Protein AF-0000000070731863 (afdb_homodimer)

InterPro domains:
  IPR002685 Glycosyl transferase, family 15 [PF01793] (49-348)
  IPR002685 Glycosyl transferase, family 15 [PIRSF018153] (50-398)
  IPR002685 Glycosyl transferase, family 15 [PTHR31121] (8-396)
  IPR029044 Nucleotide-diphospho-sugar transferases [G3DSA:3.90.550.10] (48-402)
  IPR029044 Nucleotide-diphospho-sugar transferases [SSF53448] (59-400)

Solvent-accessible surface area (backbone atoms only — not comparable to full-atom values): 43566 Å² total; per-residue (Å²): 126,85,52,68,64,58,55,52,49,49,49,50,49,49,49,50,48,48,47,46,47,46,49,52,59,65,49,49,60,64,75,70,68,72,64,69,40,31,78,44,33,52,69,30,58,68,58,60,81,83,56,86,68,56,77,36,72,80,84,60,81,38,67,60,62,47,88,65,56,45,32,36,35,29,74,54,57,70,91,43,46,69,32,36,52,50,18,48,48,33,43,34,74,28,47,37,60,75,23,12,52,30,39,38,38,33,21,85,52,81,76,48,70,65,53,52,51,40,50,49,50,55,43,45,18,49,70,44,83,43,67,50,52,62,81,56,42,47,84,57,87,86,56,57,63,67,60,29,52,51,35,34,72,66,21,76,87,32,89,68,24,55,36,65,67,56,26,27,49,20,47,19,68,56,68,34,58,76,69,36,75,84,45,65,82,39,47,32,39,33,43,46,44,59,57,29,45,53,28,19,35,54,40,55,58,67,68,56,51,30,57,77,64,59,30,47,36,35,32,68,46,34,31,54,57,63,58,83,36,39,75,60,51,55,63,52,49,51,50,46,48,70,73,40,56,86,51,45,32,90,54,33,20,56,56,41,34,48,52,74,73,35,76,75,42,79,59,45,79,75,72,83,54,96,53,67,48,50,41,48,21,40,44,50,65,43,32,36,35,36,44,62,58,62,68,29,70,57,43,44,52,52,40,50,56,50,57,72,69,34,43,33,58,58,56,33,32,52,31,29,50,52,50,34,51,49,49,25,36,50,30,52,24,74,21,48,39,77,50,62,65,35,26,39,34,41,90,90,46,36,41,57,51,82,32,54,66,54,32,32,64,28,50,43,52,91,64,63,47,83,55,69,70,87,74,81,61,48,39,69,78,37,67,58,32,33,47,57,49,31,37,71,42,42,57,42,73,75,57,41,31,88,46,62,51,50,70,123,126,86,52,69,66,58,56,52,50,50,49,49,49,46,50,49,46,48,48,46,47,46,49,54,59,63,50,49,60,66,75,71,70,72,65,68,41,31,76,44,32,52,68,28,58,67,58,61,79,82,58,84,67,56,76,35,71,82,82,60,82,38,68,59,63,48,87,64,56,46,31,36,36,30,75,52,57,71,90,43,44,69,33,37,47,50,17,48,48,32,42,34,74,29,48,37,61,75,23,12,52,31,39,39,36,32,20,84,53,82,76,49,69,66,54,52,51,41,51,48,49,56,43,46,16,48,70,43,81,42,66,50,53,62,83,57,41,49,82,56,87,87,57,57,62,66,60,29,52,52,36,33,72,67,22,77,88,30,90,67,24,55,37,64,66,55,25,27,48,20,48,19,69,57,68,32,57,73,68,36,76,84,44,65,81,39,48,32,40,33,43,46,46,58,57,29,44,53,28,19,36,53,38,56,58,67,67,55,52,30,56,79,64,61,32,48,36,36,33,68,49,35,32,55,56,62,58,82,38,40,76,60,53,57,63,52,49,51,50,46,47,69,74,40,57,85,52,44,31,92,55,33,19,55,56,41,33,48,53,76,76,35,77,73,42,78,59,45,79,77,74,83,53,96,53,66,47,52,39,48,22,40,43,51,64,42,31,36,36,36,44,61,59,62,68,29,68,59,43,43,51,51,40,49,56,51,57,74,70,34,43,32,57,60,56,34,32,51,32,29,50,52,48,34,50,48,49,24,38,50,31,53,24,74,20,48,42,74,50,62,66,35,23,41,35,42,88,90,46,35,40,57,50,83,31,56,66,55,32,31,65,30,50,43,52,93,63,64,46,82,55,70,68,87,73,82,62,48,40,70,80,38,65,57,30,32,47,57,47,32,37,71,42,42,60,44,72,74,58,41,32,87,47,64,52,50,72,123

Structure (mmCIF, N/CA/C/O backbone):
data_AF-0000000070731863-model_v1
#
loop_
_entity.id
_entity.type
_entity.pdbx_description
1 polymer 'Uncharacterized protein'
#
loop_
_atom_site.group_PDB
_atom_site.id
_atom_site.type_symbol
_atom_site.label_atom_id
_atom_site.label_alt_id
_atom_site.label_comp_id
_atom_site.label_asym_id
_atom_site.label_entity_id
_atom_site.label_seq_id
_atom_site.pdbx_PDB_ins_code
_atom_site.Cartn_x
_atom_site.Cartn_y
_atom_site.Cartn_z
_atom_site.occupancy
_atom_site.B_iso_or_equiv
_atom_site.auth_seq_id
_atom_site.auth_comp_id
_atom_site.auth_asym_id
_atom_site.auth_atom_id
_atom_site.pdbx_PDB_model_num
ATOM 1 N N . MET A 1 1 ? 79.625 26.672 -36.219 1 32.94 1 MET A N 1
ATOM 2 C CA . MET A 1 1 ? 79.188 25.297 -36.344 1 32.94 1 MET A CA 1
ATOM 3 C C . MET A 1 1 ? 78.125 24.938 -35.281 1 32.94 1 MET A C 1
ATOM 5 O O . MET A 1 1 ? 78.438 24.953 -34.094 1 32.94 1 MET A O 1
ATOM 9 N N . PHE A 1 2 ? 76.938 25.344 -35.562 1 45.62 2 PHE A N 1
ATOM 10 C CA . PHE A 1 2 ? 75.812 25.031 -34.656 1 45.62 2 PHE A CA 1
ATOM 11 C C . PHE A 1 2 ? 75.75 23.547 -34.375 1 45.62 2 PHE A C 1
ATOM 13 O O . PHE A 1 2 ? 75.812 22.719 -35.281 1 45.62 2 PHE A O 1
ATOM 20 N N . LYS A 1 3 ? 76.375 23.203 -33.156 1 52.5 3 LYS A N 1
ATOM 21 C CA . LYS A 1 3 ? 76.625 21.844 -32.75 1 52.5 3 LYS A CA 1
ATOM 22 C C . LYS A 1 3 ? 75.438 20.938 -32.969 1 52.5 3 LYS A C 1
ATOM 24 O O . LYS A 1 3 ? 74.25 21.375 -32.844 1 52.5 3 LYS A O 1
ATOM 29 N N . ILE A 1 4 ? 75.75 19.875 -33.625 1 61.94 4 ILE A N 1
ATOM 30 C CA . ILE A 1 4 ? 74.812 18.781 -34 1 61.94 4 ILE A CA 1
ATOM 31 C C . ILE A 1 4 ? 73.938 18.422 -32.812 1 61.94 4 ILE A C 1
ATOM 33 O O . ILE A 1 4 ? 72.75 18.109 -33 1 61.94 4 ILE A O 1
ATOM 37 N N . SER A 1 5 ? 74.438 18.828 -31.641 1 66.94 5 SER A N 1
ATOM 38 C CA . SER A 1 5 ? 73.688 18.453 -30.438 1 66.94 5 SER A CA 1
ATOM 39 C C . SER A 1 5 ? 72.438 19.344 -30.25 1 66.94 5 SER A C 1
ATOM 41 O O . SER A 1 5 ? 71.438 18.859 -29.797 1 66.94 5 SER A O 1
ATOM 43 N N . THR A 1 6 ? 72.562 20.547 -30.641 1 65.44 6 THR A N 1
ATOM 44 C CA . THR A 1 6 ? 71.438 21.469 -30.5 1 65.44 6 THR A CA 1
ATOM 45 C C . THR A 1 6 ? 70.375 21.172 -31.531 1 65.44 6 THR A C 1
ATOM 47 O O . THR A 1 6 ? 69.188 21.234 -31.234 1 65.44 6 THR A O 1
ATOM 50 N N . VAL A 1 7 ? 70.875 20.766 -32.688 1 63.72 7 VAL A N 1
ATOM 51 C CA . VAL A 1 7 ? 69.875 20.453 -33.719 1 63.72 7 VAL A CA 1
ATOM 52 C C . VAL A 1 7 ? 69.125 19.172 -33.375 1 63.72 7 VAL A C 1
ATOM 54 O O . VAL A 1 7 ? 67.875 19.094 -33.531 1 63.72 7 VAL A O 1
ATOM 57 N N . LEU A 1 8 ? 69.812 18.25 -32.75 1 64.88 8 LEU A N 1
ATOM 58 C CA . LEU A 1 8 ? 69.188 17 -32.375 1 64.88 8 LEU A CA 1
ATOM 59 C C . LEU A 1 8 ? 68.188 17.25 -31.188 1 64.88 8 LEU A C 1
ATOM 61 O O . LEU A 1 8 ? 67.125 16.672 -31.156 1 64.88 8 LEU A O 1
ATOM 65 N N . LEU A 1 9 ? 68.5 18.188 -30.359 1 66.88 9 LEU A N 1
ATOM 66 C CA . LEU A 1 9 ? 67.562 18.516 -29.25 1 66.88 9 LEU A CA 1
ATOM 67 C C . LEU A 1 9 ? 66.312 19.219 -29.75 1 66.88 9 LEU A C 1
ATOM 69 O O . LEU A 1 9 ? 65.188 18.922 -29.312 1 66.88 9 LEU A O 1
ATOM 73 N N . VAL A 1 10 ? 66.438 20.016 -30.734 1 65.19 10 VAL A N 1
ATOM 74 C CA . VAL A 1 10 ? 65.312 20.719 -31.281 1 65.19 10 VAL A CA 1
ATOM 75 C C . VAL A 1 10 ? 64.438 19.734 -32.062 1 65.19 10 VAL A C 1
ATOM 77 O O . VAL A 1 10 ? 63.219 19.766 -31.953 1 65.19 10 VAL A O 1
ATOM 80 N N . ALA A 1 11 ? 65.062 18.844 -32.719 1 66 11 ALA A N 1
ATOM 81 C CA . ALA A 1 11 ? 64.312 17.844 -33.438 1 66 11 ALA A CA 1
ATOM 82 C C . ALA A 1 11 ? 63.562 16.906 -32.469 1 66 11 ALA A C 1
ATOM 84 O O . ALA A 1 11 ? 62.406 16.578 -32.688 1 66 11 ALA A O 1
ATOM 85 N N . ALA A 1 12 ? 64.188 16.594 -31.406 1 66.31 12 ALA A N 1
ATOM 86 C CA . ALA A 1 12 ? 63.531 15.75 -30.422 1 66.31 12 ALA A CA 1
ATOM 87 C C . ALA A 1 12 ? 62.375 16.5 -29.75 1 66.31 12 ALA A C 1
ATOM 89 O O . ALA A 1 12 ? 61.312 15.922 -29.547 1 66.31 12 ALA A O 1
ATOM 90 N N . ILE A 1 13 ? 62.531 17.75 -29.516 1 66.81 13 ILE A N 1
ATOM 91 C CA . ILE A 1 13 ? 61.438 18.531 -28.922 1 66.81 13 ILE A CA 1
ATOM 92 C C . ILE A 1 13 ? 60.312 18.688 -29.938 1 66.81 13 ILE A C 1
ATOM 94 O O . ILE A 1 13 ? 59.125 18.547 -29.578 1 66.81 13 ILE A O 1
ATOM 98 N N . THR A 1 14 ? 60.656 18.859 -31.188 1 65.94 14 THR A N 1
ATOM 99 C CA . THR A 1 14 ? 59.625 18.984 -32.188 1 65.94 14 THR A CA 1
ATOM 100 C C . THR A 1 14 ? 58.906 17.656 -32.406 1 65.94 14 THR A C 1
ATOM 102 O O . THR A 1 14 ? 57.688 17.625 -32.562 1 65.94 14 THR A O 1
ATOM 105 N N . ILE A 1 15 ? 59.594 16.547 -32.438 1 65.62 15 ILE A N 1
ATOM 106 C CA . ILE A 1 15 ? 58.938 15.242 -32.531 1 65.62 15 ILE A CA 1
ATOM 107 C C . ILE A 1 15 ? 58.125 14.969 -31.297 1 65.62 15 ILE A C 1
ATOM 109 O O . ILE A 1 15 ? 56.969 14.492 -31.391 1 65.62 15 ILE A O 1
ATOM 113 N N . ASN A 1 16 ? 58.625 15.289 -30.078 1 61.59 16 ASN A N 1
ATOM 114 C CA . ASN A 1 16 ? 57.812 15.117 -28.891 1 61.59 16 ASN A CA 1
ATOM 115 C C . ASN A 1 16 ? 56.594 16.031 -28.906 1 61.59 16 ASN A C 1
ATOM 117 O O . ASN A 1 16 ? 55.5 15.617 -28.516 1 61.59 16 ASN A O 1
ATOM 121 N N . TYR A 1 17 ? 56.781 17.25 -29.344 1 62.34 17 TYR A N 1
ATOM 122 C CA . TYR A 1 17 ? 55.625 18.141 -29.5 1 62.34 17 TYR A CA 1
ATOM 123 C C . TYR A 1 17 ? 54.688 17.641 -30.578 1 62.34 17 TYR A C 1
ATOM 125 O O . TYR A 1 17 ? 53.469 17.672 -30.391 1 62.34 17 TYR A O 1
ATOM 133 N N . TYR A 1 18 ? 55.188 17.203 -31.703 1 58.69 18 TYR A N 1
ATOM 134 C CA . TYR A 1 18 ? 54.344 16.594 -32.719 1 58.69 18 TYR A CA 1
ATOM 135 C C . TYR A 1 18 ? 53.688 15.336 -32.188 1 58.69 18 TYR A C 1
ATOM 137 O O . TYR A 1 18 ? 52.469 15.117 -32.406 1 58.69 18 TYR A O 1
ATOM 145 N N . LEU A 1 19 ? 54.344 14.398 -31.5 1 60.06 19 LEU A N 1
ATOM 146 C CA . LEU A 1 19 ? 53.75 13.219 -30.906 1 60.06 19 LEU A CA 1
ATOM 147 C C . LEU A 1 19 ? 52.75 13.617 -29.797 1 60.06 19 LEU A C 1
ATOM 149 O O . LEU A 1 19 ? 51.688 13.016 -29.672 1 60.06 19 LEU A O 1
ATOM 153 N N . ALA A 1 20 ? 53.062 14.609 -29 1 57.66 20 ALA A N 1
ATOM 154 C CA . ALA A 1 20 ? 52.094 15.148 -28.031 1 57.66 20 ALA A CA 1
ATOM 155 C C . ALA A 1 20 ? 50.906 15.773 -28.734 1 57.66 20 ALA A C 1
ATOM 157 O O . ALA A 1 20 ? 49.75 15.602 -28.297 1 57.66 20 ALA A O 1
ATOM 158 N N . LEU A 1 21 ? 51.094 16.531 -29.75 1 54.78 21 LEU A N 1
ATOM 159 C CA . LEU A 1 21 ? 49.969 17.078 -30.516 1 54.78 21 LEU A CA 1
ATOM 160 C C . LEU A 1 21 ? 49.188 15.953 -31.188 1 54.78 21 LEU A C 1
ATOM 162 O O . LEU A 1 21 ? 47.969 16 -31.25 1 54.78 21 LEU A O 1
ATOM 166 N N . ARG A 1 22 ? 49.844 15.008 -31.875 1 50.16 22 ARG A N 1
ATOM 167 C CA . ARG A 1 22 ? 49.125 13.867 -32.438 1 50.16 22 ARG A CA 1
ATOM 168 C C . ARG A 1 22 ? 48.5 13.008 -31.344 1 50.16 22 ARG A C 1
ATOM 170 O O . ARG A 1 22 ? 47.406 12.469 -31.516 1 50.16 22 ARG A O 1
ATOM 177 N N . TYR A 1 23 ? 49.25 12.688 -30.234 1 48.22 23 TYR A N 1
ATOM 178 C CA . TYR A 1 23 ? 48.625 12.039 -29.094 1 48.22 23 TYR A CA 1
ATOM 179 C C . TYR A 1 23 ? 47.469 12.898 -28.547 1 48.22 23 TYR A C 1
ATOM 181 O O . TYR A 1 23 ? 46.406 12.383 -28.188 1 48.22 23 TYR A O 1
ATOM 189 N N . ASN A 1 24 ? 47.656 14.18 -28.391 1 45.62 24 ASN A N 1
ATOM 190 C CA . ASN A 1 24 ? 46.531 15.031 -28.031 1 45.62 24 ASN A CA 1
ATOM 191 C C . ASN A 1 24 ? 45.469 15.039 -29.125 1 45.62 24 ASN A C 1
ATOM 193 O O . ASN A 1 24 ? 44.281 15.141 -28.828 1 45.62 24 ASN A O 1
ATOM 197 N N . SER A 1 25 ? 45.844 15.172 -30.422 1 44.75 25 SER A N 1
ATOM 198 C CA . SER A 1 25 ? 44.812 15.125 -31.453 1 44.75 25 SER A CA 1
ATOM 199 C C . SER A 1 25 ? 44.188 13.734 -31.547 1 44.75 25 SER A C 1
ATOM 201 O O . SER A 1 25 ? 43 13.609 -31.906 1 44.75 25 SER A O 1
ATOM 203 N N . GLN A 1 26 ? 44.969 12.648 -31.609 1 40.28 26 GLN A N 1
ATOM 204 C CA . GLN A 1 26 ? 44.344 11.328 -31.594 1 40.28 26 GLN A CA 1
ATOM 205 C C . GLN A 1 26 ? 43.688 11.039 -30.25 1 40.28 26 GLN A C 1
ATOM 207 O O . GLN A 1 26 ? 42.969 10.039 -30.094 1 40.28 26 GLN A O 1
ATOM 212 N N . SER A 1 27 ? 44.188 11.672 -29.219 1 36.44 27 SER A N 1
ATOM 213 C CA . SER A 1 27 ? 43.438 11.477 -28 1 36.44 27 SER A CA 1
ATOM 214 C C . SER A 1 27 ? 42.031 12.109 -28.109 1 36.44 27 SER A C 1
ATOM 216 O O . SER A 1 27 ? 41.75 13.117 -27.469 1 36.44 27 SER A O 1
ATOM 218 N N . GLN A 1 28 ? 41.656 12.492 -29.312 1 35.03 28 GLN A N 1
ATOM 219 C CA . GLN A 1 28 ? 40.188 12.594 -29.266 1 35.03 28 GLN A CA 1
ATOM 220 C C . GLN A 1 28 ? 39.594 11.461 -28.422 1 35.03 28 GLN A C 1
ATOM 222 O O . GLN A 1 28 ? 39.688 10.289 -28.797 1 35.03 28 GLN A O 1
ATOM 227 N N . LEU A 1 29 ? 39.656 11.68 -27.188 1 32.97 29 LEU A N 1
ATOM 228 C CA . LEU A 1 29 ? 38.781 10.758 -26.453 1 32.97 29 LEU A CA 1
ATOM 229 C C . LEU A 1 29 ? 37.562 10.43 -27.266 1 32.97 29 LEU A C 1
ATOM 231 O O . LEU A 1 29 ? 36.906 11.328 -27.828 1 32.97 29 LEU A O 1
ATOM 235 N N . PRO A 1 30 ? 37.594 9.336 -27.953 1 31.31 30 PRO A N 1
ATOM 236 C CA . PRO A 1 30 ? 36.281 9.156 -28.547 1 31.31 30 PRO A CA 1
ATOM 237 C C . PRO A 1 30 ? 35.188 9.914 -27.781 1 31.31 30 PRO A C 1
ATOM 239 O O . PRO A 1 30 ? 35.281 10.102 -26.562 1 31.31 30 PRO A O 1
ATOM 242 N N . LYS A 1 31 ? 34.531 10.898 -28.438 1 35.16 31 LYS A N 1
ATOM 243 C CA . LYS A 1 31 ? 33.281 11.305 -27.844 1 35.16 31 LYS A CA 1
ATOM 244 C C . LYS A 1 31 ? 32.75 10.234 -26.906 1 35.16 31 LYS A C 1
ATOM 246 O O . LYS A 1 31 ? 32.531 9.086 -27.312 1 35.16 31 LYS A O 1
ATOM 251 N N . GLU A 1 32 ? 33.281 10.227 -25.672 1 36.19 32 GLU A N 1
ATOM 252 C CA . GLU A 1 32 ? 32.562 9.367 -24.734 1 36.19 32 GLU A CA 1
ATOM 253 C C . GLU A 1 32 ? 31.141 9.102 -25.188 1 36.19 32 GLU A C 1
ATOM 255 O O . GLU A 1 32 ? 30.312 10.016 -25.25 1 36.19 32 GLU A O 1
ATOM 260 N N . THR A 1 33 ? 30.938 8.516 -26.219 1 39.91 33 THR A N 1
ATOM 261 C CA . THR A 1 33 ? 29.578 8.039 -26.422 1 39.91 33 THR A CA 1
ATOM 262 C C . THR A 1 33 ? 28.875 7.824 -25.078 1 39.91 33 THR A C 1
ATOM 264 O O . THR A 1 33 ? 29.219 6.895 -24.344 1 39.91 33 THR A O 1
ATOM 267 N N . THR A 1 34 ? 28.734 8.891 -24.344 1 44.94 34 THR A N 1
ATOM 268 C CA . THR A 1 34 ? 27.984 8.836 -23.094 1 44.94 34 THR A CA 1
ATOM 269 C C . THR A 1 34 ? 26.953 7.715 -23.141 1 44.94 34 THR A C 1
ATOM 271 O O . THR A 1 34 ? 26 7.773 -23.922 1 44.94 34 THR A O 1
ATOM 274 N N . TYR A 1 35 ? 27.312 6.562 -23.219 1 52.5 35 TYR A N 1
ATOM 275 C CA . TYR A 1 35 ? 26.406 5.43 -23.047 1 52.5 35 TYR A CA 1
ATOM 276 C C . TYR A 1 35 ? 25.312 5.75 -22.047 1 52.5 35 TYR A C 1
ATOM 278 O O . TYR A 1 35 ? 25.578 5.969 -20.859 1 52.5 35 TYR A O 1
ATOM 286 N N . ASN A 1 36 ? 24.188 6.324 -22.5 1 67.12 36 ASN A N 1
ATOM 287 C CA . ASN A 1 36 ? 22.969 6.555 -21.75 1 67.12 36 ASN A CA 1
ATOM 288 C C . ASN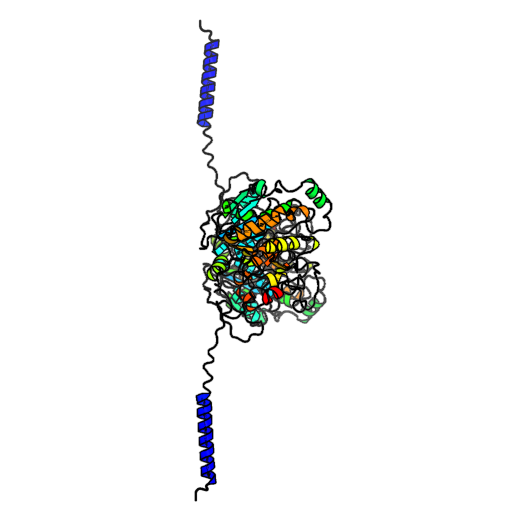 A 1 36 ? 22.297 5.238 -21.344 1 67.12 36 ASN A C 1
ATOM 290 O O . ASN A 1 36 ? 21.797 4.508 -22.188 1 67.12 36 ASN A O 1
ATOM 294 N N . TYR A 1 37 ? 22.719 4.789 -20.312 1 79.19 37 TYR A N 1
ATOM 295 C CA . TYR A 1 37 ? 22.141 3.58 -19.734 1 79.19 37 TYR A CA 1
ATOM 296 C C . TYR A 1 37 ? 20.719 3.826 -19.25 1 79.19 37 TYR A C 1
ATOM 298 O O . TYR A 1 37 ? 20.484 4.727 -18.438 1 79.19 37 TYR A O 1
ATOM 306 N N . ASN A 1 38 ? 19.766 3.145 -19.922 1 78.62 38 ASN A N 1
ATOM 307 C CA . ASN A 1 38 ? 18.391 3.148 -19.469 1 78.62 38 ASN A CA 1
ATOM 308 C C . ASN A 1 38 ? 18.031 1.845 -18.766 1 78.62 38 ASN A C 1
ATOM 310 O O . ASN A 1 38 ? 17.781 0.829 -19.422 1 78.62 38 ASN A O 1
ATOM 314 N N . PRO A 1 39 ? 17.969 1.894 -17.531 1 76.94 39 PRO A N 1
ATOM 315 C CA . PRO A 1 39 ? 17.703 0.66 -16.781 1 76.94 39 PRO A CA 1
ATOM 316 C C . PRO A 1 39 ? 16.344 0.06 -17.094 1 76.94 39 PRO A C 1
ATOM 318 O O . PRO A 1 39 ? 16.062 -1.087 -16.719 1 76.94 39 PRO A O 1
ATOM 321 N N . LEU A 1 40 ? 15.508 0.773 -17.812 1 80.44 40 LEU A N 1
ATOM 322 C CA . LEU A 1 40 ? 14.141 0.319 -18.031 1 80.44 40 LEU A CA 1
ATOM 323 C C . LEU A 1 40 ? 13.938 -0.104 -19.484 1 80.44 40 LEU A C 1
ATOM 325 O O . LEU A 1 40 ? 12.852 -0.54 -19.859 1 80.44 40 LEU A O 1
ATOM 329 N N . ALA A 1 41 ? 14.992 0.006 -20.203 1 82.56 41 ALA A N 1
ATOM 330 C CA . ALA A 1 41 ? 14.859 -0.299 -21.625 1 82.56 41 ALA A CA 1
ATOM 331 C C . ALA A 1 41 ? 15.156 -1.771 -21.906 1 82.56 41 ALA A C 1
ATOM 333 O O . ALA A 1 41 ? 16.078 -2.346 -21.312 1 82.56 41 ALA A O 1
ATOM 334 N N . LYS A 1 42 ? 14.414 -2.193 -22.859 1 86.38 42 LYS A N 1
ATOM 335 C CA . LYS A 1 42 ? 14.641 -3.564 -23.312 1 86.38 42 LYS A CA 1
ATOM 336 C C . LYS A 1 42 ? 16.062 -3.736 -23.859 1 86.38 42 LYS A C 1
ATOM 338 O O . LYS A 1 42 ? 16.547 -2.877 -24.594 1 86.38 42 LYS A O 1
ATOM 343 N N . GLY A 1 43 ? 16.688 -4.832 -23.438 1 84.44 43 GLY A N 1
ATOM 344 C CA . GLY A 1 43 ? 18.016 -5.148 -23.938 1 84.44 43 GLY A CA 1
ATOM 345 C C . GLY A 1 43 ? 19.125 -4.535 -23.109 1 84.44 43 GLY A C 1
ATOM 346 O O . GLY A 1 43 ? 20.297 -4.895 -23.266 1 84.44 43 GLY A O 1
ATOM 347 N N . GLN A 1 44 ? 18.766 -3.639 -22.234 1 80.56 44 GLN A N 1
ATOM 348 C CA . GLN A 1 44 ? 19.781 -3.021 -21.375 1 80.56 44 GLN A CA 1
ATOM 349 C C . GLN A 1 44 ? 20.109 -3.922 -20.188 1 80.56 44 GLN A C 1
ATOM 351 O O . GLN A 1 44 ? 19.234 -4.602 -19.656 1 80.56 44 GLN A O 1
ATOM 356 N N . PRO A 1 45 ? 21.375 -3.891 -19.844 1 77.56 45 PRO A N 1
ATOM 357 C CA . PRO A 1 45 ? 21.781 -4.734 -18.719 1 77.56 45 PRO A CA 1
ATOM 358 C C . PRO A 1 45 ? 21.266 -4.215 -17.375 1 77.56 45 PRO A C 1
ATOM 360 O O . PRO A 1 45 ? 21.141 -3.002 -17.188 1 77.56 45 PRO A O 1
ATOM 363 N N . LYS A 1 46 ? 21.016 -5.137 -16.516 1 73.62 46 LYS A N 1
ATOM 364 C CA . LYS A 1 46 ? 20.688 -4.809 -15.141 1 73.62 46 LYS A CA 1
ATOM 365 C C . LYS A 1 46 ? 21.953 -4.625 -14.297 1 73.62 46 LYS A C 1
ATOM 367 O O . LYS A 1 46 ? 22.578 -5.602 -13.891 1 73.62 46 LYS A O 1
ATOM 372 N N . LEU A 1 47 ? 22.297 -3.463 -14.156 1 69.44 47 LEU A N 1
ATOM 373 C CA . LEU A 1 47 ? 23.594 -3.17 -13.562 1 69.44 47 LEU A CA 1
ATOM 374 C C . LEU A 1 47 ? 23.547 -3.307 -12.047 1 69.44 47 LEU A C 1
ATOM 376 O O . LEU A 1 47 ? 22.484 -3.137 -11.438 1 69.44 47 LEU A O 1
ATOM 380 N N . ALA A 1 48 ? 24.703 -3.758 -11.562 1 63.06 48 ALA A N 1
ATOM 381 C CA . ALA A 1 48 ? 24.859 -3.811 -10.109 1 63.06 48 ALA A CA 1
ATOM 382 C C . ALA A 1 48 ? 24.922 -2.408 -9.516 1 63.06 48 ALA A C 1
ATOM 384 O O . ALA A 1 48 ? 25.094 -1.425 -10.242 1 63.06 48 ALA A O 1
ATOM 385 N N . THR A 1 49 ? 24.719 -2.277 -8.219 1 60.16 49 THR A N 1
ATOM 386 C CA . THR A 1 49 ? 24.672 -1.032 -7.461 1 60.16 49 THR A CA 1
ATOM 387 C C . THR A 1 49 ? 25.922 -0.199 -7.707 1 60.16 49 THR A C 1
ATOM 389 O O . THR A 1 49 ? 25.859 1.032 -7.699 1 60.16 49 THR A O 1
ATOM 392 N N . ASN A 1 50 ? 27 -0.874 -8.086 1 55.41 50 ASN A N 1
ATOM 393 C CA . ASN A 1 50 ? 28.266 -0.161 -8.133 1 55.41 50 ASN A CA 1
ATOM 394 C C . ASN A 1 50 ? 28.594 0.296 -9.547 1 55.41 50 ASN A C 1
ATOM 396 O O . ASN A 1 50 ? 29.734 0.668 -9.836 1 55.41 50 ASN A O 1
ATOM 400 N N . SER A 1 51 ? 27.625 0.326 -10.352 1 61.44 51 SER A N 1
ATOM 401 C CA . SER A 1 51 ? 27.922 0.732 -11.719 1 61.44 51 SER A CA 1
ATOM 402 C C . SER A 1 51 ? 28.062 2.246 -11.828 1 61.44 51 SER A C 1
ATOM 404 O O . SER A 1 51 ? 27.344 2.992 -11.141 1 61.44 51 SER A O 1
ATOM 406 N N . TYR A 1 52 ? 29.016 2.738 -12.484 1 62.53 52 TYR A N 1
ATOM 407 C CA . TYR A 1 52 ? 29.344 4.152 -12.609 1 62.53 52 TYR A CA 1
ATOM 408 C C . TYR A 1 52 ? 28.719 4.746 -13.867 1 62.53 52 TYR A C 1
ATOM 410 O O . TYR A 1 52 ? 29.062 5.859 -14.273 1 62.53 52 TYR A O 1
ATOM 418 N N . LEU A 1 53 ? 27.875 4.055 -14.398 1 67.81 53 LEU A N 1
ATOM 419 C CA . LEU A 1 53 ? 27.281 4.578 -15.617 1 67.81 53 LEU A CA 1
ATOM 420 C C . LEU A 1 53 ? 26.219 5.633 -15.297 1 67.81 53 LEU A C 1
ATOM 422 O O . LEU A 1 53 ? 25.531 5.531 -14.289 1 67.81 53 LEU A O 1
ATOM 426 N N . ARG A 1 54 ? 26.281 6.676 -16.141 1 70.38 54 ARG A N 1
ATOM 427 C CA . ARG A 1 54 ? 25.219 7.672 -16.031 1 70.38 54 ARG A CA 1
ATOM 428 C C . ARG A 1 54 ? 23.875 7.086 -16.453 1 70.38 54 ARG A C 1
ATOM 430 O O . ARG A 1 54 ? 23.734 6.57 -17.562 1 70.38 54 ARG A O 1
ATOM 437 N N . LYS A 1 55 ? 22.922 7.211 -15.617 1 80.31 55 LYS A N 1
ATOM 438 C CA . LYS A 1 55 ? 21.609 6.602 -15.812 1 80.31 55 LYS A CA 1
ATOM 439 C C . LYS A 1 55 ? 20.641 7.578 -16.484 1 80.31 55 LYS A C 1
ATOM 441 O O . LYS A 1 55 ? 20.641 8.773 -16.172 1 80.31 55 LYS A O 1
ATOM 446 N N . HIS A 1 56 ? 19.984 6.965 -17.5 1 76.19 56 HIS A N 1
ATOM 447 C CA . HIS A 1 56 ? 18.891 7.707 -18.125 1 76.19 56 HIS A CA 1
ATOM 448 C C . HIS A 1 56 ? 17.578 6.945 -18.016 1 76.19 56 HIS A C 1
ATOM 450 O O . HIS A 1 56 ? 17.5 5.773 -18.391 1 76.19 56 HIS A O 1
ATOM 456 N N . PHE A 1 57 ? 16.656 7.613 -17.453 1 76.75 57 PHE A N 1
ATOM 457 C CA . PHE A 1 57 ? 15.344 7.008 -17.328 1 76.75 57 PHE A CA 1
ATOM 458 C C . PHE A 1 57 ? 14.414 7.512 -18.438 1 76.75 57 PHE A C 1
ATOM 460 O O . PHE A 1 57 ? 14.57 8.633 -18.922 1 76.75 57 PHE A O 1
ATOM 467 N N . PRO A 1 58 ? 13.5 6.598 -18.844 1 70.88 58 PRO A N 1
ATOM 468 C CA . PRO A 1 58 ? 12.531 7.082 -19.828 1 70.88 58 PRO A CA 1
ATOM 469 C C . PRO A 1 58 ? 11.805 8.344 -19.359 1 70.88 58 PRO A C 1
ATOM 471 O O . PRO A 1 58 ? 11.555 8.523 -18.172 1 70.88 58 PRO A O 1
ATOM 474 N N . PRO A 1 59 ? 11.625 9.195 -20.406 1 71.25 59 PRO A N 1
ATOM 475 C CA . PRO A 1 59 ? 10.953 10.438 -20.047 1 71.25 59 PRO A CA 1
ATOM 476 C C . PRO A 1 59 ? 9.547 10.203 -19.484 1 71.25 59 PRO A C 1
ATOM 478 O O . PRO A 1 59 ? 8.883 9.242 -19.859 1 71.25 59 PRO A O 1
ATOM 481 N N . ARG A 1 60 ? 9.297 10.922 -18.516 1 81.81 60 ARG A N 1
ATOM 482 C CA . ARG A 1 60 ? 7.957 10.93 -17.938 1 81.81 60 ARG A CA 1
ATOM 483 C C . ARG A 1 60 ? 7.328 12.312 -18.031 1 81.81 60 ARG A C 1
ATOM 485 O O . ARG A 1 60 ? 8.031 13.32 -17.969 1 81.81 60 ARG A O 1
ATOM 492 N N . ASN A 1 61 ? 6.043 12.266 -18.359 1 87.44 61 ASN A N 1
ATOM 493 C CA . ASN A 1 61 ? 5.301 13.523 -18.312 1 87.44 61 ASN A CA 1
ATOM 494 C C . ASN A 1 61 ? 5.051 13.969 -16.875 1 87.44 61 ASN A C 1
ATOM 496 O O . ASN A 1 61 ? 4.23 13.383 -16.172 1 87.44 61 ASN A O 1
ATOM 500 N N . LEU A 1 62 ? 5.738 14.945 -16.516 1 92.69 62 LEU A N 1
ATOM 501 C CA . LEU A 1 62 ? 5.641 15.438 -15.148 1 92.69 62 LEU A CA 1
ATOM 502 C C . LEU A 1 62 ? 4.695 16.625 -15.07 1 92.69 62 LEU A C 1
ATOM 504 O O . LEU A 1 62 ? 4.594 17.281 -14.023 1 92.69 62 LEU A O 1
ATO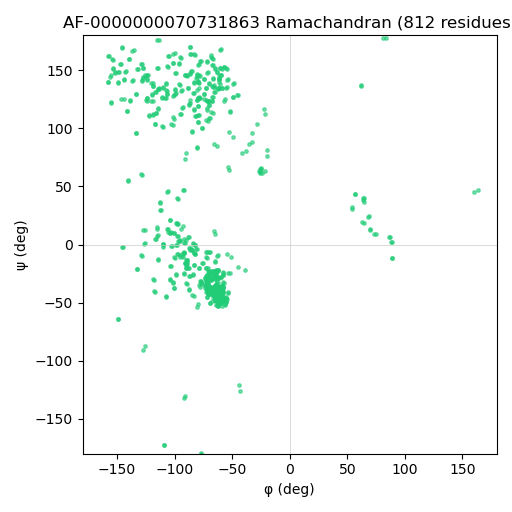M 508 N N . GLU A 1 63 ? 4.039 16.906 -16.141 1 94.5 63 GLU A N 1
ATOM 509 C CA . GLU A 1 63 ? 3.162 18.078 -16.172 1 94.5 63 GLU A CA 1
ATOM 510 C C . GLU A 1 63 ? 1.986 17.906 -15.219 1 94.5 63 GLU A C 1
ATOM 512 O O . GLU A 1 63 ? 1.312 16.875 -15.234 1 94.5 63 GLU A O 1
ATOM 517 N N . GLN A 1 64 ? 1.786 18.891 -14.461 1 96.75 64 GLN A N 1
ATOM 518 C CA . GLN A 1 64 ? 0.686 18.891 -13.5 1 96.75 64 GLN A CA 1
ATOM 519 C C . GLN A 1 64 ? -0.662 18.812 -14.211 1 96.75 64 GLN A C 1
ATOM 521 O O . GLN A 1 64 ? -0.9 19.531 -15.18 1 96.75 64 GLN A O 1
ATOM 526 N N . ILE A 1 65 ? -1.489 17.969 -13.703 1 96.94 65 ILE A N 1
ATOM 527 C CA . ILE A 1 65 ? -2.846 17.828 -14.227 1 96.94 65 ILE A CA 1
ATOM 528 C C . ILE A 1 65 ? -3.824 18.578 -13.32 1 96.94 65 ILE A C 1
ATOM 530 O O . ILE A 1 65 ? -4.777 19.188 -13.805 1 96.94 65 ILE A O 1
ATOM 534 N N . GLY A 1 66 ? -3.547 18.516 -11.992 1 97.31 66 GLY A N 1
ATOM 535 C CA . GLY A 1 66 ? -4.383 19.25 -11.055 1 97.31 66 GLY A CA 1
ATOM 536 C C . GLY A 1 66 ? -4.488 20.734 -11.383 1 97.31 66 GLY A C 1
ATOM 537 O O . GLY A 1 66 ? -3.533 21.344 -11.867 1 97.31 66 GLY A O 1
ATOM 538 N N . LYS A 1 67 ? -5.578 21.328 -11.016 1 97.69 67 LYS A N 1
ATOM 539 C CA . LYS A 1 67 ? -5.852 22.688 -11.453 1 97.69 67 LYS A CA 1
ATOM 540 C C . LYS A 1 67 ? -5.52 23.703 -10.359 1 97.69 67 LYS A C 1
ATOM 542 O O . LYS A 1 67 ? -5.484 24.906 -10.602 1 97.69 67 LYS A O 1
ATOM 547 N N . GLU A 1 68 ? -5.293 23.188 -9.211 1 98.38 68 GLU A N 1
ATOM 548 C CA . GLU A 1 68 ? -5.031 24.078 -8.086 1 98.38 68 GLU A CA 1
ATOM 549 C C . GLU A 1 68 ? -3.557 24.469 -8.023 1 98.38 68 GLU A C 1
ATOM 551 O O . GLU A 1 68 ? -2.693 23.734 -8.516 1 98.38 68 GLU A O 1
ATOM 556 N N . ASN A 1 69 ? -3.316 25.609 -7.547 1 98.69 69 ASN A N 1
ATOM 557 C CA . ASN A 1 69 ? -1.945 26 -7.242 1 98.69 69 ASN A CA 1
ATOM 558 C C . ASN A 1 69 ? -1.485 25.438 -5.902 1 98.69 69 ASN A C 1
ATOM 560 O O . ASN A 1 69 ? -1.521 26.141 -4.887 1 98.69 69 ASN A O 1
ATOM 564 N N . ALA A 1 70 ? -1.043 24.203 -5.945 1 98.81 70 ALA A N 1
ATOM 565 C CA . ALA A 1 70 ? -0.834 23.453 -4.715 1 98.81 70 ALA A CA 1
ATOM 566 C C . ALA A 1 70 ? 0.453 22.625 -4.789 1 98.81 70 ALA A C 1
ATOM 568 O O . ALA A 1 70 ? 1.001 22.422 -5.875 1 98.81 70 ALA A O 1
ATOM 569 N N . THR A 1 71 ? 0.926 22.281 -3.678 1 98.81 71 THR A N 1
ATOM 570 C CA . THR A 1 71 ? 2.125 21.453 -3.594 1 98.81 71 THR A CA 1
ATOM 571 C C . THR A 1 71 ? 2.082 20.562 -2.357 1 98.81 71 THR A C 1
ATOM 573 O O . THR A 1 71 ? 1.472 20.922 -1.348 1 98.81 71 THR A O 1
ATOM 576 N N . MET A 1 72 ? 2.686 19.375 -2.449 1 98.75 72 MET A N 1
ATOM 577 C CA . MET A 1 72 ? 3.016 18.594 -1.262 1 98.75 72 MET A CA 1
ATOM 578 C C . MET A 1 72 ? 4.332 19.062 -0.651 1 98.75 72 MET A C 1
ATOM 580 O O . MET A 1 72 ? 5.289 19.344 -1.372 1 98.75 72 MET A O 1
ATOM 584 N N . ILE A 1 73 ? 4.371 19.125 0.637 1 98.81 73 ILE A N 1
ATOM 585 C CA . ILE A 1 73 ? 5.629 19.5 1.276 1 98.81 73 ILE A CA 1
ATOM 586 C C . ILE A 1 73 ? 6.055 18.406 2.26 1 98.81 73 ILE A C 1
ATOM 588 O O . ILE A 1 73 ? 5.211 17.781 2.898 1 98.81 73 ILE A O 1
ATOM 592 N N . MET A 1 74 ? 7.332 18.203 2.375 1 98.75 74 MET A N 1
ATOM 593 C CA . MET A 1 74 ? 7.914 17.266 3.334 1 98.75 74 MET A CA 1
ATOM 594 C C . MET A 1 74 ? 9.195 17.828 3.938 1 98.75 74 MET A C 1
ATOM 596 O O . MET A 1 74 ? 10.156 18.109 3.215 1 98.75 74 MET A O 1
ATOM 600 N N . LEU A 1 75 ? 9.164 18.078 5.211 1 98.62 75 LEU A N 1
ATOM 601 C CA . LEU A 1 75 ? 10.398 18.312 5.957 1 98.62 75 LEU A CA 1
ATOM 602 C C . LEU A 1 75 ? 11.047 16.984 6.363 1 98.62 75 LEU A C 1
ATOM 604 O O . LEU A 1 75 ? 10.477 16.234 7.145 1 98.62 75 LEU A O 1
ATOM 608 N N . VAL A 1 76 ? 12.273 16.719 5.824 1 98.56 76 VAL A N 1
ATOM 609 C CA . VAL A 1 76 ? 12.805 15.367 5.918 1 98.56 76 VAL A CA 1
ATOM 610 C C . VAL A 1 76 ? 14.328 15.406 5.848 1 98.56 76 VAL A C 1
ATOM 612 O O . VAL A 1 76 ? 14.906 16.25 5.164 1 98.56 76 VAL A O 1
ATOM 615 N N . ARG A 1 77 ? 14.945 14.516 6.559 1 97.88 77 ARG A N 1
ATOM 616 C CA . ARG A 1 77 ? 16.406 14.359 6.531 1 97.88 77 ARG A CA 1
ATOM 617 C C . ARG A 1 77 ? 16.812 13.266 5.547 1 97.88 77 ARG A C 1
ATOM 619 O O . ARG A 1 77 ? 16.016 12.391 5.215 1 97.88 77 ARG A O 1
ATOM 626 N N . ASN A 1 78 ? 18.078 13.297 5.148 1 97.88 78 ASN A N 1
ATOM 627 C CA . ASN A 1 78 ? 18.594 12.297 4.219 1 97.88 78 ASN A CA 1
ATOM 628 C C . ASN A 1 78 ? 18.438 10.883 4.773 1 97.88 78 ASN A C 1
ATOM 630 O O . ASN A 1 78 ? 18.109 9.953 4.039 1 97.88 78 ASN A O 1
ATOM 634 N N . GLY A 1 79 ? 18.688 10.75 6.074 1 97.5 79 GLY A N 1
ATOM 635 C CA . GLY A 1 79 ? 18.641 9.438 6.707 1 97.5 79 GLY A CA 1
ATOM 636 C C . GLY A 1 79 ? 17.234 8.867 6.797 1 97.5 79 GLY A C 1
ATOM 637 O O . GLY A 1 79 ? 17.062 7.695 7.141 1 97.5 79 GLY A O 1
ATOM 638 N N . GLU A 1 80 ? 16.203 9.602 6.438 1 97.75 80 GLU A N 1
ATOM 639 C CA . GLU A 1 80 ? 14.812 9.18 6.535 1 97.75 80 GLU A CA 1
ATOM 640 C C . GLU A 1 80 ? 14.25 8.797 5.168 1 97.75 80 GLU A C 1
ATOM 642 O O . GLU A 1 80 ? 13.039 8.805 4.969 1 97.75 80 GLU A O 1
ATOM 647 N N . LEU A 1 81 ? 15.086 8.484 4.246 1 97.94 81 LEU A N 1
ATOM 648 C CA . LEU A 1 81 ? 14.719 8.242 2.855 1 97.94 81 LEU A CA 1
ATOM 649 C C . LEU A 1 81 ? 13.695 7.113 2.752 1 97.94 81 LEU A C 1
ATOM 651 O O . LEU A 1 81 ? 12.703 7.238 2.037 1 97.94 81 LEU A O 1
ATOM 655 N N . GLU A 1 82 ? 13.898 6.027 3.461 1 95.06 82 GLU A N 1
ATOM 656 C CA . GLU A 1 82 ? 12.992 4.887 3.371 1 95.06 82 GLU A CA 1
ATOM 657 C C . GLU A 1 82 ? 11.57 5.277 3.773 1 95.06 82 GLU A C 1
ATOM 659 O O . GLU A 1 82 ? 10.609 4.941 3.078 1 95.06 82 GLU A O 1
ATOM 664 N N . GLY A 1 83 ? 11.484 5.969 4.859 1 96.88 83 GLY A N 1
ATOM 665 C CA . GLY A 1 83 ? 10.18 6.43 5.309 1 96.88 83 GLY A CA 1
ATOM 666 C C . GLY A 1 83 ? 9.539 7.43 4.363 1 96.88 83 GLY A C 1
ATOM 667 O O . GLY A 1 83 ? 8.328 7.422 4.172 1 96.88 83 GLY A O 1
ATOM 668 N N . ALA A 1 84 ? 10.383 8.266 3.818 1 98.56 84 ALA A N 1
ATOM 669 C CA . ALA A 1 84 ? 9.898 9.242 2.846 1 98.56 84 ALA A CA 1
ATOM 670 C C . ALA A 1 84 ? 9.305 8.555 1.622 1 98.56 84 ALA A C 1
ATOM 672 O O . ALA A 1 84 ? 8.195 8.875 1.196 1 98.56 84 ALA A O 1
ATOM 673 N N . LEU A 1 85 ? 10.031 7.594 1.111 1 98.19 85 LEU A N 1
ATOM 674 C CA . LEU A 1 85 ? 9.594 6.891 -0.089 1 98.19 85 LEU A CA 1
ATOM 675 C C . LEU A 1 85 ? 8.289 6.141 0.168 1 98.19 85 LEU A C 1
ATOM 677 O O . LEU A 1 85 ? 7.387 6.148 -0.674 1 98.19 85 LEU A O 1
ATOM 681 N N . SER A 1 86 ? 8.211 5.523 1.284 1 96.69 86 SER A N 1
ATOM 682 C CA . SER A 1 86 ? 7 4.793 1.631 1 96.69 86 SER A CA 1
ATOM 683 C C . SER A 1 86 ? 5.797 5.727 1.706 1 96.69 86 SER A C 1
ATOM 685 O O . SER A 1 86 ? 4.723 5.406 1.186 1 96.69 86 SER A O 1
ATOM 687 N N . ALA A 1 87 ? 5.961 6.836 2.307 1 98.06 87 ALA A N 1
ATOM 688 C CA . ALA A 1 87 ? 4.891 7.824 2.418 1 98.06 87 ALA A CA 1
ATOM 689 C C . ALA A 1 87 ? 4.504 8.375 1.048 1 98.06 87 ALA A C 1
ATOM 691 O O . ALA A 1 87 ? 3.318 8.516 0.743 1 98.06 87 ALA A O 1
ATOM 692 N N . MET A 1 88 ? 5.496 8.672 0.289 1 98.5 88 MET A N 1
ATOM 693 C CA . MET A 1 88 ? 5.246 9.188 -1.056 1 98.5 88 MET A CA 1
ATOM 694 C C . MET A 1 88 ? 4.43 8.188 -1.873 1 98.5 88 MET A C 1
ATOM 696 O O . MET A 1 88 ? 3.439 8.555 -2.504 1 98.5 88 MET A O 1
ATOM 700 N N . ARG A 1 89 ? 4.832 6.949 -1.86 1 97.5 89 ARG A N 1
ATOM 701 C CA . ARG A 1 89 ? 4.121 5.945 -2.646 1 97.5 89 ARG A CA 1
ATOM 702 C C . ARG A 1 89 ? 2.664 5.84 -2.215 1 97.5 89 ARG A C 1
ATOM 704 O O . ARG A 1 89 ? 1.767 5.742 -3.055 1 97.5 89 ARG A O 1
ATOM 711 N N . SER A 1 90 ? 2.516 5.809 -0.942 1 97.31 90 SER A N 1
ATOM 712 C CA . SER A 1 90 ? 1.16 5.73 -0.41 1 97.31 90 SER A CA 1
ATOM 713 C C . SER A 1 90 ? 0.295 6.871 -0.931 1 97.31 90 SER A C 1
ATOM 715 O O . SER A 1 90 ? -0.817 6.648 -1.412 1 97.31 90 SER A O 1
ATOM 717 N N . LEU A 1 91 ? 0.81 8.07 -0.878 1 98.56 91 LEU A N 1
ATOM 718 C CA . LEU A 1 91 ? 0.033 9.227 -1.299 1 98.56 91 LEU A CA 1
ATOM 719 C C . LEU A 1 91 ? -0.125 9.258 -2.816 1 98.56 91 LEU A C 1
ATOM 721 O O . LEU A 1 91 ? -1.193 9.602 -3.326 1 98.56 91 LEU A O 1
ATOM 725 N N . GLU A 1 92 ? 0.945 8.914 -3.535 1 97.56 92 GLU A N 1
ATOM 726 C CA . GLU A 1 92 ? 0.876 8.859 -4.992 1 97.56 92 GLU A CA 1
ATOM 727 C C . GLU A 1 92 ? -0.199 7.879 -5.457 1 97.56 92 GLU A C 1
ATOM 729 O O . GLU A 1 92 ? -0.993 8.195 -6.344 1 97.56 92 GLU A O 1
ATOM 734 N N . ASP A 1 93 ? -0.288 6.793 -4.824 1 96.62 93 ASP A N 1
ATOM 735 C CA . ASP A 1 93 ? -1.235 5.75 -5.215 1 96.62 93 ASP A CA 1
ATOM 736 C C . ASP A 1 93 ? -2.672 6.18 -4.926 1 96.62 93 ASP A C 1
ATOM 738 O O . ASP A 1 93 ? -3.588 5.844 -5.68 1 96.62 93 ASP A O 1
ATOM 742 N N . ARG A 1 94 ? -2.797 6.902 -3.842 1 97.31 94 ARG A N 1
ATOM 743 C CA . ARG A 1 94 ? -4.141 7.207 -3.357 1 97.31 94 ARG A CA 1
ATOM 744 C C . ARG A 1 94 ? -4.66 8.508 -3.965 1 97.31 94 ARG A C 1
ATOM 746 O O . ARG A 1 94 ? -5.871 8.727 -4.027 1 97.31 94 ARG A O 1
ATOM 753 N N . PHE A 1 95 ? -3.777 9.328 -4.438 1 97.19 95 PHE A N 1
ATOM 754 C CA . PHE A 1 95 ? -4.211 10.672 -4.781 1 97.19 95 PHE A CA 1
ATOM 755 C C . PHE A 1 95 ? -3.395 11.227 -5.945 1 97.19 95 PHE A C 1
ATOM 757 O O . PHE A 1 95 ? -3.893 11.328 -7.066 1 97.19 95 PHE A O 1
ATOM 764 N N . ASN A 1 96 ? -2.08 11.43 -5.801 1 97.94 96 ASN A N 1
ATOM 765 C CA . ASN A 1 96 ? -1.377 12.453 -6.57 1 97.94 96 ASN A CA 1
ATOM 766 C C . ASN A 1 96 ? -1.003 11.945 -7.961 1 97.94 96 ASN A C 1
ATOM 768 O O . ASN A 1 96 ? -0.68 12.734 -8.852 1 97.94 96 ASN A O 1
ATOM 772 N N . ARG A 1 97 ? -1.022 10.656 -8.109 1 94.12 97 ARG A N 1
ATOM 773 C CA . ARG A 1 97 ? -0.736 10.125 -9.438 1 94.12 97 ARG A CA 1
ATOM 774 C C . ARG A 1 97 ? -1.719 10.672 -10.469 1 94.12 97 ARG A C 1
ATOM 776 O O . ARG A 1 97 ? -1.379 10.812 -11.641 1 94.12 97 ARG A O 1
ATOM 783 N N . GLU A 1 98 ? -2.846 11.031 -10.039 1 93.44 98 GLU A N 1
ATOM 784 C CA . GLU A 1 98 ? -3.906 11.5 -10.922 1 93.44 98 GLU A CA 1
ATOM 785 C C . GLU A 1 98 ? -3.801 13.008 -11.156 1 93.44 98 GLU A C 1
ATOM 787 O O . GLU A 1 98 ? -4.344 13.531 -12.133 1 93.44 98 GLU A O 1
ATOM 792 N N . TYR A 1 99 ? -3.107 13.688 -10.273 1 97.25 99 TYR A N 1
ATOM 793 C CA . TYR A 1 99 ? -3.129 15.141 -10.344 1 97.25 99 TYR A CA 1
ATOM 794 C C . TYR A 1 99 ? -1.731 15.695 -10.586 1 97.25 99 TYR A C 1
ATOM 796 O O . TYR A 1 99 ? -1.579 16.812 -11.102 1 97.25 99 TYR A O 1
ATOM 804 N N . LYS A 1 100 ? -0.727 15.023 -10.133 1 97.69 100 LYS A N 1
ATOM 805 C CA . LYS A 1 100 ? 0.683 15.297 -10.398 1 97.69 100 LYS A CA 1
ATOM 806 C C . LYS A 1 100 ? 1.095 16.656 -9.828 1 97.69 100 LYS A C 1
ATOM 808 O O . LYS A 1 100 ? 1.766 17.438 -10.5 1 97.69 100 LYS A O 1
ATOM 813 N N . TYR A 1 101 ? 0.575 16.984 -8.68 1 98.62 101 TYR A N 1
ATOM 814 C CA . TYR A 1 101 ? 1.071 18.156 -7.984 1 98.62 101 TYR A CA 1
ATOM 815 C C . TYR A 1 101 ? 2.539 18 -7.605 1 98.62 101 TYR A C 1
ATOM 817 O O . TYR A 1 101 ? 2.99 16.891 -7.32 1 98.62 101 TYR A O 1
ATOM 825 N N . PRO A 1 102 ? 3.232 19.047 -7.578 1 98.56 102 PRO A N 1
ATOM 826 C CA . PRO A 1 102 ? 4.66 18.969 -7.262 1 98.56 102 PRO A CA 1
ATOM 827 C C . PRO A 1 102 ? 4.922 18.656 -5.789 1 98.56 102 PRO A C 1
ATOM 829 O O . PRO A 1 102 ? 4.047 18.875 -4.945 1 98.56 102 PRO A O 1
ATOM 832 N N . TRP A 1 103 ? 6.16 18.109 -5.559 1 98.75 103 TRP A N 1
ATOM 833 C CA . TRP A 1 103 ? 6.688 17.875 -4.219 1 98.75 103 TRP A CA 1
ATOM 834 C C . TRP A 1 103 ? 7.789 18.875 -3.883 1 98.75 103 TRP A C 1
ATOM 836 O O . TRP A 1 103 ? 8.695 19.094 -4.688 1 98.75 103 TRP A O 1
ATOM 846 N N . VAL A 1 104 ? 7.711 19.453 -2.734 1 98.81 104 VAL A N 1
ATOM 847 C CA . VAL A 1 104 ? 8.797 20.297 -2.221 1 98.81 104 VAL A CA 1
ATOM 848 C C . VAL A 1 104 ? 9.375 19.672 -0.959 1 98.81 104 VAL A C 1
ATOM 850 O O . VAL A 1 104 ? 8.703 19.578 0.07 1 98.81 104 VAL A O 1
ATOM 853 N N . PHE A 1 105 ? 10.594 19.25 -1.081 1 98.88 105 PHE A N 1
ATOM 854 C CA . PHE A 1 105 ? 11.328 18.688 0.055 1 98.88 105 PHE A CA 1
ATOM 855 C C . PHE A 1 105 ? 12.188 19.766 0.717 1 98.88 105 PHE A C 1
ATOM 857 O O . PHE A 1 105 ? 12.82 20.562 0.033 1 98.88 105 PHE A O 1
ATOM 864 N N . MET A 1 106 ? 12.188 19.781 2.025 1 98.75 106 MET A N 1
ATOM 865 C CA . MET A 1 106 ? 12.992 20.75 2.773 1 98.75 106 MET A CA 1
ATOM 866 C C . MET A 1 106 ? 13.859 20.047 3.805 1 98.75 106 MET A C 1
ATOM 868 O O . MET A 1 106 ? 13.445 19.047 4.398 1 98.75 106 MET A O 1
ATOM 872 N N . ASN A 1 107 ? 15.016 20.5 4.02 1 98.44 107 ASN A N 1
ATOM 873 C CA . ASN A 1 107 ? 16.016 19.969 4.938 1 98.44 107 ASN A CA 1
ATOM 874 C C . ASN A 1 107 ? 16.953 21.062 5.457 1 98.44 107 ASN A C 1
ATOM 876 O O . ASN A 1 107 ? 17.219 22.031 4.758 1 98.44 107 ASN A O 1
ATOM 880 N N . ASP A 1 108 ? 17.406 20.875 6.699 1 97.5 108 ASP A N 1
ATOM 881 C CA . ASP A 1 108 ? 18.359 21.828 7.234 1 97.5 108 ASP A CA 1
ATOM 882 C C . ASP A 1 108 ? 19.781 21.484 6.801 1 97.5 108 ASP A C 1
ATOM 884 O O . ASP A 1 108 ? 20.734 22.172 7.16 1 97.5 108 ASP A O 1
ATOM 888 N N . GLU A 1 109 ? 19.953 20.438 6.035 1 97.75 109 GLU A N 1
ATOM 889 C CA . GLU A 1 109 ? 21.172 20.031 5.352 1 97.75 109 GLU A CA 1
ATOM 890 C C . GLU A 1 109 ? 20.922 19.781 3.869 1 97.75 109 GLU A C 1
ATOM 892 O O . GLU A 1 109 ? 19.797 19.469 3.471 1 97.75 109 GLU A O 1
ATOM 897 N N . PRO A 1 110 ? 21.984 19.906 3.076 1 98.12 110 PRO A N 1
ATOM 898 C CA . PRO A 1 110 ? 21.797 19.594 1.657 1 98.12 110 PRO A CA 1
ATOM 899 C C . PRO A 1 110 ? 21.375 18.141 1.423 1 98.12 110 PRO A C 1
ATOM 901 O O . PRO A 1 110 ? 21.891 17.234 2.086 1 98.12 110 PRO A O 1
ATOM 904 N N . PHE A 1 111 ? 20.516 17.969 0.485 1 98.5 111 PHE A N 1
ATOM 905 C CA . PHE A 1 111 ? 20.094 16.609 0.122 1 98.5 111 PHE A CA 1
ATOM 906 C C . PHE A 1 111 ? 21.188 15.906 -0.672 1 98.5 111 PHE A C 1
ATOM 908 O O . PHE A 1 111 ? 21.859 16.516 -1.499 1 98.5 111 PHE A O 1
ATOM 915 N N . ASP A 1 112 ? 21.328 14.664 -0.414 1 97 112 ASP A N 1
ATOM 916 C CA . ASP A 1 112 ? 22.328 13.922 -1.182 1 97 112 ASP A CA 1
ATOM 917 C C . ASP A 1 112 ? 21.734 13.391 -2.484 1 97 112 ASP A C 1
ATOM 919 O O . ASP A 1 112 ? 20.531 13.508 -2.715 1 97 112 ASP A O 1
ATOM 923 N N . GLU A 1 113 ? 22.594 12.883 -3.34 1 94.75 113 GLU A N 1
ATOM 924 C CA . GLU A 1 113 ? 22.203 12.453 -4.68 1 94.75 113 GLU A CA 1
ATOM 925 C C . GLU A 1 113 ? 21.203 11.297 -4.621 1 94.75 113 GLU A C 1
ATOM 927 O O . GLU A 1 113 ? 20.266 11.242 -5.418 1 94.75 113 GLU A O 1
ATOM 932 N N . GLU A 1 114 ? 21.391 10.422 -3.736 1 94.56 114 GLU A N 1
ATOM 933 C CA . GLU A 1 114 ? 20.5 9.273 -3.605 1 94.56 114 GLU A CA 1
ATOM 934 C C . GLU A 1 114 ? 19.078 9.711 -3.264 1 94.56 114 GLU A C 1
ATOM 936 O O . GLU A 1 114 ? 18.125 9.234 -3.865 1 94.56 114 GLU A O 1
ATOM 941 N N . PHE A 1 115 ? 19.016 10.586 -2.289 1 97.88 115 PHE A N 1
ATOM 942 C CA . PHE A 1 115 ? 17.703 11.094 -1.884 1 97.88 115 PHE A CA 1
ATOM 943 C C . PHE A 1 115 ? 16.984 11.734 -3.062 1 97.88 115 PHE A C 1
ATOM 945 O O . PHE A 1 115 ? 15.812 11.445 -3.312 1 97.88 115 PHE A O 1
ATOM 952 N N . VAL A 1 116 ? 17.672 12.539 -3.779 1 97.62 116 VAL A N 1
ATOM 953 C CA . VAL A 1 116 ? 17.094 13.281 -4.895 1 97.62 116 VAL A CA 1
ATOM 954 C C . VAL A 1 116 ? 16.656 12.312 -5.988 1 97.62 116 VAL A C 1
ATOM 956 O O . VAL A 1 116 ? 15.531 12.398 -6.488 1 97.62 116 VAL A O 1
ATOM 959 N N . GLU A 1 117 ? 17.469 11.391 -6.332 1 93.62 117 GLU A N 1
ATOM 960 C CA . GLU A 1 117 ? 17.172 10.445 -7.402 1 93.62 117 GLU A CA 1
ATOM 961 C C . GLU A 1 117 ? 15.945 9.594 -7.059 1 93.62 117 GLU A C 1
ATOM 963 O O . GLU A 1 117 ? 15 9.516 -7.844 1 93.62 117 GLU A O 1
ATOM 968 N N . LYS A 1 118 ? 15.93 9.031 -5.93 1 95.81 118 LYS A N 1
ATOM 969 C CA . LYS A 1 118 ? 14.891 8.07 -5.578 1 95.81 118 LYS A CA 1
ATOM 970 C C . LYS A 1 118 ? 13.547 8.766 -5.359 1 95.81 118 LYS A C 1
ATOM 972 O O . LYS A 1 118 ? 12.5 8.25 -5.773 1 95.81 118 LYS A O 1
ATOM 977 N N . THR A 1 119 ? 13.578 9.93 -4.758 1 98 119 THR A N 1
ATOM 978 C CA . THR A 1 119 ? 12.32 10.625 -4.539 1 98 119 THR A CA 1
ATOM 979 C C . THR A 1 119 ? 11.781 11.203 -5.848 1 98 119 THR A C 1
ATOM 981 O O . THR A 1 119 ? 10.57 11.258 -6.055 1 98 119 THR A O 1
ATOM 984 N N . SER A 1 120 ? 12.656 11.633 -6.711 1 96.31 120 SER A N 1
ATOM 985 C CA . SER A 1 120 ? 12.195 12.117 -8.008 1 96.31 120 SER A CA 1
ATOM 986 C C . SER A 1 120 ? 11.57 11 -8.836 1 96.31 120 SER A C 1
ATOM 988 O O . SER A 1 120 ? 10.602 11.227 -9.562 1 96.31 120 SER A O 1
ATOM 990 N N . LEU A 1 121 ? 12.102 9.844 -8.75 1 93.62 121 LEU A N 1
ATOM 991 C CA . LEU A 1 121 ? 11.57 8.695 -9.477 1 93.62 121 LEU A CA 1
ATOM 992 C C . LEU A 1 121 ? 10.25 8.227 -8.867 1 93.62 121 LEU A C 1
ATOM 994 O O . LEU A 1 121 ? 9.406 7.664 -9.57 1 93.62 121 LEU A O 1
ATOM 998 N N . MET A 1 122 ? 10.062 8.492 -7.59 1 96.31 122 MET A N 1
ATOM 999 C CA . MET A 1 122 ? 8.852 8.109 -6.883 1 96.31 122 MET A CA 1
ATOM 1000 C C . MET A 1 122 ? 7.699 9.047 -7.219 1 96.31 122 MET A C 1
ATOM 1002 O O . MET A 1 122 ? 6.539 8.633 -7.254 1 96.31 122 MET A O 1
ATOM 1006 N N . ALA A 1 123 ? 8.016 10.25 -7.48 1 96.62 123 ALA A N 1
ATOM 1007 C CA . ALA A 1 123 ? 7.02 11.305 -7.66 1 96.62 123 ALA A CA 1
ATOM 1008 C C . ALA A 1 123 ? 6.418 11.258 -9.062 1 96.62 123 ALA A C 1
ATOM 1010 O O . ALA A 1 123 ? 7.113 10.945 -10.031 1 96.62 123 ALA A O 1
ATOM 1011 N N . SER A 1 124 ? 5.125 11.602 -9.156 1 95.56 124 SER A N 1
ATOM 1012 C CA . SER A 1 124 ? 4.465 11.719 -10.453 1 95.56 124 SER A CA 1
ATOM 1013 C C . SER A 1 124 ? 4.652 13.117 -11.039 1 95.56 124 SER A C 1
ATOM 1015 O O . SER A 1 124 ? 4.59 13.289 -12.258 1 95.56 124 SER A O 1
ATOM 1017 N N . GLY A 1 125 ? 4.836 14.117 -10.203 1 96.56 125 GLY A N 1
ATOM 1018 C CA . GLY A 1 125 ? 5.059 15.492 -10.617 1 96.56 125 GLY A CA 1
ATOM 1019 C C . GLY A 1 125 ? 6.477 15.977 -10.375 1 96.56 125 GLY A C 1
ATOM 1020 O O . GLY A 1 125 ? 7.352 15.18 -10.023 1 96.56 125 GLY A O 1
ATOM 1021 N N . GLU A 1 126 ? 6.676 17.234 -10.586 1 96.94 126 GLU A N 1
ATOM 1022 C CA . GLU A 1 126 ? 7.996 17.828 -10.375 1 96.94 126 GLU A CA 1
ATOM 1023 C C . GLU A 1 126 ? 8.398 17.766 -8.906 1 96.94 126 GLU A C 1
ATOM 1025 O O . GLU A 1 126 ? 7.539 17.734 -8.023 1 96.94 126 GLU A O 1
ATOM 1030 N N . THR A 1 127 ? 9.711 17.703 -8.719 1 98.19 127 THR A N 1
ATOM 1031 C CA . THR A 1 127 ? 10.242 17.703 -7.355 1 98.19 127 THR A CA 1
ATOM 1032 C C . THR A 1 127 ? 11.234 18.844 -7.16 1 98.19 127 THR A C 1
ATOM 1034 O O . THR A 1 127 ? 12 19.172 -8.07 1 98.19 127 THR A O 1
ATOM 1037 N N . TYR A 1 128 ? 11.18 19.422 -5.996 1 98.56 128 TYR A N 1
ATOM 1038 C CA . TYR A 1 128 ? 12.094 20.5 -5.609 1 98.56 128 TYR A CA 1
ATOM 1039 C C . TYR A 1 128 ? 12.75 20.188 -4.27 1 98.56 128 TYR A C 1
ATOM 1041 O O . TYR A 1 128 ? 12.109 19.656 -3.359 1 98.56 128 TYR A O 1
ATOM 1049 N N . TYR A 1 129 ? 13.992 20.516 -4.18 1 98.69 129 TYR A N 1
ATOM 1050 C CA . TYR A 1 129 ? 14.797 20.234 -2.998 1 98.69 129 TYR A CA 1
ATOM 1051 C C . TYR A 1 129 ? 15.375 21.531 -2.422 1 98.69 129 TYR A C 1
ATOM 1053 O O . TYR A 1 129 ? 16.281 22.125 -3.006 1 98.69 129 TYR A O 1
ATOM 1061 N N . GLU A 1 130 ? 14.875 21.906 -1.243 1 98.31 130 GLU A N 1
ATOM 1062 C CA . GLU A 1 130 ? 15.195 23.219 -0.671 1 98.31 130 GLU A CA 1
ATOM 1063 C C . GLU A 1 130 ? 16.031 23.078 0.6 1 98.31 130 GLU A C 1
ATOM 1065 O O . GLU A 1 130 ? 15.734 22.219 1.447 1 98.31 130 GLU A O 1
ATOM 1070 N N . LEU A 1 131 ? 17.031 23.844 0.692 1 98.5 131 LEU A N 1
ATOM 1071 C CA . LEU A 1 131 ? 17.797 23.984 1.928 1 98.5 131 LEU A CA 1
ATOM 1072 C C . LEU A 1 131 ? 17.203 25.062 2.818 1 98.5 131 LEU A C 1
ATOM 1074 O O . LEU A 1 131 ? 17.156 26.234 2.434 1 98.5 131 LEU A O 1
ATOM 1078 N N . VAL A 1 132 ? 16.797 24.703 4 1 98.38 132 VAL A N 1
ATOM 1079 C CA . VAL A 1 132 ? 16.25 25.672 4.941 1 98.38 132 VAL A CA 1
ATOM 1080 C C . VAL A 1 132 ? 17.359 26.594 5.453 1 98.38 132 VAL A C 1
ATOM 1082 O O . VAL A 1 132 ? 18.375 26.125 5.984 1 98.38 132 VAL A O 1
ATOM 1085 N N . PRO A 1 133 ? 17.188 27.844 5.293 1 97.75 133 PRO A N 1
ATOM 1086 C CA . PRO A 1 133 ? 18.203 28.75 5.828 1 97.75 133 PRO A CA 1
ATOM 1087 C C . PRO A 1 133 ? 18.391 28.609 7.34 1 97.75 133 PRO A C 1
ATOM 1089 O O . PRO A 1 133 ? 17.406 28.422 8.062 1 97.75 133 PRO A O 1
ATOM 1092 N N . ALA A 1 134 ? 19.562 28.781 7.785 1 97 134 ALA A N 1
ATOM 1093 C CA . ALA A 1 134 ? 19.875 28.656 9.211 1 97 134 ALA A CA 1
ATOM 1094 C C . ALA A 1 134 ? 19.047 29.625 10.047 1 97 134 ALA A C 1
ATOM 1096 O O . ALA A 1 134 ? 18.625 29.281 11.148 1 97 134 ALA A O 1
ATOM 1097 N N . GLU A 1 135 ? 18.797 30.797 9.539 1 96.62 135 GLU A N 1
ATOM 1098 C CA . GLU A 1 135 ? 18.062 31.828 10.258 1 96.62 135 GLU A CA 1
ATOM 1099 C C . GLU A 1 135 ? 16.609 31.406 10.484 1 96.62 135 GLU A C 1
ATOM 1101 O O . GLU A 1 135 ? 15.953 31.891 11.414 1 96.62 135 GLU A O 1
ATOM 1106 N N . HIS A 1 136 ? 16.109 30.562 9.641 1 97.56 136 HIS A N 1
ATOM 1107 C CA . HIS A 1 136 ? 14.727 30.109 9.766 1 97.56 136 HIS A CA 1
ATOM 1108 C C . HIS A 1 136 ? 14.656 28.812 10.562 1 97.56 136 HIS A C 1
ATOM 1110 O O . HIS A 1 136 ? 13.562 28.359 10.914 1 97.56 136 HIS A O 1
ATOM 1116 N N . TRP A 1 137 ? 15.773 28.172 10.844 1 97.75 137 TRP A N 1
ATOM 1117 C CA . TRP A 1 137 ? 15.797 26.875 11.492 1 97.75 137 TRP A CA 1
ATOM 1118 C C . TRP A 1 137 ? 16.281 26.984 12.93 1 97.75 137 TRP A C 1
ATOM 1120 O O . TRP A 1 137 ? 15.672 26.406 13.844 1 97.75 137 TRP A O 1
ATOM 1130 N N . GLN A 1 138 ? 17.297 27.719 13.125 1 96.81 138 GLN A N 1
ATOM 1131 C CA . GLN A 1 138 ? 17.938 27.844 14.43 1 96.81 138 GLN A CA 1
ATOM 1132 C C . GLN A 1 138 ? 17.156 28.75 15.359 1 96.81 138 GLN A C 1
ATOM 1134 O O . GLN A 1 138 ? 16.406 29.609 14.898 1 96.81 138 GLN A O 1
ATOM 1139 N N . PRO A 1 139 ? 17.406 28.547 16.688 1 96.69 139 PRO A N 1
ATOM 1140 C CA . PRO A 1 139 ? 16.75 29.469 17.625 1 96.69 139 PRO A CA 1
ATOM 1141 C C . PRO A 1 139 ? 17.062 30.938 17.312 1 96.69 139 PRO A C 1
ATOM 1143 O O . PRO A 1 139 ? 18.219 31.266 17.016 1 96.69 139 PRO A O 1
ATOM 1146 N N . PRO A 1 140 ? 16.062 31.766 17.328 1 96.38 140 PRO A N 1
ATOM 1147 C CA . PRO A 1 140 ? 16.312 33.188 17.094 1 96.38 140 PRO A CA 1
ATOM 1148 C C . PRO A 1 140 ? 17.266 33.812 18.109 1 96.38 140 PRO A C 1
ATOM 1150 O O . PRO A 1 140 ? 17.5 33.219 19.188 1 96.38 140 PRO A O 1
ATOM 1153 N N . PRO A 1 141 ? 17.719 35.031 17.812 1 94.75 141 PRO A N 1
ATOM 1154 C CA . PRO A 1 141 ? 18.75 35.625 18.656 1 94.75 141 PRO A CA 1
ATOM 1155 C C . PRO A 1 141 ? 18.234 36.031 20.047 1 94.75 141 PRO A C 1
ATOM 1157 O O . PRO A 1 141 ? 19 36.125 20.984 1 94.75 141 PRO A O 1
ATOM 1160 N N . TYR A 1 142 ? 17.016 36.188 20.172 1 95.19 142 TYR A N 1
ATOM 1161 C CA . TYR A 1 142 ? 16.469 36.625 21.453 1 95.19 142 TYR A CA 1
ATOM 1162 C C . TYR A 1 142 ? 16.297 35.438 22.406 1 95.19 142 TYR A C 1
ATOM 1164 O O . TYR A 1 142 ? 15.93 35.625 23.562 1 95.19 142 TYR A O 1
ATOM 1172 N N . ILE A 1 143 ? 16.484 34.25 21.969 1 96.69 143 ILE A N 1
ATOM 1173 C CA . ILE A 1 143 ? 16.422 33.062 22.812 1 96.69 143 ILE A CA 1
ATOM 1174 C C . ILE A 1 143 ? 17.703 32.906 23.609 1 96.69 143 ILE A C 1
ATOM 1176 O O . ILE A 1 143 ? 18.812 32.969 23.047 1 96.69 143 ILE A O 1
ATOM 1180 N N . ASN A 1 144 ? 17.609 32.781 24.922 1 96.31 144 ASN A N 1
ATOM 1181 C CA . ASN A 1 144 ? 18.766 32.562 25.781 1 96.31 144 ASN A CA 1
ATOM 1182 C C . ASN A 1 144 ? 19.328 31.141 25.609 1 96.31 144 ASN A C 1
ATOM 1184 O O . ASN A 1 144 ? 18.688 30.172 26 1 96.31 144 ASN A O 1
ATOM 1188 N N . LYS A 1 145 ? 20.484 31.062 25.172 1 94.62 145 LYS A N 1
ATOM 1189 C CA . LYS A 1 145 ? 21.094 29.781 24.828 1 94.62 145 LYS A CA 1
ATOM 1190 C C . LYS A 1 145 ? 21.328 28.938 26.094 1 94.62 145 LYS A C 1
ATOM 1192 O O . LYS A 1 145 ? 21.141 27.719 26.062 1 94.62 145 LYS A O 1
ATOM 1197 N N . THR A 1 146 ? 21.719 29.578 27.125 1 95.75 146 THR A N 1
ATOM 1198 C CA . THR A 1 146 ? 21.984 28.875 28.359 1 95.75 146 THR A CA 1
ATOM 1199 C C . THR A 1 146 ? 20.688 28.25 28.906 1 95.75 146 THR A C 1
ATOM 1201 O O . THR A 1 146 ? 20.688 27.094 29.328 1 95.75 146 THR A O 1
ATOM 1204 N N . ARG A 1 147 ? 19.688 29.078 28.922 1 94.56 147 ARG A N 1
ATOM 1205 C CA . ARG A 1 147 ? 18.391 28.578 29.391 1 94.56 147 ARG A CA 1
ATOM 1206 C C . ARG A 1 147 ? 17.906 27.422 28.516 1 94.56 147 ARG A C 1
ATOM 1208 O O . ARG A 1 147 ? 17.375 26.438 29.031 1 94.56 147 ARG A O 1
ATOM 1215 N N . LEU A 1 148 ? 18.047 27.531 27.234 1 95.44 148 LEU A N 1
ATOM 1216 C CA . LEU A 1 148 ? 17.672 26.484 26.297 1 95.44 148 LEU A CA 1
ATOM 1217 C C . LEU A 1 148 ? 18.453 25.203 26.594 1 95.44 148 LEU A C 1
ATOM 1219 O O . LEU A 1 148 ? 17.859 24.125 26.703 1 95.44 148 LEU A O 1
ATOM 1223 N N . ASP A 1 149 ? 19.734 25.266 26.797 1 94.12 149 ASP A N 1
ATOM 1224 C CA . ASP A 1 149 ? 20.578 24.094 27.031 1 94.12 149 ASP A CA 1
ATOM 1225 C C . ASP A 1 149 ? 20.203 23.406 28.344 1 94.12 149 ASP A C 1
ATOM 1227 O O . ASP A 1 149 ? 20.188 22.172 28.422 1 94.12 149 ASP A O 1
ATOM 1231 N N . GLU A 1 150 ? 19.938 24.234 29.266 1 92.62 150 GLU A N 1
ATOM 1232 C CA . GLU A 1 150 ? 19.531 23.672 30.547 1 92.62 150 GLU A CA 1
ATOM 1233 C C . GLU A 1 150 ? 18.234 22.891 30.422 1 92.62 150 GLU A C 1
ATOM 1235 O O . GLU A 1 150 ? 18.094 21.812 31 1 92.62 150 GLU A O 1
ATOM 1240 N N . ASN A 1 151 ? 17.312 23.438 29.734 1 92.06 151 ASN A N 1
ATOM 1241 C CA . ASN A 1 151 ? 16.047 22.75 29.562 1 92.06 151 ASN A CA 1
ATOM 1242 C C . ASN A 1 151 ? 16.203 21.453 28.75 1 92.06 151 ASN A C 1
ATOM 1244 O O . ASN A 1 151 ? 15.57 20.453 29.062 1 92.06 151 ASN A O 1
ATOM 1248 N N . LEU A 1 152 ? 17.031 21.5 27.766 1 92.88 152 LEU A N 1
ATOM 1249 C CA . LEU A 1 152 ? 17.312 20.297 26.969 1 92.88 152 LEU A CA 1
ATOM 1250 C C . LEU A 1 152 ? 17.844 19.172 27.859 1 92.88 152 LEU A C 1
ATOM 1252 O O . LEU A 1 152 ? 17.438 18.016 27.703 1 92.88 152 LEU A O 1
ATOM 1256 N N . ASN A 1 153 ? 18.594 19.516 28.797 1 91.12 153 ASN A N 1
ATOM 1257 C CA . ASN A 1 153 ? 19.25 18.547 29.672 1 91.12 153 ASN A CA 1
ATOM 1258 C C . ASN A 1 153 ? 18.281 18.016 30.734 1 91.12 153 ASN A C 1
ATOM 1260 O O . ASN A 1 153 ? 18.5 16.922 31.266 1 91.12 153 ASN A O 1
ATOM 1264 N N . THR A 1 154 ? 17.25 18.719 30.969 1 88.44 154 THR A N 1
ATOM 1265 C CA . THR A 1 154 ? 16.375 18.328 32.062 1 88.44 154 THR A CA 1
ATOM 1266 C C . THR A 1 154 ? 15.039 17.797 31.562 1 88.44 154 THR A C 1
ATOM 1268 O O . THR A 1 154 ? 14.156 17.453 32.344 1 88.44 154 THR A O 1
ATOM 1271 N N . SER A 1 155 ? 14.82 17.781 30.344 1 88 155 SER A N 1
ATOM 1272 C CA . SER A 1 155 ? 13.539 17.422 29.75 1 88 155 SER A CA 1
ATOM 1273 C C . SER A 1 155 ? 13.516 15.969 29.312 1 88 155 SER A C 1
ATOM 1275 O O . SER A 1 155 ? 12.922 15.625 28.281 1 88 155 SER A O 1
ATOM 1277 N N . THR A 1 156 ? 14.062 15.125 30.031 1 82.94 156 THR A N 1
ATOM 1278 C CA . THR A 1 156 ? 14.172 13.711 29.672 1 82.94 156 THR A CA 1
ATOM 1279 C C . THR A 1 156 ? 12.82 13.016 29.797 1 82.94 156 THR A C 1
ATOM 1281 O O . THR A 1 156 ? 12.578 11.992 29.141 1 82.94 156 THR A O 1
ATOM 1284 N N . ASN A 1 157 ? 11.906 13.57 30.531 1 85.12 157 ASN A N 1
ATOM 1285 C CA . ASN A 1 157 ? 10.594 12.961 30.734 1 85.12 157 ASN A CA 1
ATOM 1286 C C . ASN A 1 157 ? 9.547 13.57 29.812 1 85.12 157 ASN A C 1
ATOM 1288 O O . ASN A 1 157 ? 8.367 13.203 29.875 1 85.12 157 ASN A O 1
ATOM 1292 N N . VAL A 1 158 ? 9.961 14.445 29.094 1 83.62 158 VAL A N 1
ATOM 1293 C CA . VAL A 1 158 ? 9.07 15.109 28.141 1 83.62 158 VAL A CA 1
ATOM 1294 C C . VAL A 1 158 ? 9.258 14.508 26.75 1 83.62 158 VAL A C 1
ATOM 1296 O O . VAL A 1 158 ? 10.391 14.305 26.297 1 83.62 158 VAL A O 1
ATOM 1299 N N . LEU A 1 159 ? 8.172 14.141 26.094 1 84.12 159 LEU A N 1
ATOM 1300 C CA . LEU A 1 159 ? 8.211 13.555 24.766 1 84.12 159 LEU A CA 1
ATOM 1301 C C . LEU A 1 159 ? 9.031 14.422 23.812 1 84.12 159 LEU A C 1
ATOM 1303 O O . LEU A 1 159 ? 8.633 15.547 23.5 1 84.12 159 LEU A O 1
ATOM 1307 N N . TYR A 1 160 ? 10.125 13.953 23.328 1 83.75 160 TYR A N 1
ATOM 1308 C CA . TYR A 1 160 ? 11.055 14.625 22.438 1 83.75 160 TYR A CA 1
ATOM 1309 C C . TYR A 1 160 ? 11.664 15.852 23.109 1 83.75 160 TYR A C 1
ATOM 1311 O O . TYR A 1 160 ? 12.203 16.734 22.438 1 83.75 160 TYR A O 1
ATOM 1319 N N . GLY A 1 161 ? 11.617 15.93 24.375 1 86.62 161 GLY A N 1
ATOM 1320 C CA . GLY A 1 161 ? 12.094 17.078 25.109 1 86.62 161 GLY A CA 1
ATOM 1321 C C . GLY A 1 161 ? 13.594 17.281 25 1 86.62 161 GLY A C 1
ATOM 1322 O O . GLY A 1 161 ? 14.094 18.406 25.062 1 86.62 161 GLY A O 1
ATOM 1323 N N . PHE A 1 162 ? 14.266 16.234 24.75 1 86.25 162 PHE A N 1
ATOM 1324 C CA . PHE A 1 162 ? 15.719 16.266 24.719 1 86.25 162 PHE A CA 1
ATOM 1325 C C . PHE A 1 162 ? 16.219 16.672 23.328 1 86.25 162 PHE A C 1
ATOM 1327 O O . PHE A 1 162 ? 17.406 16.938 23.141 1 86.25 162 PHE A O 1
ATOM 1334 N N . SER A 1 163 ? 15.375 16.828 22.406 1 92 163 SER A N 1
ATOM 1335 C CA . SER A 1 163 ? 15.781 16.984 21.016 1 92 163 SER A CA 1
ATOM 1336 C C . SER A 1 163 ? 15.75 18.438 20.578 1 92 163 SER A C 1
ATOM 1338 O O . SER A 1 163 ? 14.68 19 20.359 1 92 163 SER A O 1
ATOM 1340 N N . ARG A 1 164 ? 16.875 19.031 20.391 1 93.69 164 ARG A N 1
ATOM 1341 C CA . ARG A 1 164 ? 16.984 20.391 19.875 1 93.69 164 ARG A CA 1
ATOM 1342 C C . ARG A 1 164 ? 16.375 20.5 18.469 1 93.69 164 ARG A C 1
ATOM 1344 O O . ARG A 1 164 ? 15.68 21.453 18.156 1 93.69 164 ARG A O 1
ATOM 1351 N N . SER A 1 165 ? 16.719 19.484 17.688 1 94.31 165 SER A N 1
ATOM 1352 C CA . SER A 1 165 ? 16.234 19.484 16.297 1 94.31 165 SER A CA 1
ATOM 1353 C C . SER A 1 165 ? 14.711 19.453 16.25 1 94.31 165 SER A C 1
ATOM 1355 O O . SER A 1 165 ? 14.102 20.062 15.375 1 94.31 165 SER A O 1
ATOM 1357 N N . TYR A 1 166 ? 14.195 18.734 17.156 1 95.88 166 TYR A N 1
ATOM 1358 C CA . TYR A 1 166 ? 12.734 18.672 17.203 1 95.88 166 TYR A CA 1
ATOM 1359 C C . TYR A 1 166 ? 12.148 20.031 17.547 1 95.88 166 TYR A C 1
ATOM 1361 O O . TYR A 1 166 ? 11.141 20.453 16.969 1 95.88 166 TYR A O 1
ATOM 1369 N N . ARG A 1 167 ? 12.711 20.75 18.5 1 96.75 167 ARG A N 1
ATOM 1370 C CA . ARG A 1 167 ? 12.25 22.078 18.875 1 96.75 167 ARG A CA 1
ATOM 1371 C C . ARG A 1 167 ? 12.367 23.047 17.703 1 96.75 167 ARG A C 1
ATOM 1373 O O . ARG A 1 167 ? 11.461 23.844 17.469 1 96.75 167 ARG A O 1
ATOM 1380 N N . ASN A 1 168 ? 13.461 22.938 16.969 1 97.31 168 ASN A N 1
ATOM 1381 C CA . ASN A 1 168 ? 13.641 23.75 15.773 1 97.31 168 ASN A CA 1
ATOM 1382 C C . ASN A 1 168 ? 12.57 23.453 14.727 1 97.31 168 ASN A C 1
ATOM 1384 O O . ASN A 1 168 ? 12.039 24.375 14.109 1 97.31 168 ASN A O 1
ATOM 1388 N N . MET A 1 169 ? 12.305 22.203 14.539 1 97.81 169 MET A N 1
ATOM 1389 C CA . MET A 1 169 ? 11.289 21.781 13.578 1 97.81 169 MET A CA 1
ATOM 1390 C C . MET A 1 169 ? 9.93 22.391 13.93 1 97.81 169 MET A C 1
ATOM 1392 O O . MET A 1 169 ? 9.242 22.922 13.055 1 97.81 169 MET A O 1
ATOM 1396 N N . CYS A 1 170 ? 9.57 22.344 15.211 1 98.06 170 CYS A N 1
ATOM 1397 C CA . CYS A 1 170 ? 8.289 22.875 15.664 1 98.06 170 CYS A CA 1
ATOM 1398 C C . CYS A 1 170 ? 8.203 24.375 15.422 1 98.06 170 CYS A C 1
ATOM 1400 O O . CYS A 1 170 ? 7.172 24.875 14.969 1 98.06 170 CYS A O 1
ATOM 1402 N N . HIS A 1 171 ? 9.273 25.062 15.711 1 98.44 171 HIS A N 1
ATOM 1403 C CA . HIS A 1 171 ? 9.328 26.5 15.469 1 98.44 171 HIS A CA 1
ATOM 1404 C C . HIS A 1 171 ? 9.25 26.812 13.984 1 98.44 171 HIS A C 1
ATOM 1406 O O . HIS A 1 171 ? 8.508 27.719 13.57 1 98.44 171 HIS A O 1
ATOM 1412 N N . PHE A 1 172 ? 9.898 26.047 13.195 1 98.56 172 PHE A N 1
ATOM 1413 C CA . PHE A 1 172 ? 9.922 26.219 11.75 1 98.56 172 PHE A CA 1
ATOM 1414 C C . PHE A 1 172 ? 8.531 26.031 11.156 1 98.56 172 PHE A C 1
ATOM 1416 O O . PHE A 1 172 ? 8.039 26.891 10.43 1 98.56 172 PHE A O 1
ATOM 1423 N N . TYR A 1 173 ? 7.855 24.875 11.5 1 98.5 173 TYR A N 1
ATOM 1424 C CA . TYR A 1 173 ? 6.531 24.594 10.969 1 98.5 173 TYR A CA 1
ATOM 1425 C C . TYR A 1 173 ? 5.516 25.625 11.438 1 98.5 173 TYR A C 1
ATOM 1427 O O . TYR A 1 173 ? 4.543 25.906 10.734 1 98.5 173 TYR A O 1
ATOM 1435 N N . SER A 1 174 ? 5.809 26.25 12.562 1 98.5 174 SER A N 1
ATOM 1436 C CA . SER A 1 174 ? 4.84 27.188 13.125 1 98.5 174 SER A CA 1
ATOM 1437 C C . SER A 1 174 ? 4.969 28.562 12.484 1 98.5 174 SER A C 1
ATOM 1439 O O . SER A 1 174 ? 3.996 29.312 12.422 1 98.5 174 SER A O 1
ATOM 1441 N N . GLY A 1 175 ? 6.227 28.859 11.969 1 98.44 175 GLY A N 1
ATOM 1442 C CA . GLY A 1 175 ? 6.316 30.266 11.617 1 98.44 175 GLY A CA 1
ATOM 1443 C C . GLY A 1 175 ? 7.172 30.531 10.391 1 98.44 175 GLY A C 1
ATOM 1444 O O . GLY A 1 175 ? 7.254 31.656 9.914 1 98.44 175 GLY A O 1
ATOM 1445 N N . PHE A 1 176 ? 7.742 29.484 9.836 1 98.38 176 PHE A N 1
ATOM 1446 C CA . PHE A 1 176 ? 8.734 29.844 8.828 1 98.38 176 PHE A CA 1
ATOM 1447 C C . PHE A 1 176 ? 8.523 29.016 7.559 1 98.38 176 PHE A C 1
ATOM 1449 O O . PHE A 1 176 ? 9 29.391 6.484 1 98.38 176 PHE A O 1
ATOM 1456 N N . PHE A 1 177 ? 7.852 27.859 7.633 1 98.25 177 PHE A N 1
ATOM 1457 C CA . PHE A 1 177 ? 7.746 27.016 6.453 1 98.25 177 PHE A CA 1
ATOM 1458 C C . PHE A 1 177 ? 7.059 27.75 5.312 1 98.25 177 PHE A C 1
ATOM 1460 O O . PHE A 1 177 ? 7.48 27.656 4.156 1 98.25 177 PHE A O 1
ATOM 1467 N N . TYR A 1 178 ? 6.059 28.594 5.566 1 98.19 178 TYR A N 1
ATOM 1468 C CA . TYR A 1 178 ? 5.285 29.281 4.535 1 98.19 178 TYR A CA 1
ATOM 1469 C C . TYR A 1 178 ? 6.023 30.516 4.023 1 98.19 178 TYR A C 1
ATOM 1471 O O . TYR A 1 178 ? 5.551 31.188 3.107 1 98.19 178 TYR A O 1
ATOM 1479 N N . LYS A 1 179 ? 7.141 30.797 4.609 1 97.75 179 LYS A N 1
ATOM 1480 C CA . LYS A 1 179 ? 7.965 31.938 4.207 1 97.75 179 LYS A CA 1
ATOM 1481 C C . LYS A 1 179 ? 9.086 31.5 3.275 1 97.75 179 LYS A C 1
ATOM 1483 O O . LYS A 1 179 ? 9.805 32.344 2.719 1 97.75 179 LYS A O 1
ATOM 1488 N N . GLN A 1 180 ? 9.242 30.203 3.127 1 98.06 180 GLN A N 1
ATOM 1489 C CA . GLN A 1 180 ? 10.281 29.703 2.234 1 98.06 180 GLN A CA 1
ATOM 1490 C C . GLN A 1 180 ? 10.039 30.156 0.799 1 98.06 180 GLN A C 1
ATOM 1492 O O . GLN A 1 180 ? 8.898 30.156 0.326 1 98.06 180 GLN A O 1
ATOM 1497 N N . GLU A 1 181 ? 11.078 30.469 0.101 1 97.38 181 GLU A N 1
ATOM 1498 C CA . GLU A 1 181 ? 11.008 31.047 -1.238 1 97.38 181 GLU A CA 1
ATOM 1499 C C . GLU A 1 181 ? 10.188 30.172 -2.174 1 97.38 181 GLU A C 1
ATOM 1501 O O . GLU A 1 181 ? 9.297 30.656 -2.877 1 97.38 181 GLU A O 1
ATOM 1506 N N . ARG A 1 182 ? 10.391 28.922 -2.168 1 96.94 182 ARG A N 1
ATOM 1507 C CA . ARG A 1 182 ? 9.719 27.969 -3.053 1 96.94 182 ARG A CA 1
ATOM 1508 C C . ARG A 1 182 ? 8.211 27.984 -2.822 1 96.94 182 ARG A C 1
ATOM 1510 O O . ARG A 1 182 ? 7.438 27.719 -3.746 1 96.94 182 ARG A O 1
ATOM 1517 N N . LEU A 1 183 ? 7.773 28.312 -1.591 1 98.25 183 LEU A N 1
ATOM 1518 C CA . LEU A 1 183 ? 6.363 28.188 -1.244 1 98.25 183 LEU A CA 1
ATOM 1519 C C . LEU A 1 183 ? 5.625 29.5 -1.499 1 98.25 183 LEU A C 1
ATOM 1521 O O . LEU A 1 183 ? 4.395 29.531 -1.482 1 98.25 183 LEU A O 1
ATOM 1525 N N . LEU A 1 184 ? 6.332 30.562 -1.84 1 97.12 184 LEU A N 1
ATOM 1526 C CA . LEU A 1 184 ? 5.727 31.875 -2.002 1 97.12 184 LEU A CA 1
ATOM 1527 C C . LEU A 1 184 ? 4.785 31.891 -3.203 1 97.12 184 LEU A C 1
ATOM 1529 O O . LEU A 1 184 ? 3.85 32.688 -3.25 1 97.12 184 LEU A O 1
ATOM 1533 N N . ASN A 1 185 ? 5.016 30.984 -4.113 1 91.81 185 ASN A N 1
ATOM 1534 C CA . ASN A 1 185 ? 4.211 31 -5.332 1 91.81 185 ASN A CA 1
ATOM 1535 C C . ASN A 1 185 ? 3.041 30.031 -5.238 1 91.81 185 ASN A C 1
ATOM 1537 O O . ASN A 1 185 ? 2.295 29.859 -6.207 1 91.81 185 ASN A O 1
ATOM 1541 N N . TYR A 1 186 ? 2.863 29.375 -4.129 1 98.44 186 TYR A N 1
ATOM 1542 C CA . TYR A 1 186 ? 1.773 28.422 -3.984 1 98.44 186 TYR A CA 1
ATOM 1543 C C . TYR A 1 186 ? 0.668 28.984 -3.1 1 98.44 186 TYR A C 1
ATOM 1545 O O . TYR A 1 186 ? 0.923 29.828 -2.236 1 98.44 186 TYR A O 1
ATOM 1553 N N . GLU A 1 187 ? -0.516 28.5 -3.344 1 98.56 187 GLU A N 1
ATOM 1554 C CA . GLU A 1 187 ? -1.675 28.891 -2.543 1 98.56 187 GLU A CA 1
ATOM 1555 C C . GLU A 1 187 ? -2.029 27.812 -1.527 1 98.56 187 GLU A C 1
ATOM 1557 O O . GLU A 1 187 ? -2.543 28.109 -0.448 1 98.56 187 GLU A O 1
ATOM 1562 N N . TRP A 1 188 ? -1.788 26.562 -1.897 1 98.81 188 TRP A N 1
ATOM 1563 C CA . TRP A 1 188 ? -2.16 25.422 -1.053 1 98.81 188 TRP A CA 1
ATOM 1564 C C . TRP A 1 188 ? -0.955 24.531 -0.772 1 98.81 188 TRP A C 1
ATOM 1566 O O . TRP A 1 188 ? -0.066 24.406 -1.616 1 98.81 188 TRP A O 1
ATOM 1576 N N . TYR A 1 189 ? -0.965 24.016 0.387 1 98.75 189 TYR A N 1
ATOM 1577 C CA . TYR A 1 189 ? 0.03 22.984 0.68 1 98.75 189 TYR A CA 1
ATOM 1578 C C . TYR A 1 189 ? -0.615 21.766 1.329 1 98.75 189 TYR A C 1
ATOM 1580 O O . TYR A 1 189 ? -1.682 21.875 1.94 1 98.75 189 TYR A O 1
ATOM 1588 N N . PHE A 1 190 ? -0.043 20.641 1.123 1 98.88 190 PHE A N 1
ATOM 1589 C CA . PHE A 1 190 ? -0.313 19.375 1.782 1 98.88 190 PHE A CA 1
ATOM 1590 C C . PHE A 1 190 ? 0.923 18.875 2.52 1 98.88 190 PHE A C 1
ATOM 1592 O O . PHE A 1 190 ? 1.915 18.484 1.894 1 98.88 190 PHE A O 1
ATOM 1599 N N . ARG A 1 191 ? 0.866 18.859 3.852 1 98.75 191 ARG A N 1
ATOM 1600 C CA . ARG A 1 191 ? 1.998 18.375 4.633 1 98.75 191 ARG A CA 1
ATOM 1601 C C . ARG A 1 191 ? 2.02 16.844 4.672 1 98.75 191 ARG A C 1
ATOM 1603 O O . ARG A 1 191 ? 1.025 16.219 5.039 1 98.75 191 ARG A O 1
ATOM 1610 N N . VAL A 1 192 ? 3.115 16.297 4.305 1 98.69 192 VAL A N 1
ATOM 1611 C CA . VAL A 1 192 ? 3.346 14.859 4.344 1 98.69 192 VAL A CA 1
ATOM 1612 C C . VAL A 1 192 ? 4.598 14.562 5.168 1 98.69 192 VAL A C 1
ATOM 1614 O O . VAL A 1 192 ? 5.672 15.094 4.891 1 98.69 192 VAL A O 1
ATOM 1617 N N . ASP A 1 193 ? 4.469 13.758 6.164 1 97.88 193 ASP A N 1
ATOM 1618 C CA . ASP A 1 193 ? 5.613 13.32 6.957 1 97.88 193 ASP A CA 1
ATOM 1619 C C . ASP A 1 193 ? 6.129 11.961 6.488 1 97.88 193 ASP A C 1
ATOM 1621 O O . ASP A 1 193 ? 5.406 11.219 5.824 1 97.88 193 ASP A O 1
ATOM 1625 N N . PRO A 1 194 ? 7.402 11.68 6.746 1 97.25 194 PRO A N 1
ATOM 1626 C CA . PRO A 1 194 ? 7.852 10.305 6.512 1 97.25 194 PRO A CA 1
ATOM 1627 C C . PRO A 1 194 ? 7.098 9.289 7.355 1 97.25 194 PRO A C 1
ATOM 1629 O O . PRO A 1 194 ? 6.566 9.633 8.414 1 97.25 194 PRO A O 1
ATOM 1632 N N . ASP A 1 195 ? 6.98 8.078 6.891 1 94.88 195 ASP A N 1
ATOM 1633 C CA . ASP A 1 195 ? 6.465 6.918 7.602 1 94.88 195 ASP A CA 1
ATOM 1634 C C . ASP A 1 195 ? 4.969 7.059 7.875 1 94.88 195 ASP A C 1
ATOM 1636 O O . ASP A 1 195 ? 4.461 6.535 8.867 1 94.88 195 ASP A O 1
ATOM 1640 N N . VAL A 1 196 ? 4.309 7.855 7.09 1 97.06 196 VAL A N 1
ATOM 1641 C CA . VAL A 1 196 ? 2.855 7.93 7.18 1 97.06 196 VAL A CA 1
ATOM 1642 C C . VAL A 1 196 ? 2.225 7.082 6.078 1 97.06 196 VAL A C 1
ATOM 1644 O O . VAL A 1 196 ? 2.904 6.676 5.133 1 97.06 196 VAL A O 1
ATOM 1647 N N . GLU A 1 197 ? 0.932 6.793 6.219 1 96.25 197 GLU A N 1
ATOM 1648 C CA . GLU A 1 197 ? 0.214 5.992 5.23 1 96.25 197 GLU A CA 1
ATOM 1649 C C . GLU A 1 197 ? -1.224 6.473 5.066 1 96.25 197 GLU A C 1
ATOM 1651 O O . GLU A 1 197 ? -1.875 6.844 6.047 1 96.25 197 GLU A O 1
ATOM 1656 N N . TYR A 1 198 ? -1.705 6.457 3.867 1 97.81 198 TYR A N 1
ATOM 1657 C CA . TYR A 1 198 ? -3.084 6.797 3.529 1 97.81 198 TYR A CA 1
ATOM 1658 C C . TYR A 1 198 ? -3.883 5.547 3.178 1 97.81 198 TYR A C 1
ATOM 1660 O O . TYR A 1 198 ? -3.488 4.777 2.299 1 97.81 198 TYR A O 1
ATOM 1668 N N . MET A 1 199 ? -5.043 5.379 3.795 1 96.19 199 MET A N 1
ATOM 1669 C CA . MET A 1 199 ? -5.727 4.09 3.803 1 96.19 199 MET A CA 1
ATOM 1670 C C . MET A 1 199 ? -6.711 3.988 2.641 1 96.19 199 MET A C 1
ATOM 1672 O O . MET A 1 199 ? -7.102 2.887 2.248 1 96.19 199 MET A O 1
ATOM 1676 N N . CYS A 1 200 ? -7.211 5.137 2.117 1 96.75 200 CYS A N 1
ATOM 1677 C CA . CYS A 1 200 ? -8.305 5.121 1.152 1 96.75 200 CYS A CA 1
ATOM 1678 C C . CYS A 1 200 ? -7.941 5.926 -0.09 1 96.75 200 CYS A C 1
ATOM 1680 O O . CYS A 1 200 ? -7.145 6.863 -0.019 1 96.75 200 CYS A O 1
ATOM 1682 N N . ASP A 1 201 ? -8.516 5.562 -1.214 1 96.38 201 ASP A N 1
ATOM 1683 C CA . ASP A 1 201 ? -8.43 6.445 -2.373 1 96.38 201 ASP A CA 1
ATOM 1684 C C . ASP A 1 201 ? -9.195 7.742 -2.131 1 96.38 201 ASP A C 1
ATOM 1686 O O . ASP A 1 201 ? -10.312 7.723 -1.619 1 96.38 201 ASP A O 1
ATOM 1690 N N . PHE A 1 202 ? -8.562 8.852 -2.512 1 96.44 202 PHE A N 1
ATOM 1691 C CA . PHE A 1 202 ? -9.25 10.117 -2.285 1 96.44 202 PHE A CA 1
ATOM 1692 C C . PHE A 1 202 ? -10.453 10.25 -3.203 1 96.44 202 PHE A C 1
ATOM 1694 O O . PHE A 1 202 ? -11.562 10.555 -2.746 1 96.44 202 PHE A O 1
ATOM 1701 N N . GLN A 1 203 ? -10.242 10.023 -4.547 1 93.38 203 GLN A N 1
ATOM 1702 C CA . GLN A 1 203 ? -11.25 10.047 -5.598 1 93.38 203 GLN A CA 1
ATOM 1703 C C . GLN A 1 203 ? -11.75 11.469 -5.848 1 93.38 203 GLN A C 1
ATOM 1705 O O . GLN A 1 203 ? -12.844 11.664 -6.383 1 93.38 203 GLN A O 1
ATOM 1710 N N . TYR A 1 204 ? -11.102 12.414 -5.344 1 94.69 204 TYR A N 1
ATOM 1711 C CA . TYR A 1 204 ? -11.273 13.844 -5.59 1 94.69 204 TYR A CA 1
ATOM 1712 C C . TYR A 1 204 ? -9.992 14.609 -5.273 1 94.69 204 TYR A C 1
ATOM 1714 O O . TYR A 1 204 ? -9.055 14.055 -4.695 1 94.69 204 TYR A O 1
ATOM 1722 N N . ASP A 1 205 ? -9.914 15.766 -5.777 1 97.25 205 ASP A N 1
ATOM 1723 C CA . ASP A 1 205 ? -8.836 16.688 -5.422 1 97.25 205 ASP A CA 1
ATOM 1724 C C . ASP A 1 205 ? -9.133 17.406 -4.113 1 97.25 205 ASP A C 1
ATOM 1726 O O . ASP A 1 205 ? -10.023 18.25 -4.059 1 97.25 205 ASP A O 1
ATOM 1730 N N . PRO A 1 206 ? -8.398 17.109 -3.074 1 98 206 PRO A N 1
ATOM 1731 C CA . PRO A 1 206 ? -8.711 17.719 -1.781 1 98 206 PRO A CA 1
ATOM 1732 C C . PRO A 1 206 ? -8.516 19.234 -1.785 1 98 206 PRO A C 1
ATOM 1734 O O . PRO A 1 206 ? -9.203 19.953 -1.055 1 98 206 PRO A O 1
ATOM 1737 N N . PHE A 1 207 ? -7.59 19.75 -2.598 1 98.56 207 PHE A N 1
ATOM 1738 C CA . PHE A 1 207 ? -7.41 21.188 -2.725 1 98.56 207 PHE A CA 1
ATOM 1739 C C . PHE A 1 207 ? -8.648 21.828 -3.336 1 98.56 207 PHE A C 1
ATOM 1741 O O . PHE A 1 207 ? -9.125 22.859 -2.85 1 98.56 207 PHE A O 1
ATOM 1748 N N . GLN A 1 208 ? -9.125 21.219 -4.352 1 97.5 208 GLN A N 1
ATOM 1749 C CA . GLN A 1 208 ? -10.328 21.719 -5.012 1 97.5 208 GLN A CA 1
ATOM 1750 C C . GLN A 1 208 ? -11.523 21.672 -4.07 1 97.5 208 GLN A C 1
ATOM 1752 O O . GLN A 1 208 ? -12.328 22.609 -4.031 1 97.5 208 GLN A O 1
ATOM 1757 N N . LEU A 1 209 ? -11.641 20.594 -3.363 1 96.31 209 LEU A N 1
ATOM 1758 C CA . LEU A 1 209 ? -12.719 20.469 -2.393 1 96.31 209 LEU A CA 1
ATOM 1759 C C . LEU A 1 209 ? -12.703 21.625 -1.409 1 96.31 209 LEU A C 1
ATOM 1761 O O . LEU A 1 209 ? -13.734 22.25 -1.156 1 96.31 209 LEU A O 1
ATOM 1765 N N . LEU A 1 210 ? -11.547 21.906 -0.839 1 97.75 210 LEU A N 1
ATOM 1766 C CA . LEU A 1 210 ? -11.445 22.984 0.145 1 97.75 210 LEU A CA 1
ATOM 1767 C C . LEU A 1 210 ? -11.781 24.328 -0.481 1 97.75 210 LEU A C 1
ATOM 1769 O O . LEU A 1 210 ? -12.57 25.094 0.072 1 97.75 210 LEU A O 1
ATOM 1773 N N . ARG A 1 211 ? -11.25 24.578 -1.645 1 97.19 211 ARG A N 1
ATOM 1774 C CA . ARG A 1 211 ? -11.508 25.859 -2.311 1 97.19 211 ARG A CA 1
ATOM 1775 C C . ARG A 1 211 ? -12.992 26.016 -2.621 1 97.19 211 ARG A C 1
ATOM 1777 O O . ARG A 1 211 ? -13.594 27.031 -2.273 1 97.19 211 ARG A O 1
ATOM 1784 N N . GLU A 1 212 ? -13.617 25.016 -3.193 1 95.62 212 GLU A N 1
ATOM 1785 C CA . GLU A 1 212 ? -14.992 25.109 -3.678 1 95.62 212 GLU A CA 1
ATOM 1786 C C . GLU A 1 212 ? -15.984 25.203 -2.518 1 95.62 212 GLU A C 1
ATOM 1788 O O . GLU A 1 212 ? -17.094 25.719 -2.676 1 95.62 212 GLU A O 1
ATOM 1793 N N . ASN A 1 213 ? -15.562 24.719 -1.386 1 94.06 213 ASN A N 1
ATOM 1794 C CA . ASN A 1 213 ? -16.453 24.734 -0.235 1 94.06 213 ASN A CA 1
ATOM 1795 C C . ASN A 1 213 ? -16.078 25.828 0.756 1 94.06 213 ASN A C 1
ATOM 1797 O O . ASN A 1 213 ? -16.5 25.797 1.915 1 94.06 213 ASN A O 1
ATOM 1801 N N . ASN A 1 214 ? -15.211 26.688 0.391 1 95.81 214 ASN A N 1
ATOM 1802 C CA . ASN A 1 214 ? -14.797 27.844 1.176 1 95.81 214 ASN A CA 1
ATOM 1803 C C . ASN A 1 214 ? -14.109 27.438 2.471 1 95.81 214 ASN A C 1
ATOM 1805 O O . ASN A 1 214 ? -14.414 27.953 3.541 1 95.81 214 ASN A O 1
ATOM 1809 N N . LYS A 1 215 ? -13.312 26.422 2.346 1 97.44 215 LYS A N 1
ATOM 1810 C CA . LYS A 1 215 ? -12.477 25.969 3.453 1 97.44 215 LYS A CA 1
ATOM 1811 C C . LYS A 1 215 ? -11.039 26.453 3.289 1 97.44 215 LYS A C 1
ATOM 1813 O O . LYS A 1 215 ? -10.594 26.734 2.172 1 97.44 215 LYS A O 1
ATOM 1818 N N . ILE A 1 216 ? -10.312 26.547 4.418 1 98.31 216 ILE A N 1
ATOM 1819 C CA . ILE A 1 216 ? -8.938 27.031 4.301 1 98.31 216 ILE A CA 1
ATOM 1820 C C . ILE A 1 216 ? -7.988 26.078 5.004 1 98.31 216 ILE A C 1
ATOM 1822 O O . ILE A 1 216 ? -6.766 26.203 4.887 1 98.31 216 ILE A O 1
ATOM 1826 N N . TYR A 1 217 ? -8.547 25.141 5.719 1 98.44 217 TYR A N 1
ATOM 1827 C CA . TYR A 1 217 ? -7.758 24.203 6.512 1 98.44 217 TYR A CA 1
ATOM 1828 C C . TYR A 1 217 ? -8.453 22.859 6.625 1 98.44 217 TYR A C 1
ATOM 1830 O O . TYR A 1 217 ? -9.68 22.781 6.742 1 98.44 217 TYR A O 1
ATOM 1838 N N . GLY A 1 218 ? -7.648 21.781 6.523 1 98.19 218 GLY A N 1
ATOM 1839 C CA . GLY A 1 218 ? -8.195 20.438 6.648 1 98.19 218 GLY A CA 1
ATOM 1840 C C . GLY A 1 218 ? -7.34 19.531 7.508 1 98.19 218 GLY A C 1
ATOM 1841 O O . GLY A 1 218 ? -6.109 19.594 7.453 1 98.19 218 GLY A O 1
ATOM 1842 N N . PHE A 1 219 ? -8.047 18.672 8.312 1 97.69 219 PHE A N 1
ATOM 1843 C CA . PHE A 1 219 ? -7.375 17.703 9.164 1 97.69 219 PHE A CA 1
ATOM 1844 C C . PHE A 1 219 ? -8.07 16.359 9.102 1 97.69 219 PHE A C 1
ATOM 1846 O O . PHE A 1 219 ? -9.172 16.25 8.57 1 97.69 219 PHE A O 1
ATOM 1853 N N . VAL A 1 220 ? -7.359 15.328 9.625 1 96.81 220 VAL A N 1
ATOM 1854 C CA . VAL A 1 220 ? -7.957 13.992 9.688 1 96.81 220 VAL A CA 1
ATOM 1855 C C . VAL A 1 220 ? -8.094 13.555 11.141 1 96.81 220 VAL A C 1
ATOM 1857 O O . VAL A 1 220 ? -9.141 13.039 11.539 1 96.81 220 VAL A O 1
ATOM 1860 N N . ILE A 1 221 ? -7.102 13.828 11.945 1 96.12 221 ILE A N 1
ATOM 1861 C CA . ILE A 1 221 ? -7.082 13.367 13.328 1 96.12 221 ILE A CA 1
ATOM 1862 C C . ILE A 1 221 ? -7.055 14.562 14.281 1 96.12 221 ILE A C 1
ATOM 1864 O O . ILE A 1 221 ? -6.336 15.531 14.039 1 96.12 221 ILE A O 1
ATOM 1868 N N . ALA A 1 222 ? -7.828 14.492 15.289 1 95.38 222 ALA A N 1
ATOM 1869 C CA . ALA A 1 222 ? -7.797 15.422 16.422 1 95.38 222 ALA A CA 1
ATOM 1870 C C . ALA A 1 222 ? -7.613 14.68 17.734 1 95.38 222 ALA A C 1
ATOM 1872 O O . ALA A 1 222 ? -8.391 13.781 18.062 1 95.38 222 ALA A O 1
ATOM 1873 N N . ILE A 1 223 ? -6.598 15.086 18.484 1 93.5 223 ILE A N 1
ATOM 1874 C CA . ILE A 1 223 ? -6.27 14.352 19.703 1 93.5 223 ILE A CA 1
ATOM 1875 C C . ILE A 1 223 ? -5.754 15.32 20.766 1 93.5 223 ILE A C 1
ATOM 1877 O O . ILE A 1 223 ? -5.48 16.484 20.469 1 93.5 223 ILE A O 1
ATOM 1881 N N . THR A 1 224 ? -5.633 14.805 21.953 1 92.12 224 THR A N 1
ATOM 1882 C CA . THR A 1 224 ? -5.145 15.656 23.031 1 92.12 224 THR A CA 1
ATOM 1883 C C . THR A 1 224 ? -3.619 15.641 23.078 1 92.12 224 THR A C 1
ATOM 1885 O O . THR A 1 224 ? -2.992 14.609 22.812 1 92.12 224 THR A O 1
ATOM 1888 N N . GLU A 1 225 ? -3.094 16.75 23.453 1 92.25 225 GLU A N 1
ATOM 1889 C CA . GLU A 1 225 ? -1.665 16.906 23.719 1 92.25 225 GLU A CA 1
ATOM 1890 C C . GLU A 1 225 ? -1.316 16.516 25.156 1 92.25 225 GLU A C 1
ATOM 1892 O O . GLU A 1 225 ? -2.201 16.406 26 1 92.25 225 GLU A O 1
ATOM 1897 N N . PHE A 1 226 ? -0.015 16.312 25.375 1 89.5 226 PHE A N 1
ATOM 1898 C CA . PHE A 1 226 ? 0.482 16.156 26.734 1 89.5 226 PHE A CA 1
ATOM 1899 C C . PHE A 1 226 ? 0.728 17.531 27.375 1 89.5 226 PHE A C 1
ATOM 1901 O O . PHE A 1 226 ? 1.434 18.359 26.812 1 89.5 226 PHE A O 1
ATOM 1908 N N . GLU A 1 227 ? 0.222 17.656 28.484 1 90.69 227 GLU A N 1
ATOM 1909 C CA . GLU A 1 227 ? 0.299 18.953 29.141 1 90.69 227 GLU A CA 1
ATOM 1910 C C . GLU A 1 227 ? 1.747 19.359 29.406 1 90.69 227 GLU A C 1
ATOM 1912 O O . GLU A 1 227 ? 2.1 20.531 29.328 1 90.69 227 GLU A O 1
ATOM 1917 N N . ASN A 1 228 ? 2.545 18.422 29.734 1 91.62 228 ASN A N 1
ATOM 1918 C CA . ASN A 1 228 ? 3.922 18.734 30.109 1 91.62 228 ASN A CA 1
ATOM 1919 C C . ASN A 1 228 ? 4.754 19.141 28.891 1 91.62 228 ASN A C 1
ATOM 1921 O O . ASN A 1 228 ? 5.879 19.625 29.047 1 91.62 228 ASN A O 1
ATOM 1925 N N . THR A 1 229 ? 4.215 19.047 27.703 1 93.56 229 THR A N 1
ATOM 1926 C CA . THR A 1 229 ? 4.922 19.5 26.516 1 93.56 229 THR A CA 1
ATOM 1927 C C . THR A 1 229 ? 4.629 20.969 26.234 1 93.56 229 THR A C 1
ATOM 1929 O O . THR A 1 229 ? 5.363 21.625 25.484 1 93.56 229 THR A O 1
ATOM 1932 N N . VAL A 1 230 ? 3.561 21.438 26.859 1 94.88 230 VAL A N 1
ATOM 1933 C CA . VAL A 1 230 ? 3.162 22.812 26.562 1 94.88 230 VAL A CA 1
ATOM 1934 C C . VAL A 1 230 ? 2.703 23.5 27.844 1 94.88 230 VAL A C 1
ATOM 1936 O O . VAL A 1 230 ? 1.624 24.109 27.891 1 94.88 230 VAL A O 1
ATOM 1939 N N . PRO A 1 231 ? 3.465 23.531 28.797 1 93.06 231 PRO A N 1
ATOM 1940 C CA . PRO A 1 231 ? 2.986 23.969 30.109 1 93.06 231 PRO A CA 1
ATOM 1941 C C . PRO A 1 231 ? 2.539 25.438 30.109 1 93.06 231 PRO A C 1
ATOM 1943 O O . PRO A 1 231 ? 1.605 25.797 30.828 1 93.06 231 PRO A O 1
ATOM 1946 N N . THR A 1 232 ? 3.186 26.328 29.312 1 96 232 THR A N 1
ATOM 1947 C CA . THR A 1 232 ? 2.842 27.734 29.406 1 96 232 THR A CA 1
ATOM 1948 C C . THR A 1 232 ? 2.223 28.219 28.094 1 96 232 THR A C 1
ATOM 1950 O O . THR A 1 232 ? 2.057 29.422 27.891 1 96 232 THR A O 1
ATOM 1953 N N . LEU A 1 233 ? 1.961 27.312 27.188 1 97.75 233 LEU A N 1
ATOM 1954 C CA . LEU A 1 233 ? 1.443 27.719 25.875 1 97.75 233 LEU A CA 1
ATOM 1955 C C . LEU A 1 233 ? 0.128 28.469 26.031 1 97.75 233 LEU A C 1
ATOM 1957 O O . LEU A 1 233 ? -0.028 29.562 25.484 1 97.75 233 LEU A O 1
ATOM 1961 N N . TRP A 1 234 ? -0.757 27.938 26.812 1 97.81 234 TRP A N 1
ATOM 1962 C CA . TRP A 1 234 ? -2.092 28.531 26.875 1 97.81 234 TRP A CA 1
ATOM 1963 C C . TRP A 1 234 ? -2.059 29.891 27.562 1 97.81 234 TRP A C 1
ATOM 1965 O O . TRP A 1 234 ? -2.768 30.812 27.156 1 97.81 234 TRP A O 1
ATOM 1975 N N . GLU A 1 235 ? -1.288 30 28.594 1 97.69 235 GLU A N 1
ATOM 1976 C CA . GLU A 1 235 ? -1.135 31.297 29.234 1 97.69 235 GLU A CA 1
ATOM 1977 C C . GLU A 1 235 ? -0.713 32.375 28.234 1 97.69 235 GLU A C 1
ATOM 1979 O O . GLU A 1 235 ? -1.198 33.5 28.281 1 97.69 235 GLU A O 1
ATOM 1984 N N . ASN A 1 236 ? 0.172 32 27.375 1 98.44 236 ASN A N 1
ATOM 1985 C CA . ASN A 1 236 ? 0.625 32.938 26.359 1 98.44 236 ASN A CA 1
ATOM 1986 C C . ASN A 1 236 ? -0.457 33.188 25.312 1 98.44 236 ASN A C 1
ATOM 1988 O O . ASN A 1 236 ? -0.562 34.281 24.766 1 98.44 236 ASN A O 1
ATOM 1992 N N . VAL A 1 237 ? -1.252 32.219 25.031 1 98.69 237 VAL A N 1
ATOM 1993 C CA . VAL A 1 237 ? -2.375 32.375 24.109 1 98.69 237 VAL A CA 1
ATOM 1994 C C . VAL A 1 237 ? -3.4 33.312 24.719 1 98.69 237 VAL A C 1
ATOM 1996 O O . VAL A 1 237 ? -3.916 34.219 24.031 1 98.69 237 VAL A O 1
ATOM 1999 N N . GLU A 1 238 ? -3.674 33.188 25.984 1 98.38 238 GLU A N 1
ATOM 2000 C CA . GLU A 1 238 ? -4.594 34.125 26.656 1 98.38 238 GLU A CA 1
ATOM 2001 C C . GLU A 1 238 ? -4.074 35.531 26.609 1 98.38 238 GLU A C 1
ATOM 2003 O O . GLU A 1 238 ? -4.844 36.469 26.375 1 98.38 238 GLU A O 1
ATOM 2008 N N . ALA A 1 239 ? -2.83 35.656 26.859 1 98.56 239 ALA A N 1
ATOM 2009 C CA . ALA A 1 239 ? -2.217 36.969 26.781 1 98.56 239 ALA A CA 1
ATOM 2010 C C . ALA A 1 239 ? -2.379 37.562 25.375 1 98.56 239 ALA A C 1
ATOM 2012 O O . ALA A 1 239 ? -2.627 38.75 25.234 1 98.56 239 ALA A O 1
ATOM 2013 N N . PHE A 1 240 ? -2.191 36.812 24.359 1 98.75 240 PHE A N 1
ATOM 2014 C CA . PHE A 1 240 ? -2.387 37.25 22.984 1 98.75 240 PHE A CA 1
ATOM 2015 C C . PHE A 1 240 ? -3.816 37.719 22.781 1 98.75 240 PHE A C 1
ATOM 2017 O O . PHE A 1 240 ? -4.035 38.781 22.188 1 98.75 240 PHE A O 1
ATOM 2024 N N . MET A 1 241 ? -4.789 36.906 23.234 1 98.62 241 MET A N 1
ATOM 2025 C CA . MET A 1 241 ? -6.199 37.25 23.047 1 98.62 241 MET A CA 1
ATOM 2026 C C . MET A 1 241 ? -6.523 38.562 23.75 1 98.62 241 MET A C 1
ATOM 2028 O O . MET A 1 241 ? -7.32 39.375 23.234 1 98.62 241 MET A O 1
ATOM 2032 N N . GLU A 1 242 ? -5.914 38.781 24.891 1 98.38 242 GLU A N 1
ATOM 2033 C CA . GLU A 1 242 ? -6.121 40 25.625 1 98.38 242 GLU A CA 1
ATOM 2034 C C . GLU A 1 242 ? -5.512 41.188 24.875 1 98.38 242 GLU A C 1
ATOM 2036 O O . GLU A 1 242 ? -6.117 42.281 24.812 1 98.38 242 GLU A O 1
ATOM 2041 N N . LYS A 1 243 ? -4.441 41 24.312 1 98.31 243 LYS A N 1
ATOM 2042 C CA . LYS A 1 243 ? -3.695 42.062 23.656 1 98.31 243 LYS A CA 1
ATOM 2043 C C . LYS A 1 243 ? -4.289 42.375 22.281 1 98.31 243 LYS A C 1
ATOM 2045 O O . LYS A 1 243 ? -4.234 43.5 21.828 1 98.31 243 LYS A O 1
ATOM 2050 N N . HIS A 1 244 ? -4.758 41.375 21.641 1 98.25 244 HIS A N 1
ATOM 2051 C CA . HIS A 1 244 ? -5.234 41.531 20.266 1 98.25 244 HIS A CA 1
ATOM 2052 C C . HIS A 1 244 ? -6.641 40.969 20.109 1 98.25 244 HIS A C 1
ATOM 2054 O O . HIS A 1 244 ? -6.887 40.156 19.219 1 98.25 244 HIS A O 1
ATOM 2060 N N . PRO A 1 245 ? -7.605 41.469 20.828 1 97.81 245 PRO A N 1
ATOM 2061 C CA . PRO A 1 245 ? -8.969 40.938 20.688 1 97.81 245 PRO A CA 1
ATOM 2062 C C . PRO A 1 245 ? -9.547 41.156 19.297 1 97.81 245 PRO A C 1
ATOM 2064 O O . PRO A 1 245 ? -10.406 40.406 18.844 1 97.81 245 PRO A O 1
ATOM 2067 N N . ASN A 1 246 ? -9.008 42.125 18.578 1 97.69 246 ASN A N 1
ATOM 2068 C CA . ASN A 1 246 ? -9.523 42.5 17.266 1 97.69 246 ASN A CA 1
ATOM 2069 C C . ASN A 1 246 ? -9.117 41.469 16.203 1 97.69 246 ASN A C 1
ATOM 2071 O O . ASN A 1 246 ? -9.672 41.469 15.094 1 97.69 246 ASN A O 1
ATOM 2075 N N . LEU A 1 247 ? -8.148 40.625 16.5 1 98.31 247 LEU A N 1
ATOM 2076 C CA . LEU A 1 247 ? -7.668 39.656 15.523 1 98.31 247 LEU A CA 1
ATOM 2077 C C . LEU A 1 247 ? -8.453 38.344 15.625 1 98.31 247 LEU A C 1
ATOM 2079 O O . LEU A 1 247 ? -8.383 37.5 14.727 1 98.31 247 LEU A O 1
ATOM 2083 N N . LEU A 1 248 ? -9.203 38.188 16.688 1 98.44 248 LEU A N 1
ATOM 2084 C CA . LEU A 1 248 ? -9.992 36.969 16.859 1 98.44 248 LEU A CA 1
ATOM 2085 C C . LEU A 1 248 ? -11.211 36.969 15.938 1 98.44 248 LEU A C 1
ATOM 2087 O O . LEU A 1 248 ? -11.93 37.969 15.859 1 98.44 248 LEU A O 1
ATOM 2091 N N . HIS A 1 249 ? -11.352 35.938 15.258 1 98.06 249 HIS A N 1
ATOM 2092 C CA . HIS A 1 249 ? -12.547 35.844 14.422 1 98.06 249 HIS A CA 1
ATOM 2093 C C . HIS A 1 249 ? -13.805 35.75 15.266 1 98.06 249 HIS A C 1
ATOM 2095 O O . HIS A 1 249 ? -13.836 35.031 16.281 1 98.06 249 HIS A O 1
ATOM 2101 N N . PRO A 1 250 ? -14.852 36.375 14.805 1 97.56 250 PRO A N 1
ATOM 2102 C CA . PRO A 1 250 ? -16.078 36.375 15.617 1 97.56 250 PRO A CA 1
ATOM 2103 C C . PRO A 1 250 ? -16.703 34.969 15.703 1 97.56 250 PRO A C 1
ATOM 2105 O O . PRO A 1 250 ? -17.344 34.656 16.719 1 97.56 250 PRO A O 1
ATOM 2108 N N . ASN A 1 251 ? -16.547 34.188 14.719 1 97.75 251 ASN A N 1
ATOM 2109 C CA . ASN A 1 251 ? -17.047 32.812 14.695 1 97.75 251 ASN A CA 1
ATOM 2110 C C . ASN A 1 251 ? -15.906 31.812 14.844 1 97.75 251 ASN A C 1
ATOM 2112 O O . ASN A 1 251 ? -15.836 30.844 14.094 1 97.75 251 ASN A O 1
ATOM 2116 N N . ASN A 1 252 ? -15.055 32.125 15.789 1 98.06 252 ASN A N 1
ATOM 2117 C CA . ASN A 1 252 ? -13.898 31.25 15.984 1 98.06 252 ASN A CA 1
ATOM 2118 C C . ASN A 1 252 ? -14.281 29.969 16.719 1 98.06 252 ASN A C 1
ATOM 2120 O O . ASN A 1 252 ? -15.453 29.734 17.016 1 98.06 252 ASN A O 1
ATOM 2124 N N . ALA A 1 253 ? -13.344 29.094 16.969 1 98 253 ALA A N 1
ATOM 2125 C CA . ALA A 1 253 ? -13.57 27.781 17.562 1 98 253 ALA A CA 1
ATOM 2126 C C . ALA A 1 253 ? -12.953 27.703 18.969 1 98 253 ALA A C 1
ATOM 2128 O O . ALA A 1 253 ? -12.414 26.656 19.344 1 98 253 ALA A O 1
ATOM 2129 N N . LEU A 1 254 ? -13.008 28.75 19.656 1 97.62 254 LEU A N 1
ATOM 2130 C CA . LEU A 1 254 ? -12.445 28.797 21 1 97.62 254 LEU A CA 1
ATOM 2131 C C . LEU A 1 254 ? -13.109 27.75 21.906 1 97.62 254 LEU A C 1
ATOM 2133 O O . LEU A 1 254 ? -12.445 27.156 22.75 1 97.62 254 LEU A O 1
ATOM 2137 N N . ASP A 1 255 ? -14.359 27.484 21.75 1 95.62 255 ASP A N 1
ATOM 2138 C CA . ASP A 1 255 ? -15.078 26.516 22.578 1 95.62 255 ASP A CA 1
ATOM 2139 C C . ASP A 1 255 ? -14.523 25.109 22.375 1 95.62 255 ASP A C 1
ATOM 2141 O O . ASP A 1 255 ? -14.516 24.297 23.312 1 95.62 255 ASP A O 1
ATOM 2145 N N . PHE A 1 256 ? -14.148 24.797 21.25 1 96.25 256 PHE A N 1
ATOM 2146 C CA . PHE A 1 256 ? -13.516 23.5 20.984 1 96.25 256 PHE A CA 1
ATOM 2147 C C . PHE A 1 256 ? -12.281 23.328 21.859 1 96.25 256 PHE A C 1
ATOM 2149 O O . PHE A 1 256 ? -12.016 22.219 22.344 1 96.25 256 PHE A O 1
ATOM 2156 N N . LEU A 1 257 ? -11.539 24.375 22.188 1 96.81 257 LEU A N 1
ATOM 2157 C CA . LEU A 1 257 ? -10.25 24.328 22.875 1 96.81 257 LEU A CA 1
ATOM 2158 C C . LEU A 1 257 ? -10.438 24.422 24.391 1 96.81 257 LEU A C 1
ATOM 2160 O O . LEU A 1 257 ? -9.531 24.078 25.156 1 96.81 257 LEU A O 1
ATOM 2164 N N . THR A 1 258 ? -11.672 24.875 24.828 1 94.88 258 THR A N 1
ATOM 2165 C CA . THR A 1 258 ? -11.734 25.266 26.234 1 94.88 258 THR A CA 1
ATOM 2166 C C . THR A 1 258 ? -12.852 24.531 26.953 1 94.88 258 THR A C 1
ATOM 2168 O O . THR A 1 258 ? -13.039 24.703 28.156 1 94.88 258 THR A O 1
ATOM 2171 N N . THR A 1 259 ? -13.531 23.703 26.297 1 90.81 259 THR A N 1
ATOM 2172 C CA . THR A 1 259 ? -14.57 22.922 26.984 1 90.81 259 THR A CA 1
ATOM 2173 C C . THR A 1 259 ? -13.992 21.641 27.547 1 90.81 259 THR A C 1
ATOM 2175 O O . THR A 1 259 ? -13.109 21.031 26.938 1 90.81 259 THR A O 1
ATOM 2178 N N . HIS A 1 260 ? -14.57 21.25 28.766 1 86.19 260 HIS A N 1
ATOM 2179 C CA . HIS A 1 260 ? -14.008 20.109 29.484 1 86.19 260 HIS A CA 1
ATOM 2180 C C . HIS A 1 260 ? -15.086 19.062 29.797 1 86.19 260 HIS A C 1
ATOM 2182 O O . HIS A 1 260 ? -14.852 18.141 30.578 1 86.19 260 HIS A O 1
ATOM 2188 N N . GLU A 1 261 ? -16.141 19.203 29.234 1 78.81 261 GLU A N 1
ATOM 2189 C CA . GLU A 1 261 ? -17.188 18.234 29.547 1 78.81 261 GLU A CA 1
ATOM 2190 C C . GLU A 1 261 ? -16.75 16.812 29.234 1 78.81 261 GLU A C 1
ATOM 2192 O O . GLU A 1 261 ? -16.094 16.578 28.219 1 78.81 261 GLU A O 1
ATOM 2197 N N . THR A 1 262 ? -17.016 15.914 30.172 1 73.44 262 THR A N 1
ATOM 2198 C CA . THR A 1 262 ? -16.578 14.531 30 1 73.44 262 THR A CA 1
ATOM 2199 C C . THR A 1 262 ? -17.688 13.672 29.422 1 73.44 262 THR A C 1
ATOM 2201 O O . THR A 1 262 ? -17.453 12.523 29.031 1 73.44 262 THR A O 1
ATOM 2204 N N . THR A 1 263 ? -18.828 14.156 29.328 1 70.25 263 THR A N 1
ATOM 2205 C CA . THR A 1 263 ? -19.953 13.398 28.797 1 70.25 263 THR A CA 1
ATOM 2206 C C . THR A 1 263 ? -19.719 13.07 27.312 1 70.25 263 THR A C 1
ATOM 2208 O O . THR A 1 263 ? -20.219 12.055 26.812 1 70.25 263 THR A O 1
ATOM 2211 N N . ILE A 1 264 ? -18.969 13.766 26.703 1 68.25 264 ILE A N 1
ATOM 2212 C CA . ILE A 1 264 ? -18.797 13.617 25.266 1 68.25 264 ILE A CA 1
ATOM 2213 C C . ILE A 1 264 ? -17.688 12.602 24.969 1 68.25 264 ILE A C 1
ATOM 2215 O O . ILE A 1 264 ? -17.547 12.125 23.844 1 68.25 264 ILE A O 1
ATOM 2219 N N . THR A 1 265 ? -16.953 12.289 25.984 1 65 265 THR A N 1
ATOM 2220 C CA . THR A 1 265 ? -15.883 11.297 25.844 1 65 265 THR A CA 1
ATOM 2221 C C . THR A 1 265 ? -16.219 10.039 26.641 1 65 265 THR A C 1
ATOM 2223 O O . THR A 1 265 ? -15.32 9.383 27.188 1 65 265 THR A O 1
ATOM 2226 N N . HIS A 1 266 ? -17.375 9.781 26.766 1 62.25 266 HIS A N 1
ATOM 2227 C CA . HIS A 1 266 ? -17.859 8.633 27.516 1 62.25 266 HIS A CA 1
ATOM 2228 C C . HIS A 1 266 ? -17.281 8.633 28.938 1 62.25 266 HIS A C 1
ATOM 2230 O O . HIS A 1 266 ? -16.922 7.574 29.469 1 62.25 266 HIS A O 1
ATOM 2236 N N . PHE A 1 267 ? -17.062 9.867 29.469 1 57.62 267 PHE A N 1
ATOM 2237 C CA . PHE A 1 267 ? -16.688 10.109 30.859 1 57.62 267 PHE A CA 1
ATOM 2238 C C . PHE A 1 267 ? -15.234 9.711 31.094 1 57.62 267 PHE A C 1
ATOM 2240 O O . PHE A 1 267 ? -14.828 9.516 32.25 1 57.62 267 PHE A O 1
ATOM 2247 N N . MET A 1 268 ? -14.562 9.43 30.062 1 57.59 268 MET A N 1
ATOM 2248 C CA . MET A 1 268 ? -13.141 9.133 30.219 1 57.59 268 MET A CA 1
ATOM 2249 C C . MET A 1 268 ? -12.328 10.414 30.359 1 57.59 268 MET A C 1
ATOM 2251 O O . MET A 1 268 ? -12.531 11.375 29.609 1 57.59 268 MET A O 1
ATOM 2255 N N . THR A 1 269 ? -11.758 10.602 31.688 1 56.97 269 THR A N 1
ATOM 2256 C CA . THR A 1 269 ? -10.906 11.758 31.938 1 56.97 269 THR A CA 1
ATOM 2257 C C . THR A 1 269 ? -9.445 11.43 31.656 1 56.97 269 THR A C 1
ATOM 2259 O O . THR A 1 269 ? -8.828 10.641 32.375 1 56.97 269 THR A O 1
ATOM 2262 N N . PHE A 1 270 ? -8.969 11.398 30.531 1 57.41 270 PHE A N 1
ATOM 2263 C CA . PHE A 1 270 ? -7.582 10.969 30.438 1 57.41 270 PHE A CA 1
ATOM 2264 C C . PHE A 1 270 ? -6.633 12.117 30.766 1 57.41 270 PHE A C 1
ATOM 2266 O O . PHE A 1 270 ? -5.637 11.922 31.469 1 57.41 270 PHE A O 1
ATOM 2273 N N . THR A 1 271 ? -6.785 13.234 30.094 1 62.91 271 THR A N 1
ATOM 2274 C CA . THR A 1 271 ? -5.723 14.203 30.328 1 62.91 271 THR A CA 1
ATOM 2275 C C . THR A 1 271 ? -6.25 15.406 31.109 1 62.91 271 THR A C 1
ATOM 2277 O O . THR A 1 271 ? -7.195 16.062 30.672 1 62.91 271 THR A O 1
ATOM 2280 N N . GLU A 1 272 ? -5.934 15.406 32.406 1 67.25 272 GLU A N 1
ATOM 2281 C CA . GLU A 1 272 ? -6.293 16.562 33.219 1 67.25 272 GLU A CA 1
ATOM 2282 C C . GLU A 1 272 ? -5.449 17.781 32.844 1 67.25 272 GLU A C 1
ATOM 2284 O O . GLU A 1 272 ? -4.258 17.656 32.562 1 67.25 272 GLU A O 1
ATOM 2289 N N . SER A 1 273 ? -6.188 18.781 32.438 1 79.94 273 SER A N 1
ATOM 2290 C CA . SER A 1 273 ? -5.52 20.062 32.156 1 79.94 273 SER A CA 1
ATOM 2291 C C . SER A 1 273 ? -5.68 21.031 33.312 1 79.94 273 SER A C 1
ATOM 2293 O O . SER A 1 273 ? -6.754 21.125 33.906 1 79.94 273 SER A O 1
ATOM 2295 N N . THR A 1 274 ? -4.57 21.609 33.656 1 80.5 274 THR A N 1
ATOM 2296 C CA . THR A 1 274 ? -4.59 22.594 34.75 1 80.5 274 THR A CA 1
ATOM 2297 C C . THR A 1 274 ? -4.969 23.969 34.219 1 80.5 274 THR A C 1
ATOM 2299 O O . THR A 1 274 ? -5.148 24.906 35 1 80.5 274 THR A O 1
ATOM 2302 N N . SER A 1 275 ? -5.086 24 32.969 1 86.31 275 SER A N 1
ATOM 2303 C CA . SER A 1 275 ? -5.438 25.266 32.344 1 86.31 275 SER A CA 1
ATOM 2304 C C . SER A 1 275 ? -6.82 25.203 31.703 1 86.31 275 SER A C 1
ATOM 2306 O O . SER A 1 275 ? -7.484 24.172 31.75 1 86.31 275 SER A O 1
ATOM 2308 N N . ARG A 1 276 ? -7.199 26.344 31.203 1 91.69 276 ARG A N 1
ATOM 2309 C CA . ARG A 1 276 ? -8.453 26.438 30.453 1 91.69 276 ARG A CA 1
ATOM 2310 C C . ARG A 1 276 ? -8.359 25.656 29.141 1 91.69 276 ARG A C 1
ATOM 2312 O O . ARG A 1 276 ? -9.375 25.203 28.609 1 91.69 276 ARG A O 1
ATOM 2319 N N . TYR A 1 277 ? -7.195 25.5 28.656 1 95.44 277 TYR A N 1
ATOM 2320 C CA . TYR A 1 277 ? -6.953 24.719 27.453 1 95.44 277 TYR A CA 1
ATOM 2321 C C . TYR A 1 277 ? -7.145 23.234 27.703 1 95.44 277 TYR A C 1
ATOM 2323 O O . TYR A 1 277 ? -6.516 22.672 28.609 1 95.44 277 TYR A O 1
ATOM 2331 N N . ASN A 1 278 ? -8.008 22.578 26.969 1 93.19 278 ASN A N 1
ATOM 2332 C CA . ASN A 1 278 ? -8.32 21.172 27.188 1 93.19 278 ASN A CA 1
ATOM 2333 C C . ASN A 1 278 ? -7.32 20.266 26.484 1 93.19 278 ASN A C 1
ATOM 2335 O O . ASN A 1 278 ? -7.473 19.047 26.484 1 93.19 278 ASN A O 1
ATOM 2339 N N . LEU A 1 279 ? -6.371 20.859 25.703 1 94.62 279 LEU A N 1
ATOM 2340 C CA . LEU A 1 279 ? -5.23 20.188 25.094 1 94.62 279 LEU A CA 1
ATOM 2341 C C . LEU A 1 279 ? -5.613 19.594 23.75 1 94.62 279 LEU A C 1
ATOM 2343 O O . LEU A 1 279 ? -4.809 18.891 23.109 1 94.62 279 LEU A O 1
ATOM 2347 N N . CYS A 1 280 ? -6.809 19.859 23.281 1 94.81 280 CYS A N 1
ATOM 2348 C CA . CYS A 1 280 ? -7.227 19.359 21.969 1 94.81 280 CYS A CA 1
ATOM 2349 C C . CYS A 1 280 ? -6.48 20.062 20.844 1 94.81 280 CYS A C 1
ATOM 2351 O O . CYS A 1 280 ? -6.262 21.281 20.922 1 94.81 280 CYS A O 1
ATOM 2353 N N . HIS A 1 281 ? -6.098 19.312 19.891 1 97 281 HIS A N 1
ATOM 2354 C CA . HIS A 1 281 ? -5.5 19.891 18.688 1 97 281 HIS A CA 1
ATOM 2355 C C . HIS A 1 281 ? -5.695 18.969 17.484 1 97 281 HIS A C 1
ATOM 2357 O O . HIS A 1 281 ? -6.031 17.797 17.641 1 97 281 HIS A O 1
ATOM 2363 N N . PHE A 1 282 ? -5.586 19.547 16.281 1 97.88 282 PHE A N 1
ATOM 2364 C CA . PHE A 1 282 ? -5.48 18.766 15.047 1 97.88 282 PHE A CA 1
ATOM 2365 C C . PHE A 1 282 ? -4.066 18.234 14.867 1 97.88 282 PHE A C 1
ATOM 2367 O O . PHE A 1 282 ? -3.094 18.984 14.953 1 97.88 282 PHE A O 1
ATOM 2374 N N . TRP A 1 283 ? -3.982 16.969 14.688 1 97.06 283 TRP A N 1
ATOM 2375 C CA . TRP A 1 283 ? -2.672 16.359 14.484 1 97.06 283 TRP A CA 1
ATOM 2376 C C . TRP A 1 283 ? -2.094 16.75 13.133 1 97.06 283 TRP A C 1
ATOM 2378 O O . TRP A 1 283 ? -2.523 16.25 12.094 1 97.06 283 TRP A O 1
ATOM 2388 N N . SER A 1 284 ? -1.1 17.562 13.117 1 95.62 284 SER A N 1
ATOM 2389 C CA . SER A 1 284 ? -0.673 18.297 11.938 1 95.62 284 SER A CA 1
ATOM 2390 C C . SER A 1 284 ? 0.204 17.438 11.031 1 95.62 284 SER A C 1
ATOM 2392 O O . SER A 1 284 ? 0.614 17.891 9.953 1 95.62 284 SER A O 1
ATOM 2394 N N . ASN A 1 285 ? 0.452 16.203 11.43 1 95.81 285 ASN A N 1
ATOM 2395 C CA . ASN A 1 285 ? 1.147 15.305 10.516 1 95.81 285 ASN A CA 1
ATOM 2396 C C . ASN A 1 285 ? 0.375 15.117 9.211 1 95.81 285 ASN A C 1
ATOM 2398 O O . ASN A 1 285 ? 0.958 14.766 8.188 1 95.81 285 ASN A O 1
ATOM 2402 N N . PHE A 1 286 ? -0.865 15.25 9.328 1 97.25 286 PHE A N 1
ATOM 2403 C CA . PHE A 1 286 ? -1.733 15.469 8.172 1 97.25 286 PHE A CA 1
ATOM 2404 C C . PHE A 1 286 ? -2.373 16.844 8.227 1 97.25 286 PHE A C 1
ATOM 2406 O O . PHE A 1 286 ? -3.145 17.141 9.141 1 97.25 286 PHE A O 1
ATOM 2413 N N . GLU A 1 287 ? -2.074 17.641 7.27 1 97.69 287 GLU A N 1
ATOM 2414 C CA . GLU A 1 287 ? -2.617 19 7.215 1 97.69 287 GLU A CA 1
ATOM 2415 C C . GLU A 1 287 ? -2.639 19.531 5.785 1 97.69 287 GLU A C 1
ATOM 2417 O O . GLU A 1 287 ? -1.631 19.469 5.082 1 97.69 287 GLU A O 1
ATOM 2422 N N . ILE A 1 288 ? -3.793 19.875 5.359 1 98.62 288 ILE A N 1
ATOM 2423 C CA . ILE A 1 288 ? -3.93 20.641 4.125 1 98.62 288 ILE A CA 1
ATOM 2424 C C . ILE A 1 288 ? -4.402 22.062 4.445 1 98.62 288 ILE A C 1
ATOM 2426 O O . ILE A 1 288 ? -5.395 22.234 5.156 1 98.62 288 ILE A O 1
ATOM 2430 N N . GLY A 1 289 ? -3.664 23.062 3.971 1 98.56 289 GLY A N 1
ATOM 2431 C CA . GLY A 1 289 ? -4.012 24.422 4.352 1 98.56 289 GLY A CA 1
ATOM 2432 C C . GLY A 1 289 ? -3.738 25.438 3.256 1 98.56 289 GLY A C 1
ATOM 2433 O O . GLY A 1 289 ? -2.994 25.156 2.312 1 98.56 289 GLY A O 1
ATOM 2434 N N . ASN A 1 290 ? -4.418 26.469 3.324 1 98.62 290 ASN A N 1
ATOM 2435 C CA . ASN A 1 290 ? -4.168 27.641 2.486 1 98.62 290 ASN A CA 1
ATOM 2436 C C . ASN A 1 290 ? -3.029 28.5 3.037 1 98.62 290 ASN A C 1
ATOM 2438 O O . ASN A 1 290 ? -3.088 28.953 4.18 1 98.62 290 ASN A O 1
ATOM 2442 N N . LEU A 1 291 ? -2.07 28.734 2.254 1 98.75 291 LEU A N 1
ATOM 2443 C CA . LEU A 1 291 ? -0.865 29.422 2.717 1 98.75 291 LEU A CA 1
ATOM 2444 C C . LEU A 1 291 ? -1.148 30.891 3.018 1 98.75 291 LEU A C 1
ATOM 2446 O O . LEU A 1 291 ? -0.443 31.5 3.814 1 98.75 291 LEU A O 1
ATOM 2450 N N . ASN A 1 292 ? -2.146 31.422 2.439 1 98 292 ASN A N 1
ATOM 2451 C CA . ASN A 1 292 ? -2.486 32.812 2.688 1 98 292 ASN A CA 1
ATOM 2452 C C . ASN A 1 292 ? -2.961 33.031 4.121 1 98 292 ASN A C 1
ATOM 2454 O O . ASN A 1 292 ? -2.811 34.125 4.672 1 98 292 ASN A O 1
ATOM 2458 N N . PHE A 1 293 ? -3.539 32.062 4.691 1 98.38 293 PHE A N 1
ATOM 2459 C CA . PHE A 1 293 ? -3.893 32.188 6.102 1 98.38 293 PHE A CA 1
ATOM 2460 C C . PHE A 1 293 ? -2.654 32.438 6.953 1 98.38 293 PHE A C 1
ATOM 2462 O O . PHE A 1 293 ? -2.645 33.312 7.797 1 98.38 293 PHE A O 1
ATOM 2469 N N . PHE A 1 294 ? -1.628 31.688 6.719 1 98.31 294 PHE A N 1
ATOM 2470 C CA . PHE A 1 294 ? -0.411 31.766 7.516 1 98.31 294 PHE A CA 1
ATOM 2471 C C . PHE A 1 294 ? 0.348 33.062 7.215 1 98.31 294 PHE A C 1
ATOM 2473 O O . PHE A 1 294 ? 1.04 33.594 8.078 1 98.31 294 PHE A O 1
ATOM 2480 N N . ARG A 1 295 ? 0.162 33.531 6.027 1 98.19 295 ARG A N 1
ATOM 2481 C CA . ARG A 1 295 ? 0.825 34.781 5.617 1 98.19 295 ARG A CA 1
ATOM 2482 C C . ARG A 1 295 ? 0.058 36 6.105 1 98.19 295 ARG A C 1
ATOM 2484 O O . ARG A 1 295 ? 0.532 37.125 5.973 1 98.19 295 ARG A O 1
ATOM 2491 N N . SER A 1 296 ? -1.069 35.844 6.633 1 98.12 296 SER A N 1
ATOM 2492 C CA . SER A 1 296 ? -1.907 36.969 7.078 1 98.12 296 SER A CA 1
ATOM 2493 C C . SER A 1 296 ? -1.273 37.688 8.258 1 98.12 296 SER A C 1
ATOM 2495 O O . SER A 1 296 ? -0.468 37.125 8.992 1 98.12 296 SER A O 1
ATOM 2497 N N . GLU A 1 297 ? -1.726 38.875 8.438 1 97.94 297 GLU A N 1
ATOM 2498 C CA . GLU A 1 297 ? -1.26 39.688 9.57 1 97.94 297 GLU A CA 1
ATOM 2499 C C . GLU A 1 297 ? -1.671 39.062 10.898 1 97.94 297 GLU A C 1
ATOM 2501 O O . GLU A 1 297 ? -0.891 39.031 11.852 1 97.94 297 GLU A O 1
ATOM 2506 N N . ALA A 1 298 ? -2.834 38.531 10.93 1 98.5 298 ALA A N 1
ATOM 2507 C CA . ALA A 1 298 ? -3.35 37.938 12.164 1 98.5 298 ALA A CA 1
ATOM 2508 C C . ALA A 1 298 ? -2.477 36.781 12.609 1 98.5 298 ALA A C 1
ATOM 2510 O O . ALA A 1 298 ? -2.031 36.719 13.766 1 98.5 298 ALA A O 1
ATOM 2511 N N . TYR A 1 299 ? -2.188 35.906 11.695 1 98.81 299 TYR A N 1
ATOM 2512 C CA . TYR A 1 299 ? -1.398 34.719 12.078 1 98.81 299 TYR A CA 1
ATOM 2513 C C . TYR A 1 299 ? 0.042 35.125 12.383 1 98.81 299 TYR A C 1
ATOM 2515 O O . TYR A 1 299 ? 0.65 34.594 13.32 1 98.81 299 TYR A O 1
ATOM 2523 N N . GLU A 1 300 ? 0.596 36.031 11.625 1 98.62 300 GLU A N 1
ATOM 2524 C CA . GLU A 1 300 ? 1.968 36.469 11.859 1 98.62 300 GLU A CA 1
ATOM 2525 C C . GLU A 1 300 ? 2.113 37.125 13.234 1 98.62 300 GLU A C 1
ATOM 2527 O O . GLU A 1 300 ? 3.109 36.906 13.922 1 98.62 300 GLU A O 1
ATOM 2532 N N . THR A 1 301 ? 1.121 37.906 13.57 1 98.81 301 THR A N 1
ATOM 2533 C CA . THR A 1 301 ? 1.142 38.531 14.883 1 98.81 301 THR A CA 1
ATOM 2534 C C . THR A 1 301 ? 1.053 37.5 15.984 1 98.81 301 THR A C 1
ATOM 2536 O O . THR A 1 301 ? 1.773 37.562 16.984 1 98.81 301 THR A O 1
ATOM 2539 N N . TYR A 1 302 ? 0.191 36.562 15.766 1 98.81 302 TYR A N 1
ATOM 2540 C CA . TYR A 1 302 ? 0.027 35.438 16.688 1 98.81 302 TYR A CA 1
ATOM 2541 C C . TYR A 1 302 ? 1.334 34.688 16.844 1 98.81 302 TYR A C 1
ATOM 2543 O O . TYR A 1 302 ? 1.803 34.469 17.969 1 98.81 302 TYR A O 1
ATOM 2551 N N . PHE A 1 303 ? 1.955 34.281 15.734 1 98.81 303 PHE A N 1
ATOM 2552 C CA . PHE A 1 303 ? 3.197 33.531 15.781 1 98.81 303 PHE A CA 1
ATOM 2553 C C . PHE A 1 303 ? 4.305 34.344 16.453 1 98.81 303 PHE A C 1
ATOM 2555 O O . PHE A 1 303 ? 5.055 33.812 17.266 1 98.81 303 PHE A O 1
ATOM 2562 N N . LYS A 1 304 ? 4.43 35.562 16.062 1 98.38 304 LYS A N 1
ATOM 2563 C CA . LYS A 1 304 ? 5.465 36.406 16.641 1 98.38 304 LYS A CA 1
ATOM 2564 C C . LYS A 1 304 ? 5.324 36.469 18.172 1 98.38 304 LYS A C 1
ATOM 2566 O O . LYS A 1 304 ? 6.312 36.375 18.891 1 98.38 304 LYS A O 1
ATOM 2571 N N . HIS A 1 305 ? 4.105 36.688 18.609 1 98.56 305 HIS A N 1
ATOM 2572 C CA . HIS A 1 305 ? 3.824 36.719 20.031 1 98.56 305 HIS A CA 1
ATOM 2573 C C . HIS A 1 305 ? 4.309 35.438 20.734 1 98.56 305 HIS A C 1
ATOM 2575 O O . HIS A 1 305 ? 4.98 35.5 21.766 1 98.56 305 HIS A O 1
ATOM 2581 N N . LEU A 1 306 ? 3.996 34.281 20.156 1 98.69 306 LEU A N 1
ATOM 2582 C CA . LEU A 1 306 ? 4.379 33 20.75 1 98.69 306 LEU A CA 1
ATOM 2583 C C . LEU A 1 306 ? 5.883 32.781 20.625 1 98.69 306 LEU A C 1
ATOM 2585 O O . LEU A 1 306 ? 6.52 32.281 21.562 1 98.69 306 LEU A O 1
ATOM 2589 N N . SER A 1 307 ? 6.414 33.125 19.469 1 98.25 307 SER A N 1
ATOM 2590 C CA . SER A 1 307 ? 7.848 32.938 19.25 1 98.25 307 SER A CA 1
ATOM 2591 C C . SER A 1 307 ? 8.664 33.719 20.266 1 98.25 307 SER A C 1
ATOM 2593 O O . SER A 1 307 ? 9.625 33.219 20.844 1 98.25 307 SER A O 1
ATOM 2595 N N . GLU A 1 308 ? 8.289 34.906 20.562 1 97.38 308 GLU A N 1
ATOM 2596 C CA . GLU A 1 308 ? 9.016 35.781 21.469 1 97.38 308 GLU A CA 1
ATOM 2597 C C . GLU A 1 308 ? 8.883 35.312 22.922 1 97.38 308 GLU A C 1
ATOM 2599 O O . GLU A 1 308 ? 9.742 35.594 23.75 1 97.38 308 GLU A O 1
ATOM 2604 N N . ALA A 1 309 ? 7.809 34.656 23.203 1 97.25 309 ALA A N 1
ATOM 2605 C CA . ALA A 1 309 ? 7.641 34.062 24.531 1 97.25 309 ALA A CA 1
ATOM 2606 C C . ALA A 1 309 ? 8.664 32.938 24.781 1 97.25 309 ALA A C 1
ATOM 2608 O O . ALA A 1 309 ? 8.977 32.625 25.922 1 97.25 309 ALA A O 1
ATOM 2609 N N . GLY A 1 310 ? 9.109 32.312 23.672 1 96.88 310 GLY A N 1
ATOM 2610 C CA . GLY A 1 310 ? 10.25 31.406 23.734 1 96.88 310 GLY A CA 1
ATOM 2611 C C . GLY A 1 310 ? 9.859 29.969 24.062 1 96.88 310 GLY A C 1
ATOM 2612 O O . GLY A 1 310 ? 10.727 29.094 24.172 1 96.88 310 GLY A O 1
ATOM 2613 N N . GLY A 1 311 ? 8.602 29.594 24.219 1 96.88 311 GLY A N 1
ATOM 2614 C CA . GLY A 1 311 ? 8.141 28.281 24.656 1 96.88 311 GLY A CA 1
ATOM 2615 C C . GLY A 1 311 ? 8.516 27.172 23.719 1 96.88 311 GLY A C 1
ATOM 2616 O O . GLY A 1 311 ? 8.586 26 24.109 1 96.88 311 GLY A O 1
ATOM 2617 N N . PHE A 1 312 ? 8.781 27.438 22.484 1 97.56 312 PHE A N 1
ATOM 2618 C CA . PHE A 1 312 ? 9.273 26.438 21.547 1 97.56 312 PHE A CA 1
ATOM 2619 C C . PHE A 1 312 ? 10.617 25.875 22 1 97.56 312 PHE A C 1
ATOM 2621 O O . PHE A 1 312 ? 10.883 24.688 21.859 1 97.56 312 PHE A O 1
ATOM 2628 N N . HIS A 1 313 ? 11.43 26.734 22.562 1 96.62 313 HIS A N 1
ATOM 2629 C CA . HIS A 1 313 ? 12.82 26.391 22.875 1 96.62 313 HIS A CA 1
ATOM 2630 C C . HIS A 1 313 ? 13.016 26.141 24.359 1 96.62 313 HIS A C 1
ATOM 2632 O O . HIS A 1 313 ? 13.836 25.312 24.75 1 96.62 313 HIS A O 1
ATOM 2638 N N . TYR A 1 314 ? 12.211 26.812 25.188 1 95.88 314 TYR A N 1
ATOM 2639 C CA . TYR A 1 314 ? 12.383 26.688 26.625 1 95.88 314 TYR A CA 1
ATOM 2640 C C . TYR A 1 314 ? 11.539 25.547 27.172 1 95.88 314 TYR A C 1
ATOM 2642 O O . TYR A 1 314 ? 11.703 25.141 28.328 1 95.88 314 TYR A O 1
ATOM 2650 N N . GLU A 1 315 ? 10.641 25.109 26.469 1 93.62 315 GLU A N 1
ATOM 2651 C CA . GLU A 1 315 ? 9.789 23.969 26.812 1 93.62 315 GLU A CA 1
ATOM 2652 C C . GLU A 1 315 ? 9.781 22.938 25.688 1 93.62 315 GLU A C 1
ATOM 2654 O O . GLU A 1 315 ? 10.766 22.219 25.484 1 93.62 315 GLU A O 1
ATOM 2659 N N . ARG A 1 316 ? 9 22.875 24.734 1 93.88 316 ARG A N 1
ATOM 2660 C CA . ARG A 1 316 ? 8.859 22.031 23.547 1 93.88 316 ARG A CA 1
ATOM 2661 C C . ARG A 1 316 ? 7.473 22.172 22.938 1 93.88 316 ARG A C 1
ATOM 2663 O O . ARG A 1 316 ? 6.785 21.172 22.719 1 93.88 316 ARG A O 1
ATOM 2670 N N . TRP A 1 317 ? 7.098 23.422 22.812 1 97.19 317 TRP A N 1
ATOM 2671 C CA . TRP A 1 317 ? 5.793 23.625 22.188 1 97.19 317 TRP A CA 1
ATOM 2672 C C . TRP A 1 317 ? 5.746 22.984 20.812 1 97.19 317 TRP A C 1
ATOM 2674 O O . TRP A 1 317 ? 6.586 23.266 19.953 1 97.19 317 TRP A O 1
ATOM 2684 N N . GLY A 1 318 ? 4.762 22.094 20.625 1 97.12 318 GLY A N 1
ATOM 2685 C CA . GLY A 1 318 ? 4.613 21.438 19.328 1 97.12 318 GLY A CA 1
ATOM 2686 C C . GLY A 1 318 ? 3.926 22.328 18.297 1 97.12 318 GLY A C 1
ATOM 2687 O O . GLY A 1 318 ? 3.137 23.203 18.656 1 97.12 318 GLY A O 1
ATOM 2688 N N . ASP A 1 319 ? 4.199 22.047 17.062 1 97.94 319 ASP A N 1
ATOM 2689 C CA . ASP A 1 319 ? 3.564 22.812 15.992 1 97.94 319 ASP A CA 1
ATOM 2690 C C . ASP A 1 319 ? 2.082 22.453 15.875 1 97.94 319 ASP A C 1
ATOM 2692 O O . ASP A 1 319 ? 1.276 23.297 15.461 1 97.94 319 ASP A O 1
ATOM 2696 N N . ALA A 1 320 ? 1.687 21.25 16.219 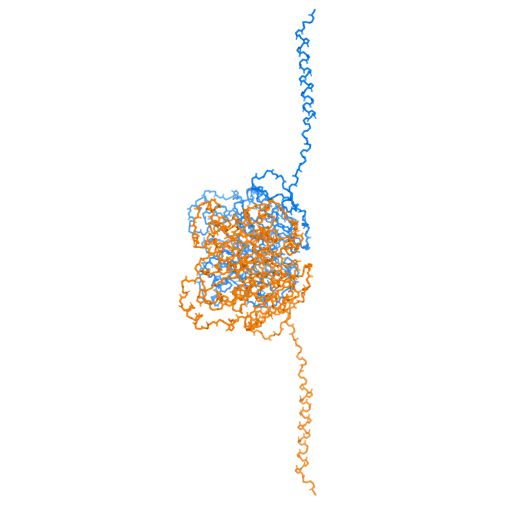1 98.25 320 ALA A N 1
ATOM 2697 C CA . ALA A 1 320 ? 0.295 20.828 16.094 1 98.25 320 ALA A CA 1
ATOM 2698 C C . ALA A 1 320 ? -0.622 21.672 16.984 1 98.25 320 ALA A C 1
ATOM 2700 O O . ALA A 1 320 ? -1.582 22.266 16.484 1 98.25 320 ALA A O 1
ATOM 2701 N N . PRO A 1 321 ? -0.293 21.766 18.281 1 98.06 321 PRO A N 1
ATOM 2702 C CA . PRO A 1 321 ? -1.146 22.625 19.094 1 98.06 321 PRO A CA 1
ATOM 2703 C C . PRO A 1 321 ? -1.093 24.094 18.656 1 98.06 321 PRO A C 1
ATOM 2705 O O . PRO A 1 321 ? -2.115 24.781 18.672 1 98.06 321 PRO A O 1
ATOM 2708 N N . VAL A 1 322 ? 0.054 24.547 18.281 1 98.56 322 VAL A N 1
ATOM 2709 C CA . VAL A 1 322 ? 0.2 25.938 17.891 1 98.56 322 VAL A CA 1
ATOM 2710 C C . VAL A 1 322 ? -0.632 26.219 16.641 1 98.56 322 VAL A C 1
ATOM 2712 O O . VAL A 1 322 ? -1.383 27.203 16.594 1 98.56 322 VAL A O 1
ATOM 2715 N N . HIS A 1 323 ? -0.523 25.312 15.586 1 98.38 323 HIS A N 1
ATOM 2716 C CA . HIS A 1 323 ? -1.336 25.453 14.383 1 98.38 323 HIS A CA 1
ATOM 2717 C C . HIS A 1 323 ? -2.824 25.406 14.711 1 98.38 323 HIS A C 1
ATOM 2719 O O . HIS A 1 323 ? -3.598 26.234 14.227 1 98.38 323 HIS A O 1
ATOM 2725 N N . SER A 1 324 ? -3.184 24.5 15.516 1 98.5 324 SER A N 1
ATOM 2726 C CA . SER A 1 324 ? -4.59 24.297 15.844 1 98.5 324 SER A CA 1
ATOM 2727 C C . SER A 1 324 ? -5.18 25.5 16.547 1 98.5 324 SER A C 1
ATOM 2729 O O . SER A 1 324 ? -6.254 25.984 16.188 1 98.5 324 SER A O 1
ATOM 2731 N N . ILE A 1 325 ? -4.465 25.969 17.547 1 98.75 325 ILE A N 1
ATOM 2732 C CA . ILE A 1 325 ? -4.93 27.141 18.281 1 98.75 325 ILE A CA 1
ATOM 2733 C C . ILE A 1 325 ? -5.023 28.344 17.344 1 98.75 325 ILE A C 1
ATOM 2735 O O . ILE A 1 325 ? -6.02 29.062 17.359 1 98.75 325 ILE A O 1
ATOM 2739 N N . GLY A 1 326 ? -4.012 28.531 16.531 1 98.81 326 GLY A N 1
ATOM 2740 C CA . GLY A 1 326 ? -4.027 29.625 15.578 1 98.81 326 GLY A CA 1
ATOM 2741 C C . GLY A 1 326 ? -5.234 29.594 14.656 1 98.81 326 GLY A C 1
ATOM 2742 O O . GLY A 1 326 ? -5.949 30.578 14.523 1 98.81 326 GLY A O 1
ATOM 2743 N N . VAL A 1 327 ? -5.473 28.438 14.031 1 98.62 327 VAL A N 1
ATOM 2744 C CA . VAL A 1 327 ? -6.582 28.297 13.094 1 98.62 327 VAL A CA 1
ATOM 2745 C C . VAL A 1 327 ? -7.91 28.438 13.836 1 98.62 327 VAL A C 1
ATOM 2747 O O . VAL A 1 327 ? -8.852 29.062 13.328 1 98.62 327 VAL A O 1
ATOM 2750 N N . CYS A 1 328 ? -8.023 27.969 15.047 1 98.62 328 CYS A N 1
ATOM 2751 C CA . CYS A 1 328 ? -9.258 27.984 15.828 1 98.62 328 CYS A CA 1
ATOM 2752 C C . CYS A 1 328 ? -9.586 29.406 16.297 1 98.62 328 CYS A C 1
ATOM 2754 O O . CYS A 1 328 ? -10.758 29.75 16.438 1 98.62 328 CYS A O 1
ATOM 2756 N N . LEU A 1 329 ? -8.594 30.219 16.547 1 98.75 329 LEU A N 1
ATOM 2757 C CA . LEU A 1 329 ? -8.828 31.562 17.062 1 98.75 329 LEU A CA 1
ATOM 2758 C C . LEU A 1 329 ? -9.055 32.562 15.922 1 98.75 329 LEU A C 1
ATOM 2760 O O . LEU A 1 329 ? -9.906 33.438 16.016 1 98.75 329 LEU A O 1
ATOM 2764 N N . LEU A 1 330 ? -8.281 32.375 14.859 1 98.81 330 LEU A N 1
ATOM 2765 C CA . LEU A 1 330 ? -8.125 33.469 13.906 1 98.81 330 LEU A CA 1
ATOM 2766 C C . LEU A 1 330 ? -8.969 33.219 12.664 1 98.81 330 LEU A C 1
ATOM 2768 O O . LEU A 1 330 ? -9.203 34.156 11.875 1 98.81 330 LEU A O 1
ATOM 2772 N N . ALA A 1 331 ? -9.391 32 12.422 1 98.25 331 ALA A N 1
ATOM 2773 C CA . ALA A 1 331 ? -10.203 31.672 11.25 1 98.25 331 ALA A CA 1
ATOM 2774 C C . ALA A 1 331 ? -11.656 31.422 11.641 1 98.25 331 ALA A C 1
ATOM 2776 O O . ALA A 1 331 ? -11.969 31.266 12.82 1 98.25 331 ALA A O 1
ATOM 2777 N N . ASP A 1 332 ? -12.516 31.5 10.578 1 98 332 ASP A N 1
ATOM 2778 C CA . ASP A 1 332 ? -13.891 31.047 10.727 1 98 332 ASP A CA 1
ATOM 2779 C C . ASP A 1 332 ? -13.945 29.531 10.93 1 98 332 ASP A C 1
ATOM 2781 O O . ASP A 1 332 ? -13.414 28.766 10.109 1 98 332 ASP A O 1
ATOM 2785 N N . LYS A 1 333 ? -14.562 29.141 12.047 1 97.31 333 LYS A N 1
ATOM 2786 C CA . LYS A 1 333 ? -14.57 27.703 12.32 1 97.31 333 LYS A CA 1
ATOM 2787 C C . LYS A 1 333 ? -15.227 26.922 11.188 1 97.31 333 LYS A C 1
ATOM 2789 O O . LYS A 1 333 ? -14.898 25.766 10.953 1 97.31 333 LYS A O 1
ATOM 2794 N N . SER A 1 334 ? -16.094 27.547 10.398 1 96.19 334 SER A N 1
ATOM 2795 C CA . SER A 1 334 ? -16.766 26.891 9.281 1 96.19 334 SER A CA 1
ATOM 2796 C C . SER A 1 334 ? -15.797 26.641 8.125 1 96.19 334 SER A C 1
ATOM 2798 O O . SER A 1 334 ? -16.094 25.891 7.199 1 96.19 334 SER A O 1
ATOM 2800 N N . GLN A 1 335 ? -14.617 27.219 8.203 1 97.62 335 GLN A N 1
ATOM 2801 C CA . GLN A 1 335 ? -13.625 27.078 7.137 1 97.62 335 GLN A CA 1
ATOM 2802 C C . GLN A 1 335 ? -12.641 25.953 7.449 1 97.62 335 GLN A C 1
ATOM 2804 O O . GLN A 1 335 ? -11.695 25.719 6.688 1 97.62 335 GLN A O 1
ATOM 2809 N N . ILE A 1 336 ? -12.867 25.297 8.531 1 97.75 336 ILE A N 1
ATOM 2810 C CA . ILE A 1 336 ? -12.047 24.156 8.914 1 97.75 336 ILE A CA 1
ATOM 2811 C C . ILE A 1 336 ? -12.773 22.859 8.57 1 97.75 336 ILE A C 1
ATOM 2813 O O . ILE A 1 336 ? -13.938 22.688 8.922 1 97.75 336 ILE A O 1
ATOM 2817 N N . HIS A 1 337 ? -12.031 21.969 7.832 1 96.56 337 HIS A N 1
ATOM 2818 C CA . HIS A 1 337 ? -12.664 20.781 7.285 1 96.56 337 HIS A CA 1
ATOM 2819 C C . HIS A 1 337 ? -12.055 19.516 7.879 1 96.56 337 HIS A C 1
ATOM 2821 O O . HIS A 1 337 ? -10.836 19.375 7.957 1 96.56 337 HIS A O 1
ATOM 2827 N N . HIS A 1 338 ? -12.914 18.625 8.32 1 95.62 338 HIS A N 1
ATOM 2828 C CA . HIS A 1 338 ? -12.484 17.297 8.734 1 95.62 338 HIS A CA 1
ATOM 2829 C C . HIS A 1 338 ? -12.625 16.297 7.598 1 95.62 338 HIS A C 1
ATOM 2831 O O . HIS A 1 338 ? -13.734 16 7.156 1 95.62 338 HIS A O 1
ATOM 2837 N N . PHE A 1 339 ? -11.523 15.812 7.098 1 95.31 339 PHE A N 1
ATOM 2838 C CA . PHE A 1 339 ? -11.547 14.742 6.105 1 95.31 339 PHE A CA 1
ATOM 2839 C C . PHE A 1 339 ? -11.852 13.398 6.758 1 95.31 339 PHE A C 1
ATOM 2841 O O . PHE A 1 339 ? -10.945 12.711 7.23 1 95.31 339 PHE A O 1
ATOM 2848 N N . GLU A 1 340 ? -13 12.969 6.688 1 91.12 340 GLU A N 1
ATOM 2849 C CA . GLU A 1 340 ? -13.422 11.766 7.383 1 91.12 340 GLU A CA 1
ATOM 2850 C C . GLU A 1 340 ? -13.273 10.531 6.5 1 91.12 340 GLU A C 1
ATOM 2852 O O . GLU A 1 340 ? -13.445 9.398 6.961 1 91.12 340 GLU A O 1
ATOM 2857 N N . ASP A 1 341 ? -12.922 10.719 5.23 1 92.75 341 ASP A N 1
ATOM 2858 C CA . ASP A 1 341 ? -13.008 9.609 4.281 1 92.75 341 ASP A CA 1
ATOM 2859 C C . ASP A 1 341 ? -11.633 9.25 3.734 1 92.75 341 ASP A C 1
ATOM 2861 O O . ASP A 1 341 ? -11.516 8.43 2.818 1 92.75 341 ASP A O 1
ATOM 2865 N N . ILE A 1 342 ? -10.555 9.812 4.168 1 94.75 342 ILE A N 1
ATOM 2866 C CA . ILE A 1 342 ? -9.227 9.594 3.613 1 94.75 342 ILE A CA 1
ATOM 2867 C C . ILE A 1 342 ? -8.547 8.43 4.324 1 94.75 342 ILE A C 1
ATOM 2869 O O . ILE A 1 342 ? -7.859 7.621 3.693 1 94.75 342 ILE A O 1
ATOM 2873 N N . GLY A 1 343 ? -8.844 8.273 5.625 1 95.06 343 GLY A N 1
ATOM 2874 C CA . GLY A 1 343 ? -8.055 7.328 6.402 1 95.06 343 GLY A CA 1
ATOM 2875 C C . GLY A 1 343 ? -6.582 7.695 6.469 1 95.06 343 GLY A C 1
ATOM 2876 O O . GLY A 1 343 ? -5.984 8.07 5.457 1 95.06 343 GLY A O 1
ATOM 2877 N N . TYR A 1 344 ? -6.027 7.582 7.59 1 96.75 344 TYR A N 1
ATOM 2878 C CA . TYR A 1 344 ? -4.672 8.078 7.801 1 96.75 344 TYR A CA 1
ATOM 2879 C C . TYR A 1 344 ? -4.012 7.387 8.984 1 96.75 344 TYR A C 1
ATOM 2881 O O . TYR A 1 344 ? -4.652 7.148 10.008 1 96.75 344 TYR A O 1
ATOM 2889 N N . TYR A 1 345 ? -2.68 7.102 8.727 1 95.25 345 TYR A N 1
ATOM 2890 C CA . TYR A 1 345 ? -1.925 6.473 9.805 1 95.25 345 TYR A CA 1
ATOM 2891 C C . TYR A 1 345 ? -0.576 7.152 10 1 95.25 345 TYR A C 1
ATOM 2893 O O . TYR A 1 345 ? 0.133 7.426 9.023 1 95.25 345 TYR A O 1
ATOM 2901 N N . HIS A 1 346 ? -0.312 7.461 11.094 1 94.69 346 HIS A N 1
ATOM 2902 C CA . HIS A 1 346 ? 1.006 7.793 11.625 1 94.69 346 HIS A CA 1
ATOM 2903 C C . HIS A 1 346 ? 1.211 7.191 13.016 1 94.69 346 HIS A C 1
ATOM 2905 O O . HIS A 1 346 ? 0.381 7.379 13.906 1 94.69 346 HIS A O 1
ATOM 2911 N N . ALA A 1 347 ? 2.221 6.43 13.195 1 89.19 347 ALA A N 1
ATOM 2912 C CA . ALA A 1 347 ? 2.424 5.711 14.445 1 89.19 347 ALA A CA 1
ATOM 2913 C C . ALA A 1 347 ? 2.285 6.641 15.648 1 89.19 347 ALA A C 1
ATOM 2915 O O . ALA A 1 347 ? 2.875 7.727 15.672 1 89.19 347 ALA A O 1
ATOM 2916 N N . PRO A 1 348 ? 1.542 6.355 16.531 1 89.19 348 PRO A N 1
ATOM 2917 C CA . PRO A 1 348 ? 0.845 5.082 16.703 1 89.19 348 PRO A CA 1
ATOM 2918 C C . PRO A 1 348 ? -0.645 5.172 16.375 1 89.19 348 PRO A C 1
ATOM 2920 O O . PRO A 1 348 ? -1.412 4.27 16.734 1 89.19 348 PRO A O 1
ATOM 2923 N N . PHE A 1 349 ? -1.09 6.195 15.758 1 91.38 349 PHE A N 1
ATOM 2924 C CA . PHE A 1 349 ? -2.529 6.402 15.656 1 91.38 349 PHE A CA 1
ATOM 2925 C C . PHE A 1 349 ? -3.018 6.125 14.242 1 91.38 349 PHE A C 1
ATOM 2927 O O . PHE A 1 349 ? -2.352 6.488 13.266 1 91.38 349 PHE A O 1
ATOM 2934 N N . LEU A 1 350 ? -4.16 5.457 14.203 1 92.94 350 LEU A N 1
ATOM 2935 C CA . LEU A 1 350 ? -4.855 5.168 12.953 1 92.94 350 LEU A CA 1
ATOM 2936 C C . LEU A 1 350 ? -6.25 5.789 12.945 1 92.94 350 LEU A C 1
ATOM 2938 O O . LEU A 1 350 ? -6.973 5.703 13.945 1 92.94 350 LEU A O 1
ATOM 2942 N N . ALA A 1 351 ? -6.562 6.508 11.922 1 93.38 351 ALA A N 1
ATOM 2943 C CA . ALA A 1 351 ? -7.934 6.918 11.633 1 93.38 351 ALA A CA 1
ATOM 2944 C C . ALA A 1 351 ? -8.43 6.285 10.336 1 93.38 351 ALA A C 1
ATOM 2946 O O . ALA A 1 351 ? -7.691 6.215 9.352 1 93.38 351 ALA A O 1
ATOM 2947 N N . CYS A 1 352 ? -9.617 5.746 10.336 1 92.75 352 CYS A N 1
ATOM 2948 C CA . CYS A 1 352 ? -10.25 5.156 9.164 1 92.75 352 CYS A CA 1
ATOM 2949 C C . CYS A 1 352 ? -11.75 5.449 9.148 1 92.75 352 CYS A C 1
ATOM 2951 O O . CYS A 1 352 ? -12.367 5.598 10.203 1 92.75 352 CYS A O 1
ATOM 2953 N N . PRO A 1 353 ? -12.336 5.559 7.906 1 89.69 353 PRO A N 1
ATOM 2954 C CA . PRO A 1 353 ? -13.781 5.781 7.836 1 89.69 353 PRO A CA 1
ATOM 2955 C C . PRO A 1 353 ? -14.586 4.688 8.547 1 89.69 353 PRO A C 1
ATOM 2957 O O . PRO A 1 353 ? -14.125 3.545 8.633 1 89.69 353 PRO A O 1
ATOM 2960 N N . HIS A 1 354 ? -15.797 5.113 9.008 1 82.94 354 HIS A N 1
ATOM 2961 C CA . HIS A 1 354 ? -16.641 4.168 9.734 1 82.94 354 HIS A CA 1
ATOM 2962 C C . HIS A 1 354 ? -17.703 3.572 8.828 1 82.94 354 HIS A C 1
ATOM 2964 O O . HIS A 1 354 ? -18.234 2.49 9.109 1 82.94 354 HIS A O 1
ATOM 2970 N N . SER A 1 355 ? -18.047 4.324 7.816 1 82.75 355 SER A N 1
ATOM 2971 C CA . SER A 1 355 ? -19.062 3.855 6.883 1 82.75 355 SER A CA 1
ATOM 2972 C C . SER A 1 355 ? -18.531 2.742 5.988 1 82.75 355 SER A C 1
ATOM 2974 O O . SER A 1 355 ? -17.547 2.936 5.273 1 82.75 355 SER A O 1
ATOM 2976 N N . GLU A 1 356 ? -19.203 1.668 6.008 1 84.44 356 GLU A N 1
ATOM 2977 C CA . GLU A 1 356 ? -18.797 0.539 5.176 1 84.44 356 GLU A CA 1
ATOM 2978 C C . GLU A 1 356 ? -18.859 0.896 3.695 1 84.44 356 GLU A C 1
ATOM 2980 O O . GLU A 1 356 ? -18.047 0.413 2.9 1 84.44 356 GLU A O 1
ATOM 2985 N N . ASP A 1 357 ? -19.781 1.723 3.369 1 85 357 ASP A N 1
ATOM 2986 C CA . ASP A 1 357 ? -19.922 2.129 1.974 1 85 357 ASP A CA 1
ATOM 2987 C C . ASP A 1 357 ? -18.719 2.951 1.514 1 85 357 ASP A C 1
ATOM 2989 O O . ASP A 1 357 ? -18.234 2.773 0.396 1 85 357 ASP A O 1
ATOM 2993 N N . ILE A 1 358 ? -18.281 3.789 2.434 1 86.88 358 ILE A N 1
ATOM 2994 C CA . ILE A 1 358 ? -17.125 4.602 2.109 1 86.88 358 ILE A CA 1
ATOM 2995 C C . ILE A 1 358 ? -15.875 3.715 2.043 1 86.88 358 ILE A C 1
ATOM 2997 O O . ILE A 1 358 ? -15.078 3.826 1.113 1 86.88 358 ILE A O 1
ATOM 3001 N N . ILE A 1 359 ? -15.805 2.816 2.969 1 90.81 359 ILE A N 1
ATOM 3002 C CA . ILE A 1 359 ? -14.664 1.917 3.025 1 90.81 359 ILE A CA 1
ATOM 3003 C C . ILE A 1 359 ? -14.578 1.104 1.734 1 90.81 359 ILE A C 1
ATOM 3005 O O . ILE A 1 359 ? -13.508 1.004 1.124 1 90.81 359 ILE A O 1
ATOM 3009 N N . ALA A 1 360 ? -15.672 0.6 1.317 1 90.25 360 ALA A N 1
ATOM 3010 C CA . ALA A 1 360 ? -15.711 -0.239 0.122 1 90.25 360 ALA A CA 1
ATOM 3011 C C . ALA A 1 360 ? -15.508 0.595 -1.14 1 90.25 360 ALA A C 1
ATOM 3013 O O . ALA A 1 360 ? -14.68 0.254 -1.99 1 90.25 360 ALA A O 1
ATOM 3014 N N . SER A 1 361 ? -16.172 1.674 -1.214 1 89.56 361 SER A N 1
ATOM 3015 C CA . SER A 1 361 ? -16.188 2.459 -2.445 1 89.56 361 SER A CA 1
ATOM 3016 C C . SER A 1 361 ? -14.859 3.176 -2.652 1 89.56 361 SER A C 1
ATOM 3018 O O . SER A 1 361 ? -14.438 3.402 -3.791 1 89.56 361 SER A O 1
ATOM 3020 N N . LYS A 1 362 ? -14.211 3.48 -1.579 1 93.31 362 LYS A N 1
ATOM 3021 C CA . LYS A 1 362 ? -12.938 4.195 -1.697 1 93.31 362 LYS A CA 1
ATOM 3022 C C . LYS A 1 362 ? -11.758 3.244 -1.547 1 93.31 362 LYS A C 1
ATOM 3024 O O . LYS A 1 362 ? -10.625 3.686 -1.345 1 93.31 362 LYS A O 1
ATOM 3029 N N . ARG A 1 363 ? -12.047 1.97 -1.542 1 94.94 363 ARG A N 1
ATOM 3030 C CA . ARG A 1 363 ? -11.055 0.906 -1.537 1 94.94 363 ARG A CA 1
ATOM 3031 C C . ARG A 1 363 ? -10.117 1.039 -0.342 1 94.94 363 ARG A C 1
ATOM 3033 O O . ARG A 1 363 ? -8.898 0.936 -0.487 1 94.94 363 ARG A O 1
ATOM 3040 N N . CYS A 1 364 ? -10.656 1.313 0.757 1 95.19 364 CYS A N 1
ATOM 3041 C CA . CYS A 1 364 ? -9.867 1.495 1.971 1 95.19 364 CYS A CA 1
ATOM 3042 C C . CYS A 1 364 ? -9.328 0.163 2.475 1 95.19 364 CYS A C 1
ATOM 3044 O O . CYS A 1 364 ? -10.031 -0.847 2.451 1 95.19 364 CYS A O 1
ATOM 3046 N N . ILE A 1 365 ? -8.094 0.096 2.84 1 93.94 365 ILE A N 1
ATOM 3047 C CA . ILE A 1 365 ? -7.492 -0.97 3.637 1 93.94 365 ILE A CA 1
ATOM 3048 C C . ILE A 1 365 ? -6.984 -0.402 4.961 1 93.94 365 ILE A C 1
ATOM 3050 O O . ILE A 1 365 ? -5.934 0.237 5.008 1 93.94 365 ILE A O 1
ATOM 3054 N N . CYS A 1 366 ? -7.676 -0.614 6.051 1 90.69 366 CYS A N 1
ATOM 3055 C CA . CYS A 1 366 ? -7.434 0.022 7.34 1 90.69 366 CYS A CA 1
ATOM 3056 C C . CYS A 1 366 ? -6.504 -0.827 8.195 1 90.69 366 CYS A C 1
ATOM 3058 O O . CYS A 1 366 ? -6.797 -1.091 9.367 1 90.69 366 CYS A O 1
ATOM 3060 N N . LYS A 1 367 ? -5.469 -1.262 7.617 1 87.56 367 LYS A N 1
ATOM 3061 C CA . LYS A 1 367 ? -4.367 -1.988 8.25 1 87.56 367 LYS A CA 1
ATOM 3062 C C . LYS A 1 367 ? -3.018 -1.424 7.816 1 87.56 367 LYS A C 1
ATOM 3064 O O . LYS A 1 367 ? -2.453 -1.852 6.809 1 87.56 367 LYS A O 1
ATOM 3069 N N . PRO A 1 368 ? -2.535 -0.564 8.633 1 88 368 PRO A N 1
ATOM 3070 C CA . PRO A 1 368 ? -1.271 0.055 8.227 1 88 368 PRO A CA 1
ATOM 3071 C C . PRO A 1 368 ? -0.11 -0.937 8.203 1 88 368 PRO A C 1
ATOM 3073 O O . PRO A 1 368 ? -0.131 -1.936 8.93 1 88 368 PRO A O 1
ATOM 3076 N N . ARG A 1 369 ? 0.902 -0.713 7.422 1 82.06 369 ARG A N 1
ATOM 3077 C CA . ARG A 1 369 ? 2.082 -1.55 7.23 1 82.06 369 ARG A CA 1
ATOM 3078 C C . ARG A 1 369 ? 2.887 -1.667 8.523 1 82.06 369 ARG A C 1
ATOM 3080 O O . ARG A 1 369 ? 3.385 -2.744 8.852 1 82.06 369 ARG A O 1
ATOM 3087 N N . ASP A 1 370 ? 3.121 -0.664 9.227 1 73 370 ASP A N 1
ATOM 3088 C CA . ASP A 1 370 ? 4.02 -0.625 10.375 1 73 370 ASP A CA 1
ATOM 3089 C C . ASP A 1 370 ? 3.248 -0.771 11.68 1 73 370 ASP A C 1
ATOM 3091 O O . ASP A 1 370 ? 3.764 -0.442 12.75 1 73 370 ASP A O 1
ATOM 3095 N N . ALA A 1 371 ? 2.053 -1.268 11.445 1 67.94 371 ALA A N 1
ATOM 3096 C CA . ALA A 1 371 ? 1.294 -1.345 12.695 1 67.94 371 ALA A CA 1
ATOM 3097 C C . ALA A 1 371 ? 1.697 -2.572 13.508 1 67.94 371 ALA A C 1
ATOM 3099 O O . ALA A 1 371 ? 1.959 -3.639 12.945 1 67.94 371 ALA A O 1
ATOM 3100 N N . ASN A 1 372 ? 2.473 -2.4 14.602 1 61.22 372 ASN A N 1
ATOM 3101 C CA . ASN A 1 372 ? 2.738 -3.541 15.477 1 61.22 372 ASN A CA 1
ATOM 3102 C C . ASN A 1 372 ? 1.479 -4.367 15.719 1 61.22 372 ASN A C 1
ATOM 3104 O O . ASN A 1 372 ? 0.443 -4.125 15.094 1 61.22 372 ASN A O 1
ATOM 3108 N N . HIS A 1 373 ? 1.142 -4.582 17.016 1 56 373 HIS A N 1
ATOM 3109 C CA . HIS A 1 373 ? 0.072 -5.43 17.531 1 56 373 HIS A CA 1
ATOM 3110 C C . HIS A 1 373 ? -1.287 -4.984 17 1 56 373 HIS A C 1
ATOM 3112 O O . HIS A 1 373 ? -1.438 -3.854 16.547 1 56 373 HIS A O 1
ATOM 3118 N N . GLU A 1 374 ? -2.248 -5.863 16.844 1 51.94 374 GLU A N 1
ATOM 3119 C CA . GLU A 1 374 ? -3.652 -5.68 16.5 1 51.94 374 GLU A CA 1
ATOM 3120 C C . GLU A 1 374 ? -4.152 -4.301 16.906 1 51.94 374 GLU A C 1
ATOM 3122 O O . GLU A 1 374 ? -4.328 -4.031 18.109 1 51.94 374 GLU A O 1
ATOM 3127 N N . MET A 1 375 ? -3.555 -3.332 16.328 1 54.72 375 MET A N 1
ATOM 3128 C CA . MET A 1 375 ? -4.137 -2.023 16.609 1 54.72 375 MET A CA 1
ATOM 3129 C C . MET A 1 375 ? -5.633 -2.018 16.312 1 54.72 375 MET A C 1
ATOM 3131 O O . MET A 1 375 ? -6.051 -2.23 15.18 1 54.72 375 MET A O 1
ATOM 3135 N N . ASN A 1 376 ? -6.402 -2.736 16.953 1 53.53 376 ASN A N 1
ATOM 3136 C CA . ASN A 1 376 ? -7.832 -2.959 16.781 1 53.53 376 ASN A CA 1
ATOM 3137 C C . ASN A 1 376 ? -8.602 -1.644 16.703 1 53.53 376 ASN A C 1
ATOM 3139 O O . ASN A 1 376 ? -9.812 -1.638 16.484 1 53.53 376 ASN A O 1
ATOM 3143 N N . ARG A 1 377 ? -7.973 -0.348 17.016 1 65.81 377 ARG A N 1
ATOM 3144 C CA . ARG A 1 377 ? -9.055 0.628 17.094 1 65.81 377 ARG A CA 1
ATOM 3145 C C . ARG A 1 377 ? -8.609 1.982 16.547 1 65.81 377 ARG A C 1
ATOM 3147 O O . ARG A 1 377 ? -7.457 2.377 16.719 1 65.81 377 ARG A O 1
ATOM 3154 N N . THR A 1 378 ? -9.406 2.51 15.531 1 84.69 378 THR A N 1
ATOM 3155 C CA . THR A 1 378 ? -9.289 3.891 15.078 1 84.69 378 THR A CA 1
ATOM 3156 C C . THR A 1 378 ? -9.281 4.852 16.266 1 84.69 378 THR A C 1
ATOM 3158 O O . THR A 1 378 ? -9.914 4.594 17.281 1 84.69 378 THR A O 1
ATOM 3161 N N . ILE A 1 379 ? -8.477 5.789 16.188 1 86.19 379 ILE A N 1
ATOM 3162 C CA . ILE A 1 379 ? -8.305 6.777 17.25 1 86.19 379 ILE A CA 1
ATOM 3163 C C . ILE A 1 379 ? -9.594 7.582 17.406 1 86.19 379 ILE A C 1
ATOM 3165 O O . ILE A 1 379 ? -9.82 8.195 18.453 1 86.19 379 ILE A O 1
ATOM 3169 N N . ASP A 1 380 ? -10.445 7.512 16.5 1 79.88 380 ASP A N 1
ATOM 3170 C CA . ASP A 1 380 ? -11.617 8.375 16.438 1 79.88 380 ASP A CA 1
ATOM 3171 C C . ASP A 1 380 ? -12.531 8.148 17.641 1 79.88 380 ASP A C 1
ATOM 3173 O O . ASP A 1 380 ? -13.219 9.062 18.094 1 79.88 380 ASP A O 1
ATOM 3177 N N . VAL A 1 381 ? -12.445 6.965 18.109 1 73.62 381 VAL A N 1
ATOM 3178 C CA . VAL A 1 381 ? -13.398 6.652 19.172 1 73.62 381 VAL A CA 1
ATOM 3179 C C . VAL A 1 381 ? -12.641 6.387 20.484 1 73.62 381 VAL A C 1
ATOM 3181 O O . VAL A 1 381 ? -13.227 5.914 21.453 1 73.62 381 VAL A O 1
ATOM 3184 N N . ASN A 1 382 ? -11.469 6.73 20.484 1 77.94 382 ASN A N 1
ATOM 3185 C CA . ASN A 1 382 ? -10.641 6.559 21.672 1 77.94 382 ASN A CA 1
ATOM 3186 C C . ASN A 1 382 ? -10.844 7.699 22.672 1 77.94 382 ASN A C 1
ATOM 3188 O O . ASN A 1 382 ? -11.383 8.75 22.312 1 77.94 382 ASN A O 1
ATOM 3192 N N . ALA A 1 383 ? -10.438 7.484 23.859 1 74.94 383 ALA A N 1
ATOM 3193 C CA . ALA A 1 383 ? -10.594 8.461 24.922 1 74.94 383 ALA A CA 1
ATOM 3194 C C . ALA A 1 383 ? -9.773 9.719 24.656 1 74.94 383 ALA A C 1
ATOM 3196 O O . ALA A 1 383 ? -10.133 10.812 25.094 1 74.94 383 ALA A O 1
ATOM 3197 N N . HIS A 1 384 ? -8.789 9.562 23.875 1 82.75 384 HIS A N 1
ATOM 3198 C CA . HIS A 1 384 ? -7.887 10.68 23.609 1 82.75 384 HIS A CA 1
ATOM 3199 C C . HIS A 1 384 ? -8.328 11.477 22.391 1 82.75 384 HIS A C 1
ATOM 3201 O O . HIS A 1 384 ? -7.738 12.508 22.062 1 82.75 384 HIS A O 1
ATOM 3207 N N . SER A 1 385 ? -9.414 11.039 21.844 1 90 385 SER A N 1
ATOM 3208 C CA . SER A 1 385 ? -9.891 11.703 20.641 1 90 385 SER A CA 1
ATOM 3209 C C . SER A 1 385 ? -10.617 13 20.984 1 90 385 SER A C 1
ATOM 3211 O O . SER A 1 385 ? -11.383 13.055 21.938 1 90 385 SER A O 1
ATOM 3213 N N . CYS A 1 386 ? -10.367 14.008 20.156 1 92.12 386 CYS A N 1
ATOM 3214 C CA . CYS A 1 386 ? -11.062 15.281 20.297 1 92.12 386 CYS A CA 1
ATOM 3215 C C . CYS A 1 386 ? -12.133 15.445 19.234 1 92.12 386 CYS A C 1
ATOM 3217 O O . CYS A 1 386 ? -12.711 16.516 19.078 1 92.12 386 CYS A O 1
ATOM 3219 N N . LEU A 1 387 ? -12.406 14.383 18.516 1 90.94 387 LEU A N 1
ATOM 3220 C CA . LEU A 1 387 ? -13.297 14.492 17.359 1 90.94 387 LEU A CA 1
ATOM 3221 C C . LEU A 1 387 ? -14.727 14.797 17.812 1 90.94 387 LEU A C 1
ATOM 3223 O O . LEU A 1 387 ? -15.406 15.625 17.203 1 90.94 387 LEU A O 1
ATOM 3227 N N . SER A 1 388 ? -15.156 14.117 18.859 1 88.5 388 SER A N 1
ATOM 3228 C CA . SER A 1 388 ? -16.5 14.383 19.359 1 88.5 388 SER A CA 1
ATOM 3229 C C . SER A 1 388 ? -16.641 15.836 19.812 1 88.5 388 SER A C 1
ATOM 3231 O O . SER A 1 388 ? -17.688 16.453 19.594 1 88.5 388 SER A O 1
ATOM 3233 N N . ARG A 1 389 ? -15.656 16.375 20.438 1 91.06 389 ARG A N 1
ATOM 3234 C CA . ARG A 1 389 ? -15.672 17.766 20.844 1 91.06 389 ARG A CA 1
ATOM 3235 C C . ARG A 1 389 ? -15.711 18.703 19.641 1 91.06 389 ARG A C 1
ATOM 3237 O O . ARG A 1 389 ? -16.359 19.75 19.688 1 91.06 389 ARG A O 1
ATOM 3244 N N . TRP A 1 390 ? -14.992 18.297 18.625 1 93.44 390 TRP A N 1
ATOM 3245 C CA . TRP A 1 390 ? -15.016 19.094 17.391 1 93.44 390 TRP A CA 1
ATOM 3246 C C . TRP A 1 390 ? -16.406 19.109 16.781 1 93.44 390 TRP A C 1
ATOM 3248 O O . TRP A 1 390 ? -16.875 20.141 16.312 1 93.44 390 TRP A O 1
ATOM 3258 N N . TRP A 1 391 ? -17.062 18 16.812 1 90.31 391 TRP A N 1
ATOM 3259 C CA . TRP A 1 391 ? -18.406 17.906 16.25 1 90.31 391 TRP A CA 1
ATOM 3260 C C . TRP A 1 391 ? -19.375 18.812 17.016 1 90.31 391 TRP A C 1
ATOM 3262 O O . TRP A 1 391 ? -20.25 19.438 16.422 1 90.31 391 TRP A O 1
ATOM 3272 N N . LYS A 1 392 ? -19.156 18.875 18.219 1 89.88 392 LYS A N 1
ATOM 3273 C CA . LYS A 1 392 ? -20.078 19.625 19.062 1 89.88 392 LYS A CA 1
ATOM 3274 C C . LYS A 1 392 ? -19.766 21.125 19.047 1 89.88 392 LYS A C 1
ATOM 3276 O O . LYS A 1 392 ? -20.656 21.953 18.906 1 89.88 392 LYS A O 1
ATOM 3281 N N . TYR A 1 393 ? -18.469 21.5 19.156 1 91.56 393 TYR A N 1
ATOM 3282 C CA . TYR A 1 393 ? -18.094 22.891 19.453 1 91.56 393 TYR A CA 1
ATOM 3283 C C . TYR A 1 393 ? -17.359 23.516 18.266 1 91.56 393 TYR A C 1
ATOM 3285 O O . TYR A 1 393 ? -17.109 24.719 18.25 1 91.56 393 TYR A O 1
ATOM 3293 N N . GLY A 1 394 ? -16.953 22.672 17.312 1 93 394 GLY A N 1
ATOM 3294 C CA . GLY A 1 394 ? -16.297 23.156 16.109 1 93 394 GLY A CA 1
ATOM 3295 C C . GLY A 1 394 ? -17.25 23.438 14.977 1 93 394 GLY A C 1
ATOM 3296 O O . GLY A 1 394 ? -18.234 24.172 15.156 1 93 394 GLY A O 1
ATOM 3297 N N . ALA A 1 395 ? -16.891 22.891 13.789 1 88.94 395 ALA A N 1
ATOM 3298 C CA . ALA A 1 395 ? -17.688 23.172 12.609 1 88.94 395 ALA A CA 1
ATOM 3299 C C . ALA A 1 395 ? -18.766 22.109 12.422 1 88.94 395 ALA A C 1
ATOM 3301 O O . ALA A 1 395 ? -19.469 22.094 11.406 1 88.94 395 ALA A O 1
ATOM 3302 N N . GLY A 1 396 ? -18.812 21.297 13.336 1 80.38 396 GLY A N 1
ATOM 3303 C CA . GLY A 1 396 ? -19.844 20.266 13.25 1 80.38 396 GLY A CA 1
ATOM 3304 C C . GLY A 1 396 ? -19.469 19.109 12.344 1 80.38 396 GLY A C 1
ATOM 3305 O O . GLY A 1 396 ? -18.328 19.031 11.883 1 80.38 396 GLY A O 1
ATOM 3306 N N . LYS A 1 397 ? -20.406 18.156 12.312 1 76.25 397 LYS A N 1
ATOM 3307 C CA . LYS A 1 397 ? -20.297 17.016 11.43 1 76.25 397 LYS A CA 1
ATOM 3308 C C . LYS A 1 397 ? -21.281 17.109 10.273 1 76.25 397 LYS A C 1
ATOM 3310 O O . LYS A 1 397 ? -22.453 17.422 10.484 1 76.25 397 LYS A O 1
ATOM 3315 N N . SER A 1 398 ? -20.609 16.984 9.062 1 71.31 398 SER A N 1
ATOM 3316 C CA . SER A 1 398 ? -21.531 16.891 7.938 1 71.31 398 SER A CA 1
ATOM 3317 C C . SER A 1 398 ? -21.953 15.438 7.703 1 71.31 398 SER A C 1
ATOM 3319 O O . SER A 1 398 ? -21.109 14.531 7.703 1 71.31 398 SER A O 1
ATOM 3321 N N . PHE A 1 399 ? -23.172 15.25 7.723 1 74.75 399 PHE A N 1
ATOM 3322 C CA . PHE A 1 399 ? -23.656 13.898 7.449 1 74.75 399 PHE A CA 1
ATOM 3323 C C . PHE A 1 399 ? -23.859 13.695 5.953 1 74.75 399 PHE A C 1
ATOM 3325 O O . PHE A 1 399 ? -24.266 12.609 5.52 1 74.75 399 PHE A O 1
ATOM 3332 N N . LEU A 1 400 ? -23.406 14.773 5.234 1 72.81 400 LEU A N 1
ATOM 3333 C CA . LEU A 1 400 ? -23.531 14.719 3.783 1 72.81 400 LEU A CA 1
ATOM 3334 C C . LEU A 1 400 ? -22.156 14.695 3.121 1 72.81 400 LEU A C 1
ATOM 3336 O O . LEU A 1 400 ? -21.203 15.258 3.658 1 72.81 400 LEU A O 1
ATOM 3340 N N . ASN A 1 401 ? -22.234 14.102 2.021 1 77.06 401 ASN A N 1
ATOM 3341 C CA . ASN A 1 401 ? -21.031 14.188 1.197 1 77.06 401 ASN A CA 1
ATOM 3342 C C . ASN A 1 401 ? -20.781 15.609 0.712 1 77.06 401 ASN A C 1
ATOM 3344 O O . ASN A 1 401 ? -21.703 16.297 0.297 1 77.06 401 ASN A O 1
ATOM 3348 N N . GLU A 1 402 ? -19.609 15.984 0.78 1 77.5 402 GLU A N 1
ATOM 3349 C CA . GLU A 1 402 ? -19.297 17.375 0.444 1 77.5 402 GLU A CA 1
ATOM 3350 C C . GLU A 1 402 ? -18.688 17.469 -0.951 1 77.5 402 GLU A C 1
ATOM 3352 O O . GLU A 1 402 ? -18.438 18.578 -1.437 1 77.5 402 GLU A O 1
ATOM 3357 N N . VAL A 1 403 ? -18.516 16.359 -1.593 1 79.94 403 VAL A N 1
ATOM 3358 C CA . VAL A 1 403 ? -17.891 16.344 -2.912 1 79.94 403 VAL A CA 1
ATOM 3359 C C . VAL A 1 403 ? -18.391 15.125 -3.693 1 79.94 403 VAL A C 1
ATOM 3361 O O . VAL A 1 403 ? -18.797 14.117 -3.104 1 79.94 403 VAL A O 1
ATOM 3364 N N . ASP A 1 404 ? -18.344 15.422 -4.988 1 80.56 404 ASP A N 1
ATOM 3365 C CA . ASP A 1 404 ? -18.547 14.266 -5.859 1 80.56 404 ASP A CA 1
ATOM 3366 C C . ASP A 1 404 ? -17.266 13.445 -5.996 1 80.56 404 ASP A C 1
ATOM 3368 O O . ASP A 1 404 ? -16.234 13.961 -6.445 1 80.56 404 ASP A O 1
ATOM 3372 N N . CYS A 1 405 ? -17.391 12.211 -5.566 1 83.31 405 CYS A N 1
ATOM 3373 C CA . CYS A 1 405 ? -16.25 11.32 -5.711 1 83.31 405 CYS A CA 1
ATOM 3374 C C . CYS A 1 405 ? -16.281 10.617 -7.062 1 83.31 405 CYS A C 1
ATOM 3376 O O . CYS A 1 405 ? -17.344 10.227 -7.543 1 83.31 405 CYS A O 1
ATOM 3378 N N . HIS A 1 406 ? -15.078 10.609 -7.684 1 79.31 406 HIS A N 1
ATOM 3379 C CA . HIS A 1 406 ? -14.992 9.914 -8.969 1 79.31 406 HIS A CA 1
ATOM 3380 C C . HIS A 1 406 ? -14.172 8.641 -8.852 1 79.31 406 HIS A C 1
ATOM 3382 O O . HIS A 1 406 ? -13.18 8.594 -8.117 1 79.31 406 HIS A O 1
ATOM 3388 N N . ARG A 1 407 ? -14.812 7.617 -9.5 1 74.69 407 ARG A N 1
ATOM 3389 C CA . ARG A 1 407 ? -14.086 6.348 -9.523 1 74.69 407 ARG A CA 1
ATOM 3390 C C . ARG A 1 407 ? -13.242 6.227 -10.789 1 74.69 407 ARG A C 1
ATOM 3392 O O . ARG A 1 407 ? -13.711 6.523 -11.891 1 74.69 407 ARG A O 1
ATOM 3399 N N . TRP A 1 408 ? -11.945 6.129 -10.539 1 66.25 408 TRP A N 1
ATOM 3400 C CA . TRP A 1 408 ? -11.055 5.988 -11.688 1 66.25 408 TRP A CA 1
ATOM 3401 C C . TRP A 1 408 ? -11.023 4.543 -12.18 1 66.25 408 TRP A C 1
ATOM 3403 O O . TRP A 1 408 ? -11.242 3.613 -11.398 1 66.25 408 TRP A O 1
ATOM 3413 N N . MET B 1 1 ? -90.625 -10.117 -4.535 1 32 1 MET B N 1
ATOM 3414 C CA . MET B 1 1 ? -90.062 -9.125 -3.646 1 32 1 MET B CA 1
ATOM 3415 C C . MET B 1 1 ? -88.562 -9.453 -3.35 1 32 1 MET B C 1
ATOM 3417 O O . MET B 1 1 ? -88.312 -10.484 -2.75 1 32 1 MET B O 1
ATOM 3421 N N . PHE B 1 2 ? -87.75 -9.109 -4.367 1 42.81 2 PHE B N 1
ATOM 3422 C CA . PHE B 1 2 ? -86.25 -9.273 -4.25 1 42.81 2 PHE B CA 1
ATOM 3423 C C . PHE B 1 2 ? -85.75 -8.656 -2.951 1 42.81 2 PHE B C 1
ATOM 3425 O O . PHE B 1 2 ? -86 -7.48 -2.672 1 42.81 2 PHE B O 1
ATOM 3432 N N . LYS B 1 3 ? -85.688 -9.594 -1.891 1 49.31 3 LYS B N 1
ATOM 3433 C CA . LYS B 1 3 ? -85.5 -9.227 -0.494 1 49.31 3 LYS B CA 1
ATOM 3434 C C . LYS B 1 3 ? -84.375 -8.203 -0.364 1 49.31 3 LYS B C 1
ATOM 3436 O O . LYS B 1 3 ? -83.438 -8.234 -1.136 1 49.31 3 LYS B O 1
ATOM 3441 N N . ILE B 1 4 ? -84.688 -7.129 0.315 1 59.97 4 ILE B N 1
ATOM 3442 C CA . ILE B 1 4 ? -83.875 -5.996 0.718 1 59.97 4 ILE B CA 1
ATOM 3443 C C . ILE B 1 4 ? -82.5 -6.488 1.115 1 59.97 4 ILE B C 1
ATOM 3445 O O . ILE B 1 4 ? -81.5 -5.828 0.829 1 59.97 4 ILE B O 1
ATOM 3449 N N . SER B 1 5 ? -82.5 -7.797 1.455 1 64.75 5 SER B N 1
ATOM 3450 C CA . SER B 1 5 ? -81.25 -8.344 1.951 1 64.75 5 SER B CA 1
ATOM 3451 C C . SER B 1 5 ? -80.25 -8.609 0.809 1 64.75 5 SER B C 1
ATOM 3453 O O . SER B 1 5 ? -79.062 -8.414 0.958 1 64.75 5 SER B O 1
ATOM 3455 N N . THR B 1 6 ? -80.812 -8.977 -0.33 1 64.44 6 THR B N 1
ATOM 3456 C CA . THR B 1 6 ? -79.938 -9.273 -1.476 1 64.44 6 THR B CA 1
ATOM 3457 C C . THR B 1 6 ? -79.438 -7.988 -2.098 1 64.44 6 THR B C 1
ATOM 3459 O O . THR B 1 6 ? -78.25 -7.93 -2.52 1 64.44 6 THR B O 1
ATOM 3462 N N . VAL B 1 7 ? -80.25 -6.969 -2.041 1 62.25 7 VAL B N 1
ATOM 3463 C CA . VAL B 1 7 ? -79.812 -5.703 -2.615 1 62.25 7 VAL B CA 1
ATOM 3464 C C . VAL B 1 7 ? -78.688 -5.074 -1.731 1 62.25 7 VAL B C 1
ATOM 3466 O O . VAL B 1 7 ? -77.688 -4.555 -2.234 1 62.25 7 VAL B O 1
ATOM 3469 N N . LEU B 1 8 ? -78.875 -5.223 -0.448 1 63 8 LEU B N 1
ATOM 3470 C CA . LEU B 1 8 ? -77.875 -4.664 0.449 1 63 8 LEU B CA 1
ATOM 3471 C C . LEU B 1 8 ? -76.562 -5.453 0.361 1 63 8 LEU B C 1
ATOM 3473 O O . LEU B 1 8 ? -75.5 -4.875 0.414 1 63 8 LEU B O 1
ATOM 3477 N N . LEU B 1 9 ? -76.625 -6.75 0.024 1 65.19 9 LEU B N 1
ATOM 3478 C CA . LEU B 1 9 ? -75.438 -7.555 -0.133 1 65.19 9 LEU B CA 1
ATOM 3479 C C . LEU B 1 9 ? -74.688 -7.199 -1.427 1 65.19 9 LEU B C 1
ATOM 3481 O O . LEU B 1 9 ? -73.5 -7.082 -1.444 1 65.19 9 LEU B O 1
ATOM 3485 N N . VAL B 1 10 ? -75.438 -6.926 -2.434 1 64.25 10 VAL B N 1
ATOM 3486 C CA . VAL B 1 10 ? -74.812 -6.566 -3.705 1 64.25 10 VAL B CA 1
ATOM 3487 C C . VAL B 1 10 ? -74.188 -5.168 -3.611 1 64.25 10 VAL B C 1
ATOM 3489 O O . VAL B 1 10 ? -73.062 -4.926 -4.105 1 64.25 10 VAL B O 1
ATOM 3492 N N . ALA B 1 11 ? -74.875 -4.273 -2.938 1 64.88 11 ALA B N 1
ATOM 3493 C CA . ALA B 1 11 ? -74.312 -2.938 -2.752 1 64.88 11 ALA B CA 1
ATOM 3494 C C . ALA B 1 11 ? -73.062 -2.986 -1.886 1 64.88 11 ALA B C 1
ATOM 3496 O O . ALA B 1 11 ? -72.062 -2.32 -2.184 1 64.88 11 ALA B O 1
ATOM 3497 N N . ALA B 1 12 ? -73.062 -3.838 -0.872 1 64.81 12 ALA B N 1
ATOM 3498 C CA . ALA B 1 12 ? -71.875 -3.975 -0.041 1 64.81 12 ALA B CA 1
ATOM 3499 C C . ALA B 1 12 ? -70.75 -4.594 -0.832 1 64.81 12 ALA B C 1
ATOM 3501 O O . ALA B 1 12 ? -69.625 -4.16 -0.71 1 64.81 12 ALA B O 1
ATOM 3502 N N . ILE B 1 13 ? -71 -5.52 -1.684 1 65.88 13 ILE B N 1
ATOM 3503 C CA . ILE B 1 13 ? -70 -6.133 -2.51 1 65.88 13 ILE B CA 1
ATOM 3504 C C . ILE B 1 13 ? -69.5 -5.117 -3.531 1 65.88 13 ILE B C 1
ATOM 3506 O O . ILE B 1 13 ? -68.25 -5.012 -3.758 1 65.88 13 ILE B O 1
ATOM 3510 N N . THR B 1 14 ? -70.375 -4.328 -4.051 1 64.75 14 THR B N 1
ATOM 3511 C CA . THR B 1 14 ? -69.938 -3.324 -5.02 1 64.75 14 THR B CA 1
ATOM 3512 C C . THR B 1 14 ? -69.125 -2.227 -4.34 1 64.75 14 THR B C 1
ATOM 3514 O O . THR B 1 14 ? -68.125 -1.757 -4.883 1 64.75 14 THR B O 1
ATOM 3517 N N . ILE B 1 15 ? -69.562 -1.778 -3.178 1 64.38 15 ILE B N 1
ATOM 3518 C CA . ILE B 1 15 ? -68.812 -0.794 -2.441 1 64.38 15 ILE B CA 1
ATOM 3519 C C . ILE B 1 15 ? -67.438 -1.405 -2.027 1 64.38 15 ILE B C 1
ATOM 3521 O O . ILE B 1 15 ? -66.375 -0.765 -2.15 1 64.38 15 ILE B O 1
ATOM 3525 N N . ASN B 1 16 ? -67.438 -2.666 -1.538 1 60.81 16 ASN B N 1
ATOM 3526 C CA . ASN B 1 16 ? -66.125 -3.314 -1.234 1 60.81 16 ASN B CA 1
ATOM 3527 C C . ASN B 1 16 ? -65.312 -3.473 -2.484 1 60.81 16 ASN B C 1
ATOM 3529 O O . ASN B 1 16 ? -64.062 -3.277 -2.438 1 60.81 16 ASN B O 1
ATOM 3533 N N . TYR B 1 17 ? -65.938 -3.854 -3.574 1 61.81 17 TYR B N 1
ATOM 3534 C CA . TYR B 1 17 ? -65.188 -3.936 -4.824 1 61.81 17 TYR B CA 1
ATOM 3535 C C . TYR B 1 17 ? -64.688 -2.555 -5.273 1 61.81 17 TYR B C 1
ATOM 3537 O O . TYR B 1 17 ? -63.562 -2.396 -5.742 1 61.81 17 TYR B O 1
ATOM 3545 N N . TYR B 1 18 ? -65.562 -1.548 -5.215 1 58.72 18 TYR B N 1
ATOM 3546 C CA . TYR B 1 18 ? -65.188 -0.184 -5.516 1 58.72 18 TYR B CA 1
ATOM 3547 C C . TYR B 1 18 ? -64.062 0.274 -4.555 1 58.72 18 TYR B C 1
ATOM 3549 O O . TYR B 1 18 ? -63.094 0.88 -4.973 1 58.72 18 TYR B O 1
ATOM 3557 N N . LEU B 1 19 ? -64.188 0.089 -3.244 1 58.28 19 LEU B N 1
ATOM 3558 C CA . LEU B 1 19 ? -63.125 0.443 -2.289 1 58.28 19 LEU B CA 1
ATOM 3559 C C . LEU B 1 19 ? -61.875 -0.402 -2.512 1 58.28 19 LEU B C 1
ATOM 3561 O O . LEU B 1 19 ? -60.781 0.104 -2.422 1 58.28 19 LEU B O 1
ATOM 3565 N N . ALA B 1 20 ? -62 -1.698 -2.822 1 57.66 20 ALA B N 1
ATOM 3566 C CA . ALA B 1 20 ? -60.844 -2.514 -3.201 1 57.66 20 ALA B CA 1
ATOM 3567 C C . ALA B 1 20 ? -60.219 -2.02 -4.508 1 57.66 20 ALA B C 1
ATOM 3569 O O . ALA B 1 20 ? -59 -1.964 -4.645 1 57.66 20 ALA B O 1
ATOM 3570 N N . LEU B 1 21 ? -61.031 -1.695 -5.477 1 55.66 21 LEU B N 1
ATOM 3571 C CA . LEU B 1 21 ? -60.5 -1.12 -6.707 1 55.66 21 LEU B CA 1
ATOM 3572 C C . LEU B 1 21 ? -59.906 0.255 -6.449 1 55.66 21 LEU B C 1
ATOM 3574 O O . LEU B 1 21 ? -58.844 0.599 -7.02 1 55.66 21 LEU B O 1
ATOM 3578 N N . ARG B 1 22 ? -60.562 1.111 -5.723 1 50.12 22 ARG B N 1
ATOM 3579 C CA . ARG B 1 22 ? -59.938 2.389 -5.359 1 50.12 22 ARG B CA 1
ATOM 3580 C C . ARG B 1 22 ? -58.75 2.188 -4.449 1 50.12 22 ARG B C 1
ATOM 3582 O O . ARG B 1 22 ? -57.75 2.914 -4.551 1 50.12 22 ARG B O 1
ATOM 3589 N N . TYR B 1 23 ? -58.875 1.28 -3.387 1 47.38 23 TYR B N 1
ATOM 3590 C CA . TYR B 1 23 ? -57.656 0.935 -2.631 1 47.38 23 TYR B CA 1
ATOM 3591 C C . TYR B 1 23 ? -56.625 0.321 -3.539 1 47.38 23 TYR B C 1
ATOM 3593 O O . TYR B 1 23 ? -55.406 0.609 -3.398 1 47.38 23 TYR B O 1
ATOM 3601 N N . ASN B 1 24 ? -56.969 -0.646 -4.406 1 46.25 24 ASN B N 1
ATOM 3602 C CA . ASN B 1 24 ? -56 -1.105 -5.391 1 46.25 24 ASN B CA 1
ATOM 3603 C C . ASN B 1 24 ? -55.531 0.029 -6.309 1 46.25 24 ASN B C 1
ATOM 3605 O O . ASN B 1 24 ? -54.406 0.058 -6.754 1 46.25 24 ASN B O 1
ATOM 3609 N N . SER B 1 25 ? -56.469 0.837 -6.84 1 45.19 25 SER B N 1
ATOM 3610 C CA . SER B 1 25 ? -56.031 1.945 -7.684 1 45.19 25 SER B CA 1
ATOM 3611 C C . SER B 1 25 ? -55.219 2.965 -6.883 1 45.19 25 SER B C 1
ATOM 3613 O O . SER B 1 25 ? -54.344 3.629 -7.426 1 45.19 25 SER B O 1
ATOM 3615 N N . GLN B 1 26 ? -55.688 3.354 -5.691 1 39.22 26 GLN B N 1
ATOM 3616 C CA . GLN B 1 26 ? -54.875 4.273 -4.902 1 39.22 26 GLN B CA 1
ATOM 3617 C C . GLN B 1 26 ? -53.625 3.572 -4.344 1 39.22 26 GLN B C 1
ATOM 3619 O O . GLN B 1 26 ? -52.75 4.215 -3.768 1 39.22 26 GLN B O 1
ATOM 3624 N N . SER B 1 27 ? -53.75 2.26 -4.16 1 37.75 27 SER B N 1
ATOM 3625 C CA . SER B 1 27 ? -52.469 1.636 -3.791 1 37.75 27 SER B CA 1
ATOM 3626 C C . SER B 1 27 ? -51.469 1.75 -4.914 1 37.75 27 SER B C 1
ATOM 3628 O O . SER B 1 27 ? -51.062 0.742 -5.504 1 37.75 27 SER B O 1
ATOM 3630 N N . GLN B 1 28 ? -51.75 2.486 -5.918 1 34 28 GLN B N 1
ATOM 3631 C CA . GLN B 1 28 ? -50.469 2.789 -6.562 1 34 28 GLN B CA 1
ATOM 3632 C C . GLN B 1 28 ? -49.406 3.096 -5.523 1 34 28 GLN B C 1
ATOM 3634 O O . GLN B 1 28 ? -49.5 4.09 -4.801 1 34 28 GLN B O 1
ATOM 3639 N N . LEU B 1 29 ? -48.906 1.984 -4.945 1 35.03 29 LEU B N 1
ATOM 3640 C CA . LEU B 1 29 ? -47.688 2.309 -4.172 1 35.03 29 LEU B CA 1
ATOM 3641 C C . LEU B 1 29 ? -46.969 3.516 -4.766 1 35.03 29 LEU B C 1
ATOM 3643 O O . LEU B 1 29 ? -46.812 3.615 -5.984 1 35.03 29 LEU B O 1
ATOM 3647 N N . PRO B 1 30 ? -47.125 4.668 -4.086 1 34.47 30 PRO B N 1
ATOM 3648 C CA . PRO B 1 30 ? -46.188 5.633 -4.676 1 34.47 30 PRO B CA 1
ATOM 3649 C C . PRO B 1 30 ? -45.031 4.957 -5.43 1 34.47 30 PRO B C 1
ATOM 3651 O O . PRO B 1 30 ? -44.625 3.844 -5.082 1 34.47 30 PRO B O 1
ATOM 3654 N N . LYS B 1 31 ? -45 5.102 -6.746 1 35.19 31 LYS B N 1
ATOM 3655 C CA . LYS B 1 31 ? -43.688 4.801 -7.348 1 35.19 31 LYS B CA 1
ATOM 3656 C C . LYS B 1 31 ? -42.562 4.867 -6.309 1 35.19 31 LYS B C 1
ATOM 3658 O O . LYS B 1 31 ? -42.344 5.914 -5.691 1 35.19 31 LYS B O 1
ATOM 3663 N N . GLU B 1 32 ? -42.469 3.879 -5.492 1 36.19 32 GLU B N 1
ATOM 3664 C CA . GLU B 1 32 ? -41.219 3.869 -4.711 1 36.19 32 GLU B CA 1
ATOM 3665 C C . GLU B 1 32 ? -40.125 4.637 -5.422 1 36.19 32 GLU B C 1
ATOM 3667 O O . GLU B 1 32 ? -39.688 4.238 -6.504 1 36.19 32 GLU B O 1
ATOM 3672 N N . THR B 1 33 ? -40.25 5.824 -5.652 1 39.31 33 THR B N 1
ATOM 3673 C CA . THR B 1 33 ? -39.062 6.562 -6.062 1 39.31 33 THR B CA 1
ATOM 3674 C C . THR B 1 33 ? -37.781 5.902 -5.52 1 39.31 33 THR B C 1
ATOM 3676 O O . THR B 1 33 ? -37.531 5.918 -4.312 1 39.31 33 THR B O 1
ATOM 3679 N N . THR B 1 34 ? -37.531 4.742 -5.934 1 44.62 34 THR B N 1
ATOM 3680 C CA . THR B 1 34 ? -36.281 4.059 -5.617 1 44.62 34 THR B CA 1
ATOM 3681 C C . THR B 1 34 ? -35.156 5.062 -5.32 1 44.62 34 THR B C 1
ATOM 3683 O O . THR B 1 34 ? -34.75 5.805 -6.211 1 44.62 34 THR B O 1
ATOM 3686 N N . TYR B 1 35 ? -35.219 5.777 -4.355 1 51.94 35 TYR B N 1
ATOM 3687 C CA . TYR B 1 35 ? -34.125 6.613 -3.889 1 51.94 35 TYR B CA 1
ATOM 3688 C C . TYR B 1 35 ? -32.781 5.93 -4.113 1 51.94 35 TYR B C 1
ATOM 3690 O O . TYR B 1 35 ? -32.5 4.891 -3.512 1 51.94 35 TYR B O 1
ATOM 3698 N N . ASN B 1 36 ? -32.188 6.09 -5.297 1 65.31 36 ASN B N 1
ATOM 3699 C CA . ASN B 1 36 ? -30.844 5.668 -5.648 1 65.31 36 ASN B CA 1
ATOM 3700 C C . ASN B 1 36 ? -29.781 6.395 -4.812 1 65.31 36 ASN B C 1
ATOM 3702 O O . ASN B 1 36 ? -29.578 7.594 -4.984 1 65.31 36 ASN B O 1
ATOM 3706 N N . TYR B 1 37 ? -29.594 5.871 -3.764 1 78.56 37 TYR B N 1
ATOM 3707 C CA . TYR B 1 37 ? -28.562 6.391 -2.869 1 78.56 37 TYR B CA 1
ATOM 3708 C C . TYR B 1 37 ? -27.172 6.184 -3.459 1 78.56 37 TYR B C 1
ATOM 3710 O O . TYR B 1 37 ? -26.781 5.059 -3.773 1 78.56 37 TYR B O 1
ATOM 3718 N N . ASN B 1 38 ? -26.531 7.324 -3.801 1 78.12 38 ASN B N 1
ATOM 3719 C CA . ASN B 1 38 ? -25.125 7.301 -4.211 1 78.12 38 ASN B CA 1
ATOM 3720 C C . ASN B 1 38 ? -24.203 7.754 -3.084 1 78.12 38 ASN B C 1
ATOM 3722 O O . ASN B 1 38 ? -24.094 8.953 -2.816 1 78.12 38 ASN B O 1
ATOM 3726 N N . PRO B 1 39 ? -23.609 6.867 -2.504 1 76.12 39 PRO B N 1
ATOM 3727 C CA . PRO B 1 39 ? -22.766 7.223 -1.356 1 76.12 39 PRO B CA 1
ATOM 3728 C C . PRO B 1 39 ? -21.609 8.141 -1.734 1 76.12 39 PRO B C 1
ATOM 3730 O O . PRO B 1 39 ? -20.969 8.719 -0.856 1 76.12 39 PRO B O 1
ATOM 3733 N N . LEU B 1 40 ? -21.406 8.344 -3.012 1 79.69 40 LEU B N 1
ATOM 3734 C CA . LEU B 1 40 ? -20.234 9.109 -3.447 1 79.69 40 LEU B CA 1
ATOM 3735 C C . LEU B 1 40 ? -20.656 10.461 -4.008 1 79.69 40 LEU B C 1
ATOM 3737 O O . LEU B 1 40 ? -19.812 11.258 -4.41 1 79.69 40 LEU B O 1
ATOM 3741 N N . ALA B 1 41 ? -21.922 10.672 -3.979 1 81.38 41 ALA B N 1
ATOM 3742 C CA . ALA B 1 41 ? -22.406 11.906 -4.574 1 81.38 41 ALA B CA 1
ATOM 3743 C C . ALA B 1 41 ? -22.469 13.031 -3.541 1 81.38 41 ALA B C 1
ATOM 3745 O O . ALA B 1 41 ? -22.844 12.797 -2.389 1 81.38 41 ALA B O 1
ATOM 3746 N N . LYS B 1 42 ? -22.188 14.148 -4.086 1 85.75 42 LYS B N 1
ATOM 3747 C CA . LYS B 1 42 ? -22.297 15.344 -3.25 1 85.75 42 LYS B CA 1
ATOM 3748 C C . LYS B 1 42 ? -23.734 15.539 -2.762 1 85.75 42 LYS B C 1
ATOM 3750 O O . LYS B 1 42 ? -24.688 15.367 -3.527 1 85.75 42 LYS B O 1
ATOM 3755 N N . GLY B 1 43 ? -23.828 15.836 -1.465 1 83.5 43 GLY B N 1
ATOM 3756 C CA . GLY B 1 43 ? -25.141 16.109 -0.89 1 83.5 43 GLY B CA 1
ATOM 3757 C C . GLY B 1 43 ? -25.844 14.875 -0.372 1 83.5 43 GLY B C 1
ATOM 3758 O O . GLY B 1 43 ? -26.844 14.977 0.341 1 83.5 43 GLY B O 1
ATOM 3759 N N . GLN B 1 44 ? -25.328 13.719 -0.703 1 80.06 44 GLN B N 1
ATOM 3760 C CA . GLN B 1 44 ? -25.906 12.477 -0.213 1 80.06 44 GLN B CA 1
ATOM 3761 C C . GLN B 1 44 ? -25.453 12.172 1.209 1 80.06 44 GLN B C 1
ATOM 3763 O O . GLN B 1 44 ? -24.312 12.453 1.567 1 80.06 44 GLN B O 1
ATOM 3768 N N . PRO B 1 45 ? -26.375 11.609 1.956 1 76.81 45 PRO B N 1
ATOM 3769 C CA . PRO B 1 45 ? -26.016 11.289 3.34 1 76.81 45 PRO B CA 1
ATOM 3770 C C . PRO B 1 45 ? -25.047 10.125 3.443 1 76.81 45 PRO B C 1
ATOM 3772 O O . PRO B 1 45 ? -25.109 9.195 2.635 1 76.81 45 PRO B O 1
ATOM 3775 N N . LYS B 1 46 ? -24.234 10.219 4.426 1 72.69 46 LYS B N 1
ATOM 3776 C CA . LYS B 1 46 ? -23.359 9.102 4.773 1 72.69 46 LYS B CA 1
ATOM 3777 C C . LYS B 1 46 ? -24.078 8.102 5.68 1 72.69 46 LYS B C 1
ATOM 3779 O O . LYS B 1 46 ? -24.219 8.336 6.879 1 72.69 46 LYS B O 1
ATOM 3784 N N . LEU B 1 47 ? -24.562 7.137 5.113 1 69.19 47 LEU B N 1
ATOM 3785 C CA . LEU B 1 47 ? -25.453 6.234 5.832 1 69.19 47 LEU B CA 1
ATOM 3786 C C . LEU B 1 47 ? -24.672 5.289 6.73 1 69.19 47 LEU B C 1
ATOM 3788 O O . LEU B 1 47 ? -23.516 4.977 6.441 1 69.19 47 LEU B O 1
ATOM 3792 N N . ALA B 1 48 ? -25.344 5.02 7.863 1 62.16 48 ALA B N 1
ATOM 3793 C CA . ALA B 1 48 ? -24.781 4.012 8.766 1 62.16 48 ALA B CA 1
ATOM 3794 C C . ALA B 1 48 ? -24.844 2.621 8.141 1 62.16 48 ALA B C 1
ATOM 3796 O O . ALA B 1 48 ? -25.547 2.416 7.137 1 62.16 48 ALA B O 1
ATOM 3797 N N . THR B 1 49 ? -24.078 1.691 8.617 1 59.28 49 THR B N 1
ATOM 3798 C CA . THR B 1 49 ? -23.938 0.324 8.133 1 59.28 49 THR B CA 1
ATOM 3799 C C . THR B 1 49 ? -25.297 -0.352 8.008 1 59.28 49 THR B C 1
ATOM 3801 O O . THR B 1 49 ? -25.5 -1.185 7.125 1 59.28 49 THR B O 1
ATOM 3804 N N . ASN B 1 50 ? -26.266 0.13 8.773 1 53.91 50 ASN B N 1
ATOM 3805 C CA . ASN B 1 50 ? -27.516 -0.603 8.852 1 53.91 50 ASN B CA 1
ATOM 3806 C C . ASN B 1 50 ? -28.578 0.003 7.926 1 53.91 50 ASN B C 1
ATOM 3808 O O . ASN B 1 50 ? -29.766 -0.303 8.047 1 53.91 50 ASN B O 1
ATOM 3812 N N . SER B 1 51 ? -28.156 0.752 7.004 1 60.38 51 SER B N 1
ATOM 3813 C CA . SER B 1 51 ? -29.141 1.364 6.133 1 60.38 51 SER B CA 1
ATOM 3814 C C . SER B 1 51 ? -29.609 0.388 5.059 1 60.38 51 SER B C 1
ATOM 3816 O O . SER B 1 51 ? -28.828 -0.418 4.559 1 60.38 51 SER B O 1
ATOM 3818 N N . TYR B 1 52 ? -30.844 0.247 4.816 1 61.41 52 TYR B N 1
ATOM 3819 C CA . TYR B 1 52 ? -31.469 -0.696 3.895 1 61.41 52 TYR B CA 1
ATOM 3820 C C . TYR B 1 52 ? -31.672 -0.065 2.521 1 61.41 52 TYR B C 1
ATOM 3822 O O . TYR B 1 52 ? -32.406 -0.589 1.693 1 61.41 52 TYR B O 1
ATOM 3830 N N . LEU B 1 53 ? -31.047 0.957 2.311 1 66.06 53 LEU B N 1
ATOM 3831 C CA . LEU B 1 53 ? -31.234 1.6 1.016 1 66.06 53 LEU B CA 1
ATOM 3832 C C . LEU B 1 53 ? -30.406 0.905 -0.063 1 66.06 53 LEU B C 1
ATOM 3834 O O . LEU B 1 53 ? -29.312 0.403 0.212 1 66.06 53 LEU B O 1
ATOM 3838 N N . ARG B 1 54 ? -31.094 0.809 -1.223 1 69.56 54 ARG B N 1
ATOM 3839 C CA . ARG B 1 54 ? -30.359 0.304 -2.375 1 69.56 54 ARG B CA 1
ATOM 3840 C C . ARG B 1 54 ? -29.281 1.287 -2.805 1 69.56 54 ARG B C 1
ATOM 3842 O O . ARG B 1 54 ? -29.562 2.449 -3.102 1 69.56 54 ARG B O 1
ATOM 3849 N N . LYS B 1 55 ? -28.078 0.823 -2.914 1 79.19 55 LYS B N 1
ATOM 3850 C CA . LYS B 1 55 ? -26.922 1.666 -3.195 1 79.19 55 LYS B CA 1
ATOM 3851 C C . LYS B 1 55 ? -26.609 1.705 -4.691 1 79.19 55 LYS B C 1
ATOM 3853 O O . LYS B 1 55 ? -26.719 0.687 -5.379 1 79.19 55 LYS B O 1
ATOM 3858 N N . HIS B 1 56 ? -26.422 2.977 -5.117 1 74.88 56 HIS B N 1
ATOM 3859 C CA . HIS B 1 56 ? -25.953 3.17 -6.48 1 74.88 56 HIS B CA 1
ATOM 3860 C C . HIS B 1 56 ? -24.594 3.887 -6.496 1 74.88 56 HIS B C 1
ATOM 3862 O O . HIS B 1 56 ? -24.453 4.945 -5.879 1 74.88 56 HIS B O 1
ATOM 3868 N N . PHE B 1 57 ? -23.719 3.236 -7.113 1 75.88 57 PHE B N 1
ATOM 3869 C CA . PHE B 1 57 ? -22.391 3.848 -7.234 1 75.88 57 PHE B CA 1
ATOM 3870 C C . PHE B 1 57 ? -22.219 4.484 -8.609 1 75.88 57 PHE B C 1
ATOM 3872 O O . PHE B 1 57 ? -22.828 4.043 -9.586 1 75.88 57 PHE B O 1
ATOM 3879 N N . PRO B 1 58 ? -21.438 5.59 -8.609 1 70.06 58 PRO B N 1
ATOM 3880 C CA . PRO B 1 58 ? -21.172 6.168 -9.93 1 70.06 58 PRO B CA 1
ATOM 3881 C C . PRO B 1 58 ? -20.594 5.148 -10.914 1 70.06 58 PRO B C 1
ATOM 3883 O O . PRO B 1 58 ? -19.859 4.242 -10.508 1 70.06 58 PRO B O 1
ATOM 3886 N N . PRO B 1 59 ? -21.094 5.355 -12.148 1 70.56 59 PRO B N 1
ATOM 3887 C CA . PRO B 1 59 ? -20.609 4.41 -13.148 1 70.56 59 PRO B CA 1
ATOM 3888 C C . PRO B 1 59 ? -19.094 4.484 -13.344 1 70.56 59 PRO B C 1
ATOM 3890 O O . PRO B 1 59 ? -18.5 5.547 -13.156 1 70.56 59 PRO B O 1
ATOM 3893 N N . ARG B 1 60 ? -18.594 3.369 -13.477 1 81.88 60 ARG B N 1
ATOM 3894 C CA . ARG B 1 60 ? -17.172 3.264 -13.805 1 81.88 60 ARG B CA 1
ATOM 3895 C C . ARG B 1 60 ? -16.969 2.529 -15.125 1 81.88 60 ARG B C 1
ATOM 3897 O O . ARG B 1 60 ? -17.75 1.643 -15.477 1 81.88 60 ARG B O 1
ATOM 3904 N N . ASN B 1 61 ? -16.031 3.084 -15.867 1 87.31 61 ASN B N 1
ATOM 3905 C CA . ASN B 1 61 ? -15.641 2.373 -17.078 1 87.31 61 ASN B CA 1
ATOM 3906 C C . ASN B 1 61 ? -14.852 1.106 -16.766 1 87.31 61 ASN B C 1
ATOM 3908 O O . ASN B 1 61 ? -13.688 1.181 -16.344 1 87.31 61 ASN B O 1
ATOM 3912 N N . LEU B 1 62 ? -15.477 0.042 -16.938 1 92.69 62 LEU B N 1
ATOM 3913 C CA . LEU B 1 62 ? -14.859 -1.237 -16.609 1 92.69 62 LEU B CA 1
ATOM 3914 C C . LEU B 1 62 ? -14.266 -1.889 -17.859 1 92.69 62 LEU B C 1
ATOM 3916 O O . LEU B 1 62 ? -13.828 -3.039 -17.812 1 92.69 62 LEU B O 1
ATOM 3920 N N . GLU B 1 63 ? -14.281 -1.164 -18.922 1 94.56 63 GLU B N 1
ATOM 3921 C CA . GLU B 1 63 ? -13.797 -1.734 -20.172 1 94.56 63 GLU B CA 1
ATOM 3922 C C . GLU B 1 63 ? -12.305 -2.045 -20.094 1 94.56 63 GLU B C 1
ATOM 3924 O O . GLU B 1 63 ? -11.508 -1.197 -19.688 1 94.56 63 GLU B O 1
ATOM 3929 N N . GLN B 1 64 ? -11.992 -3.211 -20.5 1 96.88 64 GLN B N 1
ATOM 3930 C CA . GLN B 1 64 ? -10.602 -3.654 -20.516 1 96.88 64 GLN B CA 1
ATOM 3931 C C . GLN B 1 64 ? -9.758 -2.803 -21.453 1 96.88 64 GLN B C 1
ATOM 3933 O O . GLN B 1 64 ? -10.164 -2.543 -22.594 1 96.88 64 GLN B O 1
ATOM 3938 N N . ILE B 1 65 ? -8.633 -2.416 -20.984 1 97 65 ILE B N 1
ATOM 3939 C CA . ILE B 1 65 ? -7.68 -1.659 -21.781 1 97 65 ILE B CA 1
ATOM 3940 C C . ILE B 1 65 ? -6.582 -2.59 -22.297 1 97 65 ILE B C 1
ATOM 3942 O O . ILE B 1 65 ? -6.121 -2.453 -23.438 1 97 65 ILE B O 1
ATOM 3946 N N . GLY B 1 66 ? -6.191 -3.557 -21.422 1 97.44 66 GLY B N 1
ATOM 3947 C CA . GLY B 1 66 ? -5.195 -4.535 -21.844 1 97.44 66 GLY B CA 1
ATOM 3948 C C . GLY B 1 66 ? -5.578 -5.273 -23.109 1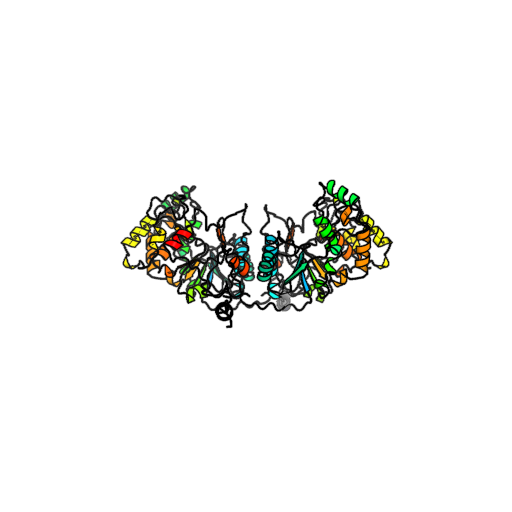 97.44 66 GLY B C 1
ATOM 3949 O O . GLY B 1 66 ? -6.758 -5.539 -23.344 1 97.44 66 GLY B O 1
ATOM 3950 N N . LYS B 1 67 ? -4.602 -5.695 -23.844 1 97.75 67 LYS B N 1
ATOM 3951 C CA . LYS B 1 67 ? -4.875 -6.238 -25.172 1 97.75 67 LYS B CA 1
ATOM 3952 C C . LYS B 1 67 ? -4.859 -7.766 -25.156 1 97.75 67 LYS B C 1
ATOM 3954 O O . LYS B 1 67 ? -5.27 -8.406 -26.125 1 97.75 67 LYS B O 1
ATOM 3959 N N . GLU B 1 68 ? -4.414 -8.281 -24.094 1 98.44 68 GLU B N 1
ATOM 3960 C CA . GLU B 1 68 ? -4.309 -9.734 -24.016 1 98.44 68 GLU B CA 1
ATOM 3961 C C . GLU B 1 68 ? -5.629 -10.359 -23.562 1 98.44 68 GLU B C 1
ATOM 3963 O O . GLU B 1 68 ? -6.438 -9.711 -22.906 1 98.44 68 GLU B O 1
ATOM 3968 N N . ASN B 1 69 ? -5.859 -11.508 -24.016 1 98.69 69 ASN B N 1
ATOM 3969 C CA . ASN B 1 69 ? -6.977 -12.289 -23.484 1 98.69 69 ASN B CA 1
ATOM 3970 C C . ASN B 1 69 ? -6.621 -12.961 -22.172 1 98.69 69 ASN B C 1
ATOM 3972 O O . ASN B 1 69 ? -6.258 -14.133 -22.141 1 98.69 69 ASN B O 1
ATOM 3976 N N . ALA B 1 70 ? -6.758 -12.203 -21.109 1 98.81 70 ALA B N 1
ATOM 3977 C CA . ALA B 1 70 ? -6.195 -12.609 -19.828 1 98.81 70 ALA B CA 1
ATOM 3978 C C . ALA B 1 70 ? -7.152 -12.289 -18.672 1 98.81 70 ALA B C 1
ATOM 3980 O O . ALA B 1 70 ? -8.086 -11.508 -18.844 1 98.81 70 ALA B O 1
ATOM 3981 N N . THR B 1 71 ? -6.953 -12.945 -17.609 1 98.81 71 THR B N 1
ATOM 3982 C CA . THR B 1 71 ? -7.762 -12.711 -16.422 1 98.81 71 THR B CA 1
ATOM 3983 C C . THR B 1 71 ? -6.949 -12.977 -15.156 1 98.81 71 THR B C 1
ATOM 3985 O O . THR B 1 71 ? -6.035 -13.805 -15.164 1 98.81 71 THR B O 1
ATOM 3988 N N . MET B 1 72 ? -7.254 -12.25 -14.094 1 98.75 72 MET B N 1
ATOM 3989 C CA . MET B 1 72 ? -6.809 -12.641 -12.758 1 98.75 72 MET B CA 1
ATOM 3990 C C . MET B 1 72 ? -7.754 -13.672 -12.148 1 98.75 72 MET B C 1
ATOM 3992 O O . MET B 1 72 ? -8.977 -13.562 -12.289 1 98.75 72 MET B O 1
ATOM 3996 N N . ILE B 1 73 ? -7.199 -14.633 -11.484 1 98.81 73 ILE B N 1
ATOM 3997 C CA . ILE B 1 73 ? -8.062 -15.609 -10.828 1 98.81 73 ILE B CA 1
ATOM 3998 C C . ILE B 1 73 ? -7.73 -15.664 -9.336 1 98.81 73 ILE B C 1
ATOM 4000 O O . ILE B 1 73 ? -6.57 -15.508 -8.945 1 98.81 73 ILE B O 1
ATOM 4004 N N . MET B 1 74 ? -8.727 -15.883 -8.531 1 98.75 74 MET B N 1
ATOM 4005 C CA . MET B 1 74 ? -8.578 -16.062 -7.094 1 98.75 74 MET B CA 1
ATOM 4006 C C . MET B 1 74 ? -9.516 -17.141 -6.574 1 98.75 74 MET B C 1
ATOM 4008 O O . MET B 1 74 ? -10.734 -17.031 -6.703 1 98.75 74 MET B O 1
ATOM 4012 N N . LEU B 1 75 ? -8.945 -18.203 -6.094 1 98.62 75 LEU B N 1
ATOM 4013 C CA . LEU B 1 75 ? -9.703 -19.156 -5.293 1 98.62 75 LEU B CA 1
ATOM 4014 C C . LEU B 1 75 ? -9.789 -18.703 -3.84 1 98.62 75 LEU B C 1
ATOM 4016 O O . LEU B 1 75 ? -8.766 -18.625 -3.152 1 98.62 75 LEU B O 1
ATOM 4020 N N . VAL B 1 76 ? -11.039 -18.422 -3.359 1 98.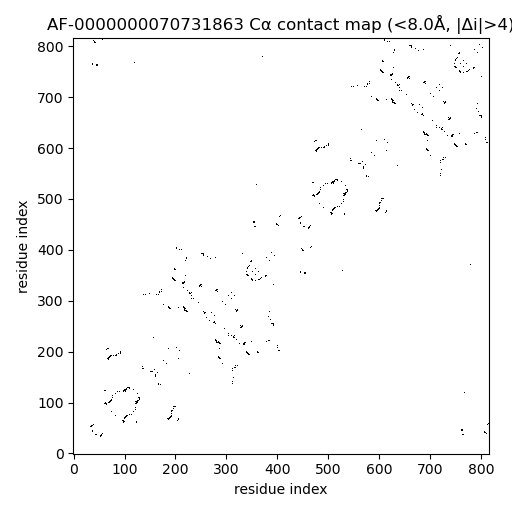56 76 VAL B N 1
ATOM 4021 C CA . VAL B 1 76 ? -11.156 -17.688 -2.1 1 98.56 76 VAL B CA 1
ATOM 4022 C C . VAL B 1 76 ? -12.508 -17.984 -1.452 1 98.56 76 VAL B C 1
ATOM 4024 O O . VAL B 1 76 ? -13.5 -18.188 -2.148 1 98.56 76 VAL B O 1
ATOM 4027 N N . ARG B 1 77 ? -12.5 -18.047 -0.151 1 97.94 77 ARG B N 1
ATOM 4028 C CA . ARG B 1 77 ? -13.727 -18.234 0.62 1 97.94 77 ARG B CA 1
ATOM 4029 C C . ARG B 1 77 ? -14.305 -16.891 1.065 1 97.94 77 ARG B C 1
ATOM 4031 O O . ARG B 1 77 ? -13.586 -15.898 1.144 1 97.94 77 ARG B O 1
ATOM 4038 N N . ASN B 1 78 ? -15.586 -16.891 1.417 1 97.94 78 ASN B N 1
ATOM 4039 C CA . ASN B 1 78 ? -16.25 -15.68 1.877 1 97.94 78 ASN B CA 1
ATOM 4040 C C . ASN B 1 78 ? -15.547 -15.094 3.104 1 97.94 78 ASN B C 1
ATOM 4042 O O . ASN B 1 78 ? -15.398 -13.875 3.217 1 97.94 78 ASN B O 1
ATOM 4046 N N . GLY B 1 79 ? -15.117 -15.984 3.994 1 97.56 79 GLY B N 1
ATOM 4047 C CA . GLY B 1 79 ? -14.5 -15.547 5.238 1 97.56 79 GLY B CA 1
ATOM 4048 C C . GLY B 1 79 ? -13.133 -14.922 5.039 1 97.56 79 GLY B C 1
ATOM 4049 O O . GLY B 1 79 ? -12.57 -14.344 5.973 1 97.56 79 GLY B O 1
ATOM 4050 N N . GLU B 1 80 ? -12.57 -14.938 3.846 1 97.81 80 GLU B N 1
ATOM 4051 C CA . GLU B 1 80 ? -11.242 -14.422 3.555 1 97.81 80 GLU B CA 1
ATOM 4052 C C . GLU B 1 80 ? -11.312 -13.07 2.842 1 97.81 80 GLU B C 1
ATOM 4054 O O . GLU B 1 80 ? -10.367 -12.672 2.162 1 97.81 80 GLU B O 1
ATOM 4059 N N . LEU B 1 81 ? -12.383 -12.391 2.967 1 97.94 81 LEU B N 1
ATOM 4060 C CA . LEU B 1 81 ? -12.664 -11.164 2.238 1 97.94 81 LEU B CA 1
ATOM 4061 C C . LEU B 1 81 ? -11.594 -10.109 2.508 1 97.94 81 LEU B C 1
ATOM 4063 O O . LEU B 1 81 ? -11.102 -9.469 1.578 1 97.94 81 LEU B O 1
ATOM 4067 N N . GLU B 1 82 ? -11.203 -9.922 3.75 1 95.06 82 GLU B N 1
ATOM 4068 C CA . GLU B 1 82 ? -10.219 -8.898 4.09 1 95.06 82 GLU B CA 1
ATOM 4069 C C . GLU B 1 82 ? -8.898 -9.141 3.361 1 95.06 82 GLU B C 1
ATOM 4071 O O . GLU B 1 82 ? -8.328 -8.211 2.783 1 95.06 82 GLU B O 1
ATOM 4076 N N . GLY B 1 83 ? -8.469 -10.352 3.396 1 96.94 83 GLY B N 1
ATOM 4077 C CA . GLY B 1 83 ? -7.238 -10.703 2.699 1 96.94 83 GLY B CA 1
ATOM 4078 C C . GLY B 1 83 ? -7.352 -10.562 1.191 1 96.94 83 GLY B C 1
ATOM 4079 O O . GLY B 1 83 ? -6.395 -10.156 0.528 1 96.94 83 GLY B O 1
ATOM 4080 N N . ALA B 1 84 ? -8.508 -10.906 0.701 1 98.56 84 ALA B N 1
ATOM 4081 C CA . ALA B 1 84 ? -8.766 -10.773 -0.731 1 98.56 84 ALA B CA 1
ATOM 4082 C C . ALA B 1 84 ? -8.672 -9.312 -1.165 1 98.56 84 ALA B C 1
ATOM 4084 O O . ALA B 1 84 ? -7.992 -8.984 -2.141 1 98.56 84 ALA B O 1
ATOM 4085 N N . LEU B 1 85 ? -9.328 -8.469 -0.414 1 98.19 85 LEU B N 1
ATOM 4086 C CA . LEU B 1 85 ? -9.359 -7.051 -0.75 1 98.19 85 LEU B CA 1
ATOM 4087 C C . LEU B 1 85 ? -7.961 -6.445 -0.69 1 98.19 85 LEU B C 1
ATOM 4089 O O . LEU B 1 85 ? -7.582 -5.66 -1.56 1 98.19 85 LEU B O 1
ATOM 4093 N N . SER B 1 86 ? -7.25 -6.809 0.305 1 96.69 86 SER B N 1
ATOM 4094 C CA . SER B 1 86 ? -5.887 -6.305 0.442 1 96.69 86 SER B CA 1
ATOM 4095 C C . SER B 1 86 ? -5.02 -6.723 -0.744 1 96.69 86 SER B C 1
ATOM 4097 O O . SER B 1 86 ? -4.277 -5.906 -1.293 1 96.69 86 SER B O 1
ATOM 4099 N N . ALA B 1 87 ? -5.125 -7.93 -1.143 1 98.06 87 ALA B N 1
ATOM 4100 C CA . ALA B 1 87 ? -4.371 -8.438 -2.283 1 98.06 87 ALA B CA 1
ATOM 4101 C C . ALA B 1 87 ? -4.797 -7.746 -3.576 1 98.06 87 ALA B C 1
ATOM 4103 O O . ALA B 1 87 ? -3.953 -7.367 -4.391 1 98.06 87 ALA B O 1
ATOM 4104 N N . MET B 1 88 ? -6.062 -7.629 -3.734 1 98.56 88 MET B N 1
ATOM 4105 C CA . MET B 1 88 ? -6.586 -6.961 -4.922 1 98.56 88 MET B CA 1
ATOM 4106 C C . MET B 1 88 ? -6.055 -5.535 -5.023 1 98.56 88 MET B C 1
ATOM 4108 O O . MET B 1 88 ? -5.578 -5.121 -6.082 1 98.56 88 MET B O 1
ATOM 4112 N N . ARG B 1 89 ? -6.129 -4.805 -3.947 1 97.5 89 ARG B N 1
ATOM 4113 C CA . ARG B 1 89 ? -5.668 -3.42 -3.975 1 97.5 89 ARG B CA 1
ATOM 4114 C C . ARG B 1 89 ? -4.195 -3.34 -4.355 1 97.5 89 ARG B C 1
ATOM 4116 O O . ARG B 1 89 ? -3.797 -2.479 -5.141 1 97.5 89 ARG B O 1
ATOM 4123 N N . SER B 1 90 ? -3.457 -4.184 -3.738 1 97.38 90 SER B N 1
ATOM 4124 C CA . SER B 1 90 ? -2.029 -4.215 -4.035 1 97.38 90 SER B CA 1
ATOM 4125 C C . SER B 1 90 ? -1.778 -4.426 -5.523 1 97.38 90 SER B C 1
ATOM 4127 O O . SER B 1 90 ? -1.001 -3.691 -6.141 1 97.38 90 SER B O 1
ATOM 4129 N N . LEU B 1 91 ? -2.467 -5.371 -6.105 1 98.56 91 LEU B N 1
ATOM 4130 C CA . LEU B 1 91 ? -2.25 -5.684 -7.512 1 98.56 91 LEU B CA 1
ATOM 4131 C C . LEU B 1 91 ? -2.828 -4.59 -8.406 1 98.56 91 LEU B C 1
ATOM 4133 O O . LEU B 1 91 ? -2.225 -4.227 -9.422 1 98.56 91 LEU B O 1
ATOM 4137 N N . GLU B 1 92 ? -4.004 -4.09 -8.047 1 97.62 92 GLU B N 1
ATOM 4138 C CA . GLU B 1 92 ? -4.613 -3.004 -8.812 1 97.62 92 GLU B CA 1
ATOM 4139 C C . GLU B 1 92 ? -3.697 -1.786 -8.859 1 97.62 92 GLU B C 1
ATOM 4141 O O . GLU B 1 92 ? -3.506 -1.194 -9.93 1 97.62 92 GLU B O 1
ATOM 4146 N N . ASP B 1 93 ? -3.096 -1.483 -7.797 1 96.62 93 ASP B N 1
ATOM 4147 C CA . ASP B 1 93 ? -2.24 -0.305 -7.711 1 96.62 93 ASP B CA 1
ATOM 4148 C C . ASP B 1 93 ? -0.966 -0.487 -8.531 1 96.62 93 ASP B C 1
ATOM 4150 O O . ASP B 1 93 ? -0.46 0.469 -9.125 1 96.62 93 ASP B O 1
ATOM 4154 N N . ARG B 1 94 ? -0.502 -1.713 -8.531 1 97.31 94 ARG B N 1
ATOM 4155 C CA . ARG B 1 94 ? 0.81 -1.969 -9.117 1 97.31 94 ARG B CA 1
ATOM 4156 C C . ARG B 1 94 ? 0.691 -2.299 -10.602 1 97.31 94 ARG B C 1
ATOM 4158 O O . ARG B 1 94 ? 1.651 -2.141 -11.352 1 97.31 94 ARG B O 1
ATOM 4165 N N . PHE B 1 95 ? -0.465 -2.695 -11.016 1 97.25 95 PHE B N 1
ATOM 4166 C CA . PHE B 1 95 ? -0.546 -3.262 -12.359 1 97.25 95 PHE B CA 1
ATOM 4167 C C . PHE B 1 95 ? -1.91 -2.986 -12.977 1 97.25 95 PHE B C 1
ATOM 4169 O O . PHE B 1 95 ? -2.031 -2.15 -13.875 1 97.25 95 PHE B O 1
ATOM 4176 N N . ASN B 1 96 ? -3.016 -3.516 -12.438 1 98 96 ASN B N 1
ATOM 4177 C CA . ASN B 1 96 ? -4.195 -3.803 -13.242 1 98 96 ASN B CA 1
ATOM 4178 C C . ASN B 1 96 ? -5.062 -2.561 -13.438 1 98 96 ASN B C 1
ATOM 4180 O O . ASN B 1 96 ? -5.93 -2.531 -14.305 1 98 96 ASN B O 1
ATOM 4184 N N . ARG B 1 97 ? -4.836 -1.587 -12.602 1 94.19 97 ARG B N 1
ATOM 4185 C CA . ARG B 1 97 ? -5.586 -0.352 -12.797 1 94.19 97 ARG B CA 1
ATOM 4186 C C . ARG B 1 97 ? -5.352 0.224 -14.188 1 94.19 97 ARG B C 1
ATOM 4188 O O . ARG B 1 97 ? -6.227 0.883 -14.75 1 94.19 97 ARG B O 1
ATOM 4195 N N . GLU B 1 98 ? -4.262 -0.076 -14.742 1 93.44 98 GLU B N 1
ATOM 4196 C CA . GLU B 1 98 ? -3.871 0.461 -16.047 1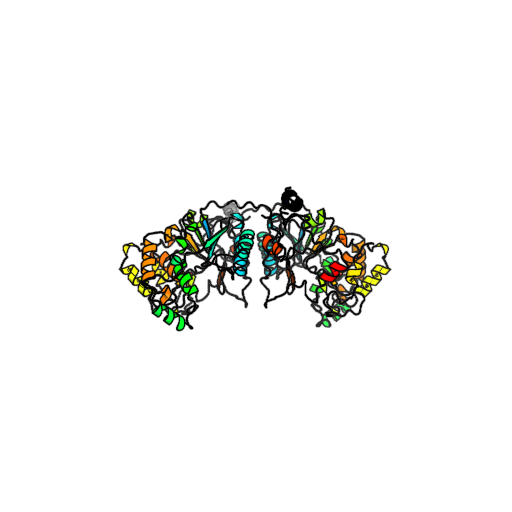 93.44 98 GLU B CA 1
ATOM 4197 C C . GLU B 1 98 ? -4.402 -0.407 -17.188 1 93.44 98 GLU B C 1
ATOM 4199 O O . GLU B 1 98 ? -4.52 0.055 -18.312 1 93.44 98 GLU B O 1
ATOM 4204 N N . TYR B 1 99 ? -4.723 -1.633 -16.875 1 97.25 99 TYR B N 1
ATOM 4205 C CA . TYR B 1 99 ? -5.051 -2.559 -17.953 1 97.25 99 TYR B CA 1
ATOM 4206 C C . TYR B 1 99 ? -6.484 -3.059 -17.828 1 97.25 99 TYR B C 1
ATOM 4208 O O . TYR B 1 99 ? -7.098 -3.467 -18.812 1 97.25 99 TYR B O 1
ATOM 4216 N N . LYS B 1 100 ? -6.984 -3.148 -16.641 1 97.69 100 LYS B N 1
ATOM 4217 C CA . LYS B 1 100 ? -8.375 -3.449 -16.328 1 97.69 100 LYS B CA 1
ATOM 4218 C C . LYS B 1 100 ? -8.758 -4.852 -16.781 1 97.69 100 LYS B C 1
ATOM 4220 O O . LYS B 1 100 ? -9.812 -5.043 -17.391 1 97.69 100 LYS B O 1
ATOM 4225 N N . TYR B 1 101 ? -7.844 -5.766 -16.656 1 98.62 101 TYR B N 1
ATOM 4226 C CA . TYR B 1 101 ? -8.195 -7.156 -16.906 1 98.62 101 TYR B CA 1
ATOM 4227 C C . TYR B 1 101 ? -9.242 -7.633 -15.906 1 98.62 101 TYR B C 1
ATOM 4229 O O . TYR B 1 101 ? -9.258 -7.191 -14.75 1 98.62 101 TYR B O 1
ATOM 4237 N N . PRO B 1 102 ? -10.055 -8.508 -16.312 1 98.56 102 PRO B N 1
ATOM 4238 C CA . PRO B 1 102 ? -11.117 -8.992 -15.422 1 98.56 102 PRO B CA 1
ATOM 4239 C C . PRO B 1 102 ? -10.586 -9.883 -14.305 1 98.56 102 PRO B C 1
ATOM 4241 O O . PRO B 1 102 ? -9.492 -10.453 -14.43 1 98.56 102 PRO B O 1
ATOM 4244 N N . TRP B 1 103 ? -11.414 -9.945 -13.211 1 98.75 103 TRP B N 1
ATOM 4245 C CA . TRP B 1 103 ? -11.188 -10.859 -12.086 1 98.75 103 TRP B CA 1
ATOM 4246 C C . TRP B 1 103 ? -12.188 -12.008 -12.109 1 98.75 103 TRP B C 1
ATOM 4248 O O . TRP B 1 103 ? -13.391 -11.789 -12.281 1 98.75 103 TRP B O 1
ATOM 4258 N N . VAL B 1 104 ? -11.711 -13.195 -11.953 1 98.81 104 VAL B N 1
ATOM 4259 C CA . VAL B 1 104 ? -12.578 -14.352 -11.766 1 98.81 104 VAL B CA 1
ATOM 4260 C C . VAL B 1 104 ? -12.352 -14.953 -10.383 1 98.81 104 VAL B C 1
ATOM 4262 O O . VAL B 1 104 ? -11.273 -15.477 -10.094 1 98.81 104 VAL B O 1
ATOM 4265 N N . PHE B 1 105 ? -13.367 -14.844 -9.586 1 98.88 105 PHE B N 1
ATOM 4266 C CA . PHE B 1 105 ? -13.336 -15.438 -8.25 1 98.88 105 PHE B CA 1
ATOM 4267 C C . PHE B 1 105 ? -14 -16.812 -8.258 1 98.88 105 PHE B C 1
ATOM 4269 O O . PHE B 1 105 ? -15.031 -17.016 -8.898 1 98.88 105 PHE B O 1
ATOM 4276 N N . MET B 1 106 ? -13.398 -17.75 -7.578 1 98.75 106 MET B N 1
ATOM 4277 C CA . MET B 1 106 ? -13.945 -19.109 -7.484 1 98.75 106 MET B CA 1
ATOM 4278 C C . MET B 1 106 ? -14.055 -19.547 -6.031 1 98.75 106 MET B C 1
ATOM 4280 O O . MET B 1 106 ? -13.203 -19.219 -5.207 1 98.75 106 MET B O 1
ATOM 4284 N N . ASN B 1 107 ? -15.047 -20.266 -5.711 1 98.5 107 ASN B N 1
ATOM 4285 C CA . ASN B 1 107 ? -15.352 -20.781 -4.379 1 98.5 107 ASN B CA 1
ATOM 4286 C C . ASN B 1 107 ? -16.141 -22.078 -4.441 1 98.5 107 ASN B C 1
ATOM 4288 O O . ASN B 1 107 ? -16.906 -22.297 -5.379 1 98.5 107 ASN B O 1
ATOM 4292 N N . ASP B 1 108 ? -15.906 -22.922 -3.445 1 97.56 108 ASP B N 1
ATOM 4293 C CA . ASP B 1 108 ? -16.688 -24.156 -3.395 1 97.56 108 ASP B CA 1
ATOM 4294 C C . ASP B 1 108 ? -18.031 -23.938 -2.719 1 97.56 108 ASP B C 1
ATOM 4296 O O . ASP B 1 108 ? -18.828 -24.859 -2.576 1 97.56 108 ASP B O 1
ATOM 4300 N N . GLU B 1 109 ? -18.312 -22.719 -2.307 1 97.81 109 GLU B N 1
ATOM 4301 C CA . GLU B 1 109 ? -19.594 -22.234 -1.815 1 97.81 109 GLU B CA 1
ATOM 4302 C C . GLU B 1 109 ? -20.016 -20.953 -2.535 1 97.81 109 GLU B C 1
ATOM 4304 O O . GLU B 1 109 ? -19.172 -20.219 -3.055 1 97.81 109 GLU B O 1
ATOM 4309 N N . PRO B 1 110 ? -21.312 -20.719 -2.553 1 98.12 110 PRO B N 1
ATOM 4310 C CA . PRO B 1 110 ? -21.734 -19.453 -3.174 1 98.12 110 PRO B CA 1
ATOM 4311 C C . PRO B 1 110 ? -21.188 -18.234 -2.459 1 98.12 110 PRO B C 1
ATOM 4313 O O . PRO B 1 110 ? -21.125 -18.203 -1.228 1 98.12 110 PRO B O 1
ATOM 4316 N N . PHE B 1 111 ? -20.844 -17.25 -3.225 1 98.56 111 PHE B N 1
ATOM 4317 C CA . PHE B 1 111 ? -20.375 -16 -2.65 1 98.56 111 PHE B CA 1
ATOM 4318 C C . PHE B 1 111 ? -21.531 -15.203 -2.059 1 98.56 111 PHE B C 1
ATOM 4320 O O . PHE B 1 111 ? -22.625 -15.172 -2.621 1 98.56 111 PHE B O 1
ATOM 4327 N N . ASP B 1 112 ? -21.266 -14.578 -0.966 1 97.12 112 ASP B N 1
ATOM 4328 C CA . ASP B 1 112 ? -22.312 -13.75 -0.382 1 97.12 112 ASP B CA 1
ATOM 4329 C C . ASP B 1 112 ? -22.297 -12.344 -0.973 1 97.12 112 ASP B C 1
ATOM 4331 O O . ASP B 1 112 ? -21.391 -12 -1.74 1 97.12 112 ASP B O 1
ATOM 4335 N N . GLU B 1 113 ? -23.312 -11.586 -0.665 1 94.94 113 GLU B N 1
ATOM 4336 C CA . GLU B 1 113 ? -23.516 -10.266 -1.252 1 94.94 113 GLU B CA 1
ATOM 4337 C C . GLU B 1 113 ? -22.375 -9.312 -0.867 1 94.94 113 GLU B C 1
ATOM 4339 O O . GLU B 1 113 ? -21.938 -8.508 -1.685 1 94.94 113 GLU B O 1
ATOM 4344 N N . GLU B 1 114 ? -21.953 -9.391 0.326 1 94.69 114 GLU B N 1
ATOM 4345 C CA . GLU B 1 114 ? -20.875 -8.516 0.792 1 94.69 114 GLU B CA 1
ATOM 4346 C C . GLU B 1 114 ? -19.594 -8.75 -0.004 1 94.69 114 GLU B C 1
ATOM 4348 O O . GLU B 1 114 ? -18.938 -7.793 -0.436 1 94.69 114 GLU B O 1
ATOM 4353 N N . PHE B 1 115 ? -19.266 -10.016 -0.147 1 97.88 115 PHE B N 1
ATOM 4354 C CA . PHE B 1 115 ? -18.062 -10.359 -0.905 1 97.88 115 PHE B CA 1
ATOM 4355 C C . PHE B 1 115 ? -18.141 -9.797 -2.318 1 97.88 115 PHE B C 1
ATOM 4357 O O . PHE B 1 115 ? -17.188 -9.172 -2.795 1 97.88 115 PHE B O 1
ATOM 4364 N N . VAL B 1 116 ? -19.234 -9.969 -2.951 1 97.69 116 VAL B N 1
ATOM 4365 C CA . VAL B 1 116 ? -19.422 -9.547 -4.336 1 97.69 116 VAL B CA 1
ATOM 4366 C C . VAL B 1 116 ? -19.344 -8.031 -4.426 1 97.69 116 VAL B C 1
ATOM 4368 O O . VAL B 1 116 ? -18.641 -7.484 -5.277 1 97.69 116 VAL B O 1
ATOM 4371 N N . GLU B 1 117 ? -20.016 -7.348 -3.584 1 93.81 117 GLU B N 1
ATOM 4372 C CA . GLU B 1 117 ? -20.047 -5.887 -3.609 1 93.81 117 GLU B CA 1
ATOM 4373 C C . GLU B 1 117 ? -18.656 -5.297 -3.396 1 93.81 117 GLU B C 1
ATOM 4375 O O . GLU B 1 117 ? -18.188 -4.48 -4.199 1 93.81 117 GLU B O 1
ATOM 4380 N N . LYS B 1 118 ? -18 -5.711 -2.404 1 95.88 118 LYS B N 1
ATOM 4381 C CA . LYS B 1 118 ? -16.734 -5.09 -2.02 1 95.88 118 LYS B CA 1
ATOM 4382 C C . LYS B 1 118 ? -15.633 -5.418 -3.025 1 95.88 118 LYS B C 1
ATOM 4384 O O . LYS B 1 118 ? -14.82 -4.559 -3.363 1 95.88 118 LYS B O 1
ATOM 4389 N N . THR B 1 119 ? -15.625 -6.633 -3.516 1 98.06 119 THR B N 1
ATOM 4390 C CA . THR B 1 119 ? -14.594 -6.984 -4.484 1 98.06 119 THR B CA 1
ATOM 4391 C C . THR B 1 119 ? -14.867 -6.324 -5.832 1 98.06 119 THR B C 1
ATOM 4393 O O . THR B 1 119 ? -13.938 -5.953 -6.551 1 98.06 119 THR B O 1
ATOM 4396 N N . SER B 1 120 ? -16.109 -6.195 -6.191 1 96.38 120 SER B N 1
ATOM 4397 C CA . SER B 1 120 ? -16.422 -5.504 -7.434 1 96.38 120 SER B CA 1
ATOM 4398 C C . SER B 1 120 ? -16.031 -4.031 -7.367 1 96.38 120 SER B C 1
ATOM 4400 O O . SER B 1 120 ? -15.594 -3.455 -8.359 1 96.38 120 SER B O 1
ATOM 4402 N N . LEU B 1 121 ? -16.203 -3.428 -6.246 1 93.69 121 LEU B N 1
ATOM 4403 C CA . LEU B 1 121 ? -15.844 -2.027 -6.059 1 93.69 121 LEU B CA 1
ATOM 4404 C C . LEU B 1 121 ? -14.328 -1.859 -6.02 1 93.69 121 LEU B C 1
ATOM 4406 O O . LEU B 1 121 ? -13.805 -0.805 -6.387 1 93.69 121 LEU B O 1
ATOM 4410 N N . MET B 1 122 ? -13.625 -2.906 -5.625 1 96.38 122 MET B N 1
ATOM 4411 C CA . MET B 1 122 ? -12.164 -2.887 -5.539 1 96.38 122 MET B CA 1
ATOM 4412 C C . MET B 1 122 ? -11.539 -3.031 -6.922 1 96.38 122 MET B C 1
ATOM 4414 O O . MET B 1 122 ? -10.469 -2.475 -7.184 1 96.38 122 MET B O 1
ATOM 4418 N N . ALA B 1 123 ? -12.195 -3.717 -7.773 1 96.69 123 ALA B N 1
ATOM 4419 C CA . ALA B 1 123 ? -11.648 -4.074 -9.078 1 96.69 123 ALA B CA 1
ATOM 4420 C C . ALA B 1 123 ? -11.781 -2.918 -10.07 1 96.69 123 ALA B C 1
ATOM 4422 O O . ALA B 1 123 ? -12.766 -2.168 -10.023 1 96.69 123 ALA B O 1
ATOM 4423 N N . SER B 1 124 ? -10.797 -2.812 -10.977 1 95.56 124 SER B N 1
ATOM 4424 C CA . SER B 1 124 ? -10.867 -1.828 -12.055 1 95.56 124 SER B CA 1
ATOM 4425 C C . SER B 1 124 ? -11.602 -2.387 -13.266 1 95.56 124 SER B C 1
ATOM 4427 O O . SER B 1 124 ? -12.148 -1.63 -14.07 1 95.56 124 SER B O 1
ATOM 4429 N N . GLY B 1 125 ? -11.586 -3.688 -13.445 1 96.56 125 GLY B N 1
ATOM 4430 C CA . GLY B 1 125 ? -12.266 -4.363 -14.539 1 96.56 125 GLY B CA 1
ATOM 4431 C C . GLY B 1 125 ? -13.469 -5.168 -14.086 1 96.56 125 GLY B C 1
ATOM 4432 O O . GLY B 1 125 ? -13.883 -5.078 -12.93 1 96.56 125 GLY B O 1
ATOM 4433 N N . GLU B 1 126 ? -14.016 -5.91 -15.008 1 97 126 GLU B N 1
ATOM 4434 C CA . GLU B 1 126 ? -15.172 -6.742 -14.695 1 97 126 GLU B CA 1
ATOM 4435 C C . GLU B 1 126 ? -14.82 -7.832 -13.688 1 97 126 GLU B C 1
ATOM 4437 O O . GLU B 1 126 ? -13.656 -8.25 -13.602 1 97 126 GLU B O 1
ATOM 4442 N N . THR B 1 127 ? -15.836 -8.211 -12.938 1 98.25 127 THR B N 1
ATOM 4443 C CA . THR B 1 127 ? -15.656 -9.281 -11.969 1 98.25 127 THR B CA 1
ATOM 4444 C C . THR B 1 127 ? -16.656 -10.406 -12.203 1 98.25 127 THR B C 1
ATOM 4446 O O . THR B 1 127 ? -17.812 -10.141 -12.562 1 98.25 127 THR B O 1
ATOM 4449 N N . TYR B 1 128 ? -16.203 -11.602 -12.023 1 98.62 128 TYR B N 1
ATOM 4450 C CA . TYR B 1 128 ? -17.031 -12.789 -12.148 1 98.62 128 TYR B CA 1
ATOM 4451 C C . TYR B 1 128 ? -16.906 -13.68 -10.922 1 98.62 128 TYR B C 1
ATOM 4453 O O . TYR B 1 128 ? -15.812 -13.836 -10.367 1 98.62 128 TYR B O 1
ATOM 4461 N N . TYR B 1 129 ? -17.984 -14.242 -10.523 1 98.69 129 TYR B N 1
ATOM 4462 C CA . TYR B 1 129 ? -18.062 -15.07 -9.328 1 98.69 129 TYR B CA 1
ATOM 4463 C C . TYR B 1 129 ? -18.562 -16.469 -9.664 1 98.69 129 TYR B C 1
ATOM 4465 O O . TYR B 1 129 ? -19.75 -16.656 -9.961 1 98.69 129 TYR B O 1
ATOM 4473 N N . GLU B 1 130 ? -17.672 -17.438 -9.555 1 98.31 130 GLU B N 1
ATOM 4474 C CA . GLU B 1 130 ? -17.969 -18.797 -10.031 1 98.31 130 GLU B CA 1
ATOM 4475 C C . GLU B 1 130 ? -18.047 -19.781 -8.867 1 98.31 130 GLU B C 1
ATOM 4477 O O . GLU B 1 130 ? -17.219 -19.75 -7.961 1 98.31 130 GLU B O 1
ATOM 4482 N N . LEU B 1 131 ? -19.047 -20.578 -8.898 1 98.5 131 LEU B N 1
ATOM 4483 C CA . LEU B 1 131 ? -19.156 -21.719 -7.988 1 98.5 131 LEU B CA 1
ATOM 4484 C C . LEU B 1 131 ? -18.453 -22.938 -8.57 1 98.5 131 LEU B C 1
ATOM 4486 O O . LEU B 1 131 ? -18.844 -23.438 -9.625 1 98.5 131 LEU B O 1
ATOM 4490 N N . VAL B 1 132 ? -17.5 -23.453 -7.871 1 98.38 132 VAL B N 1
ATOM 4491 C CA . VAL B 1 132 ? -16.797 -24.656 -8.32 1 98.38 132 VAL B CA 1
ATOM 4492 C C . VAL B 1 132 ? -17.703 -25.875 -8.18 1 98.38 132 VAL B C 1
ATOM 4494 O O . VAL B 1 132 ? -18.219 -26.156 -7.094 1 98.38 132 VAL B O 1
ATOM 4497 N N . PRO B 1 133 ? -17.906 -26.562 -9.242 1 97.81 133 PRO B N 1
ATOM 4498 C CA . PRO B 1 133 ? -18.734 -27.781 -9.125 1 97.81 133 PRO B CA 1
ATOM 4499 C C . PRO B 1 133 ? -18.141 -28.797 -8.148 1 97.81 133 PRO B C 1
ATOM 4501 O O . PRO B 1 133 ? -16.922 -28.969 -8.086 1 97.81 133 PRO B O 1
ATOM 4504 N N . ALA B 1 134 ? -18.984 -29.484 -7.477 1 97.06 134 ALA B N 1
ATOM 4505 C CA . ALA B 1 134 ? -18.562 -30.469 -6.484 1 97.06 134 ALA B CA 1
ATOM 4506 C C . ALA B 1 134 ? -17.672 -31.531 -7.117 1 97.06 134 ALA B C 1
ATOM 4508 O O . ALA B 1 134 ? -16.719 -32 -6.496 1 97.06 134 ALA B O 1
ATOM 4509 N N . GLU B 1 135 ? -17.953 -31.906 -8.328 1 96.69 135 GLU B N 1
ATOM 4510 C CA . GLU B 1 135 ? -17.203 -32.969 -9.031 1 96.69 135 GLU B CA 1
ATOM 4511 C C . GLU B 1 135 ? -15.766 -32.531 -9.289 1 96.69 135 GLU B C 1
ATOM 4513 O O . GLU B 1 135 ? -14.883 -33.375 -9.453 1 96.69 135 GLU B O 1
ATOM 4518 N N . HIS B 1 136 ? -15.547 -31.234 -9.375 1 97.62 136 HIS B N 1
ATOM 4519 C CA . HIS B 1 136 ? -14.203 -30.719 -9.625 1 97.62 136 HIS B CA 1
ATOM 4520 C C . HIS B 1 136 ? -13.484 -30.406 -8.32 1 97.62 136 HIS B C 1
ATOM 4522 O O . HIS B 1 136 ? -12.289 -30.109 -8.32 1 97.62 136 HIS B O 1
ATOM 4528 N N . TRP B 1 137 ? -14.188 -30.422 -7.203 1 97.75 137 TRP B N 1
ATOM 4529 C CA . TRP B 1 137 ? -13.617 -30 -5.922 1 97.75 137 TRP B CA 1
ATOM 4530 C C . TRP B 1 137 ? -13.375 -31.203 -5.016 1 97.75 137 TRP B C 1
ATOM 4532 O O . TRP B 1 137 ? -12.305 -31.344 -4.422 1 97.75 137 TRP B O 1
ATOM 4542 N N . GLN B 1 138 ? -14.328 -32.062 -4.957 1 96.88 138 GLN B N 1
ATOM 4543 C CA . GLN B 1 138 ? -14.297 -33.188 -4.039 1 96.88 138 GLN B CA 1
ATOM 4544 C C . GLN B 1 138 ? -13.383 -34.312 -4.566 1 96.88 138 GLN B C 1
ATOM 4546 O O . GLN B 1 138 ? -13.141 -34.406 -5.773 1 96.88 138 GLN B O 1
ATOM 4551 N N . PRO B 1 139 ? -12.922 -35.156 -3.604 1 96.81 139 PRO B N 1
ATOM 4552 C CA . PRO B 1 139 ? -12.125 -36.312 -4.074 1 96.81 139 PRO B CA 1
ATOM 4553 C C . PRO B 1 139 ? -12.859 -37.125 -5.117 1 96.81 139 PRO B C 1
ATOM 4555 O O . PRO B 1 139 ? -14.055 -37.406 -4.977 1 96.81 139 PRO B O 1
ATOM 4558 N N . PRO B 1 140 ? -12.164 -37.5 -6.168 1 96.5 140 PRO B N 1
ATOM 4559 C CA . PRO B 1 140 ? -12.797 -38.344 -7.188 1 96.5 140 PRO B CA 1
ATOM 4560 C C . PRO B 1 140 ? -13.273 -39.688 -6.637 1 96.5 140 PRO B C 1
ATOM 4562 O O . PRO B 1 140 ? -12.836 -40.094 -5.559 1 96.5 140 PRO B O 1
ATOM 4565 N N . PRO B 1 141 ? -14.086 -40.375 -7.453 1 94.88 141 PRO B N 1
ATOM 4566 C CA . PRO B 1 141 ? -14.703 -41.625 -6.961 1 94.88 141 PRO B CA 1
ATOM 4567 C C . PRO B 1 141 ? -13.688 -42.75 -6.75 1 94.88 141 PRO B C 1
ATOM 4569 O O . PRO B 1 141 ? -13.938 -43.656 -5.969 1 94.88 141 PRO B O 1
ATOM 4572 N N . TYR B 1 142 ? -12.617 -42.688 -7.375 1 95.31 142 TYR B N 1
ATOM 4573 C CA . TYR B 1 142 ? -11.648 -43.781 -7.266 1 95.31 142 TYR B CA 1
ATOM 4574 C C . TYR B 1 142 ? -10.789 -43.625 -6.016 1 95.31 142 TYR B C 1
ATOM 4576 O O . TYR B 1 142 ? -9.969 -44.469 -5.703 1 95.31 142 TYR B O 1
ATOM 4584 N N . ILE B 1 143 ? -10.891 -42.531 -5.293 1 96.75 143 ILE B N 1
ATOM 4585 C CA . ILE B 1 143 ? -10.18 -42.312 -4.035 1 96.75 143 ILE B CA 1
ATOM 4586 C C . ILE B 1 143 ? -10.891 -43.062 -2.91 1 96.75 143 ILE B C 1
ATOM 4588 O O . ILE B 1 143 ? -12.102 -42.938 -2.738 1 96.75 143 ILE B O 1
ATOM 4592 N N . ASN B 1 144 ? -10.172 -43.875 -2.178 1 96.44 144 ASN B N 1
ATOM 4593 C CA . ASN B 1 144 ? -10.703 -44.594 -1.021 1 96.44 144 ASN B CA 1
ATOM 4594 C C . ASN B 1 144 ? -10.953 -43.656 0.153 1 96.44 144 ASN B C 1
ATOM 4596 O O . ASN B 1 144 ? -10.008 -43.125 0.753 1 96.44 144 ASN B O 1
ATOM 4600 N N . LYS B 1 145 ? -12.133 -43.531 0.51 1 94.81 145 LYS B N 1
ATOM 4601 C CA . LYS B 1 145 ? -12.531 -42.562 1.528 1 94.81 145 LYS B CA 1
ATOM 4602 C C . LYS B 1 145 ? -11.961 -42.938 2.895 1 94.81 145 LYS B C 1
ATOM 4604 O O . LYS B 1 145 ? -11.547 -42.062 3.66 1 94.81 145 LYS B O 1
ATOM 4609 N N . THR B 1 146 ? -11.961 -44.188 3.172 1 95.94 146 THR B N 1
ATOM 4610 C CA . THR B 1 146 ? -11.445 -44.656 4.453 1 95.94 146 THR B CA 1
ATOM 4611 C C . THR B 1 146 ? -9.953 -44.344 4.578 1 95.94 146 THR B C 1
ATOM 4613 O O . THR B 1 146 ? -9.5 -43.844 5.617 1 95.94 146 THR B O 1
ATOM 4616 N N . ARG B 1 147 ? -9.266 -44.688 3.535 1 94.81 147 ARG B N 1
ATOM 4617 C CA . ARG B 1 147 ? -7.832 -44.406 3.521 1 94.81 147 ARG B CA 1
ATOM 4618 C C . ARG B 1 147 ? -7.57 -42.906 3.652 1 94.81 147 ARG B C 1
ATOM 4620 O O . ARG B 1 147 ? -6.664 -42.5 4.371 1 94.81 147 ARG B O 1
ATOM 4627 N N . LEU B 1 148 ? -8.312 -42.094 2.967 1 95.62 148 LEU B N 1
ATOM 4628 C CA . LEU B 1 148 ? -8.211 -40.656 3.049 1 95.62 148 LEU B CA 1
ATOM 4629 C C . LEU B 1 148 ? -8.461 -40.156 4.473 1 95.62 148 LEU B C 1
ATOM 4631 O O . LEU B 1 148 ? -7.668 -39.406 5.023 1 95.62 148 LEU B O 1
ATOM 4635 N N . ASP B 1 149 ? -9.477 -40.625 5.137 1 94.31 149 ASP B N 1
ATOM 4636 C CA . ASP B 1 149 ? -9.836 -40.219 6.484 1 94.31 149 ASP B CA 1
ATOM 4637 C C . ASP B 1 149 ? -8.758 -40.594 7.492 1 94.31 149 ASP B C 1
ATOM 4639 O O . ASP B 1 149 ? -8.445 -39.812 8.398 1 94.31 149 ASP B O 1
ATOM 4643 N N . GLU B 1 150 ? -8.273 -41.75 7.277 1 92.94 150 GLU B N 1
ATOM 4644 C CA . GLU B 1 150 ? -7.199 -42.188 8.156 1 92.94 150 GLU B CA 1
ATOM 4645 C C . GLU B 1 150 ? -5.973 -41.312 8.039 1 92.94 150 GLU B C 1
ATOM 4647 O O . GLU B 1 150 ? -5.352 -40.969 9.047 1 92.94 150 GLU B O 1
ATOM 4652 N N . ASN B 1 151 ? -5.637 -40.969 6.859 1 92.31 151 ASN B N 1
ATOM 4653 C CA . ASN B 1 151 ? -4.473 -40.125 6.66 1 92.31 151 ASN B CA 1
ATOM 4654 C C . ASN B 1 151 ? -4.711 -38.719 7.223 1 92.31 151 ASN B C 1
ATOM 4656 O O . ASN B 1 151 ? -3.805 -38.125 7.805 1 92.31 151 ASN B O 1
ATOM 4660 N N . LEU B 1 152 ? -5.879 -38.219 7.059 1 93.25 152 LEU B N 1
ATOM 4661 C CA . LEU B 1 152 ? -6.223 -36.906 7.621 1 93.25 152 LEU B CA 1
ATOM 4662 C C . LEU B 1 152 ? -6.012 -36.906 9.133 1 93.25 152 LEU B C 1
ATOM 4664 O O . LEU B 1 152 ? -5.48 -35.938 9.68 1 93.25 152 LEU B O 1
ATOM 4668 N N . ASN B 1 153 ? -6.305 -37.969 9.742 1 91.56 153 ASN B N 1
ATOM 4669 C CA . ASN B 1 153 ? -6.246 -38.062 11.195 1 91.56 153 ASN B CA 1
ATOM 4670 C C . ASN B 1 153 ? -4.812 -38.25 11.688 1 91.56 153 ASN B C 1
ATOM 4672 O O . ASN B 1 153 ? -4.5 -37.938 12.844 1 91.56 153 ASN B O 1
ATOM 4676 N N . THR B 1 154 ? -3.955 -38.688 10.828 1 88.81 154 THR B N 1
ATOM 4677 C CA . THR B 1 154 ? -2.609 -39 11.281 1 88.81 154 THR B CA 1
ATOM 4678 C C . THR B 1 154 ? -1.595 -38 10.75 1 88.81 154 THR B C 1
ATOM 4680 O O . THR B 1 154 ? -0.396 -38.125 11.008 1 88.81 154 THR B O 1
ATOM 4683 N N . SER B 1 155 ? -1.976 -37.062 10.008 1 88.69 155 SER B N 1
ATOM 4684 C CA . SER B 1 155 ? -1.073 -36.156 9.344 1 88.69 155 SER B CA 1
ATOM 4685 C C . SER B 1 155 ? -0.945 -34.844 10.141 1 88.69 155 SER B C 1
ATOM 4687 O O . SER B 1 155 ? -0.839 -33.75 9.555 1 88.69 155 SER B O 1
ATOM 4689 N N . THR B 1 156 ? -0.894 -34.906 11.383 1 83.12 156 THR B N 1
ATOM 4690 C CA . THR B 1 156 ? -0.855 -33.75 12.234 1 83.12 156 THR B CA 1
ATOM 4691 C C . THR B 1 156 ? 0.515 -33.062 12.164 1 83.12 156 THR B C 1
ATOM 4693 O O . THR B 1 156 ? 0.64 -31.875 12.43 1 83.12 156 THR B O 1
ATOM 4696 N N . ASN B 1 157 ? 1.526 -33.75 11.742 1 85.69 157 ASN B N 1
ATOM 4697 C CA . ASN B 1 157 ? 2.877 -33.219 11.672 1 85.69 157 ASN B CA 1
ATOM 4698 C C . ASN B 1 157 ? 3.217 -32.75 10.258 1 85.69 157 ASN B C 1
ATOM 4700 O O . ASN B 1 157 ? 4.332 -32.281 10.008 1 85.69 157 ASN B O 1
ATOM 4704 N N . VAL B 1 158 ? 2.334 -32.906 9.445 1 84.38 158 VAL B N 1
ATOM 4705 C CA . VAL B 1 158 ? 2.504 -32.5 8.062 1 84.38 158 VAL B CA 1
ATOM 4706 C C . VAL B 1 158 ? 1.826 -31.141 7.844 1 84.38 158 VAL B C 1
ATOM 4708 O O . VAL B 1 158 ? 0.69 -30.922 8.281 1 84.38 158 VAL B O 1
ATOM 4711 N N . LEU B 1 159 ? 2.543 -30.188 7.254 1 85.06 159 LEU B N 1
ATOM 4712 C CA . LEU B 1 159 ? 2.012 -28.859 6.984 1 85.06 159 LEU B CA 1
ATOM 4713 C C . LEU B 1 159 ? 0.681 -28.938 6.246 1 85.06 159 LEU B C 1
ATOM 4715 O O . LEU B 1 159 ? 0.627 -29.391 5.102 1 85.06 159 LEU B O 1
ATOM 4719 N N . TYR B 1 160 ? -0.38 -28.531 6.84 1 84.69 160 TYR B N 1
ATOM 4720 C CA . TYR B 1 160 ? -1.745 -28.547 6.328 1 84.69 160 TYR B CA 1
ATOM 4721 C C . TYR B 1 160 ? -2.227 -29.969 6.102 1 84.69 160 TYR B C 1
ATOM 4723 O O . TYR B 1 160 ? -3.197 -30.203 5.375 1 84.69 160 TYR B O 1
ATOM 4731 N N . GLY B 1 161 ? -1.607 -30.906 6.676 1 87.56 161 GLY B N 1
ATOM 4732 C CA . GLY B 1 161 ? -1.929 -32.312 6.473 1 87.56 161 GLY B CA 1
ATOM 4733 C C . GLY B 1 161 ? -3.307 -32.688 6.98 1 87.56 161 GLY B C 1
ATOM 4734 O O . GLY B 1 161 ? -3.945 -33.594 6.445 1 87.56 161 GLY B O 1
ATOM 4735 N N . PHE B 1 162 ? -3.768 -31.953 7.91 1 86.62 162 PHE B N 1
ATOM 4736 C CA . PHE B 1 162 ? -5.043 -32.281 8.547 1 86.62 162 PHE B CA 1
ATOM 4737 C C . PHE B 1 162 ? -6.203 -31.656 7.762 1 86.62 162 PHE B C 1
ATOM 4739 O O . PHE B 1 162 ? -7.367 -31.969 8.031 1 86.62 162 PHE B O 1
ATOM 4746 N N . SER B 1 163 ? -5.945 -30.938 6.77 1 92.25 163 SER B N 1
ATOM 4747 C CA . SER B 1 163 ? -6.977 -30.125 6.125 1 92.25 163 SER B CA 1
ATOM 4748 C C . SER B 1 163 ? -7.473 -30.797 4.844 1 92.25 163 SER B C 1
ATOM 4750 O O . SER B 1 163 ? -6.785 -30.766 3.82 1 92.25 163 SER B O 1
ATOM 4752 N N . ARG B 1 164 ? -8.656 -31.281 4.844 1 94 164 ARG B N 1
ATOM 4753 C CA . ARG B 1 164 ? -9.289 -31.859 3.656 1 94 164 ARG B CA 1
ATOM 4754 C C . ARG B 1 164 ? -9.453 -30.812 2.564 1 94 164 ARG B C 1
ATOM 4756 O O . ARG B 1 164 ? -9.203 -31.078 1.389 1 94 164 ARG B O 1
ATOM 4763 N N . SER B 1 165 ? -9.898 -29.641 3.021 1 94.5 165 SER B N 1
ATOM 4764 C CA . SER B 1 165 ? -10.133 -28.562 2.066 1 94.5 165 SER B CA 1
ATOM 4765 C C . SER B 1 165 ? -8.844 -28.172 1.349 1 94.5 165 SER B C 1
ATOM 4767 O O . SER B 1 165 ? -8.867 -27.844 0.162 1 94.5 165 SER B O 1
ATOM 4769 N N . TYR B 1 166 ? -7.82 -28.219 2.088 1 96 166 TYR B N 1
ATOM 4770 C CA . TYR B 1 166 ? -6.535 -27.891 1.476 1 96 166 TYR B CA 1
ATOM 4771 C C . TYR B 1 166 ? -6.16 -28.938 0.421 1 96 166 TYR B C 1
ATOM 4773 O O . TYR B 1 166 ? -5.656 -28.578 -0.648 1 96 166 TYR B O 1
ATOM 4781 N N . ARG B 1 167 ? -6.352 -30.203 0.683 1 96.81 167 ARG B N 1
ATOM 4782 C CA . ARG B 1 167 ? -6.074 -31.266 -0.277 1 96.81 167 ARG B CA 1
ATOM 4783 C C . ARG B 1 167 ? -6.938 -31.109 -1.527 1 96.81 167 ARG B C 1
ATOM 4785 O O . ARG B 1 167 ? -6.449 -31.281 -2.646 1 96.81 167 ARG B O 1
ATOM 4792 N N . ASN B 1 168 ? -8.195 -30.75 -1.327 1 97.44 168 ASN B N 1
ATOM 4793 C CA . ASN B 1 168 ? -9.086 -30.484 -2.449 1 97.44 168 ASN B CA 1
ATOM 4794 C C . ASN B 1 168 ? -8.594 -29.312 -3.293 1 97.44 168 ASN B C 1
ATOM 4796 O O . ASN B 1 168 ? -8.625 -29.375 -4.523 1 97.44 168 ASN B O 1
ATOM 4800 N N . MET B 1 169 ? -8.18 -28.281 -2.633 1 97.88 169 MET B N 1
ATOM 4801 C CA . MET B 1 169 ? -7.664 -27.094 -3.32 1 97.88 169 MET B CA 1
ATOM 4802 C C . MET B 1 169 ? -6.469 -27.469 -4.199 1 97.88 169 MET B C 1
ATOM 4804 O O . MET B 1 169 ? -6.398 -27.062 -5.359 1 97.88 169 MET B O 1
ATOM 4808 N N . CYS B 1 170 ? -5.551 -28.266 -3.645 1 98.06 170 CYS B N 1
ATOM 4809 C CA . CYS B 1 170 ? -4.355 -28.656 -4.379 1 98.06 170 CYS B CA 1
ATOM 4810 C C . CYS B 1 170 ? -4.723 -29.469 -5.617 1 98.06 170 CYS B C 1
ATOM 4812 O O . CYS B 1 170 ? -4.156 -29.266 -6.691 1 98.06 170 CYS B O 1
ATOM 4814 N N . HIS B 1 171 ? -5.645 -30.375 -5.461 1 98.5 171 HIS B N 1
ATOM 4815 C CA . HIS B 1 171 ? -6.121 -31.188 -6.578 1 98.5 171 HIS B CA 1
ATOM 4816 C C . HIS B 1 171 ? -6.812 -30.312 -7.629 1 98.5 171 HIS B C 1
ATOM 4818 O O . HIS B 1 171 ? -6.566 -30.469 -8.828 1 98.5 171 HIS B O 1
ATOM 4824 N N . PHE B 1 172 ? -7.578 -29.375 -7.188 1 98.56 172 PHE B N 1
ATOM 4825 C CA . PHE B 1 172 ? -8.312 -28.469 -8.062 1 98.56 172 PHE B CA 1
ATOM 4826 C C . PHE B 1 172 ? -7.355 -27.625 -8.891 1 98.56 172 PHE B C 1
ATOM 4828 O O . PHE B 1 172 ? -7.457 -27.578 -10.117 1 98.56 172 PHE B O 1
ATOM 4835 N N . TYR B 1 173 ? -6.363 -26.953 -8.211 1 98.5 173 TYR B N 1
ATOM 4836 C CA . TYR B 1 173 ? -5.414 -26.094 -8.906 1 98.5 173 TYR B CA 1
ATOM 4837 C C . TYR B 1 173 ? -4.551 -26.906 -9.867 1 98.5 173 TYR B C 1
ATOM 4839 O O . TYR B 1 173 ? -4.098 -26.391 -10.891 1 98.5 173 TYR B O 1
ATOM 4847 N N . SER B 1 174 ? -4.41 -28.188 -9.57 1 98.5 174 SER B N 1
ATOM 4848 C CA . SER B 1 174 ? -3.521 -29 -10.391 1 98.5 174 SER B CA 1
ATOM 4849 C C . SER B 1 174 ? -4.234 -29.5 -11.648 1 98.5 174 SER B C 1
ATOM 4851 O O . SER B 1 174 ? -3.594 -29.75 -12.672 1 98.5 174 SER B O 1
ATOM 4853 N N . GLY B 1 175 ? -5.617 -29.594 -11.547 1 98.44 175 GLY B N 1
ATOM 4854 C CA . GLY B 1 175 ? -6.16 -30.312 -12.68 1 98.44 175 GLY B CA 1
ATOM 4855 C C . GLY B 1 175 ? -7.52 -29.812 -13.117 1 98.44 175 GLY B C 1
ATOM 4856 O O . GLY B 1 175 ? -8.055 -30.25 -14.133 1 98.44 175 GLY B O 1
ATOM 4857 N N . PHE B 1 176 ? -8.047 -28.844 -12.406 1 98.38 176 PHE B N 1
ATOM 4858 C CA . PHE B 1 176 ? -9.445 -28.578 -12.727 1 98.38 176 PHE B CA 1
ATOM 4859 C C . PHE B 1 176 ? -9.68 -27.078 -12.914 1 98.38 176 PHE B C 1
ATOM 4861 O O . PHE B 1 176 ? -10.68 -26.672 -13.516 1 98.38 176 PHE B O 1
ATOM 4868 N N . PHE B 1 177 ? -8.82 -26.219 -12.383 1 98.31 177 PHE B N 1
ATOM 4869 C CA . PHE B 1 177 ? -9.102 -24.797 -12.453 1 98.31 177 PHE B CA 1
ATOM 4870 C C . PHE B 1 177 ? -9.203 -24.328 -13.898 1 98.31 177 PHE B C 1
ATOM 4872 O O . PHE B 1 177 ? -10.086 -23.547 -14.242 1 98.31 177 PHE B O 1
ATOM 4879 N N . TYR B 1 178 ? -8.406 -24.859 -14.82 1 98.25 178 TYR B N 1
ATOM 4880 C CA . TYR B 1 178 ? -8.375 -24.422 -16.203 1 98.25 178 TYR B CA 1
ATOM 4881 C C . TYR B 1 178 ? -9.508 -25.031 -17.016 1 98.25 178 TYR B C 1
ATOM 4883 O O . TYR B 1 178 ? -9.68 -24.75 -18.188 1 98.25 178 TYR B O 1
ATOM 4891 N N . LYS B 1 179 ? -10.25 -25.891 -16.375 1 97.81 179 LYS B N 1
ATOM 4892 C CA . LYS B 1 179 ? -11.391 -26.547 -17.016 1 97.81 179 LYS B CA 1
ATOM 4893 C C . LYS B 1 179 ? -12.695 -25.828 -16.672 1 97.81 179 LYS B C 1
ATOM 4895 O O . LYS B 1 179 ? -13.75 -26.156 -17.219 1 97.81 179 LYS B O 1
ATOM 4900 N N . GLN B 1 180 ? -12.617 -24.891 -15.758 1 98.12 180 GLN B N 1
ATOM 4901 C CA . GLN B 1 180 ? -13.82 -24.156 -15.391 1 98.12 180 GLN B CA 1
ATOM 4902 C C . GLN B 1 180 ? -14.383 -23.391 -16.594 1 98.12 180 GLN B C 1
ATOM 4904 O O . GLN B 1 180 ? -13.625 -22.812 -17.375 1 98.12 180 GLN B O 1
ATOM 4909 N N . GLU B 1 181 ? -15.664 -23.328 -16.688 1 97.44 181 GLU B N 1
ATOM 4910 C CA . GLU B 1 181 ? -16.359 -22.75 -17.844 1 97.44 181 GLU B CA 1
ATOM 4911 C C . GLU B 1 181 ? -15.898 -21.328 -18.094 1 97.44 181 GLU B C 1
ATOM 4913 O O . GLU B 1 181 ? -15.578 -20.969 -19.234 1 97.44 181 GLU B O 1
ATOM 4918 N N . ARG B 1 182 ? -15.805 -20.531 -17.109 1 96.94 182 ARG B N 1
ATOM 4919 C CA . ARG B 1 182 ? -15.438 -19.109 -17.234 1 96.94 182 ARG B CA 1
ATOM 4920 C C . ARG B 1 182 ? -14.039 -18.953 -17.812 1 96.94 182 ARG B C 1
ATOM 4922 O O . ARG B 1 182 ? -13.75 -17.969 -18.484 1 96.94 182 ARG B O 1
ATOM 4929 N N . LEU B 1 183 ? -13.156 -19.953 -17.594 1 98.31 183 LEU B N 1
ATOM 4930 C CA . LEU B 1 183 ? -11.758 -19.812 -17.984 1 98.31 183 LEU B CA 1
ATOM 4931 C C . LEU B 1 183 ? -11.539 -20.359 -19.391 1 98.31 183 LEU B C 1
ATOM 4933 O O . LEU B 1 183 ? -10.484 -20.125 -20 1 98.31 183 LEU B O 1
ATOM 4937 N N . LEU B 1 184 ? -12.523 -20.984 -19.984 1 97.25 184 LEU B N 1
ATOM 4938 C CA . LEU B 1 184 ? -12.367 -21.609 -21.297 1 97.25 184 LEU B CA 1
ATOM 4939 C C . LEU B 1 184 ? -12.133 -20.578 -22.391 1 97.25 184 LEU B C 1
ATOM 4941 O O . LEU B 1 184 ? -11.523 -20.875 -23.422 1 97.25 184 LEU B O 1
ATOM 4945 N N . ASN B 1 185 ? -12.555 -19.375 -22.109 1 91.88 185 ASN B N 1
ATOM 4946 C CA . ASN B 1 185 ? -12.438 -18.344 -23.141 1 91.88 185 ASN B CA 1
ATOM 4947 C C . ASN B 1 185 ? -11.18 -17.5 -22.953 1 91.88 185 ASN B C 1
ATOM 4949 O O . ASN B 1 185 ? -10.969 -16.531 -23.672 1 91.88 185 ASN B O 1
ATOM 4953 N N . TYR B 1 186 ? -10.367 -17.812 -21.984 1 98.5 186 TYR B N 1
ATOM 4954 C CA . TYR B 1 186 ? -9.164 -17.031 -21.75 1 98.5 186 TYR B CA 1
ATOM 4955 C C . TYR B 1 186 ? -7.922 -17.797 -22.188 1 98.5 186 TYR B C 1
ATOM 4957 O O . TYR B 1 186 ? -7.918 -19.016 -22.219 1 98.5 186 TYR B O 1
ATOM 4965 N N . GLU B 1 187 ? -6.914 -17.047 -22.531 1 98.62 187 GLU B N 1
ATOM 4966 C CA . GLU B 1 187 ? -5.629 -17.609 -22.938 1 98.62 187 GLU B CA 1
ATOM 4967 C C . GLU B 1 187 ? -4.617 -17.531 -21.797 1 98.62 187 GLU B C 1
ATOM 4969 O O . GLU B 1 187 ? -3.736 -18.391 -21.672 1 98.62 187 GLU B O 1
ATOM 4974 N N . TRP B 1 188 ? -4.73 -16.484 -20.984 1 98.81 188 TRP B N 1
ATOM 4975 C CA . TRP B 1 188 ? -3.771 -16.25 -19.906 1 98.81 188 TRP B CA 1
ATOM 4976 C C . TRP B 1 188 ? -4.48 -16.109 -18.562 1 98.81 188 TRP B C 1
ATOM 4978 O O . TRP B 1 188 ? -5.609 -15.617 -18.5 1 98.81 188 TRP B O 1
ATOM 4988 N N . TYR B 1 189 ? -3.816 -16.578 -17.578 1 98.81 189 TYR B N 1
ATOM 4989 C CA . TYR B 1 189 ? -4.309 -16.312 -16.234 1 98.81 189 TYR B CA 1
ATOM 4990 C C . TYR B 1 189 ? -3.188 -15.82 -15.328 1 98.81 189 TYR B C 1
ATOM 4992 O O . TYR B 1 189 ? -2.012 -16.094 -15.578 1 98.81 189 TYR B O 1
ATOM 5000 N N . PHE B 1 190 ? -3.523 -15.047 -14.375 1 98.88 190 PHE B N 1
ATOM 5001 C CA . PHE B 1 190 ? -2.707 -14.602 -13.25 1 98.88 190 PHE B CA 1
ATOM 5002 C C . PHE B 1 190 ? -3.314 -15.055 -11.93 1 98.88 190 PHE B C 1
ATOM 5004 O O . PHE B 1 190 ? -4.375 -14.57 -11.531 1 98.88 190 PHE B O 1
ATOM 5011 N N . ARG B 1 191 ? -2.641 -15.977 -11.242 1 98.75 191 ARG B N 1
ATOM 5012 C CA . ARG B 1 191 ? -3.143 -16.453 -9.953 1 98.75 191 ARG B CA 1
ATOM 5013 C C . ARG B 1 191 ? -2.814 -15.461 -8.844 1 98.75 191 ARG B C 1
ATOM 5015 O O . ARG B 1 191 ? -1.657 -15.07 -8.664 1 98.75 191 ARG B O 1
ATOM 5022 N N . VAL B 1 192 ? -3.801 -15.062 -8.141 1 98.69 192 VAL B N 1
ATOM 5023 C CA . VAL B 1 192 ? -3.67 -14.18 -6.988 1 98.69 192 VAL B CA 1
ATOM 5024 C C . VAL B 1 192 ? -4.293 -14.828 -5.758 1 98.69 192 VAL B C 1
ATOM 5026 O O . VAL B 1 192 ? -5.465 -15.219 -5.777 1 98.69 192 VAL B O 1
ATOM 5029 N N . ASP B 1 193 ? -3.541 -14.977 -4.719 1 97.94 193 ASP B N 1
ATOM 5030 C CA . ASP B 1 193 ? -4.062 -15.5 -3.461 1 97.94 193 ASP B CA 1
ATOM 5031 C C . ASP B 1 193 ? -4.43 -14.359 -2.508 1 97.94 193 ASP B C 1
ATOM 5033 O O . ASP B 1 193 ? -3.963 -13.234 -2.668 1 97.94 193 ASP B O 1
ATOM 5037 N N . PRO B 1 194 ? -5.348 -14.641 -1.571 1 97.31 194 PRO B N 1
ATOM 5038 C CA . PRO B 1 194 ? -5.543 -13.648 -0.513 1 97.31 194 PRO B CA 1
ATOM 5039 C C . PRO B 1 194 ? -4.281 -13.406 0.306 1 97.31 194 PRO B C 1
ATOM 5041 O O . PRO B 1 194 ? -3.402 -14.266 0.371 1 97.31 194 PRO B O 1
ATOM 5044 N N . ASP B 1 195 ? -4.133 -12.234 0.861 1 95.06 195 ASP B N 1
ATOM 5045 C CA . ASP B 1 195 ? -3.102 -11.852 1.822 1 95.06 195 ASP B CA 1
ATOM 5046 C C . ASP B 1 195 ? -1.722 -11.82 1.168 1 95.06 195 ASP B C 1
ATOM 5048 O O . ASP B 1 195 ? -0.714 -12.102 1.82 1 95.06 195 ASP B O 1
ATOM 5052 N N . VAL B 1 196 ? -1.694 -11.633 -0.113 1 97.12 196 VAL B N 1
ATOM 5053 C CA . VAL B 1 196 ? -0.421 -11.438 -0.797 1 97.12 196 VAL B CA 1
ATOM 5054 C C . VAL B 1 196 ? -0.21 -9.945 -1.08 1 97.12 196 VAL B C 1
ATOM 5056 O O . VAL B 1 196 ? -1.144 -9.148 -0.97 1 97.12 196 VAL B O 1
ATOM 5059 N N . GLU B 1 197 ? 1.031 -9.578 -1.401 1 96.31 197 GLU B N 1
ATOM 5060 C CA . GLU B 1 197 ? 1.358 -8.188 -1.691 1 96.31 197 GLU B CA 1
ATOM 5061 C C . GLU B 1 197 ? 2.412 -8.086 -2.791 1 96.31 197 GLU B C 1
ATOM 5063 O O . GLU B 1 197 ? 3.348 -8.883 -2.838 1 96.31 197 GLU B O 1
ATOM 5068 N N . TYR B 1 198 ? 2.273 -7.117 -3.633 1 97.81 198 TYR B N 1
ATOM 5069 C CA . TYR B 1 198 ? 3.225 -6.805 -4.695 1 97.81 198 TYR B CA 1
ATOM 5070 C C . TYR B 1 198 ? 4.016 -5.547 -4.371 1 97.81 198 TYR B C 1
ATOM 5072 O O . TYR B 1 198 ? 3.436 -4.492 -4.105 1 97.81 198 TYR B O 1
ATOM 5080 N N . MET B 1 199 ? 5.324 -5.621 -4.469 1 96.19 199 MET B N 1
ATOM 5081 C CA . MET B 1 199 ? 6.195 -4.613 -3.871 1 96.19 199 MET B CA 1
ATOM 5082 C C . MET B 1 199 ? 6.512 -3.51 -4.875 1 96.19 199 MET B C 1
ATOM 5084 O O . MET B 1 199 ? 6.895 -2.402 -4.484 1 96.19 199 MET B O 1
ATOM 5088 N N . CYS B 1 200 ? 6.457 -3.805 -6.203 1 96.69 200 CYS B N 1
ATOM 5089 C CA . CYS B 1 200 ? 6.941 -2.871 -7.211 1 96.69 200 CYS B CA 1
ATOM 5090 C C . CYS B 1 200 ? 5.875 -2.611 -8.273 1 96.69 200 CYS B C 1
ATOM 5092 O O . CYS B 1 200 ? 5.02 -3.463 -8.523 1 96.69 200 CYS B O 1
ATOM 5094 N N . ASP B 1 201 ? 5.918 -1.439 -8.867 1 96.44 201 ASP B N 1
ATOM 5095 C CA . ASP B 1 201 ? 5.109 -1.229 -10.062 1 96.44 201 ASP B CA 1
ATOM 5096 C C . ASP B 1 201 ? 5.594 -2.104 -11.219 1 96.44 201 ASP B C 1
ATOM 5098 O O . ASP B 1 201 ? 6.801 -2.209 -11.461 1 96.44 201 ASP B O 1
ATOM 5102 N N . PHE B 1 202 ? 4.633 -2.719 -11.914 1 96.44 202 PHE B N 1
ATOM 5103 C CA . PHE B 1 202 ? 5.051 -3.578 -13.016 1 96.44 202 PHE B CA 1
ATOM 5104 C C . PHE B 1 202 ? 5.625 -2.752 -14.164 1 96.44 202 PHE B C 1
ATOM 5106 O O . PHE B 1 202 ? 6.723 -3.033 -14.648 1 96.44 202 PHE B O 1
ATOM 5113 N N . GLN B 1 203 ? 4.867 -1.692 -14.602 1 93.5 203 GLN B N 1
ATOM 5114 C CA . GLN B 1 203 ? 5.234 -0.745 -15.648 1 93.5 203 GLN B CA 1
ATOM 5115 C C . GLN B 1 203 ? 5.238 -1.415 -17.016 1 93.5 203 GLN B C 1
ATOM 5117 O O . GLN B 1 203 ? 5.891 -0.935 -17.953 1 93.5 203 GLN B O 1
ATOM 5122 N N . TYR B 1 204 ? 4.699 -2.547 -17.125 1 94.75 204 TYR B N 1
ATOM 5123 C CA . TYR B 1 204 ? 4.422 -3.291 -18.344 1 94.75 204 TYR B CA 1
ATOM 5124 C C . TYR B 1 204 ? 3.311 -4.309 -18.125 1 94.75 204 TYR B C 1
ATOM 5126 O O . TYR B 1 204 ? 2.898 -4.551 -17 1 94.75 204 TYR B O 1
ATOM 5134 N N . ASP B 1 205 ? 2.756 -4.75 -19.188 1 97.31 205 ASP B N 1
ATOM 5135 C CA . ASP B 1 205 ? 1.796 -5.848 -19.141 1 97.31 205 ASP B CA 1
ATOM 5136 C C . ASP B 1 205 ? 2.508 -7.199 -19.109 1 97.31 205 ASP B C 1
ATOM 5138 O O . ASP B 1 205 ? 3.115 -7.613 -20.094 1 97.31 205 ASP B O 1
ATOM 5142 N N . PRO B 1 206 ? 2.432 -7.883 -18 1 98 206 PRO B N 1
ATOM 5143 C CA . PRO B 1 206 ? 3.17 -9.148 -17.891 1 98 206 PRO B CA 1
ATOM 5144 C C . PRO B 1 206 ? 2.672 -10.203 -18.875 1 98 206 PRO B C 1
ATOM 5146 O O . PRO B 1 206 ? 3.445 -11.055 -19.312 1 98 206 PRO B O 1
ATOM 5149 N N . PHE B 1 207 ? 1.388 -10.164 -19.234 1 98.56 207 PHE B N 1
ATOM 5150 C CA . PHE B 1 207 ? 0.862 -11.086 -20.25 1 98.56 207 PHE B CA 1
ATOM 5151 C C . PHE B 1 207 ? 1.494 -10.812 -21.609 1 98.56 207 PHE B C 1
ATOM 5153 O O . PHE B 1 207 ? 1.907 -11.75 -22.297 1 98.56 207 PHE B O 1
ATOM 5160 N N . GLN B 1 208 ? 1.56 -9.57 -21.922 1 97.5 208 GLN B N 1
ATOM 5161 C CA . GLN B 1 208 ? 2.178 -9.172 -23.188 1 97.5 208 GLN B CA 1
ATOM 5162 C C . GLN B 1 208 ? 3.656 -9.555 -23.219 1 97.5 208 GLN B C 1
ATOM 5164 O O . GLN B 1 208 ? 4.156 -10.039 -24.234 1 97.5 208 GLN B O 1
ATOM 5169 N N . LEU B 1 209 ? 4.316 -9.305 -22.125 1 96.31 209 LEU B N 1
ATOM 5170 C CA . LEU B 1 209 ? 5.727 -9.68 -22.031 1 96.31 209 LEU B CA 1
ATOM 5171 C C . LEU B 1 209 ? 5.918 -11.156 -22.328 1 96.31 209 LEU B C 1
ATOM 5173 O O . LEU B 1 209 ? 6.789 -11.531 -23.125 1 96.31 209 LEU B O 1
ATOM 5177 N N . LEU B 1 210 ? 5.137 -12.008 -21.703 1 97.81 210 LEU B N 1
ATOM 5178 C CA . LEU B 1 210 ? 5.273 -13.445 -21.891 1 97.81 210 LEU B CA 1
ATOM 5179 C C . LEU B 1 210 ? 4.977 -13.836 -23.328 1 97.81 210 LEU B C 1
ATOM 5181 O O . LEU B 1 210 ? 5.746 -14.57 -23.953 1 97.81 210 LEU B O 1
ATOM 5185 N N . ARG B 1 211 ? 3.93 -13.289 -23.875 1 97.31 211 ARG B N 1
ATOM 5186 C CA . ARG B 1 211 ? 3.562 -13.617 -25.25 1 97.31 211 ARG B CA 1
ATOM 5187 C C . ARG B 1 211 ? 4.652 -13.188 -26.219 1 97.31 211 ARG B C 1
ATOM 5189 O O . ARG B 1 211 ? 5.109 -13.992 -27.047 1 97.31 211 ARG B O 1
ATOM 5196 N N . GLU B 1 212 ? 5.137 -11.977 -26.109 1 95.69 212 GLU B N 1
ATOM 5197 C CA . GLU B 1 212 ? 6.066 -11.398 -27.078 1 95.69 212 GLU B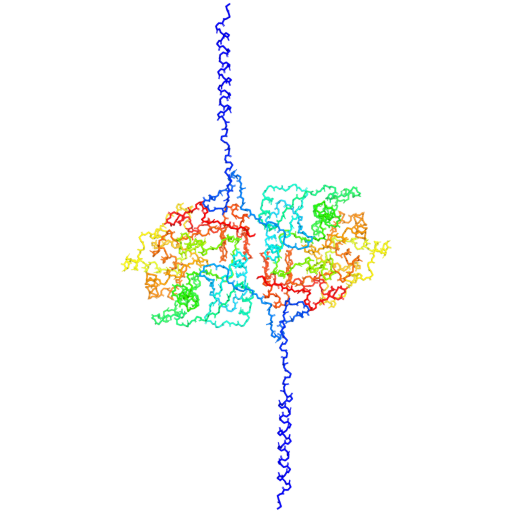 CA 1
ATOM 5198 C C . GLU B 1 212 ? 7.438 -12.07 -26.984 1 95.69 212 GLU B C 1
ATOM 5200 O O . GLU B 1 212 ? 8.195 -12.07 -27.969 1 95.69 212 GLU B O 1
ATOM 5205 N N . ASN B 1 213 ? 7.715 -12.625 -25.844 1 94.12 213 ASN B N 1
ATOM 5206 C CA . ASN B 1 213 ? 9.016 -13.266 -25.672 1 94.12 213 ASN B CA 1
ATOM 5207 C C . ASN B 1 213 ? 8.914 -14.781 -25.75 1 94.12 213 ASN B C 1
ATOM 5209 O O . ASN B 1 213 ? 9.82 -15.492 -25.297 1 94.12 213 ASN B O 1
ATOM 5213 N N . ASN B 1 214 ? 7.812 -15.289 -26.156 1 95.88 214 ASN B N 1
ATOM 5214 C CA . ASN B 1 214 ? 7.57 -16.719 -26.359 1 95.88 214 ASN B CA 1
ATOM 5215 C C . ASN B 1 214 ? 7.672 -17.5 -25.062 1 95.88 214 ASN B C 1
ATOM 5217 O O . ASN B 1 214 ? 8.32 -18.547 -25.016 1 95.88 214 ASN B O 1
ATOM 5221 N N . LYS B 1 215 ? 7.152 -16.906 -24.047 1 97.44 215 LYS B N 1
ATOM 5222 C CA . LYS B 1 215 ? 7.055 -17.578 -22.75 1 97.44 215 LYS B CA 1
ATOM 5223 C C . LYS B 1 215 ? 5.641 -18.094 -22.516 1 97.44 215 LYS B C 1
ATOM 5225 O O . LYS B 1 215 ? 4.676 -17.578 -23.094 1 97.44 215 LYS B O 1
ATOM 5230 N N . ILE B 1 216 ? 5.523 -19.125 -21.641 1 98.31 216 ILE B N 1
ATOM 5231 C CA . ILE B 1 216 ? 4.188 -19.656 -21.406 1 98.31 216 ILE B CA 1
ATOM 5232 C C . ILE B 1 216 ? 3.912 -19.703 -19.906 1 98.31 216 ILE B C 1
ATOM 5234 O O . ILE B 1 216 ? 2.783 -19.969 -19.484 1 98.31 216 ILE B O 1
ATOM 5238 N N . TYR B 1 217 ? 4.934 -19.469 -19.109 1 98.44 217 TYR B N 1
ATOM 5239 C CA . TYR B 1 217 ? 4.824 -19.578 -17.656 1 98.44 217 TYR B CA 1
ATOM 5240 C C . TYR B 1 217 ? 5.766 -18.594 -16.969 1 98.44 217 TYR B C 1
ATOM 5242 O O . TYR B 1 217 ? 6.883 -18.375 -17.438 1 98.44 217 TYR B O 1
ATOM 5250 N N . GLY B 1 218 ? 5.266 -17.984 -15.891 1 98.19 218 GLY B N 1
ATOM 5251 C CA . GLY B 1 218 ? 6.078 -17.062 -15.133 1 98.19 218 GLY B CA 1
ATOM 5252 C C . GLY B 1 218 ? 5.949 -17.234 -13.633 1 98.19 218 GLY B C 1
ATOM 5253 O O . GLY B 1 218 ? 4.855 -17.516 -13.125 1 98.19 218 GLY B O 1
ATOM 5254 N N . PHE B 1 219 ? 7.121 -17.094 -12.93 1 97.75 219 PHE B N 1
ATOM 5255 C CA . PHE B 1 219 ? 7.152 -17.188 -11.477 1 97.75 219 PHE B CA 1
ATOM 5256 C C . PHE B 1 219 ? 8.008 -16.078 -10.867 1 97.75 219 PHE B C 1
ATOM 5258 O O . PHE B 1 219 ? 8.734 -15.391 -11.586 1 97.75 219 PHE B O 1
ATOM 5265 N N . VAL B 1 220 ? 7.875 -15.922 -9.539 1 96.81 220 VAL B N 1
ATOM 5266 C CA . VAL B 1 220 ? 8.703 -14.938 -8.844 1 96.81 220 VAL B CA 1
ATOM 5267 C C . VAL B 1 220 ? 9.594 -15.641 -7.824 1 96.81 220 VAL B C 1
ATOM 5269 O O . VAL B 1 220 ? 10.789 -15.352 -7.734 1 96.81 220 VAL B O 1
ATOM 5272 N N . ILE B 1 221 ? 9.055 -16.625 -7.133 1 96.19 221 ILE B N 1
ATOM 5273 C CA . ILE B 1 221 ? 9.789 -17.297 -6.062 1 96.19 221 ILE B CA 1
ATOM 5274 C C . ILE B 1 221 ? 9.953 -18.766 -6.395 1 96.19 221 ILE B C 1
ATOM 5276 O O . ILE B 1 221 ? 9.016 -19.406 -6.879 1 96.19 221 ILE B O 1
ATOM 5280 N N . ALA B 1 222 ? 11.109 -19.281 -6.18 1 95.44 222 ALA B N 1
ATOM 5281 C CA . ALA B 1 222 ? 11.406 -20.703 -6.23 1 95.44 222 ALA B CA 1
ATOM 5282 C C . ALA B 1 222 ? 12.031 -21.172 -4.918 1 95.44 222 ALA B C 1
ATOM 5284 O O . ALA B 1 222 ? 13.039 -20.625 -4.469 1 95.44 222 ALA B O 1
ATOM 5285 N N . ILE B 1 223 ? 11.414 -22.203 -4.336 1 93.62 223 ILE B N 1
ATOM 5286 C CA . ILE B 1 223 ? 11.859 -22.641 -3.021 1 93.62 223 ILE B CA 1
ATOM 5287 C C . ILE B 1 223 ? 11.703 -24.156 -2.904 1 93.62 223 ILE B C 1
ATOM 5289 O O . ILE B 1 223 ? 11.086 -24.781 -3.762 1 93.62 223 ILE B O 1
ATOM 5293 N N . THR B 1 224 ? 12.266 -24.672 -1.859 1 92.25 224 THR B N 1
ATOM 5294 C CA . THR B 1 224 ? 12.164 -26.109 -1.664 1 92.25 224 THR B CA 1
ATOM 5295 C C . THR B 1 224 ? 10.883 -26.469 -0.917 1 92.25 224 THR B C 1
ATOM 5297 O O . THR B 1 224 ? 10.445 -25.734 -0.038 1 92.25 224 THR B O 1
ATOM 5300 N N . GLU B 1 225 ? 10.375 -27.609 -1.257 1 92.44 225 GLU B N 1
ATOM 5301 C CA . GLU B 1 225 ? 9.242 -28.203 -0.563 1 92.44 225 GLU B CA 1
ATOM 5302 C C . GLU B 1 225 ? 9.695 -29.031 0.632 1 92.44 225 GLU B C 1
ATOM 5304 O O . GLU B 1 225 ? 10.875 -29.375 0.741 1 92.44 225 GLU B O 1
ATOM 5309 N N . PHE B 1 226 ? 8.727 -29.328 1.506 1 89.75 226 PHE B N 1
ATOM 5310 C CA . PHE B 1 226 ? 8.977 -30.312 2.561 1 89.75 226 PHE B CA 1
ATOM 5311 C C . PHE B 1 226 ? 8.766 -31.734 2.045 1 89.75 226 PHE B C 1
ATOM 5313 O O . PHE B 1 226 ? 7.715 -32.031 1.48 1 89.75 226 PHE B O 1
ATOM 5320 N N . GLU B 1 227 ? 9.688 -32.5 2.307 1 90.88 227 GLU B N 1
ATOM 5321 C CA . GLU B 1 227 ? 9.641 -33.844 1.762 1 90.88 227 GLU B CA 1
ATOM 5322 C C . GLU B 1 227 ? 8.438 -34.625 2.299 1 90.88 227 GLU B C 1
ATOM 5324 O O . GLU B 1 227 ? 7.836 -35.438 1.581 1 90.88 227 GLU B O 1
ATOM 5329 N N . ASN B 1 228 ? 8.102 -34.406 3.498 1 91.81 228 ASN B N 1
ATOM 5330 C CA . ASN B 1 228 ? 7.031 -35.156 4.121 1 91.81 228 ASN B CA 1
ATOM 5331 C C . ASN B 1 228 ? 5.66 -34.75 3.582 1 91.81 228 ASN B C 1
ATOM 5333 O O . ASN B 1 228 ? 4.66 -35.438 3.857 1 91.81 228 ASN B O 1
ATOM 5337 N N . THR B 1 229 ? 5.594 -33.75 2.771 1 93.81 229 THR B N 1
ATOM 5338 C CA . THR B 1 229 ? 4.328 -33.344 2.154 1 93.81 229 THR B CA 1
ATOM 5339 C C . THR B 1 229 ? 4.129 -34.062 0.825 1 93.81 229 THR B C 1
ATOM 5341 O O . THR B 1 229 ? 3.012 -34.125 0.307 1 93.81 229 THR B O 1
ATOM 5344 N N . VAL B 1 230 ? 5.238 -34.594 0.319 1 95 230 VAL B N 1
ATOM 5345 C CA . VAL B 1 230 ? 5.145 -35.219 -0.998 1 95 230 VAL B CA 1
ATOM 5346 C C . VAL B 1 230 ? 5.988 -36.5 -1.028 1 95 230 VAL B C 1
ATOM 5348 O O . VAL B 1 230 ? 6.805 -36.688 -1.934 1 95 230 VAL B O 1
ATOM 5351 N N . PRO B 1 231 ? 5.777 -37.344 -0.192 1 93.19 231 PRO B N 1
ATOM 5352 C CA . PRO B 1 231 ? 6.703 -38.469 -0.036 1 93.19 231 PRO B CA 1
ATOM 5353 C C . PRO B 1 231 ? 6.77 -39.375 -1.277 1 93.19 231 PRO B C 1
ATOM 5355 O O . PRO B 1 231 ? 7.828 -39.906 -1.59 1 93.19 231 PRO B O 1
ATOM 5358 N N . THR B 1 232 ? 5.652 -39.562 -2.025 1 96.12 232 THR B N 1
ATOM 5359 C CA . THR B 1 232 ? 5.68 -40.469 -3.145 1 96.12 232 THR B CA 1
ATOM 5360 C C . THR B 1 232 ? 5.488 -39.75 -4.469 1 96.12 232 THR B C 1
ATOM 5362 O O . THR B 1 232 ? 5.277 -40.375 -5.508 1 96.12 232 THR B O 1
ATOM 5365 N N . LEU B 1 233 ? 5.488 -38.438 -4.426 1 97.81 233 LEU B N 1
ATOM 5366 C CA . LEU B 1 233 ? 5.234 -37.656 -5.641 1 97.81 233 LEU B CA 1
ATOM 5367 C C . LEU B 1 233 ? 6.266 -38 -6.715 1 97.81 233 LEU B C 1
ATOM 5369 O O . LEU B 1 233 ? 5.906 -38.312 -7.852 1 97.81 233 LEU B O 1
ATOM 5373 N N . TRP B 1 234 ? 7.504 -38 -6.336 1 97.88 234 TRP B N 1
ATOM 5374 C CA . TRP B 1 234 ? 8.555 -38.156 -7.34 1 97.88 234 TRP B CA 1
ATOM 5375 C C . TRP B 1 234 ? 8.547 -39.562 -7.934 1 97.88 234 TRP B C 1
ATOM 5377 O O . TRP B 1 234 ? 8.758 -39.719 -9.133 1 97.88 234 TRP B O 1
ATOM 5387 N N . GLU B 1 235 ? 8.352 -40.531 -7.105 1 97.75 235 GLU B N 1
ATOM 5388 C CA . GLU B 1 235 ? 8.242 -41.906 -7.617 1 97.75 235 GLU B CA 1
ATOM 5389 C C . GLU B 1 235 ? 7.18 -42 -8.711 1 97.75 235 GLU B C 1
ATOM 5391 O O . GLU B 1 235 ? 7.375 -42.688 -9.719 1 97.75 235 GLU B O 1
ATOM 5396 N N . ASN B 1 236 ? 6.102 -41.344 -8.484 1 98.44 236 ASN B N 1
ATOM 5397 C CA . ASN B 1 236 ? 5.031 -41.344 -9.477 1 98.44 236 ASN B CA 1
ATOM 5398 C C . ASN B 1 236 ? 5.418 -40.531 -10.711 1 98.44 236 ASN B C 1
ATOM 5400 O O . ASN B 1 236 ? 5.016 -40.844 -11.828 1 98.44 236 ASN B O 1
ATOM 5404 N N . VAL B 1 237 ? 6.176 -39.5 -10.531 1 98.75 237 VAL B N 1
ATOM 5405 C CA . VAL B 1 237 ? 6.676 -38.688 -11.656 1 98.75 237 VAL B CA 1
ATOM 5406 C C . VAL B 1 237 ? 7.629 -39.562 -12.5 1 98.75 237 VAL B C 1
ATOM 5408 O O . VAL B 1 237 ? 7.555 -39.531 -13.734 1 98.75 237 VAL B O 1
ATOM 5411 N N . GLU B 1 238 ? 8.477 -40.312 -11.867 1 98.44 238 GLU B N 1
ATOM 5412 C CA . GLU B 1 238 ? 9.383 -41.188 -12.594 1 98.44 238 GLU B CA 1
ATOM 5413 C C . GLU B 1 238 ? 8.609 -42.25 -13.383 1 98.44 238 GLU B C 1
ATOM 5415 O O . GLU B 1 238 ? 8.953 -42.531 -14.531 1 98.44 238 GLU B O 1
ATOM 5420 N N . ALA B 1 239 ? 7.637 -42.75 -12.742 1 98.62 239 ALA B N 1
ATOM 5421 C CA . ALA B 1 239 ? 6.789 -43.719 -13.438 1 98.62 239 ALA B CA 1
ATOM 5422 C C . ALA B 1 239 ? 6.145 -43.094 -14.672 1 98.62 239 ALA B C 1
ATOM 5424 O O . ALA B 1 239 ? 6.031 -43.75 -15.719 1 98.62 239 ALA B O 1
ATOM 5425 N N . PHE B 1 240 ? 5.676 -41.906 -14.586 1 98.75 240 PHE B N 1
ATOM 5426 C CA . PHE B 1 240 ? 5.105 -41.188 -15.719 1 98.75 240 PHE B CA 1
ATOM 5427 C C . PHE B 1 240 ? 6.125 -41.031 -16.844 1 98.75 240 PHE B C 1
ATOM 5429 O O . PHE B 1 240 ? 5.809 -41.281 -18 1 98.75 240 PHE B O 1
ATOM 5436 N N . MET B 1 241 ? 7.344 -40.594 -16.469 1 98.62 241 MET B N 1
ATOM 5437 C CA . MET B 1 241 ? 8.391 -40.406 -17.469 1 98.62 241 MET B CA 1
ATOM 5438 C C . MET B 1 241 ? 8.711 -41.719 -18.188 1 98.62 241 MET B C 1
ATOM 5440 O O . MET B 1 241 ? 8.992 -41.719 -19.391 1 98.62 241 MET B O 1
ATOM 5444 N N . GLU B 1 242 ? 8.672 -42.781 -17.438 1 98.44 242 GLU B N 1
ATOM 5445 C CA . GLU B 1 242 ? 8.922 -44.094 -18.031 1 98.44 242 GLU B CA 1
ATOM 5446 C C . GLU B 1 242 ? 7.797 -44.5 -18.969 1 98.44 242 GLU B C 1
ATOM 5448 O O . GLU B 1 242 ? 8.047 -45.031 -20.062 1 98.44 242 GLU B O 1
ATOM 5453 N N . LYS B 1 243 ? 6.672 -44.188 -18.609 1 98.38 243 LYS B N 1
ATOM 5454 C CA . LYS B 1 243 ? 5.488 -44.594 -19.359 1 98.38 243 LYS B CA 1
ATOM 5455 C C . LYS B 1 243 ? 5.289 -43.719 -20.594 1 98.38 243 LYS B C 1
ATOM 5457 O O . LYS B 1 243 ? 4.777 -44.156 -21.609 1 98.38 243 LYS B O 1
ATOM 5462 N N . HIS B 1 244 ? 5.605 -42.469 -20.453 1 98.25 244 HIS B N 1
ATOM 5463 C CA . HIS B 1 244 ? 5.34 -41.531 -21.516 1 98.25 244 HIS B CA 1
ATOM 5464 C C . HIS B 1 244 ? 6.59 -40.719 -21.859 1 98.25 244 HIS B C 1
ATOM 5466 O O . HIS B 1 244 ? 6.566 -39.5 -21.859 1 98.25 244 HIS B O 1
ATOM 5472 N N . PRO B 1 245 ? 7.652 -41.344 -22.281 1 97.88 245 PRO B N 1
ATOM 5473 C CA . PRO B 1 245 ? 8.867 -40.594 -22.625 1 97.88 245 PRO B CA 1
ATOM 5474 C C . PRO B 1 245 ? 8.672 -39.625 -23.781 1 97.88 245 PRO B C 1
ATOM 5476 O O . PRO B 1 245 ? 9.359 -38.625 -23.875 1 97.88 245 PRO B O 1
ATOM 5479 N N . ASN B 1 246 ? 7.664 -39.875 -24.594 1 97.75 246 ASN B N 1
ATOM 5480 C CA . ASN B 1 246 ? 7.406 -39.094 -25.797 1 97.75 246 ASN B CA 1
ATOM 5481 C C . ASN B 1 246 ? 6.781 -37.75 -25.438 1 97.75 246 ASN B C 1
ATOM 5483 O O . ASN B 1 246 ? 6.738 -36.844 -26.281 1 97.75 246 ASN B O 1
ATOM 5487 N N . LEU B 1 247 ? 6.266 -37.594 -24.234 1 98.31 247 LEU B N 1
ATOM 5488 C CA . LEU B 1 247 ? 5.605 -36.375 -23.828 1 98.31 247 LEU B CA 1
ATOM 5489 C C . LEU B 1 247 ? 6.609 -35.375 -23.219 1 98.31 247 LEU B C 1
ATOM 5491 O O . LEU B 1 247 ? 6.309 -34.188 -23.062 1 98.31 247 LEU B O 1
ATOM 5495 N N . LEU B 1 248 ? 7.781 -35.875 -22.891 1 98.44 248 LEU B N 1
ATOM 5496 C CA . LEU B 1 248 ? 8.805 -35 -22.312 1 98.44 248 LEU B CA 1
ATOM 5497 C C . LEU B 1 248 ? 9.414 -34.094 -23.359 1 98.44 248 LEU B C 1
ATOM 5499 O O . LEU B 1 248 ? 9.781 -34.562 -24.453 1 98.44 248 LEU B O 1
ATOM 5503 N N . HIS B 1 249 ? 9.445 -32.875 -23.047 1 98.06 249 HIS B N 1
ATOM 5504 C CA . HIS B 1 249 ? 10.094 -31.953 -23.984 1 98.06 249 HIS B CA 1
ATOM 5505 C C . HIS B 1 249 ? 11.594 -32.219 -24.062 1 98.06 249 HIS B C 1
ATOM 5507 O O . HIS B 1 249 ? 12.242 -32.438 -23.031 1 98.06 249 HIS B O 1
ATOM 5513 N N . PRO B 1 250 ? 12.141 -32.094 -25.25 1 97.62 250 PRO B N 1
ATOM 5514 C CA . PRO B 1 250 ? 13.562 -32.406 -25.375 1 97.62 250 PRO B CA 1
ATOM 5515 C C . PRO B 1 250 ? 14.445 -31.391 -24.641 1 97.62 250 PRO B C 1
ATOM 5517 O O . PRO B 1 250 ? 15.531 -31.734 -24.172 1 97.62 250 PRO B O 1
ATOM 5520 N N . ASN B 1 251 ? 14.023 -30.203 -24.547 1 97.81 251 ASN B N 1
ATOM 5521 C CA . ASN B 1 251 ? 14.734 -29.156 -23.812 1 97.81 251 ASN B CA 1
ATOM 5522 C C . ASN B 1 251 ? 14.039 -28.828 -22.484 1 97.81 251 ASN B C 1
ATOM 5524 O O . ASN B 1 251 ? 13.844 -27.656 -22.156 1 97.81 251 ASN B O 1
ATOM 5528 N N . ASN B 1 252 ? 13.695 -29.891 -21.797 1 98.12 252 ASN B N 1
ATOM 5529 C CA . ASN B 1 252 ? 12.984 -29.703 -20.531 1 98.12 252 ASN B CA 1
ATOM 5530 C C . ASN B 1 252 ? 13.93 -29.266 -19.422 1 98.12 252 ASN B C 1
ATOM 5532 O O . ASN B 1 252 ? 15.125 -29.078 -19.656 1 98.12 252 ASN B O 1
ATOM 5536 N N . ALA B 1 253 ? 13.438 -29.062 -18.234 1 98.06 253 ALA B N 1
ATOM 5537 C CA . ALA B 1 253 ? 14.195 -28.562 -17.094 1 98.06 253 ALA B CA 1
ATOM 5538 C C . ALA B 1 253 ? 14.336 -29.625 -16.016 1 98.06 253 ALA B C 1
ATOM 5540 O O . ALA B 1 253 ? 14.281 -29.328 -14.812 1 98.06 253 ALA B O 1
ATOM 5541 N N . LEU B 1 254 ? 14.484 -30.812 -16.406 1 97.69 254 LEU B N 1
ATOM 5542 C CA . LEU B 1 254 ? 14.625 -31.922 -15.469 1 97.69 254 LEU B CA 1
ATOM 5543 C C . LEU B 1 254 ? 15.836 -31.719 -14.562 1 97.69 254 LEU B C 1
ATOM 5545 O O . LEU B 1 254 ? 15.797 -32.062 -13.375 1 97.69 254 LEU B O 1
ATOM 5549 N N . ASP B 1 255 ? 16.906 -31.156 -15.039 1 95.75 255 ASP B N 1
ATOM 5550 C CA . ASP B 1 255 ? 18.109 -30.938 -14.258 1 95.75 255 ASP B CA 1
ATOM 5551 C C . ASP B 1 255 ? 17.859 -29.969 -13.102 1 95.75 255 ASP B C 1
ATOM 5553 O O . ASP B 1 255 ? 18.469 -30.078 -12.039 1 95.75 255 ASP B O 1
ATOM 5557 N N . PHE B 1 256 ? 17.062 -29.031 -13.297 1 96.31 256 PHE B N 1
ATOM 5558 C CA . PHE B 1 256 ? 16.688 -28.125 -12.227 1 96.31 256 PHE B CA 1
ATOM 5559 C C . PHE B 1 256 ? 16.078 -28.891 -11.055 1 96.31 256 PHE B C 1
ATOM 5561 O O . PHE B 1 256 ? 16.312 -28.547 -9.891 1 96.31 256 PHE B O 1
ATOM 5568 N N . LEU B 1 257 ? 15.367 -30 -11.289 1 96.88 257 LEU B N 1
ATOM 5569 C CA . LEU B 1 257 ? 14.602 -30.734 -10.297 1 96.88 257 LEU B CA 1
ATOM 5570 C C . LEU B 1 257 ? 15.445 -31.828 -9.648 1 96.88 257 LEU B C 1
ATOM 5572 O O . LEU B 1 257 ? 15.102 -32.344 -8.578 1 96.88 257 LEU B O 1
ATOM 5576 N N . THR B 1 258 ? 16.609 -32.156 -10.305 1 95 258 THR B N 1
ATOM 5577 C CA . THR B 1 258 ? 17.234 -33.406 -9.883 1 95 258 THR B CA 1
ATOM 5578 C C . THR B 1 258 ? 18.688 -33.188 -9.5 1 95 258 THR B C 1
ATOM 5580 O O . THR B 1 258 ? 19.391 -34.125 -9.07 1 95 258 THR B O 1
ATOM 5583 N N . THR B 1 259 ? 19.141 -32 -9.578 1 91.12 259 THR B N 1
ATOM 5584 C CA . THR B 1 259 ? 20.516 -31.75 -9.156 1 91.12 259 THR B CA 1
ATOM 5585 C C . THR B 1 259 ? 20.562 -31.422 -7.672 1 91.12 259 THR B C 1
ATOM 5587 O O . THR B 1 259 ? 19.656 -30.766 -7.145 1 91.12 259 THR B O 1
ATOM 5590 N N . HIS B 1 260 ? 21.719 -31.891 -7.023 1 86.5 260 HIS B N 1
ATOM 5591 C CA . HIS B 1 260 ? 21.812 -31.766 -5.574 1 86.5 260 HIS B CA 1
ATOM 5592 C C . HIS B 1 260 ? 23.109 -31.062 -5.172 1 86.5 260 HIS B C 1
ATOM 5594 O O . HIS B 1 260 ? 23.469 -31.047 -3.996 1 86.5 260 HIS B O 1
ATOM 5600 N N . GLU B 1 261 ? 23.734 -30.516 -6.059 1 79.12 261 GLU B N 1
ATOM 5601 C CA . GLU B 1 261 ? 25 -29.875 -5.695 1 79.12 261 GLU B CA 1
ATOM 5602 C C . GLU B 1 261 ? 24.766 -28.797 -4.641 1 79.12 261 GLU B C 1
ATOM 5604 O O . GLU B 1 261 ? 23.797 -28.047 -4.707 1 79.12 261 GLU B O 1
ATOM 5609 N N . THR B 1 262 ? 25.625 -28.797 -3.629 1 73.88 262 THR B N 1
ATOM 5610 C CA . THR B 1 262 ? 25.469 -27.859 -2.525 1 73.88 262 THR B CA 1
ATOM 5611 C C . THR B 1 262 ? 26.328 -26.609 -2.748 1 73.88 262 THR B C 1
ATOM 5613 O O . THR B 1 262 ? 26.188 -25.625 -2.027 1 73.88 262 THR B O 1
ATOM 5616 N N . THR B 1 263 ? 27.172 -26.625 -3.676 1 70.31 263 THR B N 1
ATOM 5617 C CA . THR B 1 263 ? 28.047 -25.484 -3.939 1 70.31 263 THR B CA 1
ATOM 5618 C C . THR B 1 263 ? 27.234 -24.266 -4.375 1 70.31 263 THR B C 1
ATOM 5620 O O . THR B 1 263 ? 27.641 -23.125 -4.148 1 70.31 263 THR B O 1
ATOM 5623 N N . ILE B 1 264 ? 26.125 -24.484 -4.836 1 68.69 264 ILE B N 1
ATOM 5624 C CA . ILE B 1 264 ? 25.328 -23.391 -5.402 1 68.69 264 ILE B CA 1
ATOM 5625 C C . ILE B 1 264 ? 24.469 -22.75 -4.312 1 68.69 264 ILE B C 1
ATOM 5627 O O . ILE B 1 264 ? 23.953 -21.656 -4.496 1 68.69 264 ILE B O 1
ATOM 5631 N N . THR B 1 265 ? 24.375 -23.422 -3.209 1 65.06 265 THR B N 1
ATOM 5632 C CA . THR B 1 265 ? 23.625 -22.891 -2.08 1 65.06 265 THR B CA 1
ATOM 5633 C C . THR B 1 265 ? 24.562 -22.531 -0.922 1 65.06 265 THR B C 1
ATOM 5635 O O . THR B 1 265 ? 24.188 -22.672 0.245 1 65.06 265 THR B O 1
ATOM 5638 N N . HIS B 1 266 ? 25.656 -22.203 -1.228 1 62.69 266 HIS B N 1
ATOM 5639 C CA . HIS B 1 266 ? 26.672 -21.875 -0.243 1 62.69 266 HIS B CA 1
ATOM 5640 C C . HIS B 1 266 ? 26.859 -22.984 0.772 1 62.69 266 HIS B C 1
ATOM 5642 O O . HIS B 1 266 ? 27.016 -22.734 1.969 1 62.69 266 HIS B O 1
ATOM 5648 N N . PHE B 1 267 ? 26.625 -24.25 0.291 1 58.19 267 PHE B N 1
ATOM 5649 C CA . PHE B 1 267 ? 26.906 -25.484 1.026 1 58.19 267 PHE B CA 1
ATOM 5650 C C . PHE B 1 267 ? 25.875 -25.719 2.115 1 58.19 267 PHE B C 1
ATOM 5652 O O . PHE B 1 267 ? 26.094 -26.484 3.049 1 58.19 267 PHE B O 1
ATOM 5659 N N . MET B 1 268 ? 24.859 -24.922 2.096 1 58.34 268 MET B N 1
ATOM 5660 C CA . MET B 1 268 ? 23.781 -25.141 3.053 1 58.34 268 MET B CA 1
ATOM 5661 C C . MET B 1 268 ? 22.875 -26.281 2.6 1 58.34 268 MET B C 1
ATOM 5663 O O . MET B 1 268 ? 22.5 -26.359 1.428 1 58.34 268 MET B O 1
ATOM 5667 N N . THR B 1 269 ? 22.953 -27.469 3.43 1 57.41 269 THR B N 1
ATOM 5668 C CA . THR B 1 269 ? 22.109 -28.625 3.137 1 57.41 269 THR B CA 1
ATOM 5669 C C . THR B 1 269 ? 20.781 -28.531 3.902 1 57.41 269 THR B C 1
ATOM 5671 O O . THR B 1 269 ? 20.766 -28.703 5.121 1 57.41 269 THR B O 1
ATOM 5674 N N . PHE B 1 270 ? 19.875 -27.766 3.613 1 57.5 270 PHE B N 1
ATOM 5675 C CA . PHE B 1 270 ? 18.75 -27.719 4.531 1 57.5 270 PHE B CA 1
ATOM 5676 C C . PHE B 1 270 ? 17.812 -28.906 4.285 1 57.5 270 PHE B C 1
ATOM 5678 O O . PHE B 1 270 ? 17.312 -29.516 5.23 1 57.5 270 PHE B O 1
ATOM 5685 N N . THR B 1 271 ? 17.406 -29.109 3.057 1 62.91 271 THR B N 1
ATOM 5686 C CA . THR B 1 271 ? 16.375 -30.141 2.951 1 62.91 271 THR B CA 1
ATOM 5687 C C . THR B 1 271 ? 16.922 -31.391 2.271 1 62.91 271 THR B C 1
ATOM 5689 O O . THR B 1 271 ? 17.406 -31.328 1.137 1 62.91 271 THR B O 1
ATOM 5692 N N . GLU B 1 272 ? 17.234 -32.375 3.1 1 67.62 272 GLU B N 1
ATOM 5693 C CA . GLU B 1 272 ? 17.672 -33.656 2.549 1 67.62 272 GLU B CA 1
ATOM 5694 C C . GLU B 1 272 ? 16.516 -34.406 1.867 1 67.62 272 GLU B C 1
ATOM 5696 O O . GLU B 1 272 ? 15.391 -34.375 2.355 1 67.62 272 GLU B O 1
ATOM 5701 N N . SER B 1 273 ? 16.766 -34.625 0.604 1 80.56 273 SER B N 1
ATOM 5702 C CA . SER B 1 273 ? 15.805 -35.438 -0.141 1 80.56 273 SER B CA 1
ATOM 5703 C C . SER B 1 273 ? 16.281 -36.875 -0.282 1 80.56 273 SER B C 1
ATOM 5705 O O . SER B 1 273 ? 17.469 -37.125 -0.511 1 80.56 273 SER B O 1
ATOM 5707 N N . THR B 1 274 ? 15.367 -37.781 -0.019 1 80.81 274 THR B N 1
ATOM 5708 C CA . THR B 1 274 ? 15.68 -39.188 -0.146 1 80.81 274 THR B CA 1
ATOM 5709 C C . THR B 1 274 ? 15.453 -39.656 -1.577 1 80.81 274 THR B C 1
ATOM 5711 O O . THR B 1 274 ? 15.719 -40.812 -1.899 1 80.81 274 THR B O 1
ATOM 5714 N N . SER B 1 275 ? 14.984 -38.75 -2.318 1 86.69 275 SER B N 1
ATOM 5715 C CA . SER B 1 275 ? 14.711 -39.094 -3.711 1 86.69 275 SER B CA 1
ATOM 5716 C C . SER B 1 275 ? 15.602 -38.312 -4.66 1 86.69 275 SER B C 1
ATOM 5718 O O . SER B 1 275 ? 16.422 -37.5 -4.219 1 86.69 275 SER B O 1
ATOM 5720 N N . ARG B 1 276 ? 15.445 -38.656 -5.906 1 91.88 276 ARG B N 1
ATOM 5721 C CA . ARG B 1 276 ? 16.156 -37.906 -6.945 1 91.88 276 ARG B CA 1
ATOM 5722 C C . ARG B 1 276 ? 15.625 -36.469 -7.047 1 91.88 276 ARG B C 1
ATOM 5724 O O . ARG B 1 276 ? 16.344 -35.562 -7.484 1 91.88 276 ARG B O 1
ATOM 5731 N N . TYR B 1 277 ? 14.438 -36.281 -6.641 1 95.56 277 TYR B N 1
ATOM 5732 C CA . TYR B 1 277 ? 13.828 -34.969 -6.609 1 95.56 277 TYR B CA 1
ATOM 5733 C C . TYR B 1 277 ? 14.438 -34.094 -5.504 1 95.56 277 TYR B C 1
ATOM 5735 O O . TYR B 1 277 ? 14.445 -34.5 -4.336 1 95.56 277 TYR B O 1
ATOM 5743 N N . ASN B 1 278 ? 14.969 -32.938 -5.828 1 93.31 278 ASN B N 1
ATOM 5744 C CA . ASN B 1 278 ? 15.641 -32.094 -4.859 1 93.31 278 ASN B CA 1
ATOM 5745 C C . ASN B 1 278 ? 14.648 -31.188 -4.121 1 93.31 278 ASN B C 1
ATOM 5747 O O . ASN B 1 278 ? 15.039 -30.344 -3.32 1 93.31 278 ASN B O 1
ATOM 5751 N N . LEU B 1 279 ? 13.344 -31.25 -4.52 1 94.75 279 LEU B N 1
ATOM 5752 C CA . LEU B 1 279 ? 12.227 -30.609 -3.836 1 94.75 279 LEU B CA 1
ATOM 5753 C C . LEU B 1 279 ? 12.055 -29.172 -4.297 1 94.75 279 LEU B C 1
ATOM 5755 O O . LEU B 1 279 ? 11.227 -28.438 -3.754 1 94.75 279 LEU B O 1
ATOM 5759 N N . CYS B 1 280 ? 12.797 -28.75 -5.293 1 94.88 280 CYS B N 1
ATOM 5760 C CA . CYS B 1 280 ? 12.648 -27.406 -5.824 1 94.88 280 CYS B CA 1
ATOM 5761 C C . CYS B 1 280 ? 11.336 -27.25 -6.574 1 94.88 280 CYS B C 1
ATOM 5763 O O . CYS B 1 280 ? 10.914 -28.156 -7.293 1 94.88 280 CYS B O 1
ATOM 5765 N N . HIS B 1 281 ? 10.719 -26.156 -6.359 1 97 281 HIS B N 1
ATOM 5766 C CA . HIS B 1 281 ? 9.523 -25.812 -7.117 1 97 281 HIS B CA 1
ATOM 5767 C C . HIS B 1 281 ? 9.328 -24.297 -7.195 1 97 281 HIS B C 1
ATOM 5769 O O . HIS B 1 281 ? 9.945 -23.547 -6.434 1 97 281 HIS B O 1
ATOM 5775 N N . PHE B 1 282 ? 8.555 -23.859 -8.188 1 97.94 282 PHE B N 1
ATOM 5776 C CA . PHE B 1 282 ? 8.055 -22.484 -8.242 1 97.94 282 PHE B CA 1
ATOM 5777 C C . PHE B 1 282 ? 6.871 -22.312 -7.293 1 97.94 282 PHE B C 1
ATOM 5779 O O . PHE B 1 282 ? 5.914 -23.078 -7.328 1 97.94 282 PHE B O 1
ATOM 5786 N N . TRP B 1 283 ? 6.988 -21.344 -6.441 1 97.12 283 TRP B N 1
ATOM 5787 C CA . TRP B 1 283 ? 5.902 -21.078 -5.508 1 97.12 283 TRP B CA 1
ATOM 5788 C C . TRP B 1 283 ? 4.688 -20.516 -6.234 1 97.12 283 TRP B C 1
ATOM 5790 O O . TRP B 1 283 ? 4.68 -19.344 -6.629 1 97.12 283 TRP B O 1
ATOM 5800 N N . SER B 1 284 ? 3.662 -21.266 -6.344 1 95.56 284 SER B N 1
ATOM 5801 C CA . SER B 1 284 ? 2.588 -21.016 -7.305 1 95.56 284 SER B CA 1
ATOM 5802 C C . SER B 1 284 ? 1.595 -19.984 -6.773 1 95.56 284 SER B C 1
ATOM 5804 O O . SER B 1 284 ? 0.646 -19.625 -7.465 1 95.56 284 SER B O 1
ATOM 5806 N N . ASN B 1 285 ? 1.833 -19.484 -5.57 1 95.88 285 ASN B N 1
ATOM 5807 C CA . ASN B 1 285 ? 1.001 -18.391 -5.09 1 95.88 285 ASN B CA 1
ATOM 5808 C C . ASN B 1 285 ? 1.097 -17.172 -6.008 1 95.88 285 ASN B C 1
ATOM 5810 O O . ASN B 1 285 ? 0.193 -16.328 -6.031 1 95.88 285 ASN B O 1
ATOM 5814 N N . PHE B 1 286 ? 2.193 -17.078 -6.621 1 97.25 286 PHE B N 1
ATOM 5815 C CA . PHE B 1 286 ? 2.354 -16.203 -7.785 1 97.25 286 PHE B CA 1
ATOM 5816 C C . PHE B 1 286 ? 2.627 -17.031 -9.039 1 97.25 286 PHE B C 1
ATOM 5818 O O . PHE B 1 286 ? 3.656 -17.703 -9.133 1 97.25 286 PHE B O 1
ATOM 5825 N N . GLU B 1 287 ? 1.733 -16.938 -9.953 1 97.75 287 GLU B N 1
ATOM 5826 C CA . GLU B 1 287 ? 1.881 -17.688 -11.195 1 97.75 287 GLU B CA 1
ATOM 5827 C C . GLU B 1 287 ? 1.116 -17.031 -12.336 1 97.75 287 GLU B C 1
ATOM 5829 O O . GLU B 1 287 ? -0.064 -16.703 -12.195 1 97.75 287 GLU B O 1
ATOM 5834 N N . ILE B 1 288 ? 1.823 -16.719 -13.352 1 98.62 288 ILE B N 1
ATOM 5835 C CA . ILE B 1 288 ? 1.196 -16.328 -14.609 1 98.62 288 ILE B CA 1
ATOM 5836 C C . ILE B 1 288 ? 1.443 -17.406 -15.664 1 98.62 288 ILE B C 1
ATOM 5838 O O . ILE B 1 288 ? 2.584 -17.828 -15.875 1 98.62 288 ILE B O 1
ATOM 5842 N N . GLY B 1 289 ? 0.369 -17.875 -16.281 1 98.56 289 GLY B N 1
ATOM 5843 C CA . GLY B 1 289 ? 0.545 -18.984 -17.203 1 98.56 289 GLY B CA 1
ATOM 5844 C C . GLY B 1 289 ? -0.42 -18.953 -18.375 1 98.56 289 GLY B C 1
ATOM 5845 O O . GLY B 1 289 ? -1.441 -18.266 -18.328 1 98.56 289 GLY B O 1
ATOM 5846 N N . ASN B 1 290 ? -0.022 -19.562 -19.406 1 98.62 290 ASN B N 1
ATOM 5847 C CA . ASN B 1 290 ? -0.88 -19.812 -20.562 1 98.62 290 ASN B CA 1
ATOM 5848 C C . ASN B 1 290 ? -1.784 -21.016 -20.344 1 98.62 290 ASN B C 1
ATOM 5850 O O . ASN B 1 290 ? -1.301 -22.125 -20.078 1 98.62 290 ASN B O 1
ATOM 5854 N N . LEU B 1 291 ? -3.023 -20.828 -20.484 1 98.75 291 LEU B N 1
ATOM 5855 C CA . LEU B 1 291 ? -3.99 -21.875 -20.156 1 98.75 291 LEU B CA 1
ATOM 5856 C C . LEU B 1 291 ? -3.926 -23.016 -21.172 1 98.75 291 LEU B C 1
ATOM 5858 O O . LEU B 1 291 ? -4.293 -24.141 -20.859 1 98.75 291 LEU B O 1
ATOM 5862 N N . ASN B 1 292 ? -3.449 -22.75 -22.328 1 98.06 292 ASN B N 1
ATOM 5863 C CA . ASN B 1 292 ? -3.346 -23.797 -23.344 1 98.06 292 ASN B CA 1
ATOM 5864 C C . ASN B 1 292 ? -2.314 -24.844 -22.953 1 98.06 292 ASN B C 1
ATOM 5866 O O . ASN B 1 292 ? -2.424 -26 -23.359 1 98.06 292 ASN B O 1
ATOM 5870 N N . PHE B 1 293 ? -1.349 -24.469 -22.234 1 98.44 293 PHE B N 1
ATOM 5871 C CA . PHE B 1 293 ? -0.409 -25.469 -21.734 1 98.44 293 PHE B CA 1
ATOM 5872 C C . PHE B 1 293 ? -1.127 -26.5 -20.875 1 98.44 293 PHE B C 1
ATOM 5874 O O . PHE B 1 293 ? -0.936 -27.703 -21.062 1 98.44 293 PHE B O 1
ATOM 5881 N N . PHE B 1 294 ? -1.958 -26.078 -20 1 98.31 294 PHE B N 1
ATOM 5882 C CA . PHE B 1 294 ? -2.645 -26.969 -19.062 1 98.31 294 PHE B CA 1
ATOM 5883 C C . PHE B 1 294 ? -3.715 -27.781 -19.781 1 98.31 294 PHE B C 1
ATOM 5885 O O . PHE B 1 294 ? -4.02 -28.906 -19.375 1 98.31 294 PHE B O 1
ATOM 5892 N N . ARG B 1 295 ? -4.215 -27.219 -20.844 1 98.25 295 ARG B N 1
ATOM 5893 C CA . ARG B 1 295 ? -5.242 -27.906 -21.625 1 98.25 295 ARG B CA 1
ATOM 5894 C C . ARG B 1 295 ? -4.621 -28.906 -22.594 1 98.25 295 ARG B C 1
ATOM 5896 O O . ARG B 1 295 ? -5.336 -29.672 -23.234 1 98.25 295 ARG B O 1
ATOM 5903 N N . SER B 1 296 ? -3.371 -28.938 -22.75 1 98.12 296 SER B N 1
ATOM 5904 C CA . SER B 1 296 ? -2.686 -29.812 -23.688 1 98.12 296 SER B CA 1
ATOM 5905 C C . SER B 1 296 ? -2.838 -31.281 -23.281 1 98.12 296 SER B C 1
ATOM 5907 O O . SER B 1 296 ? -3.061 -31.594 -22.109 1 98.12 296 SER B O 1
ATOM 5909 N N . GLU B 1 297 ? -2.631 -32.094 -24.234 1 98 297 GLU B N 1
ATOM 5910 C CA . GLU B 1 297 ? -2.676 -33.531 -23.984 1 98 297 GLU B CA 1
ATOM 5911 C C . GLU B 1 297 ? -1.567 -33.969 -23.031 1 98 297 GLU B C 1
ATOM 5913 O O . GLU B 1 297 ? -1.79 -34.812 -22.156 1 98 297 GLU B O 1
ATOM 5918 N N . ALA B 1 298 ? -0.433 -33.406 -23.203 1 98.56 298 ALA B N 1
ATOM 5919 C CA . ALA B 1 298 ? 0.712 -33.75 -22.359 1 98.56 298 ALA B CA 1
ATOM 5920 C C . ALA B 1 298 ? 0.426 -33.469 -20.891 1 98.56 298 ALA B C 1
ATOM 5922 O O . ALA B 1 298 ? 0.593 -34.375 -20.047 1 98.56 298 ALA B O 1
ATOM 5923 N N . TYR B 1 299 ? -0.059 -32.312 -20.609 1 98.81 299 TYR B N 1
ATOM 5924 C CA . TYR B 1 299 ? -0.302 -31.969 -19.219 1 98.81 299 TYR B CA 1
ATOM 5925 C C . TYR B 1 299 ? -1.479 -32.75 -18.656 1 98.81 299 TYR B C 1
ATOM 5927 O O . TYR B 1 299 ? -1.447 -33.188 -17.5 1 98.81 299 TYR B O 1
ATOM 5935 N N . GLU B 1 300 ? -2.512 -32.969 -19.453 1 98.69 300 GLU B N 1
ATOM 5936 C CA . GLU B 1 300 ? -3.674 -33.719 -19 1 98.69 300 GLU B CA 1
ATOM 5937 C C . GLU B 1 300 ? -3.299 -35.156 -18.656 1 98.69 300 GLU B C 1
ATOM 5939 O O . GLU B 1 300 ? -3.777 -35.719 -17.672 1 98.69 300 GLU B O 1
ATOM 5944 N N . THR B 1 301 ? -2.465 -35.719 -19.516 1 98.81 301 THR B N 1
ATOM 5945 C CA . THR B 1 301 ? -2.004 -37.062 -19.25 1 98.81 301 THR B CA 1
ATOM 5946 C C . THR B 1 301 ? -1.184 -37.125 -17.969 1 98.81 301 THR B C 1
ATOM 5948 O O . THR B 1 301 ? -1.352 -38.031 -17.156 1 98.81 301 THR B O 1
ATOM 5951 N N . TYR B 1 302 ? -0.35 -36.156 -17.828 1 98.81 302 TYR B N 1
ATOM 5952 C CA . TYR B 1 302 ? 0.464 -36.031 -16.625 1 98.81 302 TYR B CA 1
ATOM 5953 C C . TYR B 1 302 ? -0.412 -35.906 -15.391 1 98.81 302 TYR B C 1
ATOM 5955 O O . TYR B 1 302 ? -0.245 -36.656 -14.438 1 98.81 302 TYR B O 1
ATOM 5963 N N . PHE B 1 303 ? -1.381 -35 -15.414 1 98.81 303 PHE B N 1
ATOM 5964 C CA . PHE B 1 303 ? -2.258 -34.781 -14.266 1 98.81 303 PHE B CA 1
ATOM 5965 C C . PHE B 1 303 ? -3.068 -36.031 -13.969 1 98.81 303 PHE B C 1
ATOM 5967 O O . PHE B 1 303 ? -3.211 -36.438 -12.805 1 98.81 303 PHE B O 1
ATOM 5974 N N . LYS B 1 304 ? -3.617 -36.625 -14.984 1 98.44 304 LYS B N 1
ATOM 5975 C CA . LYS B 1 304 ? -4.418 -37.812 -14.781 1 98.44 304 LYS B CA 1
ATOM 5976 C C . LYS B 1 304 ? -3.602 -38.906 -14.102 1 98.44 304 LYS B C 1
ATOM 5978 O O . LYS B 1 304 ? -4.086 -39.594 -13.188 1 98.44 304 LYS B O 1
ATOM 5983 N N . HIS B 1 305 ? -2.395 -39.094 -14.586 1 98.62 305 HIS B N 1
ATOM 5984 C CA . HIS B 1 305 ? -1.494 -40.094 -13.992 1 98.62 305 HIS B CA 1
ATOM 5985 C C . HIS B 1 305 ? -1.31 -39.812 -12.5 1 98.62 305 HIS B C 1
ATOM 5987 O O . HIS B 1 305 ? -1.423 -40.75 -11.688 1 98.62 305 HIS B O 1
ATOM 5993 N N . LEU B 1 306 ? -1.05 -38.562 -12.125 1 98.75 306 LEU B N 1
ATOM 5994 C CA . LEU B 1 306 ? -0.824 -38.219 -10.727 1 98.75 306 LEU B CA 1
ATOM 5995 C C . LEU B 1 306 ? -2.119 -38.312 -9.93 1 98.75 306 LEU B C 1
ATOM 5997 O O . LEU B 1 306 ? -2.117 -38.781 -8.789 1 98.75 306 LEU B O 1
ATOM 6001 N N . SER B 1 307 ? -3.191 -37.812 -10.523 1 98.31 307 SER B N 1
ATOM 6002 C CA . SER B 1 307 ? -4.48 -37.875 -9.836 1 98.31 307 SER B CA 1
ATOM 6003 C C . SER B 1 307 ? -4.875 -39.281 -9.484 1 98.31 307 SER B C 1
ATOM 6005 O O . SER B 1 307 ? -5.316 -39.562 -8.359 1 98.31 307 SER B O 1
ATOM 6007 N N . GLU B 1 308 ? -4.676 -40.188 -10.336 1 97.44 308 GLU B N 1
ATOM 6008 C CA . GLU B 1 308 ? -5.062 -41.594 -10.141 1 97.44 308 GLU B CA 1
ATOM 6009 C C . GLU B 1 308 ? -4.172 -42.281 -9.102 1 97.44 308 GLU B C 1
ATOM 6011 O O . GLU B 1 308 ? -4.578 -43.25 -8.469 1 97.44 308 GLU B O 1
ATOM 6016 N N . ALA B 1 309 ? -2.973 -41.812 -8.984 1 97.31 309 ALA B N 1
ATOM 6017 C CA . ALA B 1 309 ? -2.084 -42.312 -7.945 1 97.31 309 ALA B CA 1
ATOM 6018 C C . ALA B 1 309 ? -2.602 -41.969 -6.555 1 97.31 309 ALA B C 1
ATOM 6020 O O . ALA B 1 309 ? -2.264 -42.625 -5.574 1 97.31 309 ALA B O 1
ATOM 6021 N N . GLY B 1 310 ? -3.367 -40.844 -6.461 1 97 310 GLY B N 1
ATOM 6022 C CA . GLY B 1 310 ? -4.121 -40.531 -5.254 1 97 310 GLY B CA 1
ATOM 6023 C C . GLY B 1 310 ? -3.324 -39.719 -4.25 1 97 310 GLY B C 1
ATOM 6024 O O . GLY B 1 310 ? -3.822 -39.406 -3.168 1 97 310 GLY B O 1
ATOM 6025 N N . GLY B 1 311 ? -2.084 -39.312 -4.504 1 96.94 311 GLY B N 1
ATOM 6026 C CA . GLY B 1 311 ? -1.195 -38.625 -3.561 1 96.94 311 GLY B CA 1
ATOM 6027 C C . GLY B 1 311 ? -1.718 -37.281 -3.086 1 96.94 311 GLY B C 1
ATOM 6028 O O . GLY B 1 311 ? -1.343 -36.812 -2.012 1 96.94 311 GLY B O 1
ATOM 6029 N N . PHE B 1 312 ? -2.586 -36.656 -3.799 1 97.62 312 PHE B N 1
ATOM 6030 C CA . PHE B 1 312 ? -3.227 -35.438 -3.348 1 97.62 312 PHE B CA 1
ATOM 6031 C C . PHE B 1 312 ? -4.039 -35.688 -2.082 1 97.62 312 PHE B C 1
ATOM 6033 O O . PHE B 1 312 ? -4.07 -34.844 -1.185 1 97.62 312 PHE B O 1
ATOM 6040 N N . HIS B 1 313 ? -4.656 -36.812 -2.006 1 96.75 313 HIS B N 1
ATOM 6041 C CA . HIS B 1 313 ? -5.633 -37.125 -0.96 1 96.75 313 HIS B CA 1
ATOM 6042 C C . HIS B 1 313 ? -5.051 -38.062 0.094 1 96.75 313 HIS B C 1
ATOM 6044 O O . HIS B 1 313 ? -5.395 -37.938 1.274 1 96.75 313 HIS B O 1
ATOM 6050 N N . TYR B 1 314 ? -4.125 -38.906 -0.327 1 96 314 TYR B N 1
ATOM 6051 C CA . TYR B 1 314 ? -3.57 -39.875 0.605 1 96 314 TYR B CA 1
ATOM 6052 C C . TYR B 1 314 ? -2.34 -39.312 1.312 1 96 314 TYR B C 1
ATOM 6054 O O . TYR B 1 314 ? -1.858 -39.906 2.285 1 96 314 TYR B O 1
ATOM 6062 N N . GLU B 1 315 ? -1.794 -38.344 0.838 1 93.75 315 GLU B N 1
ATOM 6063 C CA . GLU B 1 315 ? -0.657 -37.625 1.429 1 93.75 315 GLU B CA 1
ATOM 6064 C C . GLU B 1 315 ? -0.94 -36.156 1.57 1 93.75 315 GLU B C 1
ATOM 6066 O O . GLU B 1 315 ? -1.662 -35.719 2.479 1 93.75 315 GLU B O 1
ATOM 6071 N N . ARG B 1 316 ? -0.754 -35.25 0.724 1 94.19 316 ARG B N 1
ATOM 6072 C CA . ARG B 1 316 ? -0.991 -33.812 0.649 1 94.19 316 ARG B CA 1
ATOM 6073 C C . ARG B 1 316 ? -0.121 -33.188 -0.425 1 94.19 316 ARG B C 1
ATOM 6075 O O . ARG B 1 316 ? 0.575 -32.188 -0.162 1 94.19 316 ARG B O 1
ATOM 6082 N N . TRP B 1 317 ? -0.109 -33.875 -1.563 1 97.25 317 TRP B N 1
ATOM 6083 C CA . TRP B 1 317 ? 0.679 -33.25 -2.639 1 97.25 317 TRP B CA 1
ATOM 6084 C C . TRP B 1 317 ? 0.212 -31.844 -2.932 1 97.25 317 TRP B C 1
ATOM 6086 O O . TRP B 1 317 ? -0.974 -31.609 -3.178 1 97.25 317 TRP B O 1
ATOM 6096 N N . GLY B 1 318 ? 1.161 -30.906 -2.873 1 97.19 318 GLY B N 1
ATOM 6097 C CA . GLY B 1 318 ? 0.826 -29.516 -3.158 1 97.19 318 GLY B CA 1
ATOM 6098 C C . GLY B 1 318 ? 0.741 -29.219 -4.645 1 97.19 318 GLY B C 1
ATOM 6099 O O . GLY B 1 318 ? 1.4 -29.875 -5.453 1 97.19 318 GLY B O 1
ATOM 6100 N N . ASP B 1 319 ? -0.016 -28.219 -4.965 1 97.94 319 ASP B N 1
ATOM 6101 C CA . ASP B 1 319 ? -0.14 -27.828 -6.367 1 97.94 319 ASP B CA 1
ATOM 6102 C C . ASP B 1 319 ? 1.15 -27.188 -6.875 1 97.94 319 ASP B C 1
ATOM 6104 O O . ASP B 1 319 ? 1.467 -27.281 -8.062 1 97.94 319 ASP B O 1
ATOM 6108 N N . ALA B 1 320 ? 1.917 -26.531 -6.02 1 98.25 320 ALA B N 1
ATOM 6109 C CA . ALA B 1 320 ? 3.139 -25.859 -6.438 1 98.25 320 ALA B CA 1
ATOM 6110 C C . ALA B 1 320 ? 4.156 -26.844 -6.996 1 98.25 320 ALA B C 1
ATOM 6112 O O . ALA B 1 320 ? 4.621 -26.703 -8.125 1 98.25 320 ALA B O 1
ATOM 6113 N N . PRO B 1 321 ? 4.461 -27.906 -6.223 1 98.06 321 PRO B N 1
ATOM 6114 C CA . PRO B 1 321 ? 5.391 -28.875 -6.805 1 98.06 321 PRO B CA 1
ATOM 6115 C C . PRO B 1 321 ? 4.82 -29.562 -8.047 1 98.06 321 PRO B C 1
ATOM 6117 O O . PRO B 1 321 ? 5.555 -29.812 -9.008 1 98.06 321 PRO B O 1
ATOM 6120 N N . VAL B 1 322 ? 3.561 -29.859 -8.039 1 98.56 322 VAL B N 1
ATOM 6121 C CA . VAL B 1 322 ? 2.949 -30.547 -9.164 1 98.56 322 VAL B CA 1
ATOM 6122 C C . VAL B 1 322 ? 3.016 -29.672 -10.414 1 98.56 322 VAL B C 1
ATOM 6124 O O . VAL B 1 322 ? 3.424 -30.125 -11.484 1 98.56 322 VAL B O 1
ATOM 6127 N N . HIS B 1 323 ? 2.627 -28.328 -10.273 1 98.38 323 HIS B N 1
ATOM 6128 C CA . HIS B 1 323 ? 2.729 -27.391 -11.383 1 98.38 323 HIS B CA 1
ATOM 6129 C C . HIS B 1 323 ? 4.168 -27.281 -11.875 1 98.38 323 HIS B C 1
ATOM 6131 O O . HIS B 1 323 ? 4.422 -27.312 -13.078 1 98.38 323 HIS B O 1
ATOM 6137 N N . SER B 1 324 ? 5.047 -27.156 -10.969 1 98.5 324 SER B N 1
ATOM 6138 C CA . SER B 1 324 ? 6.449 -26.938 -11.312 1 98.5 324 SER B CA 1
ATOM 6139 C C . SER B 1 324 ? 7.02 -28.125 -12.078 1 98.5 324 SER B C 1
ATOM 6141 O O . SER B 1 324 ? 7.664 -27.953 -13.109 1 98.5 324 SER B O 1
ATOM 6143 N N . ILE B 1 325 ? 6.777 -29.297 -11.555 1 98.75 325 ILE B N 1
ATOM 6144 C CA . ILE B 1 325 ? 7.27 -30.5 -12.211 1 98.75 325 ILE B CA 1
ATOM 6145 C C . ILE B 1 325 ? 6.648 -30.625 -13.602 1 98.75 325 ILE B C 1
ATOM 6147 O O . ILE B 1 325 ? 7.348 -30.906 -14.578 1 98.75 325 ILE B O 1
ATOM 6151 N N . GLY B 1 326 ? 5.367 -30.391 -13.688 1 98.81 326 GLY B N 1
ATOM 6152 C CA . GLY B 1 326 ? 4.691 -30.438 -14.977 1 98.81 326 GLY B CA 1
ATOM 6153 C C . GLY B 1 326 ? 5.301 -29.5 -16 1 98.81 326 GLY B C 1
ATOM 6154 O O . GLY B 1 326 ? 5.637 -29.922 -17.109 1 98.81 326 GLY B O 1
ATOM 6155 N N . VAL B 1 327 ? 5.461 -28.234 -15.641 1 98.62 327 VAL B N 1
ATOM 6156 C CA . VAL B 1 327 ? 6.008 -27.234 -16.547 1 98.62 327 VAL B CA 1
ATOM 6157 C C . VAL B 1 327 ? 7.461 -27.578 -16.875 1 98.62 327 VAL B C 1
ATOM 6159 O O . VAL B 1 327 ? 7.898 -27.422 -18.016 1 98.62 327 VAL B O 1
ATOM 6162 N N . CYS B 1 328 ? 8.219 -28.109 -15.953 1 98.62 328 CYS B N 1
ATOM 6163 C CA . CYS B 1 328 ? 9.633 -28.406 -16.125 1 98.62 328 CYS B CA 1
ATOM 6164 C C . CYS B 1 328 ? 9.828 -29.609 -17.031 1 98.62 328 CYS B C 1
ATOM 6166 O O . CYS B 1 328 ? 10.82 -29.688 -17.766 1 98.62 328 CYS B O 1
ATOM 6168 N N . LEU B 1 329 ? 8.922 -30.562 -17.031 1 98.75 329 LEU B N 1
ATOM 6169 C CA . LEU B 1 329 ? 9.07 -31.766 -17.812 1 98.75 329 LEU B CA 1
ATOM 6170 C C . LEU B 1 329 ? 8.516 -31.578 -19.219 1 98.75 329 LEU B C 1
ATOM 6172 O O . LEU B 1 329 ? 9.102 -32.062 -20.203 1 98.75 329 LEU B O 1
ATOM 6176 N N . LEU B 1 330 ? 7.402 -30.859 -19.297 1 98.81 330 LEU B N 1
ATOM 6177 C CA . LEU B 1 330 ? 6.586 -30.953 -20.516 1 98.81 330 LEU B CA 1
ATOM 6178 C C . LEU B 1 330 ? 6.777 -29.734 -21.391 1 98.81 330 LEU B C 1
ATOM 6180 O O . LEU B 1 330 ? 6.414 -29.734 -22.562 1 98.81 330 LEU B O 1
ATOM 6184 N N . ALA B 1 331 ? 7.289 -28.641 -20.844 1 98.25 331 ALA B N 1
ATOM 6185 C CA . ALA B 1 331 ? 7.508 -27.422 -21.594 1 98.25 331 ALA B CA 1
ATOM 6186 C C . ALA B 1 331 ? 8.992 -27.219 -21.906 1 98.25 331 ALA B C 1
ATOM 6188 O O . ALA B 1 331 ? 9.844 -27.891 -21.328 1 98.25 331 ALA B O 1
ATOM 6189 N N . ASP B 1 332 ? 9.219 -26.328 -22.922 1 98 332 ASP B N 1
ATOM 6190 C CA . ASP B 1 332 ? 10.57 -25.828 -23.156 1 98 332 ASP B CA 1
ATOM 6191 C C . ASP B 1 332 ? 11.031 -24.938 -22 1 98 332 ASP B C 1
ATOM 6193 O O . ASP B 1 332 ? 10.367 -23.969 -21.656 1 98 332 ASP B O 1
ATOM 6197 N N . LYS B 1 333 ? 12.172 -25.344 -21.422 1 97.31 333 LYS B N 1
ATOM 6198 C CA . LYS B 1 333 ? 12.625 -24.578 -20.266 1 97.31 333 LYS B CA 1
ATOM 6199 C C . LYS B 1 333 ? 12.828 -23.109 -20.625 1 97.31 333 LYS B C 1
ATOM 6201 O O . LYS B 1 333 ? 12.695 -22.234 -19.766 1 97.31 333 LYS B O 1
ATOM 6206 N N . SER B 1 334 ? 13.07 -22.781 -21.891 1 96.25 334 SER B N 1
ATOM 6207 C CA . SER B 1 334 ? 13.266 -21.391 -22.328 1 96.25 334 SER B CA 1
ATOM 6208 C C . SER B 1 334 ? 11.945 -20.625 -22.297 1 96.25 334 SER B C 1
ATOM 6210 O O . SER B 1 334 ? 11.945 -19.391 -22.406 1 96.25 334 SER B O 1
ATOM 6212 N N . GLN B 1 335 ? 10.836 -21.328 -22.125 1 97.62 335 GLN B N 1
ATOM 6213 C CA . GLN B 1 335 ? 9.523 -20.688 -22.125 1 97.62 335 GLN B CA 1
ATOM 6214 C C . GLN B 1 335 ? 9.07 -20.375 -20.703 1 97.62 335 GLN B C 1
ATOM 6216 O O . GLN B 1 335 ? 7.957 -19.891 -20.484 1 97.62 335 GLN B O 1
ATOM 6221 N N . ILE B 1 336 ? 9.906 -20.641 -19.766 1 97.75 336 ILE B N 1
ATOM 6222 C CA . ILE B 1 336 ? 9.633 -20.328 -18.359 1 97.75 336 ILE B CA 1
ATOM 6223 C C . ILE B 1 336 ? 10.375 -19.062 -17.969 1 97.75 336 ILE B C 1
ATOM 6225 O O . ILE B 1 336 ? 11.586 -18.938 -18.203 1 97.75 336 ILE B O 1
ATOM 6229 N N . HIS B 1 337 ? 9.594 -18.094 -17.391 1 96.56 337 HIS B N 1
ATOM 6230 C CA . HIS B 1 337 ? 10.141 -16.766 -17.125 1 96.56 337 HIS B CA 1
ATOM 6231 C C . HIS B 1 337 ? 10.172 -16.469 -15.633 1 96.56 337 HIS B C 1
ATOM 6233 O O . HIS B 1 337 ? 9.188 -16.703 -14.922 1 96.56 337 HIS B O 1
ATOM 6239 N N . HIS B 1 338 ? 11.305 -16 -15.164 1 95.69 338 HIS B N 1
ATOM 6240 C CA . HIS B 1 338 ? 11.422 -15.5 -13.805 1 95.69 338 HIS B CA 1
ATOM 6241 C C . HIS B 1 338 ? 11.219 -13.992 -13.758 1 95.69 338 HIS B C 1
ATOM 6243 O O . HIS B 1 338 ? 12.023 -13.234 -14.312 1 95.69 338 HIS B O 1
ATOM 6249 N N . PHE B 1 339 ? 10.148 -13.555 -13.156 1 95.31 339 PHE B N 1
ATOM 6250 C CA . PHE B 1 339 ? 9.938 -12.125 -12.93 1 95.31 339 PHE B CA 1
ATOM 6251 C C . PHE B 1 339 ? 10.805 -11.625 -11.781 1 95.31 339 PHE B C 1
ATOM 6253 O O . PHE B 1 339 ? 10.398 -11.695 -10.617 1 95.31 339 PHE B O 1
ATOM 6260 N N . GLU B 1 340 ? 11.844 -11.039 -12.055 1 91.12 340 GLU B N 1
ATOM 6261 C CA . GLU B 1 340 ? 12.797 -10.633 -11.023 1 91.12 340 GLU B CA 1
ATOM 6262 C C . GLU B 1 340 ? 12.516 -9.211 -10.547 1 91.12 340 GLU B C 1
ATOM 6264 O O . GLU B 1 340 ? 13.117 -8.75 -9.578 1 91.12 340 GLU B O 1
ATOM 6269 N N . ASP B 1 341 ? 11.594 -8.508 -11.195 1 92.81 341 ASP B N 1
ATOM 6270 C CA . ASP B 1 341 ? 11.461 -7.078 -10.945 1 92.81 341 ASP B CA 1
ATOM 6271 C C . ASP B 1 341 ? 10.109 -6.75 -10.328 1 92.81 341 ASP B C 1
ATOM 6273 O O . ASP B 1 341 ? 9.766 -5.574 -10.172 1 92.81 341 ASP B O 1
ATOM 6277 N N . ILE B 1 342 ? 9.258 -7.66 -10 1 94.75 342 ILE B N 1
ATOM 6278 C CA . ILE B 1 342 ? 7.906 -7.41 -9.508 1 94.75 342 ILE B CA 1
ATOM 6279 C C . ILE B 1 342 ? 7.922 -7.277 -7.988 1 94.75 342 ILE B C 1
ATOM 6281 O O . ILE B 1 342 ? 7.223 -6.434 -7.426 1 94.75 342 ILE B O 1
ATOM 6285 N N . GLY B 1 343 ? 8.805 -8.023 -7.34 1 95.06 343 GLY B N 1
ATOM 6286 C CA . GLY B 1 343 ? 8.703 -8.117 -5.891 1 95.06 343 GLY B CA 1
ATOM 6287 C C . GLY B 1 343 ? 7.395 -8.727 -5.426 1 95.06 343 GLY B C 1
ATOM 6288 O O . GLY B 1 343 ? 6.328 -8.391 -5.941 1 95.06 343 GLY B O 1
ATOM 6289 N N . TYR B 1 344 ? 7.461 -9.57 -4.496 1 96.75 344 TYR B N 1
ATOM 6290 C CA . TYR B 1 344 ? 6.289 -10.344 -4.105 1 96.75 344 TYR B CA 1
ATOM 6291 C C . TYR B 1 344 ? 6.43 -10.859 -2.678 1 96.75 344 TYR B C 1
ATOM 6293 O O . TYR B 1 344 ? 7.512 -11.289 -2.27 1 96.75 344 TYR B O 1
ATOM 6301 N N . TYR B 1 345 ? 5.234 -10.773 -1.984 1 95.25 345 TYR B N 1
ATOM 6302 C CA . TYR B 1 345 ? 5.227 -11.281 -0.617 1 95.25 345 TYR B CA 1
ATOM 6303 C C . TYR B 1 345 ? 4.012 -12.164 -0.369 1 95.25 345 TYR B C 1
ATOM 6305 O O . TYR B 1 345 ? 2.891 -11.812 -0.744 1 95.25 345 TYR B O 1
ATOM 6313 N N . HIS B 1 346 ? 4.23 -13.219 0.114 1 94.81 346 HIS B N 1
ATOM 6314 C CA . HIS B 1 346 ? 3.275 -14.102 0.772 1 94.81 346 HIS B CA 1
ATOM 6315 C C . HIS B 1 346 ? 3.881 -14.727 2.025 1 94.81 346 HIS B C 1
ATOM 6317 O O . HIS B 1 346 ? 4.965 -15.312 1.973 1 94.81 346 HIS B O 1
ATOM 6323 N N . ALA B 1 347 ? 3.266 -14.562 3.145 1 89.31 347 ALA B N 1
ATOM 6324 C CA . ALA B 1 347 ? 3.836 -15.016 4.41 1 89.31 347 ALA B CA 1
ATOM 6325 C C . ALA B 1 347 ? 4.312 -16.469 4.312 1 89.31 347 ALA B C 1
ATOM 6327 O O . ALA B 1 347 ? 3.582 -17.328 3.834 1 89.31 347 ALA B O 1
ATOM 6328 N N . PRO B 1 348 ? 5.418 -16.734 4.629 1 89.31 348 PRO B N 1
ATOM 6329 C CA . PRO B 1 348 ? 6.379 -15.859 5.305 1 89.31 348 PRO B CA 1
ATOM 6330 C C . PRO B 1 348 ? 7.484 -15.367 4.371 1 89.31 348 PRO B C 1
ATOM 6332 O O . PRO B 1 348 ? 8.508 -14.852 4.84 1 89.31 348 PRO B O 1
ATOM 6335 N N . PHE B 1 349 ? 7.359 -15.508 3.109 1 91.5 349 PHE B N 1
ATOM 6336 C CA . PHE B 1 349 ? 8.5 -15.258 2.236 1 91.5 349 PHE B CA 1
ATOM 6337 C C . PHE B 1 349 ? 8.312 -13.961 1.456 1 91.5 349 PHE B C 1
ATOM 6339 O O . PHE B 1 349 ? 7.207 -13.656 1.002 1 91.5 349 PHE B O 1
ATOM 6346 N N . LEU B 1 350 ? 9.422 -13.234 1.373 1 93 350 LEU B N 1
ATOM 6347 C CA . LEU B 1 350 ? 9.492 -12.008 0.593 1 93 350 LEU B CA 1
ATOM 6348 C C . LEU B 1 350 ? 10.547 -12.117 -0.5 1 93 350 LEU B C 1
ATOM 6350 O O . LEU B 1 350 ? 11.656 -12.609 -0.254 1 93 350 LEU B O 1
ATOM 6354 N N . ALA B 1 351 ? 10.18 -11.805 -1.695 1 93.5 351 ALA B N 1
ATOM 6355 C CA . ALA B 1 351 ? 11.125 -11.57 -2.781 1 93.5 351 ALA B CA 1
ATOM 6356 C C . ALA B 1 351 ? 11.086 -10.117 -3.248 1 93.5 351 ALA B C 1
ATOM 6358 O O . ALA B 1 351 ? 10.008 -9.531 -3.371 1 93.5 351 ALA B O 1
ATOM 6359 N N . CYS B 1 352 ? 12.219 -9.508 -3.42 1 92.81 352 CYS B N 1
ATOM 6360 C CA . CYS B 1 352 ? 12.352 -8.141 -3.918 1 92.81 352 CYS B CA 1
ATOM 6361 C C . CYS B 1 352 ? 13.562 -8.008 -4.824 1 92.81 352 CYS B C 1
ATOM 6363 O O . CYS B 1 352 ? 14.555 -8.711 -4.652 1 92.81 352 CYS B O 1
ATOM 6365 N N . PRO B 1 353 ? 13.469 -7.074 -5.848 1 89.69 353 PRO B N 1
ATOM 6366 C CA . PRO B 1 353 ? 14.633 -6.859 -6.715 1 89.69 353 PRO B CA 1
ATOM 6367 C C . PRO B 1 353 ? 15.883 -6.457 -5.941 1 89.69 353 PRO B C 1
ATOM 6369 O O . PRO B 1 353 ? 15.781 -5.844 -4.875 1 89.69 353 PRO B O 1
ATOM 6372 N N . HIS B 1 354 ? 17.047 -6.801 -6.559 1 83.25 354 HIS B N 1
ATOM 6373 C CA . HIS B 1 354 ? 18.312 -6.496 -5.898 1 83.25 354 HIS B CA 1
ATOM 6374 C C . HIS B 1 354 ? 18.938 -5.223 -6.457 1 83.25 354 HIS B C 1
ATOM 6376 O O . HIS B 1 354 ? 19.75 -4.578 -5.789 1 83.25 354 HIS B O 1
ATOM 6382 N N . SER B 1 355 ? 18.578 -4.934 -7.676 1 82.94 355 SER B N 1
ATOM 6383 C CA . SER B 1 355 ? 19.125 -3.736 -8.312 1 82.94 355 SER B CA 1
ATOM 6384 C C . SER B 1 355 ? 18.484 -2.473 -7.746 1 82.94 355 SER B C 1
ATOM 6386 O O . SER B 1 355 ? 17.266 -2.309 -7.797 1 82.94 355 SER B O 1
ATOM 6388 N N . GLU B 1 356 ? 19.312 -1.623 -7.289 1 84.56 356 GLU B N 1
ATOM 6389 C CA . GLU B 1 356 ? 18.812 -0.365 -6.734 1 84.56 356 GLU B CA 1
ATOM 6390 C C . GLU B 1 356 ? 18.109 0.465 -7.797 1 84.56 356 GLU B C 1
ATOM 6392 O O . GLU B 1 356 ? 17.141 1.175 -7.496 1 84.56 356 GLU B O 1
ATOM 6397 N N . ASP B 1 357 ? 18.547 0.346 -8.984 1 85.12 357 ASP B N 1
ATOM 6398 C CA . ASP B 1 357 ? 17.938 1.095 -10.078 1 85.12 357 ASP B CA 1
ATOM 6399 C C . ASP B 1 357 ? 16.516 0.611 -10.336 1 85.12 357 ASP B C 1
ATOM 6401 O O . ASP B 1 357 ? 15.609 1.418 -10.57 1 85.12 357 ASP B O 1
ATOM 6405 N N . ILE B 1 358 ? 16.391 -0.696 -10.25 1 87.06 358 ILE B N 1
ATOM 6406 C CA . ILE B 1 358 ? 15.062 -1.263 -10.453 1 87.06 358 ILE B CA 1
ATOM 6407 C C . ILE B 1 358 ? 14.156 -0.895 -9.273 1 87.06 358 ILE B C 1
ATOM 6409 O O . ILE B 1 358 ? 13.008 -0.484 -9.469 1 87.06 358 ILE B O 1
ATOM 6413 N N . ILE B 1 359 ? 14.711 -0.968 -8.117 1 90.94 359 ILE B N 1
ATOM 6414 C CA . ILE B 1 359 ? 13.953 -0.652 -6.914 1 90.94 359 ILE B CA 1
ATOM 6415 C C . ILE B 1 359 ? 13.461 0.79 -6.98 1 90.94 359 ILE B C 1
ATOM 6417 O O . ILE B 1 359 ? 12.281 1.061 -6.73 1 90.94 359 ILE B O 1
ATOM 6421 N N . ALA B 1 360 ? 14.312 1.665 -7.352 1 90.25 360 ALA B N 1
ATOM 6422 C CA . ALA B 1 360 ? 13.969 3.084 -7.406 1 90.25 360 ALA B CA 1
ATOM 6423 C C . ALA B 1 360 ? 13.023 3.373 -8.57 1 90.25 360 ALA B C 1
ATOM 6425 O O . ALA B 1 360 ? 11.984 4.023 -8.391 1 90.25 360 ALA B O 1
ATOM 6426 N N . SER B 1 361 ? 13.328 2.838 -9.688 1 89.56 361 SER B N 1
ATOM 6427 C CA . SER B 1 361 ? 12.594 3.188 -10.898 1 89.56 361 SER B CA 1
ATOM 6428 C C . SER B 1 361 ? 11.203 2.562 -10.898 1 89.56 361 SER B C 1
ATOM 6430 O O . SER B 1 361 ? 10.266 3.121 -11.477 1 89.56 361 SER B O 1
ATOM 6432 N N . LYS B 1 362 ? 11.086 1.458 -10.25 1 93.38 362 LYS B N 1
ATOM 6433 C CA . LYS B 1 362 ? 9.789 0.786 -10.227 1 93.38 362 LYS B CA 1
ATOM 6434 C C . LYS B 1 362 ? 9.047 1.055 -8.922 1 93.38 362 LYS B C 1
ATOM 6436 O O . LYS B 1 362 ? 8.078 0.37 -8.594 1 93.38 362 LYS B O 1
ATOM 6441 N N . ARG B 1 363 ? 9.578 1.98 -8.141 1 94.94 363 ARG B N 1
ATOM 6442 C CA . ARG B 1 363 ? 8.953 2.471 -6.918 1 94.94 363 ARG B CA 1
ATOM 6443 C C . ARG B 1 363 ? 8.68 1.328 -5.949 1 94.94 363 ARG B C 1
ATOM 6445 O O . ARG B 1 363 ? 7.59 1.236 -5.379 1 94.94 363 ARG B O 1
ATOM 6452 N N . CYS B 1 364 ? 9.602 0.485 -5.816 1 95.25 364 CYS B N 1
ATOM 6453 C CA . CYS B 1 364 ? 9.453 -0.669 -4.938 1 95.25 364 CYS B CA 1
ATOM 6454 C C . CYS B 1 364 ? 9.516 -0.25 -3.473 1 95.25 364 CYS B C 1
ATOM 6456 O O . CYS B 1 364 ? 10.328 0.596 -3.098 1 95.25 364 CYS B O 1
ATOM 6458 N N . ILE B 1 365 ? 8.641 -0.736 -2.658 1 94 365 ILE B N 1
ATOM 6459 C CA . ILE B 1 365 ? 8.734 -0.717 -1.203 1 94 365 ILE B CA 1
ATOM 6460 C C . ILE B 1 365 ? 8.805 -2.146 -0.671 1 94 365 ILE B C 1
ATOM 6462 O O . ILE B 1 365 ? 7.789 -2.846 -0.616 1 94 365 ILE B O 1
ATOM 6466 N N . CYS B 1 366 ? 9.953 -2.611 -0.269 1 90.75 366 CYS B N 1
ATOM 6467 C CA . CYS B 1 366 ? 10.211 -4.004 0.074 1 90.75 366 CYS B CA 1
ATOM 6468 C C . CYS B 1 366 ? 10 -4.25 1.562 1 90.75 366 CYS B C 1
ATOM 6470 O O . CYS B 1 366 ? 10.852 -4.832 2.23 1 90.75 366 CYS B O 1
ATOM 6472 N N . LYS B 1 367 ? 8.938 -3.781 2.055 1 87.75 367 LYS B N 1
ATOM 6473 C CA . LYS B 1 367 ? 8.438 -3.984 3.414 1 87.75 367 LYS B CA 1
ATOM 6474 C C . LYS B 1 367 ? 6.953 -4.34 3.41 1 87.75 367 LYS B C 1
ATOM 6476 O O . LYS B 1 367 ? 6.098 -3.453 3.438 1 87.75 367 LYS B O 1
ATOM 6481 N N . PRO B 1 368 ? 6.727 -5.602 3.463 1 88.31 368 PRO B N 1
ATOM 6482 C CA . PRO B 1 368 ? 5.316 -5.992 3.395 1 88.31 368 PRO B CA 1
ATOM 6483 C C . PRO B 1 368 ? 4.527 -5.562 4.629 1 88.31 368 PRO B C 1
ATOM 6485 O O . PRO B 1 368 ? 5.098 -5.406 5.707 1 88.31 368 PRO B O 1
ATOM 6488 N N . ARG B 1 369 ? 3.25 -5.379 4.535 1 82.44 369 ARG B N 1
ATOM 6489 C CA . ARG B 1 369 ? 2.328 -4.93 5.574 1 82.44 369 ARG B CA 1
ATOM 6490 C C . ARG B 1 369 ? 2.264 -5.941 6.719 1 82.44 369 ARG B C 1
ATOM 6492 O O . ARG B 1 369 ? 2.227 -5.559 7.891 1 82.44 369 ARG B O 1
ATOM 6499 N N . ASP B 1 370 ? 2.164 -7.164 6.492 1 73.56 370 ASP B N 1
ATOM 6500 C CA . ASP B 1 370 ? 1.918 -8.195 7.492 1 73.56 370 ASP B CA 1
ATOM 6501 C C . ASP B 1 370 ? 3.221 -8.859 7.93 1 73.56 370 ASP B C 1
ATOM 6503 O O . ASP B 1 370 ? 3.207 -9.953 8.508 1 73.56 370 ASP B O 1
ATOM 6507 N N . ALA B 1 371 ? 4.242 -8.117 7.602 1 68.56 371 ALA B N 1
ATOM 6508 C CA . ALA B 1 371 ? 5.488 -8.781 7.961 1 68.56 371 ALA B CA 1
ATOM 6509 C C . ALA B 1 371 ? 5.785 -8.625 9.453 1 68.56 371 ALA B C 1
ATOM 6511 O O . ALA B 1 371 ? 5.531 -7.562 10.031 1 68.56 371 ALA B O 1
ATOM 6512 N N . ASN B 1 372 ? 5.602 -9.688 10.273 1 61.34 372 ASN B N 1
ATOM 6513 C CA . ASN B 1 372 ? 6.016 -9.586 11.672 1 61.34 372 ASN B CA 1
ATOM 6514 C C . ASN B 1 372 ? 7.387 -8.93 11.805 1 61.34 372 ASN B C 1
ATOM 6516 O O . ASN B 1 372 ? 7.914 -8.375 10.836 1 61.34 372 ASN B O 1
ATOM 6520 N N . HIS B 1 373 ? 8.328 -9.68 12.414 1 56.19 373 HIS B N 1
ATOM 6521 C CA . HIS B 1 373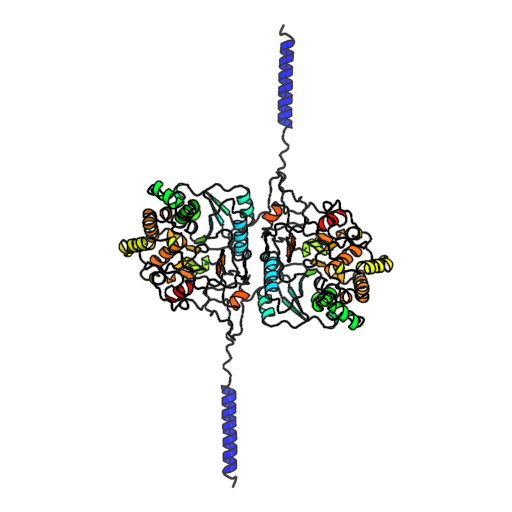 ? 9.68 -9.266 12.789 1 56.19 373 HIS B CA 1
ATOM 6522 C C . HIS B 1 373 ? 10.492 -8.859 11.562 1 56.19 373 HIS B C 1
ATOM 6524 O O . HIS B 1 373 ? 10.148 -9.234 10.438 1 56.19 373 HIS B O 1
ATOM 6530 N N . GLU B 1 374 ? 11.367 -7.91 11.656 1 52.22 374 GLU B N 1
ATOM 6531 C CA . GLU B 1 374 ? 12.344 -7.461 10.672 1 52.22 374 GLU B CA 1
ATOM 6532 C C . GLU B 1 374 ? 12.695 -8.578 9.688 1 52.22 374 GLU B C 1
ATOM 6534 O O . GLU B 1 374 ? 13.352 -9.555 10.062 1 52.22 374 GLU B O 1
ATOM 6539 N N . MET B 1 375 ? 11.711 -8.945 8.961 1 55.25 375 MET B N 1
ATOM 6540 C CA . MET B 1 375 ? 12.078 -9.891 7.914 1 55.25 375 MET B CA 1
ATOM 6541 C C . MET B 1 375 ? 13.227 -9.352 7.074 1 55.25 375 MET B C 1
ATOM 6543 O O . MET B 1 375 ? 13.102 -8.305 6.441 1 55.25 375 MET B O 1
ATOM 6547 N N . ASN B 1 376 ? 14.359 -9.203 7.559 1 54 376 ASN B N 1
ATOM 6548 C CA . ASN B 1 376 ? 15.555 -8.609 6.977 1 54 376 ASN B CA 1
ATOM 6549 C C . ASN B 1 376 ? 15.914 -9.266 5.648 1 54 376 ASN B C 1
ATOM 6551 O O . ASN B 1 376 ? 16.859 -8.836 4.973 1 54 376 ASN B O 1
ATOM 6555 N N . ARG B 1 377 ? 15.203 -10.461 5.184 1 66.38 377 ARG B N 1
ATOM 6556 C CA . ARG B 1 377 ? 15.969 -10.945 4.039 1 66.38 377 ARG B CA 1
ATOM 6557 C C . ARG B 1 377 ? 15.055 -11.57 2.99 1 66.38 377 ARG B C 1
ATOM 6559 O O . ARG B 1 377 ? 14.055 -12.203 3.33 1 66.38 377 ARG B O 1
ATOM 6566 N N . THR B 1 378 ? 15.164 -11.055 1.71 1 84.88 378 THR B N 1
ATOM 6567 C CA . THR B 1 378 ? 14.562 -11.68 0.54 1 84.88 378 THR B CA 1
ATOM 6568 C C . THR B 1 378 ? 14.898 -13.164 0.489 1 84.88 378 THR B C 1
ATOM 6570 O O . THR B 1 378 ? 15.977 -13.578 0.917 1 84.88 378 THR B O 1
ATOM 6573 N N . ILE B 1 379 ? 13.977 -13.93 0.162 1 86.38 379 ILE B N 1
ATOM 6574 C CA . ILE B 1 379 ? 14.117 -15.383 0.102 1 86.38 379 ILE B CA 1
ATOM 6575 C C . ILE B 1 379 ? 15.109 -15.758 -0.99 1 86.38 379 ILE B C 1
ATOM 6577 O O . ILE B 1 379 ? 15.664 -16.859 -0.98 1 86.38 379 ILE B O 1
ATOM 6581 N N . ASP B 1 380 ? 15.43 -14.891 -1.821 1 80.12 380 ASP B N 1
ATOM 6582 C CA . ASP B 1 380 ? 16.219 -15.164 -3.018 1 80.12 380 ASP B CA 1
ATOM 6583 C C . ASP B 1 380 ? 17.609 -15.672 -2.654 1 80.12 380 ASP B C 1
ATOM 6585 O O . ASP B 1 380 ? 18.203 -16.453 -3.395 1 80.12 380 ASP B O 1
ATOM 6589 N N . VAL B 1 381 ? 18.016 -15.227 -1.528 1 73.88 381 VAL B N 1
ATOM 6590 C CA . VAL B 1 381 ? 19.406 -15.57 -1.191 1 73.88 381 VAL B CA 1
ATOM 6591 C C . VAL B 1 381 ? 19.422 -16.469 0.038 1 73.88 381 VAL B C 1
ATOM 6593 O O . VAL B 1 381 ? 20.484 -16.719 0.621 1 73.88 381 VAL B O 1
ATOM 6596 N N . ASN B 1 382 ? 18.344 -16.969 0.35 1 78.19 382 ASN B N 1
ATOM 6597 C CA . ASN B 1 382 ? 18.234 -17.875 1.49 1 78.19 382 ASN B CA 1
ATOM 6598 C C . ASN B 1 382 ? 18.625 -19.297 1.113 1 78.19 382 ASN B C 1
ATOM 6600 O O . ASN B 1 382 ? 18.688 -19.641 -0.069 1 78.19 382 ASN B O 1
ATOM 6604 N N . ALA B 1 383 ? 18.875 -20.078 2.078 1 75.12 383 ALA B N 1
ATOM 6605 C CA . ALA B 1 383 ? 19.297 -21.453 1.878 1 75.12 383 ALA B CA 1
ATOM 6606 C C . ALA B 1 383 ? 18.188 -22.281 1.234 1 75.12 383 ALA B C 1
ATOM 6608 O O . ALA B 1 383 ? 18.453 -23.25 0.517 1 75.12 383 ALA B O 1
ATOM 6609 N N . HIS B 1 384 ? 17.016 -21.859 1.395 1 83 384 HIS B N 1
ATOM 6610 C CA . HIS B 1 384 ? 15.875 -22.609 0.888 1 83 384 HIS B CA 1
ATOM 6611 C C . HIS B 1 384 ? 15.508 -22.172 -0.529 1 83 384 HIS B C 1
ATOM 6613 O O . HIS B 1 384 ? 14.625 -22.766 -1.154 1 83 384 HIS B O 1
ATOM 6619 N N . SER B 1 385 ? 16.281 -21.266 -1.003 1 90.12 385 SER B N 1
ATOM 6620 C CA . SER B 1 385 ? 15.977 -20.75 -2.336 1 90.12 385 SER B CA 1
ATOM 6621 C C . SER B 1 385 ? 16.469 -21.703 -3.418 1 90.12 385 SER B C 1
ATOM 6623 O O . SER B 1 385 ? 17.578 -22.25 -3.309 1 90.12 385 SER B O 1
ATOM 6625 N N . CYS B 1 386 ? 15.664 -21.844 -4.453 1 92.38 386 CYS B N 1
ATOM 6626 C CA . CYS B 1 386 ? 16.047 -22.656 -5.605 1 92.38 386 CYS B CA 1
ATOM 6627 C C . CYS B 1 386 ? 16.422 -21.766 -6.785 1 92.38 386 CYS B C 1
ATOM 6629 O O . CYS B 1 386 ? 16.625 -22.266 -7.898 1 92.38 386 CYS B O 1
ATOM 6631 N N . LEU B 1 387 ? 16.562 -20.484 -6.543 1 91.06 387 LEU B N 1
ATOM 6632 C CA . LEU B 1 387 ? 16.766 -19.562 -7.645 1 91.06 387 LEU B CA 1
ATOM 6633 C C . LEU B 1 387 ? 18.125 -19.781 -8.289 1 91.06 387 LEU B C 1
ATOM 6635 O O . LEU B 1 387 ? 18.25 -19.75 -9.516 1 91.06 387 LEU B O 1
ATOM 6639 N N . SER B 1 388 ? 19.141 -19.969 -7.461 1 88.69 388 SER B N 1
ATOM 6640 C CA . SER B 1 388 ? 20.469 -20.219 -8.008 1 88.69 388 SER B CA 1
ATOM 6641 C C . SER B 1 388 ? 20.484 -21.469 -8.875 1 88.69 388 SER B C 1
ATOM 6643 O O . SER B 1 388 ? 21.141 -21.516 -9.914 1 88.69 388 SER B O 1
ATOM 6645 N N . ARG B 1 389 ? 19.812 -22.484 -8.453 1 91.25 389 ARG B N 1
ATOM 6646 C CA . ARG B 1 389 ? 19.719 -23.719 -9.234 1 91.25 389 ARG B CA 1
ATOM 6647 C C . ARG B 1 389 ? 18.969 -23.484 -10.547 1 91.25 389 ARG B C 1
ATOM 6649 O O . ARG B 1 389 ? 19.328 -24.062 -11.57 1 91.25 389 ARG B O 1
ATOM 6656 N N . TRP B 1 390 ? 17.969 -22.641 -10.477 1 93.56 390 TRP B N 1
ATOM 6657 C CA . TRP B 1 390 ? 17.25 -22.297 -11.695 1 93.56 390 TRP B CA 1
ATOM 6658 C C . TRP B 1 390 ? 18.156 -21.578 -12.68 1 93.56 390 TRP B C 1
ATOM 6660 O O . TRP B 1 390 ? 18.109 -21.844 -13.883 1 93.56 390 TRP B O 1
ATOM 6670 N N . TRP B 1 391 ? 18.969 -20.719 -12.188 1 90.62 391 TRP B N 1
ATOM 6671 C CA . TRP B 1 391 ? 19.875 -19.969 -13.055 1 90.62 391 TRP B CA 1
ATOM 6672 C C . TRP B 1 391 ? 20.875 -20.906 -13.734 1 90.62 391 TRP B C 1
ATOM 6674 O O . TRP B 1 391 ? 21.203 -20.719 -14.906 1 90.62 391 TRP B O 1
ATOM 6684 N N . LYS B 1 392 ? 21.219 -21.859 -13.039 1 90.19 392 LYS B N 1
ATOM 6685 C CA . LYS B 1 392 ? 22.25 -22.75 -13.562 1 90.19 392 LYS B CA 1
ATOM 6686 C C . LYS B 1 392 ? 21.641 -23.812 -14.477 1 90.19 392 LYS B C 1
ATOM 6688 O O . LYS B 1 392 ? 22.172 -24.078 -15.562 1 90.19 392 LYS B O 1
ATOM 6693 N N . TYR B 1 393 ? 20.5 -24.422 -14.086 1 91.81 393 TYR B N 1
ATOM 6694 C CA . TYR B 1 393 ? 20.016 -25.641 -14.742 1 91.81 393 TYR B CA 1
ATOM 6695 C C . TYR B 1 393 ? 18.703 -25.375 -15.469 1 91.81 393 TYR B C 1
ATOM 6697 O O . TYR B 1 393 ? 18.219 -26.234 -16.219 1 91.81 393 TYR B O 1
ATOM 6705 N N . GLY B 1 394 ? 18.094 -24.219 -15.172 1 93.25 394 GLY B N 1
ATOM 6706 C CA . GLY B 1 394 ? 16.859 -23.844 -15.844 1 93.25 394 GLY B CA 1
ATOM 6707 C C . GLY B 1 394 ? 17.094 -23.016 -17.094 1 93.25 394 GLY B C 1
ATOM 6708 O O . GLY B 1 394 ? 17.859 -23.406 -17.969 1 93.25 394 GLY B O 1
ATOM 6709 N N . ALA B 1 395 ? 16.312 -21.906 -17.156 1 89.19 395 ALA B N 1
ATOM 6710 C CA . ALA B 1 395 ? 16.406 -21.062 -18.359 1 89.19 395 ALA B CA 1
ATOM 6711 C C . ALA B 1 395 ? 17.469 -19.984 -18.203 1 89.19 395 ALA B C 1
ATOM 6713 O O . ALA B 1 395 ? 17.594 -19.109 -19.062 1 89.19 395 ALA B O 1
ATOM 6714 N N . GLY B 1 396 ? 18.094 -20.062 -17.141 1 81 396 GLY B N 1
ATOM 6715 C CA . GLY B 1 396 ? 19.156 -19.094 -16.953 1 81 396 GLY B CA 1
ATOM 6716 C C . GLY B 1 396 ? 18.672 -17.766 -16.422 1 81 396 GLY B C 1
ATOM 6717 O O . GLY B 1 396 ? 17.5 -17.625 -16.062 1 81 396 GLY B O 1
ATOM 6718 N N . LYS B 1 397 ? 19.672 -16.906 -16.219 1 76.56 397 LYS B N 1
ATOM 6719 C CA . LYS B 1 397 ? 19.406 -15.523 -15.812 1 76.56 397 LYS B CA 1
ATOM 6720 C C . LYS B 1 397 ? 19.688 -14.555 -16.953 1 76.56 397 LYS B C 1
ATOM 6722 O O . LYS B 1 397 ? 20.703 -14.656 -17.641 1 76.56 397 LYS B O 1
ATOM 6727 N N . SER B 1 398 ? 18.562 -13.766 -17.172 1 71.94 398 SER B N 1
ATOM 6728 C CA . SER B 1 398 ? 18.828 -12.703 -18.125 1 71.94 398 SER B CA 1
ATOM 6729 C C . SER B 1 398 ? 19.406 -11.469 -17.438 1 71.94 398 SER B C 1
ATOM 6731 O O . SER B 1 398 ? 18.906 -11.039 -16.406 1 71.94 398 SER B O 1
ATOM 6733 N N . PHE B 1 399 ? 20.516 -11.109 -17.859 1 75.44 399 PHE B N 1
ATOM 6734 C CA . PHE B 1 399 ? 21.094 -9.906 -17.281 1 75.44 399 PHE B CA 1
ATOM 6735 C C . PHE B 1 399 ? 20.625 -8.664 -18.016 1 75.44 399 PHE B C 1
ATOM 6737 O O . PHE B 1 399 ? 21 -7.543 -17.672 1 75.44 399 PHE B O 1
ATOM 6744 N N . LEU B 1 400 ? 19.656 -8.977 -18.953 1 73.44 400 LEU B N 1
ATOM 6745 C CA . LEU B 1 400 ? 19.094 -7.879 -19.734 1 73.44 400 LEU B CA 1
ATOM 6746 C C . LEU B 1 400 ? 17.609 -7.695 -19.422 1 73.44 400 LEU B C 1
ATOM 6748 O O . LEU B 1 400 ? 16.922 -8.656 -19.078 1 73.44 400 LEU B O 1
ATOM 6752 N N . ASN B 1 401 ? 17.281 -6.504 -19.609 1 77.94 401 ASN B N 1
ATOM 6753 C CA . ASN B 1 401 ? 15.852 -6.234 -19.562 1 77.94 401 ASN B CA 1
ATOM 6754 C C . ASN B 1 401 ? 15.109 -6.902 -20.703 1 77.94 401 ASN B C 1
ATOM 6756 O O . ASN B 1 401 ? 15.578 -6.879 -21.844 1 77.94 401 ASN B O 1
ATOM 6760 N N . GLU B 1 402 ? 14.062 -7.434 -20.391 1 79.5 402 GLU B N 1
ATOM 6761 C CA . GLU B 1 402 ? 13.336 -8.195 -21.406 1 79.5 402 GLU B CA 1
ATOM 6762 C C . GLU B 1 402 ? 12.141 -7.41 -21.938 1 79.5 402 GLU B C 1
ATOM 6764 O O . GLU B 1 402 ? 11.445 -7.871 -22.844 1 79.5 402 GLU B O 1
ATOM 6769 N N . VAL B 1 403 ? 11.93 -6.254 -21.422 1 80.69 403 VAL B N 1
ATOM 6770 C CA . VAL B 1 403 ? 10.789 -5.434 -21.812 1 80.69 403 VAL B CA 1
ATOM 6771 C C . VAL B 1 403 ? 11.117 -3.959 -21.594 1 80.69 403 VAL B C 1
ATOM 6773 O O . VAL B 1 403 ? 11.961 -3.619 -20.75 1 80.69 403 VAL B O 1
ATOM 6776 N N . ASP B 1 404 ? 10.422 -3.244 -22.469 1 81.62 404 ASP B N 1
ATOM 6777 C CA . ASP B 1 404 ? 10.438 -1.809 -22.203 1 81.62 404 ASP B CA 1
ATOM 6778 C C . ASP B 1 404 ? 9.453 -1.438 -21.094 1 81.62 404 ASP B C 1
ATOM 6780 O O . ASP B 1 404 ? 8.258 -1.69 -21.219 1 81.62 404 ASP B O 1
ATOM 6784 N N . CYS B 1 405 ? 10.016 -0.89 -20.047 1 84.19 405 CYS B N 1
ATOM 6785 C CA . CYS B 1 405 ? 9.164 -0.434 -18.953 1 84.19 405 CYS B CA 1
ATOM 6786 C C . CYS B 1 405 ? 8.703 1.003 -19.188 1 84.19 405 CYS B C 1
ATOM 6788 O O . CYS B 1 405 ? 9.477 1.835 -19.656 1 84.19 405 CYS B O 1
ATOM 6790 N N . HIS B 1 406 ? 7.402 1.201 -18.953 1 79.75 406 HIS B N 1
ATOM 6791 C CA . HIS B 1 406 ? 6.887 2.559 -19.094 1 79.75 406 HIS B CA 1
ATOM 6792 C C . HIS B 1 406 ? 6.523 3.154 -17.734 1 79.75 406 HIS B C 1
ATOM 6794 O O . HIS B 1 406 ? 6.031 2.447 -16.859 1 79.75 406 HIS B O 1
ATOM 6800 N N . ARG B 1 407 ? 6.973 4.441 -17.641 1 74.56 407 ARG B N 1
ATOM 6801 C CA . ARG B 1 407 ? 6.629 5.145 -16.422 1 74.56 407 ARG B CA 1
ATOM 6802 C C . ARG B 1 407 ? 5.348 5.949 -16.578 1 74.56 407 ARG B C 1
ATOM 6804 O O . ARG B 1 407 ? 5.16 6.629 -17.594 1 74.56 407 ARG B O 1
ATOM 6811 N N . TRP B 1 408 ? 4.391 5.555 -15.773 1 66.31 408 TRP B N 1
ATOM 6812 C CA . TRP B 1 408 ? 3.125 6.281 -15.852 1 66.31 408 TRP B CA 1
ATOM 6813 C C . TRP B 1 408 ? 3.209 7.602 -15.086 1 66.31 408 TRP B C 1
ATOM 6815 O O . TRP B 1 408 ? 3.982 7.73 -14.141 1 66.31 408 TRP B O 1
#

pLDDT: mean 88.07, std 15.25, range [31.31, 98.88]

Secondary structure (DSSP, 8-state):
---HHHHHHHHHHHHHHHHHHHHHHH----------B-TTSTT-B---TT--PPB-PPP--------S-EEEEEE--GGGHHHHHHHHHHHHHHTGGGT---EEEEESSPPPHHHHHHHHHH-SS-EEEEEPPHHHHSPPTTS-HHHHHHHHHH-TTSTTTT-HHHHHHHHHHHHTGGGSGGGTT-SEEEEE-TTEEE-S---S-HHHHHHHTT--EEES-EEEPPGGGSTTHHHHHHHHHHH-GGGS-TT--HHHHH---SGGGTT---S--SSS---EEE-TTEEEEEHHHHHSHHHHHHHHHHHHHTHHHHT---HHHHHHHHHHHHS-GGGEEE--SS-EEETTEEE----HHHHHHTT-----TT--S-----GGGSTTB-HHHHHHHSS----B--S-----/---HHHHHHHHHHHHHHHHHHHHHHH----------B-TTSTT-B---TT--PPB-PPP--------SSEEEEEE--GGGHHHHHHHHHHHHHHTGGGT---EEEEESSPPPHHHHHHHHHH-SS-EEEEEPPHHHHSPPTTS-HHHHHHHHHH-TTSTTTT-HHHHHHHHHHHHTGGGSGGGGG-SEEEEE-TTEEE-S---S-HHHHHHHTT--EEES-EEEPPGGGSTTHHHHHHHHHHH-GGGS-TT--HHHHH---SGGGTT---S--SSS---EEE-TTEEEEEHHHHHSHHHHHHHHHHHHHTHHHHT---HHHHHHHHHHHHS-GGGEEE--SS-EEETTEEE----HHHHHHTT-----TT--S-----GGGSTTB-HHHHHHHSS----B--S-----

Nearest PDB structures (foldseek):
  1s4n-assembly1_A  TM=9.460E-01  e=8.135E-40  Saccharomyces cerevisiae
  1s4p-assembly1_B  TM=9.593E-01  e=2.404E-39  Saccharomyces cerevisiae
  7bop-assembly6_F  TM=9.254E-01  e=1.890E-39  Aspergillus fumigatus A1163
  5a07-assembly1_B  TM=8.727E-01  e=5.029E-36  Saccharomyces cerevisiae S288C
  5a08-assembly1_B  TM=8.604E-01  e=5.341E-36  Saccharomyces cerevisiae S288C

Organism: Candida parapsilosis (strain CDC 317 / ATCC MYA-4646) (NCBI:txid578454)

Sequence (816 aa):
MFKISTVLLVAAITINYYLALRYNSQSQLPKETTYNYNPLAKGQPKLATNSYLRKHFPPRNLEQIGKENATMIMLVRNGELEGALSAMRSLEDRFNREYKYPWVFMNDEPFDEEFVEKTSLMASGETYYELVPAEHWQPPPYINKTRLDENLNTSTNVLYGFSRSYRNMCHFYSGFFYKQERLLNYEWYFRVDPDVEYMCDFQYDPFQLLRENNKIYGFVIAITEFENTVPTLWENVEAFMEKHPNLLHPNNALDFLTTHETTITHFMTFTESTSRYNLCHFWSNFEIGNLNFFRSEAYETYFKHLSEAGGFHYERWGDAPVHSIGVCLLADKSQIHHFEDIGYYHAPFLACPHSEDIIASKRCICKPRDANHEMNRTIDVNAHSCLSRWWKYGAGKSFLNEVDCHRWMFKISTVLLVAAITINYYLALRYNSQSQLPKETTYNYNPLAKGQPKLATNSYLRKHFPPRNLEQIGKENATMIMLVRNGELEGALSAMRSLEDRFNREYKYPWVFMNDEPFDEEFVEKTSLMASGETYYELVPAEHWQPPPYINKTRLDENLNTSTNVLYGFSRSYRNMCHFYSGFFYKQERLLNYEWYFRVDPDVEYMCDFQYDPFQLLRENNKIYGFVIAITEFENTVPTLWENVEAFMEKHPNLLHPNNALDFLTTHETTITHFMTFTESTSRYNLCHFWSNFEIGNLNFFRSEAYETYFKHLSEAGGFHYERWGDAPVHSIGVCLLADKSQIHHFEDIGYYHAPFLACPHSEDIIASKRCICKPRDANHEMNRTIDVNAHSCLSRWWKYGAGKSFLNEVDCHRW

Radius of gyration: 33.99 Å; Cα contacts (8 Å, |Δi|>4): 1438; chains: 2; bounding box: 169×87×71 Å

Foldseek 3Di:
DPDPVVVVVVVVVVVVVVVVVVCVVVCPVPPVPLPAQECPDPPGDNDDPPDPRDYDYPDADQDFQADAQEEEEEEDDQVLLVLVLQQLLQCCVQECVVGNHEYEYEYCDFHDPVSVVSVCVSGSHHYHYDHDDCCLQAQHPLADPVLLCVQLVVCPVPDCRVPRNLLSVQLNLQAPVCVDPVNVRGFKYWYAYGNKHWFFRPLDDVVCLLVVQVAFKEFAFKFFDACQQQVCVVVLVVVVCVVCVVQFDPQFLVQLQQDDDCVLLVNDDDHDDPDSGPRIWGDVNTMMGTSVLCVDPSSNSLSVSSSSVPSSRNGNDGNGRSVGSSCRTRHRLLNYYHDQLTWMDDPPATHHHDDPCSCVQRVGDRDDPPHPPPPVDHCCNPSRGSVSSCQVRGNHDDPDDSDDGHDD/DCPPVVVVVVVVVVVVVVVVVVCVVVCPVPPVPLPAQECPDPPGDNDDPPDPRDYDYDDADQDFQADAQEEEEEEDDQVLLVLVLVQLLQCCVQECVVGNHEYEYEYCDFHDPVSVVSVCVSGSHHYHYDHDDCCLQAQHPLADPVLLCVQLVVCPVPDCRVPRNLLSVQLNLQAPVCVDPVNVRGFKYWYAYGNKHWFFRPLDDVVVLLVVQVAFKEFAFKFFDACQQQVCVVVLVVVVCVVCVVQFDPQFLVQLQQDDDCVLLVNDDDHDDPDSGPRIWGDVNTMMGTSVLCVDPSSNSLSVSSSSVPSSRNGNDGNGRSVGSSCRTRHRLLNYYHDQLTWMDDPPATHHHDDPCSCVQRVGDRDDPPHPPPPVDHCCNHSRGSVSSCQVRGNHDDPDDSDDGHDD